Protein AF-0000000085764000 (afdb_homodimer)

Secondary structure (DSSP, 8-state):
-GGGT--B-HHHHHHHHHHHHHHHTPPP-SGGGS--HHHHHHHHHH-TTEEEEEEEEE-HHHHT--HHHHHHHHHHHHHHHHHTT-TT-GGGEEEEEEEEEESS----SEEEEETT--SPEEEE-SSSSS-EEEEEEEEETTSPBPPPEEEEESSPPSSS-TTTTPPTT-EEEEESSSS--HHHHHHHIIIIIHHHS-S-S-EEEEE---GGG--HHHHHHHHHTTEEEEEPPTT-HHHH-HIIIIIHHHHHHHHHHHHHHHHHH-TT----TTTHHHHHHHHHHHH--HHHHHHHHHHTTTTTT-GGGS-GGGGGGGGGEE--------------------------------HHHHHHTPPP-EE--S-----HHHHS-SBTTSHHHHHHHHHHHHHHHHHHHHHHHHHHHHHHHHHHS-----SSTT---B-TTT--B--TT----EEE-TTT--EEEGGGS-TTT--HHHHHSS----TTT-/-GGGT--B-HHHHHHHHHHHHHHHTPPP-SGGGS--HHHHHHHHHH-TTEEEEEEEEE-HHHHT--HHHHHHHHHHHHHHHHHTT-TT-GGGEEEEEEEEEESS----SEEEEETT--SPEEEE-SSSSS-EEEEEEEEETTSPBPPPEEEEESSPPSSS-TTTTPPTT-EEEEESSSS--HHHHHHHIIIIIHHHS-S-S-EEEEE---GGG--HHHHHHHHHTTEEEEEPPTT-HHHH-HIIIIIHHHHHHHHHHHHHHHHHH-TT----TTTHHHHHHHHHHHH--HHHHHHHHHHTTTTTT-GGGS-GGGGGGGGGEE--------------------------------HHHHHHTPPP-EE--S-----HHHHS-SBTTSHHHHHHHHHHHHHHHHHHHHHHHHHHHHHHHHHHS-----S-TTS--B-TTT--B--TT----EEE-TTT--EEEGGGS-TTT--HHHHHSS----TTT-

Sequence (972 aa):
MGNRGFPVTPKQLKDTVQDMISKDGRKTPFRNGRPSNGWYTGFLKRNPEIKLKPTKLLNKARAKVTKEAVDDWFRNFDCFISDLNLSDKPHQIYNFDETGFGMCGKAPRYALGSQHTKGALPQMTSSEGRKQVTVGVCANADGKLLPPYFLFKGPKPSSWDPLAGAPLKSAAFFTESGWMTQAAFQYWFQHHFLPNIGNERPVVLLIDSHEGHIAYDLFQQAEQSNIHLYRFLPNATHILQPLDVGVFGHMKRSYWEYLRKWVAHNPGDTITQRNVSRIIGNIWEDVERPCLIRKSFASSGIFPVNRAAITDDKTMPSLTFSEEKSDTTSTAHDGSSTPRAHTPVTPEAQSSVSVHLKRATALPSVRVEKKARRRLCNELPYCCTSPSAINTIKDSLLSKCRSKARKELLAKKRYLQRKGTECPLPKNESQECRCPICGKKYEDSVKVGWVGCDSCNQWYHISCMPADIVTAKMLRKKEWFCSSCKMGNRGFPVTPKQLKDTVQDMISKDGRKTPFRNGRPSNGWYTGFLKRNPEIKLKPTKLLNKARAKVTKEAVDDWFRNFDCFISDLNLSDKPHQIYNFDETGFGMCGKAPRYALGSQHTKGALPQMTSSEGRKQVTVGVCANADGKLLPPYFLFKGPKPSSWDPLAGAPLKSAAFFTESGWMTQAAFQYWFQHHFLPNIGNERPVVLLIDSHEGHIAYDLFQQAEQSNIHLYRFLPNATHILQPLDVGVFGHMKRSYWEYLRKWVAHNPGDTITQRNVSRIIGNIWEDVERPCLIRKSFASSGIFPVNRAAITDDKTMPSLTFSEEKSDTTSTAHDGSSTPRAHTPVTPEAQSSVSVHLKRATALPSVRVEKKARRRLCNELPYCCTSPSAINTIKDSLLSKCRSKARKELLAKKRYLQRKGTECPLPKNESQECRCPICGKKYEDSVKVGWVGCDSCNQWYHISCMPADIVTAKMLRKKEWFCSSCK

pLDDT: mean 79.07, std 19.41, range [25.39, 98.44]

Organism: Holothuria leucospilota (NCBI:txid206669)

InterPro domains:
  IPR001965 Zinc finger, PHD-type [SM00249] (434-486)
  IPR004875 DDE superfamily endonuclease domain [PF03184] (131-266)
  IPR006600 HTH CenpB-type DNA-binding domain [PF03221] (3-53)
  IPR006600 HTH CenpB-type DNA-binding domain [PS51253] (1-53)
  IPR011011 Zinc finger, FYVE/PHD-type [SSF57903] (422-486)
  IPR013083 Zinc finger, RING/FYVE/PHD-type [G3DSA:3.30.40.10] (425-486)
  IPR019787 Zinc finger, PHD-finger [PF00628] (435-485)
  IPR019787 Zinc finger, PHD-finger [PS50016] (432-486)
  IPR036397 Ribonuclease H superfamily [G3DSA:3.30.420.10] (47-300)
  IPR050863 Centromere and Transposable Element-Derived Protein [PTHR19303] (4-329)

Radius of gyration: 35.68 Å; Cα contacts (8 Å, |Δi|>4): 1482; chains: 2; bounding box: 111×80×112 Å

Nearest PDB structures (foldseek):
  4u7b-assembly2_G-2  TM=5.225E-01  e=2.478E-08  Drosophila mauritiana
  5hoo-assembly1_B  TM=5.379E-01  e=6.617E-08  Drosophila mauritiana
  3hos-assembly1_B  TM=5.531E-01  e=2.805E-07  Drosophila mauritiana
  4r79-assembly1_B  TM=4.709E-01  e=1.654E-08  Drosophila mauritiana
  3hot-assembly1_B  TM=4.950E-01  e=1.000E-06  Drosophila mauritiana

Foldseek 3Di:
DVLLQDDADLVNVQVLQLVLCVVVVPDAPDDVSTDDVVNSVVVCVVPVVDDDDDDDDADPVLLQDAPVNLVVQLVVLVVVCVVFVCLPPQLQEKEKDKDKDWQFFDDDPDDDDDPPDPDDDDQGTQAPDGDIKMKMWMDTLQQATFFIETQAEDDDDDPADLQVQADPLYYYDYDNVNDAALVSLLCCVPRGVVVRGDLDDDHEYEYELDPRPDDLVSLVVCVVSNYWYFYDDHSNCCQQPLCNVFQVVQLRVLLNVLRSVVCVVVVPHHDDSRCVSNSSRVSCVVRSDSVRSNVSCVLSCNHSNDSVSGDNSSNSNSQQADEPPPPPVPPPVPPDPPPPDPPPPDPPPPVPCDPSNCVSPDDHHDHDDPPDDDDLSVVAHRTCNDPVNSVSVVVVVVVVVVVVVVVVVVVVVCVVVVVVVPPPPPVPPPDFLAAPQVRHGPDPVDPFDWDAAPPPRRIHRPVRDPPVPPPPVVVVDPHHHDPVRD/DVLQQDDADLVNVQVLQLVLCVVVVHDAPDDVSTDDVVNSVVVCVVPVVDDDDDDDDADPVLLQDAPVNLVVQLVVLVVVCVVFVCLPPQLQEKEKDKDKDWFFFDDDPDDDDDPPDPDDDDQGTQAPDGDIKMKMWMDTLQQATFFIETQAEDDDDDPADLQVQADPLYYYDYDNVNDAALVSLLCCVPRRVVVRGDLDDDHEYEYELDPRPDDLVSLVVCVVSNYWYFYDDHSNCCQQPLCNVFQVVQLNVLLNVLRSVVCVVVVPHHDDSRCVSNSSRVSCVVRSDSVRSNVSCVLSCNHSNDSVSGDNSSNSNSQQADEPPPPPVPPPVPPDPPPPDPPPPDPPPPVPCDPSNCVSPDDHHDHDDPDDDDDLSVVAHRTCNDPVNSVSVVVVVVVVVVVVVVVVVVVVVCVVVVVVVPPPPPVPPPDFQAAPQVGHGPDPPDPFDWDAAQPPRRIHRPVRDPPVPPPPVVVVDPHHHDPVRD

Solvent-accessible surface area (backbone atoms only — not comparable to full-atom values): 54106 Å² total; per-residue (Å²): 93,21,59,46,24,49,50,44,32,72,65,52,52,33,50,51,52,23,49,40,37,63,72,68,66,49,86,64,94,35,74,93,47,36,63,49,71,65,52,52,54,50,51,42,68,77,37,71,54,48,37,83,29,43,42,36,72,30,48,59,72,42,32,55,40,39,61,64,58,51,52,50,50,45,53,52,47,49,49,50,36,53,73,68,68,43,76,84,40,40,76,38,35,33,41,46,51,71,48,73,46,63,42,26,60,64,54,53,70,51,22,47,31,54,66,82,55,80,72,59,33,36,24,56,33,28,23,84,65,91,49,63,42,28,35,37,43,38,34,26,42,63,19,52,63,54,53,52,33,39,30,37,55,45,74,80,67,86,88,58,57,58,63,49,62,34,52,78,84,46,46,76,44,67,30,84,81,19,58,87,35,47,68,55,48,44,48,41,46,65,72,45,46,58,75,73,46,79,87,72,71,66,27,39,39,33,34,67,58,48,68,47,69,66,43,69,71,50,31,51,52,29,43,76,66,42,31,41,40,32,41,48,66,74,62,36,48,78,59,50,32,29,56,61,61,40,46,48,60,53,48,50,52,50,45,35,54,48,45,56,53,46,32,52,75,34,71,77,55,65,52,43,75,65,48,44,30,30,55,50,28,60,42,46,66,72,60,67,37,38,66,59,40,29,47,15,19,34,54,29,14,63,41,66,75,29,72,78,50,56,60,67,66,79,26,36,25,14,66,29,51,41,69,75,70,77,72,74,67,75,78,75,76,80,71,84,71,73,78,70,81,76,68,81,69,72,79,61,84,68,73,75,68,50,70,55,54,54,59,70,64,54,72,55,70,29,77,56,78,88,76,68,83,88,47,72,65,74,69,42,56,49,45,43,42,36,69,67,27,48,51,50,48,50,48,49,52,49,47,50,52,46,47,49,50,46,49,53,49,46,50,49,46,49,50,46,42,58,61,60,54,57,68,75,64,67,82,68,84,73,78,71,58,36,17,84,76,76,57,49,56,74,48,93,84,60,89,63,58,68,47,58,18,71,73,78,67,51,50,32,41,52,85,66,46,67,74,83,67,71,39,79,64,50,79,70,43,91,74,45,61,44,88,85,63,98,92,20,60,45,25,48,51,43,33,73,66,53,51,36,50,51,50,24,50,42,39,64,72,67,65,49,86,63,93,36,74,93,48,36,64,48,71,67,51,52,54,50,51,43,68,77,37,71,52,48,36,81,28,44,42,35,71,32,48,60,72,43,32,55,40,39,62,63,58,51,51,50,52,46,52,53,48,49,51,50,36,52,73,67,69,42,75,85,41,41,76,38,34,33,40,45,52,73,49,74,46,62,41,27,59,66,54,55,69,51,21,48,32,55,66,84,56,79,73,57,34,35,24,56,34,26,24,83,63,93,49,62,42,28,35,37,42,36,34,25,42,61,19,52,66,54,54,52,32,39,28,35,55,48,72,81,66,85,86,57,60,57,61,46,61,34,53,79,84,45,48,76,46,66,30,85,82,21,58,83,34,46,67,55,48,44,48,41,46,65,74,45,47,58,74,73,47,78,86,72,70,67,29,40,39,33,32,67,58,50,68,45,70,65,43,68,69,48,31,51,53,30,44,75,68,42,31,41,39,33,40,48,65,74,60,36,49,78,61,51,32,28,54,61,61,39,46,47,59,54,48,50,51,49,45,35,53,48,46,56,53,47,32,53,76,34,70,78,55,65,53,42,76,66,50,44,29,30,55,51,26,60,42,48,65,72,60,65,37,39,66,58,41,29,46,15,20,34,54,28,15,63,41,63,75,30,73,78,49,54,60,68,66,78,28,35,25,13,66,29,50,41,66,76,72,75,72,75,66,74,76,75,76,79,71,85,71,72,78,70,77,76,68,80,67,72,78,62,83,70,71,72,68,49,69,54,54,54,60,71,64,53,74,56,72,31,77,56,78,85,80,68,83,88,46,71,66,75,70,44,55,49,44,41,42,35,68,68,28,49,49,49,48,50,48,50,51,48,47,50,51,46,47,49,49,46,50,52,48,46,51,48,44,48,51,47,40,59,62,58,54,60,70,74,64,69,82,68,85,74,76,72,58,36,16,84,77,76,57,49,55,74,46,92,83,60,89,63,59,67,48,58,17,70,74,78,67,51,50,33,43,54,84,67,47,65,75,83,67,69,40,79,65,50,78,71,43,92,74,46,62,43,89,84,62,98

Structure (mmCIF, N/CA/C/O backbone):
data_AF-0000000085764000-model_v1
#
loop_
_entity.id
_entity.type
_entity.pdbx_description
1 polymer 'Jerky protein-like-like'
#
loop_
_atom_site.group_PDB
_atom_site.id
_atom_site.type_symbol
_atom_site.label_atom_id
_atom_site.label_alt_id
_atom_site.label_comp_id
_atom_site.label_asym_id
_atom_site.label_entity_id
_atom_site.label_seq_id
_atom_site.pdbx_PDB_ins_code
_atom_site.Cartn_x
_atom_site.Cartn_y
_atom_site.Cartn_z
_atom_site.occupancy
_atom_site.B_iso_or_equiv
_atom_site.auth_seq_id
_atom_site.auth_comp_id
_atom_site.auth_asym_id
_atom_site.auth_atom_id
_atom_site.pdbx_PDB_model_num
ATOM 1 N N . MET A 1 1 ? -25.484 8.82 -3.275 1 86 1 MET A N 1
ATOM 2 C CA . MET A 1 1 ? -24.766 7.641 -2.812 1 86 1 MET A CA 1
ATOM 3 C C . MET A 1 1 ? -23.25 7.891 -2.807 1 86 1 MET A C 1
ATOM 5 O O . MET A 1 1 ? -22.578 7.625 -1.81 1 86 1 MET A O 1
ATOM 9 N N . GLY A 1 2 ? -22.719 8.43 -3.848 1 86.5 2 GLY A N 1
ATOM 10 C CA . GLY A 1 2 ? -21.281 8.688 -3.955 1 86.5 2 GLY A CA 1
ATOM 11 C C . GLY A 1 2 ? -20.766 9.609 -2.873 1 86.5 2 GLY A C 1
ATOM 12 O O . GLY A 1 2 ? -19.719 9.344 -2.271 1 86.5 2 GLY A O 1
ATOM 13 N N . ASN A 1 3 ? -21.531 10.586 -2.539 1 87.12 3 ASN A N 1
ATOM 14 C CA . ASN A 1 3 ? -21.109 11.562 -1.539 1 87.12 3 ASN A CA 1
ATOM 15 C C . ASN A 1 3 ? -21.172 10.992 -0.128 1 87.12 3 ASN A C 1
ATOM 17 O O . ASN A 1 3 ? -20.531 11.508 0.791 1 87.12 3 ASN A O 1
ATOM 21 N N . ARG A 1 4 ? -21.953 9.938 0.023 1 88.81 4 ARG A N 1
ATOM 22 C CA . ARG A 1 4 ? -22.125 9.352 1.349 1 88.81 4 ARG A CA 1
ATOM 23 C C . ARG A 1 4 ? -21.141 8.203 1.565 1 88.81 4 ARG A C 1
ATOM 25 O O . ARG A 1 4 ? -21.234 7.488 2.568 1 88.81 4 ARG A O 1
ATOM 32 N N . GLY A 1 5 ? -20.312 7.996 0.625 1 88.31 5 GLY A N 1
ATOM 33 C CA . GLY A 1 5 ? -19.266 7.008 0.823 1 88.31 5 GLY A CA 1
ATOM 34 C C . GLY A 1 5 ? -19.5 5.723 0.055 1 88.31 5 GLY A C 1
ATOM 35 O O . GLY A 1 5 ? -18.797 4.73 0.264 1 88.31 5 GLY A O 1
ATOM 36 N N . PHE A 1 6 ? -20.484 5.719 -0.809 1 90.81 6 PHE A N 1
ATOM 37 C CA . PHE A 1 6 ? -20.812 4.527 -1.583 1 90.81 6 PHE A CA 1
ATOM 38 C C . PHE A 1 6 ? -20.906 4.852 -3.068 1 90.81 6 PHE A C 1
ATOM 40 O O . PHE A 1 6 ? -21.984 4.734 -3.67 1 90.81 6 PHE A O 1
ATOM 47 N N . PRO A 1 7 ? -19.766 5.102 -3.627 1 91.25 7 PRO A N 1
ATOM 48 C CA . PRO A 1 7 ? -19.781 5.441 -5.051 1 91.25 7 PRO A CA 1
ATOM 49 C C . PRO A 1 7 ? -20.219 4.27 -5.93 1 91.25 7 PRO A C 1
ATOM 51 O O . PRO A 1 7 ? -19.938 3.113 -5.605 1 91.25 7 PRO A O 1
ATOM 54 N N . VAL A 1 8 ? -20.891 4.605 -7.012 1 91.31 8 VAL A N 1
ATOM 55 C CA . VAL A 1 8 ? -21.422 3.598 -7.926 1 91.31 8 VAL A CA 1
ATOM 56 C C . VAL A 1 8 ? -20.609 3.59 -9.219 1 91.31 8 VAL A C 1
ATOM 58 O O . VAL A 1 8 ? -20.484 4.617 -9.891 1 91.31 8 VAL A O 1
ATOM 61 N N . THR A 1 9 ? -20.078 2.441 -9.477 1 91.69 9 THR A N 1
ATOM 62 C CA . THR A 1 9 ? -19.328 2.305 -10.711 1 91.69 9 THR A CA 1
ATOM 63 C C . THR A 1 9 ? -20.25 2.098 -11.898 1 91.69 9 THR A C 1
ATOM 65 O O . THR A 1 9 ? -21.422 1.744 -11.727 1 91.69 9 THR A O 1
ATOM 68 N N . PRO A 1 10 ? -19.75 2.398 -13.133 1 91.81 10 PRO A N 1
ATOM 69 C CA . PRO A 1 10 ? -20.562 2.123 -14.32 1 91.81 10 PRO A CA 1
ATOM 70 C C . PRO A 1 10 ? -21.031 0.674 -14.383 1 91.81 10 PRO A C 1
ATOM 72 O O . PRO A 1 10 ? -22.188 0.414 -14.75 1 91.81 10 PRO A O 1
ATOM 75 N N . LYS A 1 11 ? -20.188 -0.19 -14.016 1 89.56 11 LYS A N 1
ATOM 76 C CA . LYS A 1 11 ? -20.578 -1.601 -14.008 1 89.56 11 LYS A CA 1
ATOM 77 C C . LYS A 1 11 ? -21.719 -1.854 -13.023 1 89.56 11 LYS A C 1
ATOM 79 O O . LYS A 1 11 ? -22.672 -2.557 -13.344 1 89.56 11 LYS A O 1
ATOM 84 N N . GLN A 1 12 ? -21.609 -1.28 -11.875 1 88.31 12 GLN A N 1
ATOM 85 C CA . GLN A 1 12 ? -22.641 -1.454 -10.852 1 88.31 12 GLN A CA 1
ATOM 86 C C . GLN A 1 12 ? -23.969 -0.863 -11.312 1 88.31 12 GLN A C 1
ATOM 88 O O . GLN A 1 12 ? -25.031 -1.391 -10.977 1 88.31 12 GLN A O 1
ATOM 93 N N . LEU A 1 13 ? -23.906 0.267 -11.922 1 90.31 13 LEU A N 1
ATOM 94 C CA . LEU A 1 13 ? -25.125 0.868 -12.461 1 90.31 13 LEU A CA 1
ATOM 95 C C . LEU A 1 13 ? -25.828 -0.089 -13.422 1 90.31 13 LEU A C 1
ATOM 97 O O . LEU A 1 13 ? -27.047 -0.299 -13.32 1 90.31 13 LEU A O 1
ATOM 101 N N . LYS A 1 14 ? -25.031 -0.685 -14.359 1 90.88 14 LYS A N 1
ATOM 102 C CA . LYS A 1 14 ? -25.594 -1.634 -15.312 1 90.88 14 LYS A CA 1
ATOM 103 C C . LYS A 1 14 ? -26.172 -2.855 -14.602 1 90.88 14 LYS A C 1
ATOM 105 O O . LYS A 1 14 ? -27.25 -3.334 -14.961 1 90.88 14 LYS A O 1
ATOM 110 N N . ASP A 1 15 ? -25.438 -3.314 -13.609 1 87.19 15 ASP A N 1
ATOM 111 C CA . ASP A 1 15 ? -25.891 -4.473 -12.844 1 87.19 15 ASP A CA 1
ATOM 112 C C . ASP A 1 15 ? -27.203 -4.172 -12.133 1 87.19 15 ASP A C 1
ATOM 114 O O . ASP A 1 15 ? -28.094 -5.02 -12.086 1 87.19 15 ASP A O 1
ATOM 118 N N . THR A 1 16 ? -27.281 -3.008 -11.516 1 86.38 16 THR A N 1
ATOM 119 C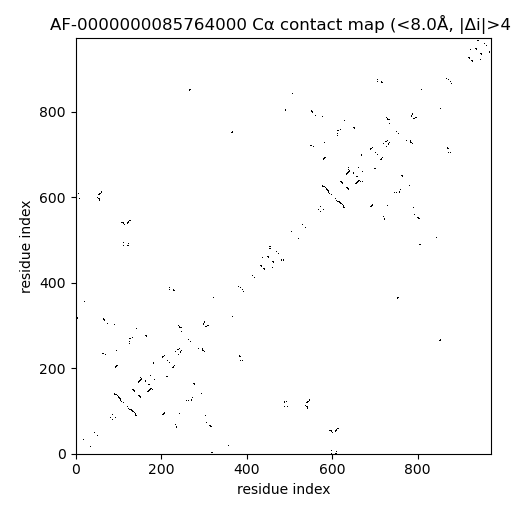 CA . THR A 1 16 ? -28.484 -2.611 -10.781 1 86.38 16 THR A CA 1
ATOM 120 C C . THR A 1 16 ? -29.672 -2.496 -11.719 1 86.38 16 THR A C 1
ATOM 122 O O . THR A 1 16 ? -30.781 -2.91 -11.367 1 86.38 16 THR A O 1
ATOM 125 N N . VAL A 1 17 ? -29.469 -1.933 -12.883 1 87.69 17 VAL A N 1
ATOM 126 C CA . VAL A 1 17 ? -30.531 -1.79 -13.859 1 87.69 17 VAL A CA 1
ATOM 127 C C . VAL A 1 17 ? -31 -3.168 -14.32 1 87.69 17 VAL A C 1
ATOM 129 O O . VAL A 1 17 ? -32.219 -3.414 -14.453 1 87.69 17 VAL A O 1
ATOM 132 N N . GLN A 1 18 ? -29.984 -3.994 -14.562 1 88.25 18 GLN A N 1
ATOM 133 C CA . GLN A 1 18 ? -30.312 -5.359 -14.945 1 88.25 18 GLN A CA 1
ATOM 134 C C . GLN A 1 18 ? -31.172 -6.039 -13.875 1 88.25 18 GLN A C 1
ATOM 136 O O . GLN A 1 18 ? -32.156 -6.695 -14.188 1 88.25 18 GLN A O 1
ATOM 141 N N . ASP A 1 19 ? -30.797 -5.926 -12.719 1 84.88 19 ASP A N 1
ATOM 142 C CA . ASP A 1 19 ? -31.5 -6.531 -11.594 1 84.88 19 ASP A CA 1
ATOM 143 C C . ASP A 1 19 ? -32.906 -5.965 -11.469 1 84.88 19 ASP A C 1
ATOM 145 O O . ASP A 1 19 ? -33.875 -6.699 -11.188 1 84.88 19 ASP A O 1
ATOM 149 N N . MET A 1 20 ? -33.031 -4.711 -11.602 1 83.94 20 MET A N 1
ATOM 150 C CA . MET A 1 20 ? -34.344 -4.047 -11.5 1 83.94 20 MET A CA 1
ATOM 151 C C . MET A 1 20 ? -35.281 -4.543 -12.578 1 83.94 20 MET A C 1
ATOM 153 O O . MET A 1 20 ? -36.469 -4.801 -12.305 1 83.94 20 MET A O 1
ATOM 157 N N . ILE A 1 21 ? -34.719 -4.699 -13.75 1 83.5 21 ILE A N 1
ATOM 158 C CA . ILE A 1 21 ? -35.531 -5.145 -14.867 1 83.5 21 ILE A CA 1
ATOM 159 C C . ILE A 1 21 ? -36 -6.59 -14.641 1 83.5 21 ILE A C 1
ATOM 161 O O . ILE A 1 21 ? -37.156 -6.938 -14.883 1 83.5 21 ILE A O 1
ATOM 165 N N . SER A 1 22 ? -35.125 -7.371 -14.211 1 84.56 22 SER A N 1
ATOM 166 C CA . SER A 1 22 ? -35.438 -8.773 -13.961 1 84.56 22 SER A CA 1
ATOM 167 C C . SER A 1 22 ? -36.469 -8.922 -12.859 1 84.56 22 SER A C 1
ATOM 169 O O . SER A 1 22 ? -37.375 -9.734 -12.977 1 84.56 22 SER A O 1
ATOM 171 N N . LYS A 1 23 ? -36.344 -8.148 -11.859 1 83.44 23 LYS A N 1
ATOM 172 C CA . LYS A 1 23 ? -37.25 -8.242 -10.727 1 83.44 23 LYS A CA 1
ATOM 173 C C . LYS A 1 23 ? -38.625 -7.645 -11.062 1 83.44 23 LYS A C 1
ATOM 175 O O . LYS A 1 23 ? -39.656 -8.094 -10.547 1 83.44 23 LYS A O 1
ATOM 180 N N . ASP A 1 24 ? -38.656 -6.594 -11.828 1 80.94 24 ASP A N 1
ATOM 181 C CA . ASP A 1 24 ? -39.906 -5.941 -12.227 1 80.94 24 ASP A CA 1
ATOM 182 C C . ASP A 1 24 ? -40.625 -6.746 -13.305 1 80.94 24 ASP A C 1
ATOM 184 O O . ASP A 1 24 ? -41.812 -6.547 -13.531 1 80.94 24 ASP A O 1
ATOM 188 N N . GLY A 1 25 ? -40.031 -7.762 -13.828 1 76.19 25 GLY A N 1
ATOM 189 C CA . GLY A 1 25 ? -40.625 -8.57 -14.883 1 76.19 25 GLY A CA 1
ATOM 190 C C . GLY A 1 25 ? -40.906 -7.793 -16.156 1 76.19 25 GLY A C 1
ATOM 191 O O . GLY A 1 25 ? -41.844 -8.125 -16.891 1 76.19 25 GLY A O 1
ATOM 192 N N . ARG A 1 26 ? -40.25 -6.719 -16.219 1 75.25 26 ARG A N 1
ATOM 193 C CA . ARG A 1 26 ? -40.469 -5.902 -17.406 1 75.25 26 ARG A CA 1
ATOM 194 C C . ARG A 1 26 ? -39.812 -6.516 -18.641 1 75.25 26 ARG A C 1
ATOM 196 O O . ARG A 1 26 ? -38.812 -7.23 -18.516 1 75.25 26 ARG A O 1
ATOM 203 N N . LYS A 1 27 ? -40.469 -6.488 -19.641 1 75.94 27 LYS A N 1
ATOM 204 C CA . LYS A 1 27 ? -39.844 -6.895 -20.906 1 75.94 27 LYS A CA 1
ATOM 205 C C . LYS A 1 27 ? -38.594 -6.051 -21.188 1 75.94 27 LYS A C 1
ATOM 207 O O . LYS A 1 27 ? -38.625 -4.832 -21 1 75.94 27 LYS A O 1
ATOM 212 N N . THR A 1 28 ? -37.375 -6.719 -21.297 1 70.5 28 THR A N 1
ATOM 213 C CA . THR A 1 28 ? -36.125 -6.012 -21.359 1 70.5 28 THR A CA 1
ATOM 214 C C . THR A 1 28 ? -35.781 -5.637 -22.812 1 70.5 28 THR A C 1
ATOM 216 O O . THR A 1 28 ? -35.906 -6.453 -23.719 1 70.5 28 THR A O 1
ATOM 219 N N . PRO A 1 29 ? -35.562 -4.352 -23.094 1 73.38 29 PRO A N 1
ATOM 220 C CA . PRO A 1 29 ? -35.062 -3.953 -24.422 1 73.38 29 PRO A CA 1
ATOM 221 C C . PRO A 1 29 ? -33.625 -4.344 -24.641 1 73.38 29 PRO A C 1
ATOM 223 O O . PRO A 1 29 ? -33.094 -4.188 -25.75 1 73.38 29 PRO A O 1
ATOM 226 N N . PHE A 1 30 ? -33 -4.941 -23.562 1 82.06 30 PHE A N 1
ATOM 227 C CA . PHE A 1 30 ? -31.547 -5.16 -23.656 1 82.06 30 PHE A CA 1
ATOM 228 C C . PHE A 1 30 ? -31.25 -6.582 -24.109 1 82.06 30 PHE A C 1
ATOM 230 O O . PHE A 1 30 ? -32.031 -7.5 -23.859 1 82.06 30 PHE A O 1
ATOM 237 N N . ARG A 1 31 ? -30.141 -6.66 -24.797 1 77.31 31 ARG A N 1
ATOM 238 C CA . ARG A 1 31 ? -29.641 -7.988 -25.141 1 77.31 31 ARG A CA 1
ATOM 239 C C . ARG A 1 31 ? -29.156 -8.727 -23.891 1 77.31 31 ARG A C 1
ATOM 241 O O . ARG A 1 31 ? -28.344 -8.203 -23.125 1 77.31 31 ARG A O 1
ATOM 248 N N . ASN A 1 32 ? -29.719 -9.891 -23.453 1 77.88 32 ASN A N 1
ATOM 249 C CA . ASN A 1 32 ? -29.375 -10.719 -22.312 1 77.88 32 ASN A CA 1
ATOM 250 C C . ASN A 1 32 ? -29.75 -10.047 -21 1 77.88 32 ASN A C 1
ATOM 252 O O . ASN A 1 32 ? -29.094 -10.258 -19.969 1 77.88 32 ASN A O 1
ATOM 256 N N . GLY A 1 33 ? -30.578 -8.984 -21.156 1 80.75 33 GLY A N 1
ATOM 257 C CA . GLY A 1 33 ? -31.125 -8.328 -19.984 1 80.75 33 GLY A CA 1
ATOM 258 C C . GLY A 1 33 ? -30.188 -7.305 -19.375 1 80.75 33 GLY A C 1
ATOM 259 O O . GLY A 1 33 ? -30.469 -6.746 -18.312 1 80.75 33 GLY A O 1
ATOM 260 N N . ARG A 1 34 ? -29.016 -7.059 -19.953 1 87.94 34 ARG A N 1
ATOM 261 C CA . ARG A 1 34 ? -28.016 -6.137 -19.422 1 87.94 34 ARG A CA 1
ATOM 262 C C . ARG A 1 34 ? -27.844 -4.93 -20.344 1 87.94 34 ARG A C 1
ATOM 264 O O . ARG A 1 34 ? -27.719 -5.078 -21.562 1 87.94 34 ARG A O 1
ATOM 271 N N . PRO A 1 35 ? -27.938 -3.729 -19.719 1 89.69 35 PRO A N 1
ATOM 272 C CA . PRO A 1 35 ? -27.719 -2.537 -20.547 1 89.69 35 PRO A CA 1
ATOM 273 C C . PRO A 1 35 ? -26.375 -2.559 -21.266 1 89.69 35 PRO A C 1
ATOM 275 O O . PRO A 1 35 ? -25.375 -3 -20.703 1 89.69 35 PRO A O 1
ATOM 278 N N . SER A 1 36 ? -26.359 -2.199 -22.484 1 88.81 36 SER A N 1
ATOM 279 C CA . SER A 1 36 ? -25.156 -2.164 -23.297 1 88.81 36 SER A CA 1
ATOM 280 C C . SER A 1 36 ? -24.328 -0.907 -23.031 1 88.81 36 SER A C 1
ATOM 282 O O . SER A 1 36 ? -24.766 -0.037 -22.266 1 88.81 36 SER A O 1
ATOM 284 N N . ASN A 1 37 ? -23.172 -0.809 -23.594 1 89.81 37 ASN A N 1
ATOM 285 C CA . ASN A 1 37 ? -22.344 0.393 -23.516 1 89.81 37 ASN A CA 1
ATOM 286 C C . ASN A 1 37 ? -23.016 1.58 -24.203 1 89.81 37 ASN A C 1
ATOM 288 O O . ASN A 1 37 ? -22.844 2.725 -23.781 1 89.81 37 ASN A O 1
ATOM 292 N N . GLY A 1 38 ? -23.734 1.236 -25.234 1 89.94 38 GLY A N 1
ATOM 293 C CA . GLY A 1 38 ? -24.5 2.285 -25.891 1 89.94 38 GLY A CA 1
ATOM 294 C C . GLY A 1 38 ? -25.531 2.922 -24.984 1 89.94 38 GLY A C 1
ATOM 295 O O . GLY A 1 38 ? -25.688 4.145 -24.984 1 89.94 38 GLY A O 1
ATOM 296 N N . TRP A 1 39 ? -26.234 2.037 -24.234 1 91.06 39 TRP A N 1
ATOM 297 C CA . TRP A 1 39 ? -27.203 2.537 -23.281 1 91.06 39 TRP A CA 1
ATOM 298 C C . TRP A 1 39 ? -26.531 3.428 -22.234 1 91.06 39 TRP A C 1
ATOM 300 O O . TRP A 1 39 ? -27.047 4.492 -21.891 1 91.06 39 TRP A O 1
ATOM 310 N N . TYR A 1 40 ? -25.391 3.004 -21.734 1 92.44 40 TYR A N 1
ATOM 311 C CA . TYR A 1 40 ? -24.625 3.746 -20.734 1 92.44 40 TYR A CA 1
ATOM 312 C C . TYR A 1 40 ? -24.219 5.117 -21.266 1 92.44 40 TYR A C 1
ATOM 314 O O . TYR A 1 40 ? -24.391 6.125 -20.578 1 92.44 40 TYR A O 1
ATOM 322 N N . THR A 1 41 ? -23.719 5.156 -22.438 1 92.62 41 THR A N 1
ATOM 323 C CA . THR A 1 41 ? -23.344 6.418 -23.062 1 92.62 41 THR A CA 1
ATOM 324 C C . THR A 1 41 ? -24.547 7.336 -23.219 1 92.62 41 THR A C 1
ATOM 326 O O . THR A 1 41 ? -24.453 8.547 -23.016 1 92.62 41 THR A O 1
ATOM 329 N N . GLY A 1 42 ? -25.641 6.789 -23.656 1 92.69 42 GLY A N 1
ATOM 330 C CA . GLY A 1 42 ? -26.875 7.547 -23.75 1 92.69 42 GLY A CA 1
ATOM 331 C C . GLY A 1 42 ? -27.344 8.07 -22.406 1 92.69 42 GLY A C 1
ATOM 332 O O . GLY A 1 42 ? -27.797 9.211 -22.312 1 92.69 42 GLY A O 1
ATOM 333 N N . PHE A 1 43 ? -27.25 7.207 -21.422 1 93.25 43 PHE A N 1
ATOM 334 C CA . PHE A 1 43 ? -27.625 7.594 -20.062 1 93.25 43 PHE A CA 1
ATOM 335 C C . PHE A 1 43 ? -26.844 8.82 -19.625 1 93.25 43 PHE A C 1
ATOM 337 O O . PHE A 1 43 ? -27.406 9.75 -19.047 1 93.25 43 PHE A O 1
ATOM 344 N N . LEU A 1 44 ? -25.547 8.859 -19.812 1 93.38 44 LEU A N 1
ATOM 345 C CA . LEU A 1 44 ? -24.688 9.977 -19.422 1 93.38 44 LEU A CA 1
ATOM 346 C C . LEU A 1 44 ? -25.047 11.234 -20.203 1 93.38 44 LEU A C 1
ATOM 348 O O . LEU A 1 44 ? -25 12.344 -19.672 1 93.38 44 LEU A O 1
ATOM 352 N N . LYS A 1 45 ? -25.375 11.078 -21.453 1 93.44 45 LYS A N 1
ATOM 353 C CA . LYS A 1 45 ? -25.781 12.211 -22.281 1 93.44 45 LYS A CA 1
ATOM 354 C C . LYS A 1 45 ? -27.078 12.828 -21.781 1 93.44 45 LYS A C 1
ATOM 356 O O . LYS A 1 45 ? -27.25 14.047 -21.828 1 93.44 45 LYS A O 1
ATOM 361 N N . ARG A 1 46 ? -28.016 12.023 -21.359 1 93.88 46 ARG A N 1
ATOM 362 C CA . ARG A 1 46 ? -29.312 12.492 -20.875 1 93.88 46 ARG A CA 1
ATOM 363 C C . ARG A 1 46 ? -29.156 13.133 -19.5 1 93.88 46 ARG A C 1
ATOM 365 O O . ARG A 1 46 ? -30 13.938 -19.094 1 93.88 46 ARG A O 1
ATOM 372 N N . ASN A 1 47 ? -28.125 12.727 -18.734 1 93.88 47 ASN A N 1
ATOM 373 C CA . ASN A 1 47 ? -27.859 13.242 -17.406 1 93.88 47 ASN A CA 1
ATOM 374 C C . ASN A 1 47 ? -26.484 13.906 -17.312 1 93.88 47 ASN A C 1
ATOM 376 O O . ASN A 1 47 ? -25.594 13.398 -16.641 1 93.88 47 ASN A O 1
ATOM 380 N N . PRO A 1 48 ? -26.359 15.078 -17.797 1 91.38 48 PRO A N 1
ATOM 381 C CA . PRO A 1 48 ? -25.062 15.758 -17.859 1 91.38 48 PRO A CA 1
ATOM 382 C C . PRO A 1 48 ? -24.5 16.109 -16.484 1 91.38 48 PRO A C 1
ATOM 384 O O . PRO A 1 48 ? -23.312 16.406 -16.344 1 91.38 48 PRO A O 1
ATOM 387 N N . GLU A 1 49 ? -25.297 16.078 -15.516 1 91.88 49 GLU A N 1
ATOM 388 C CA . GLU A 1 49 ? -24.859 16.406 -14.156 1 91.88 49 GLU A CA 1
ATOM 389 C C . GLU A 1 49 ? -24.016 15.273 -13.562 1 91.88 49 GLU A C 1
ATOM 391 O O . GLU A 1 49 ? -23.328 15.469 -12.562 1 91.88 49 GLU A O 1
ATOM 396 N N . ILE A 1 50 ? -24.141 14.148 -14.195 1 92.69 50 ILE A N 1
ATOM 397 C CA . ILE A 1 50 ? -23.406 12.984 -13.727 1 92.69 50 ILE A CA 1
ATOM 398 C C . ILE A 1 50 ? -22.109 12.836 -14.516 1 92.69 50 ILE A C 1
ATOM 400 O O . ILE A 1 50 ? -22.125 12.836 -15.75 1 92.69 50 ILE A O 1
ATOM 404 N N . LYS A 1 51 ? -21.016 12.852 -13.852 1 92.06 51 LYS A N 1
ATOM 405 C CA . LYS A 1 51 ? -19.703 12.688 -14.477 1 92.06 51 LYS A CA 1
ATOM 406 C C . LYS A 1 51 ? -18.906 11.602 -13.773 1 92.06 51 LYS A C 1
ATOM 408 O O . LYS A 1 51 ? -19.234 11.195 -12.656 1 92.06 51 LYS A O 1
ATOM 413 N N . LEU A 1 52 ? -17.953 11.062 -14.5 1 91.38 52 LEU A N 1
ATOM 414 C CA . LEU A 1 52 ? -17 10.125 -13.906 1 91.38 52 LEU A CA 1
ATOM 415 C C . LEU A 1 52 ? -15.984 10.859 -13.039 1 91.38 52 LEU A C 1
ATOM 417 O O . LEU A 1 52 ? -15.328 11.797 -13.5 1 91.38 52 LEU A O 1
ATOM 421 N N . LYS A 1 53 ? -15.938 10.484 -11.805 1 92.31 53 LYS A N 1
ATOM 422 C CA . LYS A 1 53 ? -15.031 11.117 -10.852 1 92.31 53 LYS A CA 1
ATOM 423 C C . LYS A 1 53 ? -14.094 10.086 -10.227 1 92.31 53 LYS A C 1
ATOM 425 O O . LYS A 1 53 ? -14.445 8.914 -10.094 1 92.31 53 LYS A O 1
ATOM 430 N N . PRO A 1 54 ? -12.906 10.5 -9.93 1 90.5 54 PRO A N 1
ATOM 431 C CA . PRO A 1 54 ? -12.031 9.594 -9.188 1 90.5 54 PRO A CA 1
ATOM 432 C C . PRO A 1 54 ? -12.547 9.297 -7.777 1 90.5 54 PRO A C 1
ATOM 434 O O . PRO A 1 54 ? -13.375 10.039 -7.25 1 90.5 54 PRO A O 1
ATOM 437 N N . THR A 1 55 ? -12.102 8.219 -7.258 1 92.25 55 THR A N 1
ATOM 438 C CA . THR A 1 55 ? -12.523 7.828 -5.918 1 92.25 55 THR A CA 1
ATOM 439 C C . THR A 1 55 ? -11.32 7.699 -4.988 1 92.25 55 THR A C 1
ATOM 441 O O . THR A 1 55 ? -10.188 7.566 -5.445 1 92.25 55 THR A O 1
ATOM 444 N N . LYS A 1 56 ? -11.57 7.836 -3.723 1 90.94 56 LYS A N 1
ATOM 445 C CA . LYS A 1 56 ? -10.555 7.672 -2.689 1 90.94 56 LYS A CA 1
ATOM 446 C C . LYS A 1 56 ? -11.117 6.941 -1.473 1 90.94 56 LYS A C 1
ATOM 448 O O . LYS A 1 56 ? -12.273 7.164 -1.087 1 90.94 56 LYS A O 1
ATOM 453 N N . LEU A 1 57 ? -10.297 6.207 -0.906 1 90.75 57 LEU A N 1
ATOM 454 C CA . LEU A 1 57 ? -10.727 5.457 0.271 1 90.75 57 LEU A CA 1
ATOM 455 C C . LEU A 1 57 ? -10.93 6.387 1.463 1 90.75 57 LEU A C 1
ATOM 457 O O . LEU A 1 57 ? -10.164 7.34 1.647 1 90.75 57 LEU A O 1
ATOM 461 N N . LEU A 1 58 ? -11.938 6.09 2.209 1 91.31 58 LEU A N 1
ATOM 462 C CA . LEU A 1 58 ? -12.234 6.832 3.43 1 91.31 58 LEU A CA 1
ATOM 463 C C . LEU A 1 58 ? -12.5 5.883 4.594 1 91.31 58 LEU A C 1
ATOM 465 O O . LEU A 1 58 ? -13.43 5.074 4.543 1 91.31 58 LEU A O 1
ATOM 469 N N . ASN A 1 59 ? -11.703 6.043 5.582 1 89.12 59 ASN A N 1
ATOM 470 C CA . ASN A 1 59 ? -11.875 5.219 6.773 1 89.12 59 ASN A CA 1
ATOM 471 C C . ASN A 1 59 ? -13.188 5.523 7.488 1 89.12 59 ASN A C 1
ATOM 473 O O . ASN A 1 59 ? -13.672 6.652 7.438 1 89.12 59 ASN A O 1
ATOM 477 N N . LYS A 1 60 ? -13.695 4.602 8.242 1 86.88 60 LYS A N 1
ATOM 478 C CA . LYS A 1 60 ? -14.984 4.73 8.914 1 86.88 60 LYS A CA 1
ATOM 479 C C . LYS A 1 60 ? -14.938 5.809 9.992 1 86.88 60 LYS A C 1
ATOM 481 O O . LYS A 1 60 ? -15.898 6.555 10.172 1 86.88 60 LYS A O 1
ATOM 486 N N . ALA A 1 61 ? -13.789 5.816 10.672 1 86.19 61 ALA A N 1
ATOM 487 C CA . ALA A 1 61 ? -13.648 6.828 11.711 1 86.19 61 ALA A CA 1
ATOM 488 C C . ALA A 1 61 ? -13.742 8.234 11.133 1 86.19 61 ALA A C 1
ATOM 490 O O . ALA A 1 61 ? -14.336 9.125 11.75 1 86.19 61 ALA A O 1
ATOM 491 N N . ARG A 1 62 ? -13.195 8.383 10.016 1 88.88 62 ARG A N 1
ATOM 492 C CA . ARG A 1 62 ? -13.227 9.68 9.344 1 88.88 62 ARG A CA 1
ATOM 493 C C . ARG A 1 62 ? -14.609 9.969 8.766 1 88.88 62 ARG A C 1
ATOM 495 O O . ARG A 1 62 ? -15.023 11.125 8.695 1 88.88 62 ARG A O 1
ATOM 502 N N . ALA A 1 63 ? -15.258 8.938 8.398 1 89.62 63 ALA A N 1
ATOM 503 C CA . ALA A 1 63 ? -16.594 9.086 7.816 1 89.62 63 ALA A CA 1
ATOM 504 C C . ALA A 1 63 ? -17.609 9.531 8.867 1 89.62 63 ALA A C 1
ATOM 506 O O . ALA A 1 63 ? -18.656 10.094 8.531 1 89.62 63 ALA A O 1
ATOM 507 N N . LYS A 1 64 ? -17.312 9.383 10.062 1 89.19 64 LYS A N 1
ATOM 508 C CA . LYS A 1 64 ? -18.25 9.664 11.148 1 89.19 64 LYS A CA 1
ATOM 509 C C . LYS A 1 64 ? -18.188 11.133 11.555 1 89.19 64 LYS A C 1
ATOM 511 O O . LYS A 1 64 ? -19 11.586 12.367 1 89.19 64 LYS A O 1
ATOM 516 N N . VAL A 1 65 ? -17.266 11.859 11.062 1 91.69 65 VAL A N 1
ATOM 517 C CA . VAL A 1 65 ? -17.156 13.273 11.398 1 91.69 65 VAL A CA 1
ATOM 518 C C . VAL A 1 65 ? -18.391 14.023 10.906 1 91.69 65 VAL A C 1
ATOM 520 O O . VAL A 1 65 ? -18.656 14.07 9.703 1 91.69 65 VAL A O 1
ATOM 523 N N . THR A 1 66 ? -19.109 14.672 11.797 1 92.31 66 THR A N 1
ATOM 524 C CA . THR A 1 66 ? -20.359 15.328 11.461 1 92.31 66 THR A CA 1
ATOM 525 C C . THR A 1 66 ? -20.141 16.812 11.188 1 92.31 66 THR A C 1
ATOM 527 O O . THR A 1 66 ? -19.109 17.375 11.562 1 92.31 66 THR A O 1
ATOM 530 N N . LYS A 1 67 ? -21.141 17.359 10.516 1 93.19 67 LYS A N 1
ATOM 531 C CA . LYS A 1 67 ? -21.125 18.797 10.258 1 93.19 67 LYS A CA 1
ATOM 532 C C . LYS A 1 67 ? -21.125 19.594 11.562 1 93.19 67 LYS A C 1
ATOM 534 O O . LYS A 1 67 ? -20.406 20.578 11.695 1 93.19 67 LYS A O 1
ATOM 539 N N . GLU A 1 68 ? -21.828 19.172 12.5 1 93 68 GLU A N 1
ATOM 540 C CA . GLU A 1 68 ? -21.938 19.844 13.789 1 93 68 GLU A CA 1
ATOM 541 C C . GLU A 1 68 ? -20.609 19.859 14.531 1 93 68 GLU A C 1
ATOM 543 O O . GLU A 1 68 ? -20.25 20.859 15.148 1 93 68 GLU A O 1
ATOM 548 N N . ALA A 1 69 ? -19.953 18.703 14.469 1 92.75 69 ALA A N 1
ATOM 549 C CA . ALA A 1 69 ? -18.656 18.625 15.133 1 92.75 69 ALA A CA 1
ATOM 550 C C . ALA A 1 69 ? -17.672 19.609 14.523 1 92.75 69 ALA A C 1
ATOM 552 O O . ALA A 1 69 ? -16.891 20.25 15.242 1 92.75 69 ALA A O 1
ATOM 553 N N . VAL A 1 70 ? -17.719 19.734 13.258 1 94.81 70 VAL A N 1
ATOM 554 C CA . VAL A 1 70 ? -16.844 20.656 12.555 1 94.81 70 VAL A CA 1
ATOM 555 C C . VAL A 1 70 ? -17.219 22.094 12.906 1 94.81 70 VAL A C 1
ATOM 557 O O . VAL A 1 70 ? -16.344 22.938 13.164 1 94.81 70 VAL A O 1
ATOM 560 N N . ASP A 1 71 ? -18.484 22.375 12.906 1 95.5 71 ASP A N 1
ATOM 561 C CA . ASP A 1 71 ? -18.969 23.703 13.273 1 95.5 71 ASP A CA 1
ATOM 562 C C . ASP A 1 71 ? -18.5 24.094 14.68 1 95.5 71 ASP A C 1
ATOM 564 O O . ASP A 1 71 ? -18.016 25.203 14.898 1 95.5 71 ASP A O 1
ATOM 568 N N . ASP A 1 72 ? -18.641 23.156 15.555 1 94.81 72 ASP A N 1
ATOM 569 C CA . ASP A 1 72 ? -18.25 23.406 16.938 1 94.81 72 ASP A CA 1
ATOM 570 C C . ASP A 1 72 ? -16.75 23.641 17.047 1 94.81 72 ASP A C 1
ATOM 572 O O . ASP A 1 72 ? -16.312 24.5 17.812 1 94.81 72 ASP A O 1
ATOM 576 N N . TRP A 1 73 ? -16.047 22.844 16.391 1 94.75 73 TRP A N 1
ATOM 577 C CA . TRP A 1 73 ? -14.594 23 16.422 1 94.75 73 TRP A CA 1
ATOM 578 C C . TRP A 1 73 ? -14.18 24.375 15.922 1 94.75 73 TRP A C 1
ATOM 580 O O . TRP A 1 73 ? -13.344 25.047 16.531 1 94.75 73 TRP A O 1
ATOM 590 N N . PHE A 1 74 ? -14.812 24.906 14.859 1 96.06 74 PHE A N 1
ATOM 591 C CA . PHE A 1 74 ? -14.484 26.203 14.281 1 96.06 74 PHE A CA 1
ATOM 592 C C . PHE A 1 74 ? -14.883 27.328 15.219 1 96.06 74 PHE A C 1
ATOM 594 O O . PHE A 1 74 ? -14.18 28.344 15.328 1 96.06 74 PHE A O 1
ATOM 601 N N . ARG A 1 75 ? -15.977 27.156 15.844 1 94.94 75 ARG A N 1
ATOM 602 C CA . ARG A 1 75 ? -16.406 28.156 16.812 1 94.94 75 ARG A CA 1
ATOM 603 C C . ARG A 1 75 ? -15.367 28.312 17.938 1 94.94 75 ARG A C 1
ATOM 605 O O . ARG A 1 75 ? -14.977 29.438 18.266 1 94.94 75 ARG A O 1
ATOM 612 N N . ASN A 1 76 ? -14.93 27.172 18.453 1 94.12 76 ASN A N 1
ATOM 613 C CA . ASN A 1 76 ? -13.93 27.188 19.516 1 94.12 76 ASN A CA 1
ATOM 614 C C . ASN A 1 76 ? -12.602 27.766 19.016 1 94.12 76 ASN A C 1
ATOM 616 O O . ASN A 1 76 ? -11.953 28.531 19.719 1 94.12 76 ASN A O 1
ATOM 620 N N . PHE A 1 77 ? -12.25 27.391 17.891 1 95.88 77 PHE A N 1
ATOM 621 C CA . PHE A 1 77 ? -10.992 27.844 17.312 1 95.88 77 PHE A CA 1
ATOM 622 C C . PHE A 1 77 ? -11.016 29.344 17.047 1 95.88 77 PHE A C 1
ATOM 624 O O . PHE A 1 77 ? -10.047 30.047 17.344 1 95.88 77 PHE A O 1
ATOM 631 N N . ASP A 1 78 ? -12.133 29.797 16.469 1 95.56 78 ASP A N 1
ATOM 632 C CA . ASP A 1 78 ? -12.297 31.234 16.188 1 95.56 78 ASP A CA 1
ATOM 633 C C . ASP A 1 78 ? -12.195 32.062 17.469 1 95.56 78 ASP A C 1
ATOM 635 O O . ASP A 1 78 ? -11.508 33.062 17.5 1 95.56 78 ASP A O 1
ATOM 639 N N . CYS A 1 79 ? -12.883 31.594 18.484 1 95.25 79 CYS A N 1
ATOM 640 C CA . CYS A 1 79 ? -12.812 32.25 19.781 1 95.25 79 CYS A CA 1
ATOM 641 C C . CYS A 1 79 ? -11.391 32.25 20.328 1 95.25 79 CYS A C 1
ATOM 643 O O . CYS A 1 79 ? -10.914 33.25 20.859 1 95.25 79 CYS A O 1
ATOM 645 N N . PHE A 1 80 ? -10.758 31.141 20.172 1 94.25 80 PHE A N 1
ATOM 646 C CA . PHE A 1 80 ? -9.398 30.969 20.672 1 94.25 80 PHE A CA 1
ATOM 647 C C . PHE A 1 80 ? -8.438 31.922 19.984 1 94.25 80 PHE A C 1
ATOM 649 O O . PHE A 1 80 ? -7.645 32.594 20.656 1 94.25 80 PHE A O 1
ATOM 656 N N . ILE A 1 81 ? -8.477 32.031 18.719 1 96.75 81 ILE A N 1
ATOM 657 C CA . ILE A 1 81 ? -7.602 32.875 17.938 1 96.75 81 ILE A CA 1
ATOM 658 C C . ILE A 1 81 ? -7.898 34.344 18.234 1 96.75 81 ILE A C 1
ATOM 660 O O . ILE A 1 81 ? -6.98 35.156 18.344 1 96.75 81 ILE A O 1
ATOM 664 N N . SER A 1 82 ? -9.148 34.656 18.344 1 95.12 82 SER A N 1
ATOM 665 C CA . SER A 1 82 ? -9.555 36 18.688 1 95.12 82 SER A CA 1
ATOM 666 C C . SER A 1 82 ? -9.062 36.406 20.078 1 95.12 82 SER A C 1
ATOM 668 O O . SER A 1 82 ? -8.586 37.531 20.266 1 95.12 82 SER A O 1
ATOM 670 N N . ASP A 1 83 ? -9.195 35.469 20.969 1 94.81 83 ASP A N 1
ATOM 671 C CA . ASP A 1 83 ? -8.766 35.719 22.344 1 94.81 83 ASP A CA 1
ATOM 672 C C . ASP A 1 83 ? -7.262 36 22.406 1 94.81 83 ASP A C 1
ATOM 674 O O . ASP A 1 83 ? -6.801 36.781 23.234 1 94.81 83 ASP A O 1
ATOM 678 N N . LEU A 1 84 ? -6.496 35.406 21.531 1 95.75 84 LEU A N 1
ATOM 679 C CA . LEU A 1 84 ? -5.047 35.562 21.5 1 95.75 84 LEU A CA 1
ATOM 680 C C . LEU A 1 84 ? -4.648 36.75 20.609 1 95.75 84 LEU A C 1
ATOM 682 O O . LEU A 1 84 ? -3.461 37.031 20.469 1 95.75 84 LEU A O 1
ATOM 686 N N . ASN A 1 85 ? -5.633 37.406 20 1 96.19 85 ASN A N 1
ATOM 687 C CA . ASN A 1 85 ? -5.406 38.531 19.094 1 96.19 85 ASN A CA 1
ATOM 688 C C . ASN A 1 85 ? -4.504 38.156 17.938 1 96.19 85 ASN A C 1
ATOM 690 O O . ASN A 1 85 ? -3.547 38.844 17.609 1 96.19 85 ASN A O 1
ATOM 694 N N . LEU A 1 86 ? -4.777 36.969 17.328 1 97 86 LEU A N 1
ATOM 695 C CA . LEU A 1 86 ? -3.957 36.469 16.234 1 97 86 LEU A CA 1
ATOM 696 C C . LEU A 1 86 ? -4.742 36.438 14.93 1 97 86 LEU A C 1
ATOM 698 O O . LEU A 1 86 ? -4.277 35.906 13.93 1 97 86 LEU A O 1
ATOM 702 N N . SER A 1 87 ? -5.895 37.094 14.836 1 95.81 87 SER A N 1
ATOM 703 C CA . SER A 1 87 ? -6.789 37.062 13.68 1 95.81 87 SER A CA 1
ATOM 704 C C . SER A 1 87 ? -6.141 37.688 12.453 1 95.81 87 SER A C 1
ATOM 706 O O . SER A 1 87 ? -6.5 37.375 11.32 1 95.81 87 SER A O 1
ATOM 708 N N . ASP A 1 88 ? -5.133 38.531 12.633 1 96.25 88 ASP A N 1
ATOM 709 C CA . ASP A 1 88 ? -4.488 39.188 11.508 1 96.25 88 ASP A CA 1
ATOM 710 C C . ASP A 1 88 ? -2.986 38.906 11.492 1 96.25 88 ASP A C 1
ATOM 712 O O . ASP A 1 88 ? -2.213 39.656 10.906 1 96.25 88 ASP A O 1
ATOM 716 N N . LYS A 1 89 ? -2.559 37.938 12.148 1 97.69 89 LYS A N 1
ATOM 717 C CA . LYS A 1 89 ? -1.138 37.625 12.242 1 97.69 89 LYS A CA 1
ATOM 718 C C . LYS A 1 89 ? -0.86 36.219 11.758 1 97.69 89 LYS A C 1
ATOM 720 O O . LYS A 1 89 ? -0.507 35.344 12.547 1 97.69 89 LYS A O 1
ATOM 725 N N . PRO A 1 90 ? -0.893 36 10.461 1 97.69 90 PRO A N 1
ATOM 726 C CA . PRO A 1 90 ? -0.735 34.656 9.898 1 97.69 90 PRO A CA 1
ATOM 727 C C . PRO A 1 90 ? 0.639 34.062 10.188 1 97.69 90 PRO A C 1
ATOM 729 O O . PRO A 1 90 ? 0.783 32.812 10.234 1 97.69 90 PRO A O 1
ATOM 732 N N . HIS A 1 91 ? 1.667 34.844 10.438 1 97.44 91 HIS A N 1
ATOM 733 C CA . HIS A 1 91 ? 3.027 34.375 10.633 1 97.44 91 HIS A CA 1
ATOM 734 C C . HIS A 1 91 ? 3.182 33.719 12 1 97.44 91 HIS A C 1
ATOM 736 O O . HIS A 1 91 ? 4.184 33.031 12.266 1 97.44 91 HIS A O 1
ATOM 742 N N . GLN A 1 92 ? 2.158 33.812 12.883 1 98.25 92 GLN A N 1
ATOM 743 C CA . GLN A 1 92 ? 2.232 33.219 14.219 1 98.25 92 GLN A CA 1
ATOM 744 C C . GLN A 1 92 ? 1.347 32 14.344 1 98.25 92 GLN A C 1
ATOM 746 O O . GLN A 1 92 ? 1.146 31.484 15.445 1 98.25 92 GLN A O 1
ATOM 751 N N . ILE A 1 93 ? 0.818 31.5 13.25 1 98.44 93 ILE A N 1
ATOM 752 C CA . ILE A 1 93 ? -0.01 30.297 13.219 1 98.44 93 ILE A CA 1
ATOM 753 C C . ILE A 1 93 ? 0.671 29.219 12.383 1 98.44 93 ILE A C 1
ATOM 755 O O . ILE A 1 93 ? 0.84 29.375 11.172 1 98.44 93 ILE A O 1
ATOM 759 N N . TYR A 1 94 ? 1.025 28.156 13.016 1 98.38 94 TYR A N 1
ATOM 760 C CA . TYR A 1 94 ? 1.789 27.078 12.367 1 98.38 94 TYR A CA 1
ATOM 761 C C . TYR A 1 94 ? 1.001 25.781 12.352 1 98.38 94 TYR A C 1
ATOM 763 O O . TYR A 1 94 ? 0.115 25.578 13.188 1 98.38 94 TYR A O 1
ATOM 771 N N . ASN A 1 95 ? 1.237 24.938 11.406 1 98.12 95 ASN A N 1
ATOM 772 C CA . ASN A 1 95 ? 0.734 23.578 11.32 1 98.12 95 ASN A CA 1
ATOM 773 C C . ASN A 1 95 ? 1.869 22.578 11.133 1 98.12 95 ASN A C 1
ATOM 775 O O . ASN A 1 95 ? 2.756 22.781 10.305 1 98.12 95 ASN A O 1
ATOM 779 N N . PHE A 1 96 ? 1.857 21.625 11.969 1 97.31 96 PHE A N 1
ATOM 780 C CA . PHE A 1 96 ? 2.824 20.531 11.859 1 97.31 96 PHE A CA 1
ATOM 781 C C . PHE A 1 96 ? 2.123 19.219 11.555 1 97.31 96 PHE A C 1
ATOM 783 O O . PHE A 1 96 ? 1.061 18.938 12.109 1 97.31 96 PHE A O 1
ATOM 790 N N . ASP A 1 97 ? 2.699 18.422 10.656 1 95.81 97 ASP A N 1
ATOM 791 C CA . ASP A 1 97 ? 2.23 17.078 10.352 1 95.81 97 ASP A CA 1
ATOM 792 C C . ASP A 1 97 ? 3.354 16.219 9.758 1 95.81 97 ASP A C 1
ATOM 794 O O . ASP A 1 97 ? 4.406 16.75 9.383 1 95.81 97 ASP A O 1
ATOM 798 N N . GLU A 1 98 ? 3.107 14.984 9.828 1 94.62 98 GLU A N 1
ATOM 799 C CA . GLU A 1 98 ? 4.086 14.055 9.273 1 94.62 98 GLU A CA 1
ATOM 800 C C . GLU A 1 98 ? 3.539 13.352 8.039 1 94.62 98 GLU A C 1
ATOM 802 O O . GLU A 1 98 ? 2.33 13.141 7.918 1 94.62 98 GLU A O 1
ATOM 807 N N . THR A 1 99 ? 4.367 13.023 7.129 1 94.94 99 THR A N 1
ATOM 808 C CA . THR A 1 99 ? 3.998 12.273 5.93 1 94.94 99 THR A CA 1
ATOM 809 C C . THR A 1 99 ? 5.094 11.281 5.559 1 94.94 99 THR A C 1
ATOM 811 O O . THR A 1 99 ? 6.27 11.508 5.852 1 94.94 99 THR A O 1
ATOM 814 N N . GLY A 1 100 ? 4.711 10.203 5.051 1 93.62 100 GLY A N 1
ATOM 815 C CA . GLY A 1 100 ? 5.648 9.188 4.598 1 93.62 100 GLY A CA 1
ATOM 816 C C . GLY A 1 100 ? 5.953 9.273 3.115 1 93.62 100 GLY A C 1
ATOM 817 O O . GLY A 1 100 ? 5.059 9.539 2.309 1 93.62 100 GLY A O 1
ATOM 818 N N . PHE A 1 101 ? 7.211 9.078 2.795 1 93.62 101 PHE A N 1
ATOM 819 C CA . PHE A 1 101 ? 7.656 9.008 1.407 1 93.62 101 PHE A CA 1
ATOM 820 C C . PHE A 1 101 ? 8.195 7.617 1.083 1 93.62 101 PHE A C 1
ATOM 822 O O . PHE A 1 101 ? 9.227 7.207 1.62 1 93.62 101 PHE A O 1
ATOM 829 N N . GLY A 1 102 ? 7.477 7.004 0.197 1 91.94 102 GLY A N 1
ATOM 830 C CA . GLY A 1 102 ? 7.922 5.684 -0.222 1 91.94 102 GLY A CA 1
ATOM 831 C C . GLY A 1 102 ? 9.125 5.727 -1.149 1 91.94 102 GLY A C 1
ATOM 832 O O . GLY A 1 102 ? 9.172 6.543 -2.072 1 91.94 102 GLY A O 1
ATOM 833 N N . MET A 1 103 ? 10 4.82 -0.982 1 91.31 103 MET A N 1
ATOM 834 C CA . MET A 1 103 ? 11.242 4.848 -1.754 1 91.31 103 MET A CA 1
ATOM 835 C C . MET A 1 103 ? 11.086 4.066 -3.057 1 91.31 103 MET A C 1
ATOM 837 O O . MET A 1 103 ? 11.906 4.207 -3.969 1 91.31 103 MET A O 1
ATOM 841 N N . CYS A 1 104 ? 10.078 3.209 -3.176 1 88.31 104 CYS A N 1
ATOM 842 C CA . CYS A 1 104 ? 9.891 2.365 -4.352 1 88.31 104 CYS A CA 1
ATOM 843 C C . CYS A 1 104 ? 9.289 3.164 -5.504 1 88.31 104 CYS A C 1
ATOM 845 O O . CYS A 1 104 ? 9.336 2.727 -6.652 1 88.31 104 CYS A O 1
ATOM 847 N N . GLY A 1 105 ? 8.789 4.234 -5.305 1 84.69 105 GLY A N 1
ATOM 848 C CA . GLY A 1 105 ? 8.156 5.031 -6.344 1 84.69 105 GLY A CA 1
ATOM 849 C C . GLY A 1 105 ? 6.719 4.617 -6.621 1 84.69 105 GLY A C 1
ATOM 850 O O . GLY A 1 105 ? 6.199 3.697 -5.984 1 84.69 105 GLY A O 1
ATOM 851 N N . LYS A 1 106 ? 6.109 5.367 -7.473 1 88.06 106 LYS A N 1
ATOM 852 C CA . LYS A 1 106 ? 4.742 5.105 -7.914 1 88.06 106 LYS A CA 1
ATOM 853 C C . LYS A 1 106 ? 4.637 5.156 -9.438 1 88.06 106 LYS A C 1
ATOM 855 O O . LYS A 1 106 ? 5.238 6.02 -10.07 1 88.06 106 LYS A O 1
ATOM 860 N N . ALA A 1 107 ? 3.967 4.152 -9.906 1 89.81 107 ALA A N 1
ATOM 861 C CA . ALA A 1 107 ? 3.756 4.145 -11.352 1 89.81 107 ALA A CA 1
ATOM 862 C C . ALA A 1 107 ? 2.68 5.145 -11.75 1 89.81 107 ALA A C 1
ATOM 864 O O . ALA A 1 107 ? 1.694 5.332 -11.031 1 89.81 107 ALA A O 1
ATOM 865 N N . PRO A 1 108 ? 2.957 5.793 -12.875 1 89.25 108 PRO A N 1
ATOM 866 C CA . PRO A 1 108 ? 1.861 6.621 -13.383 1 89.25 108 PRO A CA 1
ATOM 867 C C . PRO A 1 108 ? 0.643 5.801 -13.797 1 89.25 108 PRO A C 1
ATOM 869 O O . PRO A 1 108 ? 0.776 4.621 -14.141 1 89.25 108 PRO A O 1
ATOM 872 N N . ARG A 1 109 ? -0.456 6.383 -13.758 1 85.44 109 ARG A N 1
ATOM 873 C CA . ARG A 1 109 ? -1.677 5.668 -14.109 1 85.44 109 ARG A CA 1
ATOM 874 C C . ARG A 1 109 ? -1.654 5.238 -15.57 1 85.44 109 ARG A C 1
ATOM 876 O O . ARG A 1 109 ? -2.055 4.121 -15.906 1 85.44 109 ARG A O 1
ATOM 883 N N . TYR A 1 110 ? -1.232 6.191 -16.406 1 90.56 110 TYR A N 1
ATOM 884 C CA . TYR A 1 110 ? -1.159 5.902 -17.828 1 90.56 110 TYR A CA 1
ATOM 885 C C . TYR A 1 110 ? 0.123 6.461 -18.438 1 90.56 110 TYR A C 1
ATOM 887 O O . TYR A 1 110 ? 0.667 7.453 -17.938 1 90.56 110 TYR A O 1
ATOM 895 N N . ALA A 1 111 ? 0.605 5.816 -19.375 1 93.75 111 ALA A N 1
ATOM 896 C CA . ALA A 1 111 ? 1.77 6.246 -20.141 1 93.75 111 ALA A CA 1
ATOM 897 C C . ALA A 1 111 ? 1.62 5.875 -21.625 1 93.75 111 ALA A C 1
ATOM 899 O O . ALA A 1 111 ? 0.725 5.113 -21.984 1 93.75 111 ALA A O 1
ATOM 900 N N . LEU A 1 112 ? 2.465 6.469 -22.406 1 93.31 112 LEU A N 1
ATOM 901 C CA . LEU A 1 112 ? 2.416 6.227 -23.844 1 93.31 112 LEU A CA 1
ATOM 902 C C . LEU A 1 112 ? 3.143 4.938 -24.203 1 93.31 112 LEU A C 1
ATOM 904 O O . LEU A 1 112 ? 4.281 4.723 -23.781 1 93.31 112 LEU A O 1
ATOM 908 N N . GLY A 1 113 ? 2.436 4.059 -24.828 1 90.25 113 GLY A N 1
ATOM 909 C CA . GLY A 1 113 ? 3.016 2.799 -25.281 1 90.25 113 GLY A CA 1
ATOM 910 C C . GLY A 1 113 ? 2.516 2.355 -26.641 1 90.25 113 GLY A C 1
ATOM 911 O O . GLY A 1 113 ? 1.568 2.934 -27.172 1 90.25 113 GLY A O 1
ATOM 912 N N . SER A 1 114 ? 3.193 1.354 -27.141 1 89 114 SER A N 1
ATOM 913 C CA . SER A 1 114 ? 2.811 0.797 -28.438 1 89 114 SER A CA 1
ATOM 914 C C . SER A 1 114 ? 1.479 0.057 -28.344 1 89 114 SER A C 1
ATOM 916 O O . SER A 1 114 ? 1.194 -0.599 -27.344 1 89 114 SER A O 1
ATOM 918 N N . GLN A 1 115 ? 0.703 0.199 -29.391 1 86 115 GLN A N 1
ATOM 919 C CA . GLN A 1 115 ? -0.569 -0.511 -29.469 1 86 115 GLN A CA 1
ATOM 920 C C . GLN A 1 115 ? -0.358 -2.023 -29.453 1 86 115 GLN A C 1
ATOM 922 O O . GLN A 1 115 ? -1.247 -2.773 -29.047 1 86 115 GLN A O 1
ATOM 927 N N . HIS A 1 116 ? 0.818 -2.418 -29.781 1 82.94 116 HIS A N 1
ATOM 928 C CA . HIS A 1 116 ? 1.099 -3.842 -29.922 1 82.94 116 HIS A CA 1
ATOM 929 C C . HIS A 1 116 ? 1.524 -4.453 -28.594 1 82.94 116 HIS A C 1
ATOM 931 O O . HIS A 1 116 ? 1.581 -5.676 -28.453 1 82.94 116 HIS A O 1
ATOM 937 N N . THR A 1 117 ? 1.852 -3.547 -27.688 1 82.88 117 THR A N 1
ATOM 938 C CA . THR A 1 117 ? 2.234 -4.047 -26.375 1 82.88 117 THR A CA 1
ATOM 939 C C . THR A 1 117 ? 1.012 -4.539 -25.609 1 82.88 117 THR A C 1
ATOM 941 O O . THR A 1 117 ? 0.039 -3.803 -25.438 1 82.88 117 THR A O 1
ATOM 944 N N . LYS A 1 118 ? 1.108 -5.82 -25.266 1 78.5 118 LYS A N 1
ATOM 945 C CA . LYS A 1 118 ? -0.001 -6.406 -24.516 1 78.5 118 LYS A CA 1
ATOM 946 C C . LYS A 1 118 ? 0.161 -6.168 -23.016 1 78.5 118 LYS A C 1
ATOM 948 O O . LYS A 1 118 ? 1.242 -6.375 -22.453 1 78.5 118 LYS A O 1
ATOM 953 N N . GLY A 1 119 ? -0.863 -5.562 -22.453 1 80.75 119 GLY A N 1
ATOM 954 C CA . GLY A 1 119 ? -0.864 -5.406 -21 1 80.75 119 GLY A CA 1
ATOM 955 C C . GLY A 1 119 ? -0.335 -4.059 -20.547 1 80.75 119 GLY A C 1
ATOM 956 O O . GLY A 1 119 ? -0.263 -3.113 -21.344 1 80.75 119 GLY A O 1
ATOM 957 N N . ALA A 1 120 ? 0.005 -3.963 -19.281 1 88.81 120 ALA A N 1
ATOM 958 C CA . ALA A 1 120 ? 0.484 -2.725 -18.672 1 88.81 120 ALA A CA 1
ATOM 959 C C . ALA A 1 120 ? 1.975 -2.525 -18.938 1 88.81 120 ALA A C 1
ATOM 961 O O . ALA A 1 120 ? 2.721 -3.496 -19.094 1 88.81 120 ALA A O 1
ATOM 962 N N . LEU A 1 121 ? 2.389 -1.31 -19.047 1 92.19 121 LEU A N 1
ATOM 963 C CA . LEU A 1 121 ? 3.799 -0.973 -19.203 1 92.19 121 LEU A CA 1
ATOM 964 C C . LEU A 1 121 ? 4.531 -1.044 -17.875 1 92.19 121 LEU A C 1
ATOM 966 O O . LEU A 1 121 ? 4.004 -0.613 -16.844 1 92.19 121 LEU A O 1
ATOM 970 N N . PRO A 1 122 ? 5.695 -1.61 -17.922 1 91.75 122 PRO A N 1
ATOM 971 C CA . PRO A 1 122 ? 6.449 -1.7 -16.656 1 91.75 122 PRO A CA 1
ATOM 972 C C . PRO A 1 122 ? 7.121 -0.382 -16.281 1 91.75 122 PRO A C 1
ATOM 974 O O . PRO A 1 122 ? 7.66 0.312 -17.141 1 91.75 122 PRO A O 1
ATOM 977 N N . GLN A 1 123 ? 7.004 -0.006 -15.078 1 91.75 123 GLN A N 1
ATOM 978 C CA . GLN A 1 123 ? 7.758 1.088 -14.477 1 91.75 123 GLN A CA 1
ATOM 979 C C . GLN A 1 123 ? 8.758 0.565 -13.453 1 91.75 123 GLN A C 1
ATOM 981 O O . GLN A 1 123 ? 8.367 0.016 -12.422 1 91.75 123 GLN A O 1
ATOM 986 N N . MET A 1 124 ? 9.961 0.777 -13.727 1 91.06 124 MET A N 1
ATOM 987 C CA . MET A 1 124 ? 11 0.289 -12.836 1 91.06 124 MET A CA 1
ATOM 988 C C . MET A 1 124 ? 10.961 1.017 -11.5 1 91.06 124 MET A C 1
ATOM 990 O O . MET A 1 124 ? 10.773 2.234 -11.453 1 91.06 124 MET A O 1
ATOM 994 N N . THR A 1 125 ? 11.117 0.198 -10.469 1 88.56 125 THR A N 1
ATOM 995 C CA . THR A 1 125 ? 11.094 0.79 -9.133 1 88.56 125 THR A CA 1
ATOM 996 C C . THR A 1 125 ? 12.461 1.363 -8.773 1 88.56 125 THR A C 1
ATOM 998 O O . THR A 1 125 ? 13.477 0.954 -9.336 1 88.56 125 THR A O 1
ATOM 1001 N N . SER A 1 126 ? 12.461 2.23 -7.875 1 81.88 126 SER A N 1
ATOM 1002 C CA . SER A 1 126 ? 13.688 2.887 -7.426 1 81.88 126 SER A CA 1
ATOM 1003 C C . SER A 1 126 ? 14.305 2.15 -6.242 1 81.88 126 SER A C 1
ATOM 1005 O O . SER A 1 126 ? 15.461 2.387 -5.898 1 81.88 126 SER A O 1
ATOM 1007 N N . SER A 1 127 ? 13.562 1.403 -5.605 1 77.44 127 SER A N 1
ATOM 1008 C CA . SER A 1 127 ? 14.047 0.658 -4.449 1 77.44 127 SER A CA 1
ATOM 1009 C C . SER A 1 127 ? 13.367 -0.699 -4.336 1 77.44 127 SER A C 1
ATOM 1011 O O . SER A 1 127 ? 12.43 -0.993 -5.086 1 77.44 127 SER A O 1
ATOM 1013 N N . GLU A 1 128 ? 14.094 -1.463 -3.479 1 74.56 128 GLU A N 1
ATOM 1014 C CA . GLU A 1 128 ? 13.484 -2.764 -3.215 1 74.56 128 GLU A CA 1
ATOM 1015 C C . GLU A 1 128 ? 12.633 -2.729 -1.949 1 74.56 128 GLU A C 1
ATOM 1017 O O . GLU A 1 128 ? 13 -2.08 -0.966 1 74.56 128 GLU A O 1
ATOM 1022 N N . GLY A 1 129 ? 11.516 -3.145 -2.078 1 69.62 129 GLY A N 1
ATOM 1023 C CA . GLY A 1 129 ? 10.703 -3.326 -0.887 1 69.62 129 GLY A CA 1
ATOM 1024 C C . GLY A 1 129 ? 9.789 -2.152 -0.609 1 69.62 129 GLY A C 1
ATOM 1025 O O . GLY A 1 129 ? 9.648 -1.255 -1.442 1 69.62 129 GLY A O 1
ATOM 1026 N N . ARG A 1 130 ? 9.102 -2.191 0.475 1 74.75 130 ARG A N 1
ATOM 1027 C CA . ARG A 1 130 ? 8.109 -1.198 0.879 1 74.75 130 ARG A CA 1
ATOM 1028 C C . ARG A 1 130 ? 8.656 -0.293 1.977 1 74.75 130 ARG A C 1
ATOM 1030 O O . ARG A 1 130 ? 7.945 0.048 2.922 1 74.75 130 ARG A O 1
ATOM 1037 N N . LYS A 1 131 ? 9.914 0.227 1.744 1 84.69 131 LYS A N 1
ATOM 1038 C CA . LYS A 1 131 ? 10.508 1.104 2.752 1 84.69 131 LYS A CA 1
ATOM 1039 C C . LYS A 1 131 ? 10.086 2.555 2.533 1 84.69 131 LYS A C 1
ATOM 1041 O O . LYS A 1 131 ? 9.883 2.982 1.396 1 84.69 131 LYS A O 1
ATOM 1046 N N . GLN A 1 132 ? 9.844 3.229 3.646 1 91.12 132 GLN A N 1
ATOM 1047 C CA . GLN A 1 132 ? 9.469 4.637 3.562 1 91.12 132 GLN A CA 1
ATOM 1048 C C . GLN A 1 132 ? 10.203 5.465 4.613 1 91.12 132 GLN A C 1
ATOM 1050 O O . GLN A 1 132 ? 10.656 4.93 5.625 1 91.12 132 GLN A O 1
ATOM 1055 N N . VAL A 1 133 ? 10.391 6.66 4.324 1 93.19 133 VAL A N 1
ATOM 1056 C CA . VAL A 1 133 ? 10.938 7.617 5.285 1 93.19 133 VAL A CA 1
ATOM 1057 C C . VAL A 1 133 ? 9.844 8.602 5.707 1 93.19 133 VAL A C 1
ATOM 1059 O O . VAL A 1 133 ? 9.031 9.031 4.883 1 93.19 133 VAL A O 1
ATOM 1062 N N . THR A 1 134 ? 9.742 8.805 7.012 1 96.12 134 THR A N 1
ATOM 1063 C CA . THR A 1 134 ? 8.789 9.773 7.539 1 96.12 134 THR A CA 1
ATOM 1064 C C . THR A 1 134 ? 9.422 11.156 7.641 1 96.12 134 THR A C 1
ATOM 1066 O O . THR A 1 134 ? 10.562 11.289 8.102 1 96.12 134 THR A O 1
ATOM 1069 N N . VAL A 1 135 ? 8.742 12.133 7.156 1 96.75 135 VAL A N 1
ATOM 1070 C CA . VAL A 1 135 ? 9.242 13.5 7.207 1 96.75 135 VAL A CA 1
ATOM 1071 C C . VAL A 1 135 ? 8.242 14.391 7.941 1 96.75 135 VAL A C 1
ATOM 1073 O O . VAL A 1 135 ? 7.047 14.375 7.637 1 96.75 135 VAL A O 1
ATOM 1076 N N . GLY A 1 136 ? 8.727 15.094 8.938 1 96.69 136 GLY A N 1
ATOM 1077 C CA . GLY A 1 136 ? 7.945 16.141 9.578 1 96.69 136 GLY A CA 1
ATOM 1078 C C . GLY A 1 136 ? 7.973 17.453 8.82 1 96.69 136 GLY A C 1
ATOM 1079 O O . GLY A 1 136 ? 9.039 17.938 8.453 1 96.69 136 GLY A O 1
ATOM 1080 N N . VAL A 1 137 ? 6.766 17.969 8.586 1 97.06 137 VAL A N 1
ATOM 1081 C CA . VAL A 1 137 ? 6.621 19.203 7.836 1 97.06 137 VAL A CA 1
ATOM 1082 C C . VAL A 1 137 ? 5.871 20.234 8.68 1 97.06 137 VAL A C 1
ATOM 1084 O O . VAL A 1 137 ? 4.91 19.906 9.375 1 97.06 137 VAL A O 1
ATOM 1087 N N . CYS A 1 138 ? 6.375 21.406 8.688 1 98.12 138 CYS A N 1
ATOM 1088 C CA . CYS A 1 138 ? 5.75 22.5 9.414 1 98.12 138 CYS A CA 1
ATOM 1089 C C . CYS A 1 138 ? 5.719 23.766 8.578 1 98.12 138 CYS A C 1
ATOM 1091 O O . CYS A 1 138 ? 6.711 24.125 7.938 1 98.12 138 CYS A O 1
ATOM 1093 N N . ALA A 1 139 ? 4.609 24.391 8.492 1 97.69 139 ALA A N 1
ATOM 1094 C CA . ALA A 1 139 ? 4.426 25.641 7.754 1 97.69 139 ALA A CA 1
ATOM 1095 C C . ALA A 1 139 ? 3.531 26.594 8.523 1 97.69 139 ALA A C 1
ATOM 1097 O O . ALA A 1 139 ? 2.797 26.188 9.43 1 97.69 139 ALA A O 1
ATOM 1098 N N . ASN A 1 140 ? 3.641 27.859 8.266 1 98.12 140 ASN A N 1
ATOM 1099 C CA . ASN A 1 140 ? 2.75 28.812 8.906 1 98.12 140 ASN A CA 1
ATOM 1100 C C . ASN A 1 140 ? 1.779 29.438 7.902 1 98.12 140 ASN A C 1
ATOM 1102 O O . ASN A 1 140 ? 1.896 29.203 6.699 1 98.12 140 ASN A O 1
ATOM 1106 N N . ALA A 1 141 ? 0.827 30.141 8.359 1 98.25 141 ALA A N 1
ATOM 1107 C CA . ALA A 1 141 ? -0.267 30.656 7.547 1 98.25 141 ALA A CA 1
ATOM 1108 C C . ALA A 1 141 ? 0.217 31.781 6.641 1 98.25 141 ALA A C 1
ATOM 1110 O O . ALA A 1 141 ? -0.49 32.188 5.715 1 98.25 141 ALA A O 1
ATOM 1111 N N . ASP A 1 142 ? 1.408 32.312 6.871 1 97.56 142 ASP A N 1
ATOM 1112 C CA . ASP A 1 142 ? 1.974 33.375 6.039 1 97.56 142 ASP A CA 1
ATOM 1113 C C . ASP A 1 142 ? 2.688 32.781 4.82 1 97.56 142 ASP A C 1
ATOM 1115 O O . ASP A 1 142 ? 3.074 33.531 3.908 1 97.56 142 ASP A O 1
ATOM 1119 N N . GLY A 1 143 ? 2.914 31.484 4.836 1 96.56 143 GLY A N 1
ATOM 1120 C CA . GLY A 1 143 ? 3.494 30.844 3.666 1 96.56 143 GLY A CA 1
ATOM 1121 C C . GLY A 1 143 ? 4.918 30.359 3.889 1 96.56 143 GLY A C 1
ATOM 1122 O O . GLY A 1 143 ? 5.574 29.906 2.955 1 96.56 143 GLY A O 1
ATOM 1123 N N . LYS A 1 144 ? 5.387 30.469 5.07 1 95.88 144 LYS A N 1
ATOM 1124 C CA . LYS A 1 144 ? 6.738 30.016 5.383 1 95.88 144 LYS A CA 1
ATOM 1125 C C . LYS A 1 144 ? 6.766 28.5 5.637 1 95.88 144 LYS A C 1
ATOM 1127 O O . LYS A 1 144 ? 5.961 27.984 6.418 1 95.88 144 LYS A O 1
ATOM 1132 N N . LEU A 1 145 ? 7.598 27.859 4.926 1 96.44 145 LEU A N 1
ATOM 1133 C CA . LEU A 1 145 ? 7.824 26.422 5.117 1 96.44 145 LEU A CA 1
ATOM 1134 C C . LEU A 1 145 ? 9.125 26.172 5.871 1 96.44 145 LEU A C 1
ATOM 1136 O O . LEU A 1 145 ? 10.188 26.641 5.457 1 96.44 145 LEU A O 1
ATOM 1140 N N . LEU A 1 146 ? 9.07 25.531 6.996 1 97.25 146 LEU A N 1
ATOM 1141 C CA . LEU A 1 146 ? 10.266 25.219 7.77 1 97.25 146 LEU A CA 1
ATOM 1142 C C . LEU A 1 146 ? 11.055 24.078 7.125 1 97.25 146 LEU A C 1
ATOM 1144 O O . LEU A 1 146 ? 10.508 23.328 6.324 1 97.25 146 LEU A O 1
ATOM 1148 N N . PRO A 1 147 ? 12.328 23.969 7.414 1 96.69 147 PRO A N 1
ATOM 1149 C CA . PRO A 1 147 ? 13.109 22.844 6.887 1 96.69 147 PRO A CA 1
ATOM 1150 C C . PRO A 1 147 ? 12.555 21.5 7.312 1 96.69 147 PRO A C 1
ATOM 1152 O O . PRO A 1 147 ? 11.867 21.391 8.336 1 96.69 147 PRO A O 1
ATOM 1155 N N . PRO A 1 148 ? 12.859 20.531 6.52 1 96.94 148 PRO A N 1
ATOM 1156 C CA . PRO A 1 148 ? 12.297 19.203 6.809 1 96.94 148 PRO A CA 1
ATOM 1157 C C . PRO A 1 148 ? 12.914 18.562 8.047 1 96.94 148 PRO A C 1
ATOM 1159 O O . PRO A 1 148 ? 14.07 18.828 8.375 1 96.94 148 PRO A O 1
ATOM 1162 N N . TYR A 1 149 ? 12.102 17.828 8.75 1 97.5 149 TYR A N 1
ATOM 1163 C CA . TYR A 1 149 ? 12.492 17 9.891 1 97.5 149 TYR A CA 1
ATOM 1164 C C . TYR A 1 149 ? 12.398 15.523 9.547 1 97.5 149 TYR A C 1
ATOM 1166 O O . TYR A 1 149 ? 11.297 14.977 9.438 1 97.5 149 TYR A O 1
ATOM 1174 N N . PHE A 1 150 ? 13.531 14.836 9.445 1 96.88 150 PHE A N 1
ATOM 1175 C CA . PHE A 1 150 ? 13.562 13.453 8.969 1 96.88 150 PHE A CA 1
ATOM 1176 C C . PHE A 1 150 ? 13.484 12.484 10.141 1 96.88 150 PHE A C 1
ATOM 1178 O O . PHE A 1 150 ? 14.172 12.664 11.148 1 96.88 150 PHE A O 1
ATOM 1185 N N . LEU A 1 151 ? 12.609 11.523 10.008 1 95.94 151 LEU A N 1
ATOM 1186 C CA . LEU A 1 151 ? 12.539 10.398 10.93 1 95.94 151 LEU A CA 1
ATOM 1187 C C . LEU A 1 151 ? 13 9.109 10.258 1 95.94 151 LEU A C 1
ATOM 1189 O O . LEU A 1 151 ? 12.32 8.586 9.375 1 95.94 151 LEU A O 1
ATOM 1193 N N . PHE A 1 152 ? 14.117 8.586 10.727 1 94.12 152 PHE A N 1
ATOM 1194 C CA . PHE A 1 152 ? 14.703 7.387 10.148 1 94.12 152 PHE A CA 1
ATOM 1195 C C . PHE A 1 152 ? 14.547 6.199 11.086 1 94.12 152 PHE A C 1
ATOM 1197 O O . PHE A 1 152 ? 14.422 6.375 12.305 1 94.12 152 PHE A O 1
ATOM 1204 N N . LYS A 1 153 ? 14.5 5.07 10.422 1 90.94 153 LYS A N 1
ATOM 1205 C CA . LYS A 1 153 ? 14.578 3.854 11.219 1 90.94 153 LYS A CA 1
ATOM 1206 C C . LYS A 1 153 ? 16 3.615 11.711 1 90.94 153 LYS A C 1
ATOM 1208 O O . LYS A 1 153 ? 16.953 3.684 10.93 1 90.94 153 LYS A O 1
ATOM 1213 N N . GLY A 1 154 ? 16.125 3.43 13.016 1 86.5 154 GLY A N 1
ATOM 1214 C CA . GLY A 1 154 ? 17.438 3.23 13.625 1 86.5 154 GLY A CA 1
ATOM 1215 C C . GLY A 1 154 ? 18.062 1.896 13.266 1 86.5 154 GLY A C 1
ATOM 1216 O O . GLY A 1 154 ? 17.406 1.047 12.648 1 86.5 154 GLY A O 1
ATOM 1217 N N . PRO A 1 155 ? 19.281 1.801 13.555 1 84.88 155 PRO A N 1
ATOM 1218 C CA . PRO A 1 155 ? 20.141 2.707 14.328 1 84.88 155 PRO A CA 1
ATOM 1219 C C . PRO A 1 155 ? 20.766 3.797 13.469 1 84.88 155 PRO A C 1
ATOM 1221 O O . PRO A 1 155 ? 20.797 3.686 12.242 1 84.88 155 PRO A O 1
ATOM 1224 N N . LYS A 1 156 ? 21.219 4.793 14.164 1 86.19 156 LYS A N 1
ATOM 1225 C CA . LYS A 1 156 ? 21.922 5.867 13.477 1 86.19 156 LYS A CA 1
ATOM 1226 C C . LYS A 1 156 ? 23.188 5.348 12.797 1 86.19 156 LYS A C 1
ATOM 1228 O O . LYS A 1 156 ? 23.984 4.66 13.422 1 86.19 156 LYS A O 1
ATOM 1233 N N . PRO A 1 157 ? 23.266 5.711 11.594 1 85.5 157 PRO A N 1
ATOM 1234 C CA . PRO A 1 157 ? 24.438 5.223 10.875 1 85.5 157 PRO A CA 1
ATOM 1235 C C . PRO A 1 157 ? 25.719 5.945 11.289 1 85.5 157 PRO A C 1
ATOM 1237 O O . PRO A 1 157 ? 25.688 7.141 11.594 1 85.5 157 PRO A O 1
ATOM 1240 N N . SER A 1 158 ? 26.812 5.277 11.258 1 82.5 158 SER A N 1
ATOM 1241 C CA . SER A 1 158 ? 28.109 5.848 11.602 1 82.5 158 SER A CA 1
ATOM 1242 C C . SER A 1 158 ? 28.922 6.195 10.352 1 82.5 158 SER A C 1
ATOM 1244 O O . SER A 1 158 ? 29.766 7.086 10.383 1 82.5 158 SER A O 1
ATOM 1246 N N . SER A 1 159 ? 28.594 5.617 9.219 1 85.31 159 SER A N 1
ATOM 1247 C CA . SER A 1 159 ? 29.453 5.688 8.039 1 85.31 159 SER A CA 1
ATOM 1248 C C . SER A 1 159 ? 28.969 6.758 7.066 1 85.31 159 SER A C 1
ATOM 1250 O O . SER A 1 159 ? 29.703 7.145 6.152 1 85.31 159 SER A O 1
ATOM 1252 N N . TRP A 1 160 ? 27.812 7.172 7.254 1 84.81 160 TRP A N 1
ATOM 1253 C CA . TRP A 1 160 ? 27.312 8.172 6.316 1 84.81 160 TRP A CA 1
ATOM 1254 C C . TRP A 1 160 ? 26.391 9.164 7.02 1 84.81 160 TRP A C 1
ATOM 1256 O O . TRP A 1 160 ? 25.891 8.891 8.117 1 84.81 160 TRP A O 1
ATOM 1266 N N . ASP A 1 161 ? 26.266 10.305 6.402 1 89.81 161 ASP A N 1
ATOM 1267 C CA . ASP A 1 161 ? 25.422 11.375 6.922 1 89.81 161 ASP A CA 1
ATOM 1268 C C . ASP A 1 161 ? 24.016 11.281 6.344 1 89.81 161 ASP A C 1
ATOM 1270 O O . ASP A 1 161 ? 23.812 11.492 5.148 1 89.81 161 ASP A O 1
ATOM 1274 N N . PRO A 1 162 ? 23.062 11.031 7.195 1 91 162 PRO A N 1
ATOM 1275 C CA . PRO A 1 162 ? 21.688 10.906 6.719 1 91 162 PRO A CA 1
ATOM 1276 C C . PRO A 1 162 ? 21.141 12.219 6.168 1 91 162 PRO A C 1
ATOM 1278 O O . PRO A 1 162 ? 20.141 12.211 5.438 1 91 162 PRO A O 1
ATOM 1281 N N . LEU A 1 163 ? 21.75 13.328 6.484 1 93.5 163 LEU A N 1
ATOM 1282 C CA . LEU A 1 163 ? 21.234 14.625 6.062 1 93.5 163 LEU A CA 1
ATOM 1283 C C . LEU A 1 163 ? 22.031 15.172 4.887 1 93.5 163 LEU A C 1
ATOM 1285 O O . LEU A 1 163 ? 21.875 16.344 4.516 1 93.5 163 LEU A O 1
ATOM 1289 N N . ALA A 1 164 ? 22.828 14.312 4.281 1 92 164 ALA A N 1
ATOM 1290 C CA . ALA A 1 164 ? 23.594 14.766 3.123 1 92 164 ALA A CA 1
ATOM 1291 C C . ALA A 1 164 ? 22.672 15.164 1.975 1 92 164 ALA A C 1
ATOM 1293 O O . ALA A 1 164 ? 21.844 14.359 1.518 1 92 164 ALA A O 1
ATOM 1294 N N . GLY A 1 165 ? 22.719 16.391 1.51 1 90.56 165 GLY A N 1
ATOM 1295 C CA . GLY A 1 165 ? 21.906 16.875 0.394 1 90.56 165 GLY A CA 1
ATOM 1296 C C . GLY A 1 165 ? 20.562 17.422 0.822 1 90.56 165 GLY A C 1
ATOM 1297 O O . GLY A 1 165 ? 19.797 17.906 -0.012 1 90.56 165 GLY A O 1
ATOM 1298 N N . ALA A 1 166 ? 20.25 17.344 2.127 1 94.12 166 ALA A N 1
ATOM 1299 C CA . ALA A 1 166 ? 19.016 17.906 2.646 1 94.12 166 ALA A CA 1
ATOM 1300 C C . ALA A 1 166 ? 19.094 19.438 2.707 1 94.12 166 ALA A C 1
ATOM 1302 O O . ALA A 1 166 ? 20.188 20 2.676 1 94.12 166 ALA A O 1
ATOM 1303 N N . PRO A 1 167 ? 17.969 20.047 2.693 1 92.75 167 PRO A N 1
ATOM 1304 C CA . PRO A 1 167 ? 17.984 21.516 2.85 1 92.75 167 PRO A CA 1
ATOM 1305 C C . PRO A 1 167 ? 18.719 21.953 4.117 1 92.75 167 PRO A C 1
ATOM 1307 O O . PRO A 1 167 ? 18.812 21.188 5.078 1 92.75 167 PRO A O 1
ATOM 1310 N N . LEU A 1 168 ? 19.078 23.172 4.094 1 91.75 168 LEU A N 1
ATOM 1311 C CA . LEU A 1 168 ? 19.766 23.75 5.246 1 91.75 168 LEU A CA 1
ATOM 1312 C C . LEU A 1 168 ? 18.875 23.75 6.477 1 91.75 168 LEU A C 1
ATOM 1314 O O . LEU A 1 168 ? 17.672 24.016 6.371 1 91.75 168 LEU A O 1
ATOM 1318 N N . LYS A 1 169 ? 19.438 23.422 7.648 1 94.06 169 LYS A N 1
ATOM 1319 C CA . LYS A 1 169 ? 18.781 23.469 8.953 1 94.06 169 LYS A CA 1
ATOM 1320 C C . LYS A 1 169 ? 17.844 22.281 9.133 1 94.06 169 LYS A C 1
ATOM 1322 O O . LYS A 1 169 ? 16.969 22.312 10 1 94.06 169 LYS A O 1
ATOM 1327 N N . SER A 1 170 ? 17.969 21.328 8.219 1 96 170 SER A N 1
ATOM 1328 C CA . SER A 1 170 ? 17.219 20.094 8.398 1 96 170 SER A CA 1
ATOM 1329 C C . SER A 1 170 ? 17.672 19.344 9.648 1 96 170 SER A C 1
ATOM 1331 O O . SER A 1 170 ? 18.797 19.531 10.109 1 96 170 SER A O 1
ATOM 1333 N N . ALA A 1 171 ? 16.797 18.609 10.195 1 96.31 171 ALA A N 1
ATOM 1334 C CA . ALA A 1 171 ? 17.125 17.797 11.359 1 96.31 171 ALA A CA 1
ATOM 1335 C C . ALA A 1 171 ? 16.672 16.344 11.156 1 96.31 171 ALA A C 1
ATOM 1337 O O . ALA A 1 171 ? 15.805 16.078 10.32 1 96.31 171 ALA A O 1
ATOM 1338 N N . ALA A 1 172 ? 17.375 15.461 11.852 1 95.12 172 ALA A N 1
ATOM 1339 C CA . ALA A 1 172 ? 17.047 14.039 11.75 1 95.12 172 ALA A CA 1
ATOM 1340 C C . ALA A 1 172 ? 16.938 13.406 13.133 1 95.12 172 ALA A C 1
ATOM 1342 O O . ALA A 1 172 ? 17.609 13.836 14.078 1 95.12 172 ALA A O 1
ATOM 1343 N N . PHE A 1 173 ? 16.031 12.555 13.281 1 95.56 173 PHE A N 1
ATOM 1344 C CA . PHE A 1 173 ? 15.867 11.742 14.477 1 95.56 173 PHE A CA 1
ATOM 1345 C C . PHE A 1 173 ? 15.695 10.273 14.117 1 95.56 173 PHE A C 1
ATOM 1347 O O . PHE A 1 173 ? 15.195 9.945 13.031 1 95.56 173 PHE A O 1
ATOM 1354 N N . PHE A 1 174 ? 16.203 9.367 14.961 1 94.38 174 PHE A N 1
ATOM 1355 C CA . PHE A 1 174 ? 16.156 7.938 14.695 1 94.38 174 PHE A CA 1
ATOM 1356 C C . PHE A 1 174 ? 15.281 7.227 15.727 1 94.38 174 PHE A C 1
ATOM 1358 O O . PHE A 1 174 ? 15.469 7.391 16.938 1 94.38 174 PHE A O 1
ATOM 1365 N N . THR A 1 175 ? 14.242 6.633 15.227 1 92.5 175 THR A N 1
ATOM 1366 C CA . THR A 1 175 ? 13.375 5.816 16.062 1 92.5 175 THR A CA 1
ATOM 1367 C C . THR A 1 175 ? 13.469 4.344 15.672 1 92.5 175 THR A C 1
ATOM 1369 O O . THR A 1 175 ? 13.984 4.016 14.602 1 92.5 175 THR A O 1
ATOM 1372 N N . GLU A 1 176 ? 12.938 3.436 16.422 1 89.69 176 GLU A N 1
ATOM 1373 C CA . GLU A 1 176 ? 12.969 2.004 16.125 1 89.69 176 GLU A CA 1
ATOM 1374 C C . GLU A 1 176 ? 12.062 1.661 14.953 1 89.69 176 GLU A C 1
ATOM 1376 O O . GLU A 1 176 ? 12.406 0.821 14.117 1 89.69 176 GLU A O 1
ATOM 1381 N N . SER A 1 177 ? 10.984 2.287 14.852 1 86.62 177 SER A N 1
ATOM 1382 C CA . SER A 1 177 ? 9.984 1.954 13.852 1 86.62 177 SER A CA 1
ATOM 1383 C C . SER A 1 177 ? 10.102 2.859 12.625 1 86.62 177 SER A C 1
ATOM 1385 O O . SER A 1 177 ? 9.562 2.553 11.562 1 86.62 177 SER A O 1
ATOM 1387 N N . GLY A 1 178 ? 10.773 4.031 12.828 1 89.62 178 GLY A N 1
ATOM 1388 C CA . GLY A 1 178 ? 10.797 5.02 11.758 1 89.62 178 GLY A CA 1
ATOM 1389 C C . GLY A 1 178 ? 9.586 5.938 11.766 1 89.62 178 GLY A C 1
ATOM 1390 O O . GLY A 1 178 ? 9.422 6.762 10.859 1 89.62 178 GLY A O 1
ATOM 1391 N N . TRP A 1 179 ? 8.719 5.719 12.773 1 87.94 179 TRP A N 1
ATOM 1392 C CA . TRP A 1 179 ? 7.516 6.539 12.922 1 87.94 179 TRP A CA 1
ATOM 1393 C C . TRP A 1 179 ? 7.684 7.555 14.047 1 87.94 179 TRP A C 1
ATOM 1395 O O . TRP A 1 179 ? 8.594 7.438 14.867 1 87.94 179 TRP A O 1
ATOM 1405 N N . MET A 1 180 ? 6.793 8.453 14.117 1 90.94 180 MET A N 1
ATOM 1406 C CA . MET A 1 180 ? 6.848 9.516 15.117 1 90.94 180 MET A CA 1
ATOM 1407 C C . MET A 1 180 ? 6.551 8.969 16.516 1 90.94 180 MET A C 1
ATOM 1409 O O . MET A 1 180 ? 5.633 8.164 16.688 1 90.94 180 MET A O 1
ATOM 1413 N N . THR A 1 181 ? 7.375 9.336 17.406 1 89.75 181 THR A N 1
ATOM 1414 C CA . THR A 1 181 ? 7.195 9.031 18.828 1 89.75 181 THR A CA 1
ATOM 1415 C C . THR A 1 181 ? 7.129 10.305 19.656 1 89.75 181 THR A C 1
ATOM 1417 O O . THR A 1 181 ? 7.379 11.398 19.141 1 89.75 181 THR A O 1
ATOM 1420 N N . GLN A 1 182 ? 6.742 10.133 20.875 1 88.31 182 GLN A N 1
ATOM 1421 C CA . GLN A 1 182 ? 6.691 11.289 21.766 1 88.31 182 GLN A CA 1
ATOM 1422 C C . GLN A 1 182 ? 8.062 11.945 21.891 1 88.31 182 GLN A C 1
ATOM 1424 O O . GLN A 1 182 ? 8.172 13.172 21.859 1 88.31 182 GLN A O 1
ATOM 1429 N N . ALA A 1 183 ? 9.055 11.07 22.016 1 89.75 183 ALA A N 1
ATOM 1430 C CA . ALA A 1 183 ? 10.414 11.578 22.141 1 89.75 183 ALA A CA 1
ATOM 1431 C C . ALA A 1 183 ? 10.852 12.328 20.891 1 89.75 183 ALA A C 1
ATOM 1433 O O . ALA A 1 183 ? 11.5 13.367 20.969 1 89.75 183 ALA A O 1
ATOM 1434 N N . ALA A 1 184 ? 10.523 11.758 19.766 1 93.69 184 ALA A N 1
ATOM 1435 C CA . ALA A 1 184 ? 10.883 12.391 18.5 1 93.69 184 ALA A CA 1
ATOM 1436 C C . ALA A 1 184 ? 10.188 13.734 18.344 1 93.69 184 ALA A C 1
ATOM 1438 O O . ALA A 1 184 ? 10.789 14.695 17.844 1 93.69 184 ALA A O 1
ATOM 1439 N N . PHE A 1 185 ? 8.945 13.805 18.734 1 94.25 185 PHE A N 1
ATOM 1440 C CA . PHE A 1 185 ? 8.188 15.047 18.625 1 94.25 185 PHE A CA 1
ATOM 1441 C C . PHE A 1 185 ? 8.734 16.109 19.562 1 94.25 185 PHE A C 1
ATOM 1443 O O . PHE A 1 185 ? 8.812 17.281 19.219 1 94.25 185 PHE A O 1
ATOM 1450 N N . GLN A 1 186 ? 9.07 15.727 20.75 1 92.31 186 GLN A N 1
ATOM 1451 C CA . GLN A 1 186 ? 9.672 16.641 21.719 1 92.31 186 GLN A CA 1
ATOM 1452 C C . GLN A 1 186 ? 10.992 17.203 21.188 1 92.31 186 GLN A C 1
ATOM 1454 O O . GLN A 1 186 ? 11.273 18.391 21.344 1 92.31 186 GLN A O 1
ATOM 1459 N N . TYR A 1 187 ? 11.75 16.281 20.641 1 94.38 187 TYR A N 1
ATOM 1460 C CA . TYR A 1 187 ? 13.016 16.719 20.062 1 94.38 187 TYR A CA 1
ATOM 1461 C C . TYR A 1 187 ? 12.781 17.734 18.953 1 94.38 187 TYR A C 1
ATOM 1463 O O . TYR A 1 187 ? 13.484 18.734 18.875 1 94.38 187 TYR A O 1
ATOM 1471 N N . TRP A 1 188 ? 11.883 17.438 18.078 1 96.5 188 TRP A N 1
ATOM 1472 C CA . TRP A 1 188 ? 11.547 18.344 17 1 96.5 188 TRP A CA 1
ATOM 1473 C C . TRP A 1 188 ? 11.156 19.719 17.531 1 96.5 188 TRP A C 1
ATOM 1475 O O . TRP A 1 188 ? 11.625 20.75 17.031 1 96.5 188 TRP A O 1
ATOM 1485 N N . PHE A 1 189 ? 10.289 19.75 18.562 1 95.88 189 PHE A N 1
ATOM 1486 C CA . PHE A 1 189 ? 9.789 20.984 19.125 1 95.88 189 PHE A CA 1
ATOM 1487 C C . PHE A 1 189 ? 10.93 21.828 19.672 1 95.88 189 PHE A C 1
ATOM 1489 O O . PHE A 1 189 ? 11.055 23.016 19.344 1 95.88 189 PHE A O 1
ATOM 1496 N N . GLN A 1 190 ? 11.836 21.219 20.406 1 94 190 GLN A N 1
ATOM 1497 C CA . GLN A 1 190 ? 12.867 21.922 21.156 1 94 190 GLN A CA 1
ATOM 1498 C C . GLN A 1 190 ? 14.031 22.312 20.25 1 94 190 GLN A C 1
ATOM 1500 O O . GLN A 1 190 ? 14.57 23.422 20.359 1 94 190 GLN A O 1
ATOM 1505 N N . HIS A 1 191 ? 14.352 21.438 19.312 1 95.38 191 HIS A N 1
ATOM 1506 C CA . HIS A 1 191 ? 15.625 21.625 18.625 1 95.38 191 HIS A CA 1
ATOM 1507 C C . HIS A 1 191 ? 15.398 21.984 17.156 1 95.38 191 HIS A C 1
ATOM 1509 O O . HIS A 1 191 ? 16.344 22.297 16.438 1 95.38 191 HIS A O 1
ATOM 1515 N N . HIS A 1 192 ? 14.25 22 16.75 1 97.12 192 HIS A N 1
ATOM 1516 C CA . HIS A 1 192 ? 13.984 22.297 15.344 1 97.12 192 HIS A CA 1
ATOM 1517 C C . HIS A 1 192 ? 12.945 23.406 15.203 1 97.12 192 HIS A C 1
ATOM 1519 O O . HIS A 1 192 ? 13.211 24.422 14.555 1 97.12 192 HIS A O 1
ATOM 1525 N N . PHE A 1 193 ? 11.844 23.266 15.852 1 97.56 193 PHE A N 1
ATOM 1526 C CA . PHE A 1 193 ? 10.758 24.234 15.719 1 97.56 193 PHE A CA 1
ATOM 1527 C C . PHE A 1 193 ? 11.141 25.562 16.344 1 97.56 193 PHE A C 1
ATOM 1529 O O . PHE A 1 193 ? 11.133 26.594 15.672 1 97.56 193 PHE A O 1
ATOM 1536 N N . LEU A 1 194 ? 11.5 25.578 17.641 1 96.19 194 LEU A N 1
ATOM 1537 C CA . LEU A 1 194 ? 11.773 26.812 18.391 1 96.19 194 LEU A CA 1
ATOM 1538 C C . LEU A 1 194 ? 12.883 27.609 17.719 1 96.19 194 LEU A C 1
ATOM 1540 O O . LEU A 1 194 ? 12.75 28.828 17.531 1 96.19 194 LEU A O 1
ATOM 1544 N N . PRO A 1 195 ? 13.938 26.906 17.234 1 95.81 195 PRO A N 1
ATOM 1545 C CA . PRO A 1 195 ? 15.016 27.672 16.625 1 95.81 195 PRO A CA 1
ATOM 1546 C C . PRO A 1 195 ? 14.641 28.25 15.258 1 95.81 195 PRO A C 1
ATOM 1548 O O . PRO A 1 195 ? 15.266 29.203 14.789 1 95.81 195 PRO A O 1
ATOM 1551 N N . ASN A 1 196 ? 13.641 27.703 14.602 1 96.25 196 ASN A N 1
ATOM 1552 C CA . ASN A 1 196 ? 13.367 28.094 13.227 1 96.25 196 ASN A CA 1
ATOM 1553 C C . ASN A 1 196 ? 12.188 29.047 13.133 1 96.25 196 ASN A C 1
ATOM 1555 O O . ASN A 1 196 ? 11.805 29.469 12.039 1 96.25 196 ASN A O 1
ATOM 1559 N N . ILE A 1 197 ? 11.625 29.344 14.281 1 95.62 197 ILE A N 1
ATOM 1560 C CA . ILE A 1 197 ? 10.508 30.281 14.242 1 95.62 197 ILE A CA 1
ATOM 1561 C C . ILE A 1 197 ? 10.93 31.625 14.836 1 95.62 197 ILE A C 1
ATOM 1563 O O . ILE A 1 197 ? 11.938 31.703 15.539 1 95.62 197 ILE A O 1
ATOM 1567 N N . GLY A 1 198 ? 10.289 32.719 14.578 1 89.88 198 GLY A N 1
ATOM 1568 C CA . GLY A 1 198 ? 10.602 34.031 15.094 1 89.88 198 GLY A CA 1
ATOM 1569 C C . GLY A 1 198 ? 10.391 34.156 16.594 1 89.88 198 GLY A C 1
ATOM 1570 O O . GLY A 1 198 ? 9.961 33.219 17.234 1 89.88 198 GLY A O 1
ATOM 1571 N N . ASN A 1 199 ? 10.641 35.312 17.141 1 92.25 199 ASN A N 1
ATOM 1572 C CA . ASN A 1 199 ? 10.578 35.562 18.578 1 92.25 199 ASN A CA 1
ATOM 1573 C C . ASN A 1 199 ? 9.227 36.125 18.984 1 92.25 199 ASN A C 1
ATOM 1575 O O . ASN A 1 199 ? 8.914 36.188 20.172 1 92.25 199 ASN A O 1
ATOM 1579 N N . GLU A 1 200 ? 8.438 36.375 18.031 1 95.69 200 GLU A N 1
ATOM 1580 C CA . GLU A 1 200 ? 7.125 36.906 18.359 1 95.69 200 GLU A CA 1
ATOM 1581 C C . GLU A 1 200 ? 6.234 35.875 19.016 1 95.69 200 GLU A C 1
ATOM 1583 O O . GLU A 1 200 ? 6.195 34.719 18.578 1 95.69 200 GLU A O 1
ATOM 1588 N N . ARG A 1 201 ? 5.59 36.25 20.047 1 96.38 201 ARG A N 1
ATOM 1589 C CA . ARG A 1 201 ? 4.695 35.406 20.828 1 96.38 201 ARG A CA 1
ATOM 1590 C C . ARG A 1 201 ? 3.365 36.094 21.094 1 96.38 201 ARG A C 1
ATOM 1592 O O . ARG A 1 201 ? 3.297 37.344 21.094 1 96.38 201 ARG A O 1
ATOM 1599 N N . PRO A 1 202 ? 2.246 35.438 21.25 1 96.88 202 PRO A N 1
ATOM 1600 C CA . PRO A 1 202 ? 2.117 34 21.297 1 96.88 202 PRO A CA 1
ATOM 1601 C C . PRO A 1 202 ? 2.111 33.344 19.906 1 96.88 202 PRO A C 1
ATOM 1603 O O . PRO A 1 202 ? 1.886 34.031 18.906 1 96.88 202 PRO A O 1
ATOM 1606 N N . VAL A 1 203 ? 2.469 32.094 19.828 1 97.75 203 VAL A N 1
ATOM 1607 C CA . VAL A 1 203 ? 2.412 31.281 18.609 1 97.75 203 VAL A CA 1
ATOM 1608 C C . VAL A 1 203 ? 1.443 30.109 18.812 1 97.75 203 VAL A C 1
ATOM 1610 O O . VAL A 1 203 ? 1.367 29.547 19.906 1 97.75 203 VAL A O 1
ATOM 1613 N N . VAL A 1 204 ? 0.687 29.875 17.797 1 97.69 204 VAL A N 1
ATOM 1614 C CA . VAL A 1 204 ? -0.216 28.719 17.828 1 97.69 204 VAL A CA 1
ATOM 1615 C C . VAL A 1 204 ? 0.301 27.625 16.906 1 97.69 204 VAL A C 1
ATOM 1617 O O . VAL A 1 204 ? 0.605 27.891 15.734 1 97.69 204 VAL A O 1
ATOM 1620 N N . LEU A 1 205 ? 0.493 26.484 17.406 1 97.12 205 LEU A N 1
ATOM 1621 C CA . LEU A 1 205 ? 0.902 25.312 16.641 1 97.12 205 LEU A CA 1
ATOM 1622 C C . LEU A 1 205 ? -0.224 24.297 16.578 1 97.12 205 LEU A C 1
ATOM 1624 O O . LEU A 1 205 ? -0.599 23.703 17.594 1 97.12 205 LEU A O 1
ATOM 1628 N N . LEU A 1 206 ? -0.712 24.141 15.398 1 96.81 206 LEU A N 1
ATOM 1629 C CA . LEU A 1 206 ? -1.771 23.172 15.18 1 96.81 206 LEU A CA 1
ATOM 1630 C C . LEU A 1 206 ? -1.188 21.781 14.914 1 96.81 206 LEU A C 1
ATOM 1632 O O . LEU A 1 206 ? -0.299 21.625 14.07 1 96.81 206 LEU A O 1
ATOM 1636 N N . ILE A 1 207 ? -1.7 20.797 15.594 1 93.56 207 ILE A N 1
ATOM 1637 C CA . ILE A 1 207 ? -1.209 19.422 15.461 1 93.56 207 ILE A CA 1
ATOM 1638 C C . ILE A 1 207 ? -2.387 18.453 15.438 1 93.56 207 ILE A C 1
ATOM 1640 O O . ILE A 1 207 ? -3.498 18.797 15.844 1 93.56 207 ILE A O 1
ATOM 1644 N N . ASP A 1 208 ? -2.125 17.281 14.875 1 88.12 208 ASP A N 1
ATOM 1645 C CA . ASP A 1 208 ? -3.184 16.281 14.859 1 88.12 208 ASP A CA 1
ATOM 1646 C C . ASP A 1 208 ? -3.42 15.695 16.25 1 88.12 208 ASP A C 1
ATOM 1648 O O . ASP A 1 208 ? -2.598 15.875 17.156 1 88.12 208 ASP A O 1
ATOM 1652 N N . SER A 1 209 ? -4.508 15.039 16.516 1 77.12 209 SER A N 1
ATOM 1653 C CA . SER A 1 209 ? -4.922 14.531 17.828 1 77.12 209 SER A CA 1
ATOM 1654 C C . SER A 1 209 ? -4.391 13.125 18.062 1 77.12 209 SER A C 1
ATOM 1656 O O . SER A 1 209 ? -5 12.344 18.797 1 77.12 209 SER A O 1
ATOM 1658 N N . HIS A 1 210 ? -3.293 12.852 17.5 1 75.69 210 HIS A N 1
ATOM 1659 C CA . HIS A 1 210 ? -2.693 11.531 17.688 1 75.69 210 HIS A CA 1
ATOM 1660 C C . HIS A 1 210 ? -2.01 11.422 19.047 1 75.69 210 HIS A C 1
ATOM 1662 O O . HIS A 1 210 ? -1.422 12.391 19.531 1 75.69 210 HIS A O 1
ATOM 1668 N N . GLU A 1 211 ? -2.023 10.328 19.578 1 69.25 211 GLU A N 1
ATOM 1669 C CA . GLU A 1 211 ? -1.47 10.047 20.906 1 69.25 211 GLU A CA 1
ATOM 1670 C C . GLU A 1 211 ? 0.032 10.32 20.938 1 69.25 211 GLU A C 1
ATOM 1672 O O . GLU A 1 211 ? 0.573 10.711 21.969 1 69.25 211 GLU A O 1
ATOM 1677 N N . GLY A 1 212 ? 0.639 10.195 19.828 1 70 212 GLY A N 1
ATOM 1678 C CA . GLY A 1 212 ? 2.074 10.414 19.75 1 70 212 GLY A CA 1
ATOM 1679 C C . GLY A 1 212 ? 2.477 11.852 20 1 70 212 GLY A C 1
ATOM 1680 O O . GLY A 1 212 ? 3.645 12.133 20.281 1 70 212 GLY A O 1
ATOM 1681 N N . HIS A 1 213 ? 1.521 12.719 20.094 1 74.12 213 HIS A N 1
ATOM 1682 C CA . HIS A 1 213 ? 1.82 14.133 20.281 1 74.12 213 HIS A CA 1
ATOM 1683 C C . HIS A 1 213 ? 1.51 14.586 21.703 1 74.12 213 HIS A C 1
ATOM 1685 O O . HIS A 1 213 ? 1.759 15.734 22.062 1 74.12 213 HIS A O 1
ATOM 1691 N N . ILE A 1 214 ? 1.028 13.703 22.406 1 70.75 214 ILE A N 1
ATOM 1692 C CA . ILE A 1 214 ? 0.584 14.07 23.75 1 70.75 214 ILE A CA 1
ATOM 1693 C C . ILE A 1 214 ? 1.67 13.727 24.766 1 70.75 214 ILE A C 1
ATOM 1695 O O . ILE A 1 214 ? 1.907 12.547 25.062 1 70.75 214 ILE A O 1
ATOM 1699 N N . ALA A 1 215 ? 2.332 14.695 25.141 1 76.81 215 ALA A N 1
ATOM 1700 C CA . ALA A 1 215 ? 3.373 14.523 26.156 1 76.81 215 ALA A CA 1
ATOM 1701 C C . ALA A 1 215 ? 3.365 15.672 27.156 1 76.81 215 ALA A C 1
ATOM 1703 O O . ALA A 1 215 ? 3.305 16.844 26.766 1 76.81 215 ALA A O 1
ATOM 1704 N N . TYR A 1 216 ? 3.371 15.281 28.391 1 77.75 216 TYR A N 1
ATOM 1705 C CA . TYR A 1 216 ? 3.312 16.266 29.469 1 77.75 216 TYR A CA 1
ATOM 1706 C C . TYR A 1 216 ? 4.461 17.266 29.359 1 77.75 216 TYR A C 1
ATOM 1708 O O . TYR A 1 216 ? 4.246 18.469 29.406 1 77.75 216 TYR A O 1
ATOM 1716 N N . ASP A 1 217 ? 5.648 16.703 29.25 1 80.69 217 ASP A N 1
ATOM 1717 C CA . ASP A 1 217 ? 6.836 17.547 29.203 1 80.69 217 ASP A CA 1
ATOM 1718 C C . ASP A 1 217 ? 6.77 18.531 28.031 1 80.69 217 ASP A C 1
ATOM 1720 O O . ASP A 1 217 ? 7.207 19.672 28.156 1 80.69 217 ASP A O 1
ATOM 1724 N N . LEU A 1 218 ? 6.234 18.109 27 1 86.38 218 LEU A N 1
ATOM 1725 C CA . LEU A 1 218 ? 6.094 18.969 25.828 1 86.38 218 LEU A CA 1
ATOM 1726 C C . LEU A 1 218 ? 5.117 20.109 26.094 1 86.38 218 LEU A C 1
ATOM 1728 O O . LEU A 1 218 ? 5.379 21.25 25.719 1 86.38 218 LEU A O 1
ATOM 1732 N N . PHE A 1 219 ? 4.051 19.781 26.734 1 85.88 219 PHE A N 1
ATOM 1733 C CA . PHE A 1 219 ? 3.035 20.797 27.016 1 85.88 219 PHE A CA 1
ATOM 1734 C C . PHE A 1 219 ? 3.584 21.875 27.938 1 85.88 219 PHE A C 1
ATOM 1736 O O . PHE A 1 219 ? 3.324 23.062 27.734 1 85.88 219 PHE A O 1
ATOM 1743 N N . GLN A 1 220 ? 4.301 21.422 28.875 1 85.25 220 GLN A N 1
ATOM 1744 C CA . GLN A 1 220 ? 4.895 22.359 29.812 1 85.25 220 GLN A CA 1
ATOM 1745 C C . GLN A 1 220 ? 5.898 23.281 29.109 1 85.25 220 GLN A C 1
ATOM 1747 O O . GLN A 1 220 ? 5.895 24.484 29.328 1 85.25 220 GLN A O 1
ATOM 1752 N N . GLN A 1 221 ? 6.684 22.672 28.391 1 89.06 221 GLN A N 1
ATOM 1753 C CA . GLN A 1 221 ? 7.684 23.453 27.656 1 89.06 221 GLN A CA 1
ATOM 1754 C C . GLN A 1 221 ? 7.023 24.438 26.719 1 89.06 221 GLN A C 1
ATOM 1756 O O . GLN A 1 221 ? 7.496 25.578 26.562 1 89.06 221 GLN A O 1
ATOM 1761 N N . ALA A 1 222 ? 6.039 24.016 26.031 1 92.62 222 ALA A N 1
ATOM 1762 C CA . ALA A 1 222 ? 5.309 24.875 25.125 1 92.62 222 ALA A CA 1
ATOM 1763 C C . ALA A 1 222 ? 4.676 26.047 25.859 1 92.62 222 ALA A C 1
ATOM 1765 O O . ALA A 1 222 ? 4.711 27.188 25.391 1 92.62 222 ALA A O 1
ATOM 1766 N N . GLU A 1 223 ? 4.098 25.75 26.984 1 90 223 GLU A N 1
ATOM 1767 C CA . GLU A 1 223 ? 3.492 26.812 27.797 1 90 223 GLU A CA 1
ATOM 1768 C C . GLU A 1 223 ? 4.531 27.828 28.25 1 90 223 GLU A C 1
ATOM 1770 O O . GLU A 1 223 ? 4.281 29.031 28.188 1 90 223 GLU A O 1
ATOM 1775 N N . GLN A 1 224 ? 5.656 27.344 28.641 1 90.69 224 GLN A N 1
ATOM 1776 C CA . GLN A 1 224 ? 6.73 28.219 29.094 1 90.69 224 GLN A CA 1
ATOM 1777 C C . GLN A 1 224 ? 7.234 29.109 27.953 1 90.69 224 GLN A C 1
ATOM 1779 O O . GLN A 1 224 ? 7.66 30.234 28.188 1 90.69 224 GLN A O 1
ATOM 1784 N N . SER A 1 225 ? 7.172 28.625 26.781 1 93.31 225 SER A N 1
ATOM 1785 C CA . SER A 1 225 ? 7.629 29.375 25.609 1 93.31 225 SER A CA 1
ATOM 1786 C C . SER A 1 225 ? 6.496 30.188 24.984 1 93.31 225 SER A C 1
ATOM 1788 O O . SER A 1 225 ? 6.656 30.766 23.906 1 93.31 225 SER A O 1
ATOM 1790 N N . ASN A 1 226 ? 5.34 30.203 25.562 1 95.75 226 ASN A N 1
ATOM 1791 C CA . ASN A 1 226 ? 4.137 30.875 25.109 1 95.75 226 ASN A CA 1
ATOM 1792 C C . ASN A 1 226 ? 3.709 30.391 23.719 1 95.75 226 ASN A C 1
ATOM 1794 O O . ASN A 1 226 ? 3.436 31.203 22.844 1 95.75 226 ASN A O 1
ATOM 1798 N N . ILE A 1 227 ? 3.869 29.172 23.547 1 95.56 227 ILE A N 1
ATOM 1799 C CA . ILE A 1 227 ? 3.379 28.469 22.359 1 95.56 227 ILE A CA 1
ATOM 1800 C C . ILE A 1 227 ? 2.148 27.641 22.719 1 95.56 227 ILE A C 1
ATOM 1802 O O . ILE A 1 227 ? 2.191 26.828 23.656 1 95.56 227 ILE A O 1
ATOM 1806 N N . HIS A 1 228 ? 1.104 27.875 22.047 1 94.81 228 HIS A N 1
ATOM 1807 C CA . HIS A 1 228 ? -0.141 27.156 22.281 1 94.81 228 HIS A CA 1
ATOM 1808 C C . HIS A 1 228 ? -0.315 26 21.312 1 94.81 228 HIS A C 1
ATOM 1810 O O . HIS A 1 228 ? -0.437 26.219 20.094 1 94.81 228 HIS A O 1
ATOM 1816 N N . LEU A 1 229 ? -0.298 24.812 21.812 1 93.62 229 LEU A N 1
ATOM 1817 C CA . LEU A 1 229 ? -0.586 23.625 21.016 1 93.62 229 LEU A CA 1
ATOM 1818 C C . LEU A 1 229 ? -2.09 23.406 20.875 1 93.62 229 LEU A C 1
ATOM 1820 O O . LEU A 1 229 ? -2.787 23.25 21.891 1 93.62 229 LEU A O 1
ATOM 1824 N N . TYR A 1 230 ? -2.549 23.469 19.703 1 93.81 230 TYR A N 1
ATOM 1825 C CA . TYR A 1 230 ? -3.979 23.328 19.469 1 93.81 230 TYR A CA 1
ATOM 1826 C C . TYR A 1 230 ? -4.266 22.125 18.578 1 93.81 230 TYR A C 1
ATOM 1828 O O . TYR A 1 230 ? -3.719 22.016 17.469 1 93.81 230 TYR A O 1
ATOM 1836 N N . ARG A 1 231 ? -5.109 21.25 18.969 1 92.38 231 ARG A N 1
ATOM 1837 C CA . ARG A 1 231 ? -5.363 20 18.266 1 92.38 231 ARG A CA 1
ATOM 1838 C C . ARG A 1 231 ? -6.547 20.141 17.312 1 92.38 231 ARG A C 1
ATOM 1840 O O . ARG A 1 231 ? -7.516 20.844 17.609 1 92.38 231 ARG A O 1
ATOM 1847 N N . PHE A 1 232 ? -6.426 19.453 16.234 1 93.69 232 PHE A N 1
ATOM 1848 C CA . PHE A 1 232 ? -7.559 19.375 15.312 1 93.69 232 PHE A CA 1
ATOM 1849 C C . PHE A 1 232 ? -8.633 18.438 15.859 1 93.69 232 PHE A C 1
ATOM 1851 O O . PHE A 1 232 ? -8.367 17.641 16.766 1 93.69 232 PHE A O 1
ATOM 1858 N N . LEU A 1 233 ? -9.82 18.625 15.266 1 91.25 233 LEU A N 1
ATOM 1859 C CA . LEU A 1 233 ? -10.883 17.656 15.5 1 91.25 233 LEU A CA 1
ATOM 1860 C C . LEU A 1 233 ? -10.414 16.234 15.148 1 91.25 233 LEU A C 1
ATOM 1862 O O . LEU A 1 233 ? -9.82 16.016 14.094 1 91.25 233 LEU A O 1
ATOM 1866 N N . PRO A 1 234 ? -10.57 15.289 16.109 1 88.44 234 PRO A N 1
ATOM 1867 C CA . PRO A 1 234 ? -10.125 13.922 15.828 1 88.44 234 PRO A CA 1
ATOM 1868 C C . PRO A 1 234 ? -10.711 13.359 14.531 1 88.44 234 PRO A C 1
ATOM 1870 O O . PRO A 1 234 ? -11.898 13.562 14.25 1 88.44 234 PRO A O 1
ATOM 1873 N N . ASN A 1 235 ? -9.922 12.742 13.75 1 88.81 235 ASN A N 1
ATOM 1874 C CA . ASN A 1 235 ? -10.305 12.039 12.523 1 88.81 235 ASN A CA 1
ATOM 1875 C C . ASN A 1 235 ? -10.758 13.016 11.445 1 88.81 235 ASN A C 1
ATOM 1877 O O . ASN A 1 235 ? -11.484 12.633 10.523 1 88.81 235 ASN A O 1
ATOM 1881 N N . ALA A 1 236 ? -10.406 14.289 11.586 1 92.69 236 ALA A N 1
ATOM 1882 C CA . ALA A 1 236 ? -10.867 15.281 10.609 1 92.69 236 ALA A CA 1
ATOM 1883 C C . ALA A 1 236 ? -9.688 15.969 9.93 1 92.69 236 ALA A C 1
ATOM 1885 O O . ALA A 1 236 ? -9.812 17.094 9.438 1 92.69 236 ALA A O 1
ATOM 1886 N N . THR A 1 237 ? -8.555 15.32 9.961 1 91.5 237 THR A N 1
ATOM 1887 C CA . THR A 1 237 ? -7.363 15.961 9.422 1 91.5 237 THR A CA 1
ATOM 1888 C C . THR A 1 237 ? -7.461 16.094 7.906 1 91.5 237 THR A C 1
ATOM 1890 O O . THR A 1 237 ? -6.895 17.016 7.324 1 91.5 237 THR A O 1
ATOM 1893 N N . HIS A 1 238 ? -8.18 15.25 7.27 1 90 238 HIS A N 1
ATOM 1894 C CA . HIS A 1 238 ? -8.312 15.297 5.82 1 90 238 HIS A CA 1
ATOM 1895 C C . HIS A 1 238 ? -9.172 16.484 5.379 1 90 238 HIS A C 1
ATOM 1897 O O . HIS A 1 238 ? -9.156 16.859 4.207 1 90 238 HIS A O 1
ATOM 1903 N N . ILE A 1 239 ? -9.781 17.109 6.371 1 92.44 239 ILE A N 1
ATOM 1904 C CA . ILE A 1 239 ? -10.648 18.25 6.074 1 92.44 239 ILE A CA 1
ATOM 1905 C C . ILE A 1 239 ? -10.023 19.531 6.605 1 92.44 239 ILE A C 1
ATOM 1907 O O . ILE A 1 239 ? -9.984 20.547 5.906 1 92.44 239 ILE A O 1
ATOM 1911 N N . LEU A 1 240 ? -9.469 19.438 7.801 1 95 240 LEU A N 1
ATOM 1912 C CA . LEU A 1 240 ? -9.164 20.656 8.539 1 95 240 LEU A CA 1
ATOM 1913 C C . LEU A 1 240 ? -7.668 20.969 8.477 1 95 240 LEU A C 1
ATOM 1915 O O . LEU A 1 240 ? -7.254 22.094 8.75 1 95 240 LEU A O 1
ATOM 1919 N N . GLN A 1 241 ? -6.836 20.047 8.148 1 95.94 241 GLN A N 1
ATOM 1920 C CA . GLN A 1 241 ? -5.395 20.234 8.258 1 95.94 241 GLN A CA 1
ATOM 1921 C C . GLN A 1 241 ? -4.812 20.781 6.957 1 95.94 241 GLN A C 1
ATOM 1923 O O . GLN A 1 241 ? -4.844 20.125 5.922 1 95.94 241 GLN A O 1
ATOM 1928 N N . PRO A 1 242 ? -4.281 21.953 7.031 1 96.81 242 PRO A N 1
ATOM 1929 C CA . PRO A 1 242 ? -3.77 22.625 5.836 1 96.81 242 PRO A CA 1
ATOM 1930 C C . PRO A 1 242 ? -2.748 21.781 5.078 1 96.81 242 PRO A C 1
ATOM 1932 O O . PRO A 1 242 ? -2.822 21.672 3.85 1 96.81 242 PRO A O 1
ATOM 1935 N N . LEU A 1 243 ? -1.8 21.141 5.762 1 96.75 243 LEU A N 1
ATOM 1936 C CA . LEU A 1 243 ? -0.753 20.359 5.102 1 96.75 243 LEU A CA 1
ATOM 1937 C C . LEU A 1 243 ? -1.347 19.172 4.348 1 96.75 243 LEU A C 1
ATOM 1939 O O . LEU A 1 243 ? -0.871 18.812 3.27 1 96.75 243 LEU A O 1
ATOM 1943 N N . ASP A 1 244 ? -2.391 18.562 4.844 1 93.56 244 ASP A N 1
ATOM 1944 C CA . ASP A 1 244 ? -3.043 17.422 4.203 1 93.56 244 ASP A CA 1
ATOM 1945 C C . ASP A 1 244 ? -3.902 17.875 3.023 1 93.56 244 ASP A C 1
ATOM 1947 O O . ASP A 1 244 ? -3.994 17.188 2.01 1 93.56 244 ASP A O 1
ATOM 1951 N N . VAL A 1 245 ? -4.523 19 3.15 1 90.88 245 VAL A N 1
ATOM 1952 C CA . VAL A 1 245 ? -5.488 19.469 2.164 1 90.88 245 VAL A CA 1
ATOM 1953 C C . VAL A 1 245 ? -4.758 19.953 0.916 1 90.88 245 VAL A C 1
ATOM 1955 O O . VAL A 1 245 ? -5.23 19.75 -0.206 1 90.88 245 VAL A O 1
ATOM 1958 N N . GLY A 1 246 ? -3.555 20.484 1.089 1 89.56 246 GLY A N 1
ATOM 1959 C CA . GLY A 1 246 ? -3.016 21.094 -0.119 1 89.56 246 GLY A CA 1
ATOM 1960 C C . GLY A 1 246 ? -1.521 20.891 -0.274 1 89.56 246 GLY A C 1
ATOM 1961 O O . GLY A 1 246 ? -1.003 20.875 -1.394 1 89.56 246 GLY A O 1
ATOM 1962 N N . VAL A 1 247 ? -0.763 20.719 0.665 1 93.12 247 VAL A N 1
ATOM 1963 C CA . VAL A 1 247 ? 0.693 20.734 0.568 1 93.12 247 VAL A CA 1
ATOM 1964 C C . VAL A 1 247 ? 1.207 19.328 0.298 1 93.12 247 VAL A C 1
ATOM 1966 O O . VAL A 1 247 ? 1.997 19.109 -0.625 1 93.12 247 VAL A O 1
ATOM 1969 N N . PHE A 1 248 ? 0.725 18.375 1.023 1 94.81 248 PHE A N 1
ATOM 1970 C CA . PHE A 1 248 ? 1.227 17.016 0.914 1 94.81 248 PHE A CA 1
ATOM 1971 C C . PHE A 1 248 ? 0.949 16.438 -0.472 1 94.81 248 PHE A C 1
ATOM 1973 O O . PHE A 1 248 ? 1.783 15.734 -1.036 1 94.81 248 PHE A O 1
ATOM 1980 N N . GLY A 1 249 ? -0.218 16.719 -1.016 1 91.5 249 GLY A N 1
ATOM 1981 C CA . GLY A 1 249 ? -0.516 16.25 -2.357 1 91.5 249 GLY A CA 1
ATOM 1982 C C . GLY A 1 249 ? 0.489 16.719 -3.393 1 91.5 249 GLY A C 1
ATOM 1983 O O . GLY A 1 249 ? 0.957 15.93 -4.215 1 91.5 249 GLY A O 1
ATOM 1984 N N . HIS A 1 250 ? 0.788 17.953 -3.277 1 92 250 HIS A N 1
ATOM 1985 C CA . HIS A 1 250 ? 1.754 18.547 -4.203 1 92 250 HIS A CA 1
ATOM 1986 C C . HIS A 1 250 ? 3.15 17.984 -3.969 1 92 250 HIS A C 1
ATOM 1988 O O . HIS A 1 250 ? 3.875 17.688 -4.926 1 92 250 HIS A O 1
ATOM 1994 N N . MET A 1 251 ? 3.512 17.844 -2.734 1 93.31 251 MET A N 1
ATOM 1995 C CA . MET A 1 251 ? 4.82 17.312 -2.367 1 93.31 251 MET A CA 1
ATOM 1996 C C . MET A 1 251 ? 5 15.891 -2.895 1 93.31 251 MET A C 1
ATOM 1998 O O . MET A 1 251 ? 6.039 15.562 -3.471 1 93.31 251 MET A O 1
ATOM 2002 N N . LYS A 1 252 ? 4.004 15.078 -2.713 1 92.88 252 LYS A N 1
ATOM 2003 C CA . LYS A 1 252 ? 4.09 13.68 -3.131 1 92.88 252 LYS A CA 1
ATOM 2004 C C . LYS A 1 252 ? 4.129 13.562 -4.652 1 92.88 252 LYS A C 1
ATOM 2006 O O . LYS A 1 252 ? 4.855 12.734 -5.199 1 92.88 252 LYS A O 1
ATOM 2011 N N . ARG A 1 253 ? 3.352 14.328 -5.32 1 90.12 253 ARG A N 1
ATOM 2012 C CA . ARG A 1 253 ? 3.373 14.32 -6.777 1 90.12 253 ARG A CA 1
ATOM 2013 C C . ARG A 1 253 ? 4.754 14.688 -7.309 1 90.12 253 ARG A C 1
ATOM 2015 O O . ARG A 1 253 ? 5.277 14.023 -8.211 1 90.12 253 ARG A O 1
ATOM 2022 N N . SER A 1 254 ? 5.254 15.75 -6.777 1 91.56 254 SER A N 1
ATOM 2023 C CA . SER A 1 254 ? 6.59 16.172 -7.176 1 91.56 254 SER A CA 1
ATOM 2024 C C . SER A 1 254 ? 7.629 15.102 -6.859 1 91.56 254 SER A C 1
ATOM 2026 O O . SER A 1 254 ? 8.523 14.844 -7.664 1 91.56 254 SER A O 1
ATOM 2028 N N . TYR A 1 255 ? 7.484 14.516 -5.75 1 93.75 255 TYR A N 1
ATOM 2029 C CA . TYR A 1 255 ? 8.391 13.461 -5.305 1 93.75 255 TYR A CA 1
ATOM 2030 C C . TYR A 1 255 ? 8.367 12.281 -6.27 1 93.75 255 TYR A C 1
ATOM 2032 O O . TYR A 1 255 ? 9.422 11.812 -6.715 1 93.75 255 TYR A O 1
ATOM 2040 N N . TRP A 1 256 ? 7.234 11.828 -6.66 1 91.69 256 TRP A N 1
ATOM 2041 C CA . TRP A 1 256 ? 7.086 10.68 -7.543 1 91.69 256 TRP A CA 1
ATOM 2042 C C . TRP A 1 256 ? 7.613 10.992 -8.938 1 91.69 256 TRP A C 1
ATOM 2044 O O . TRP A 1 256 ? 8.219 10.141 -9.594 1 91.69 256 TRP A O 1
ATOM 2054 N N . GLU A 1 257 ? 7.363 12.141 -9.367 1 89.31 257 GLU A N 1
ATOM 2055 C CA . GLU A 1 257 ? 7.883 12.547 -10.672 1 89.31 257 GLU A CA 1
ATOM 2056 C C . GLU A 1 257 ? 9.406 12.578 -10.664 1 89.31 257 GLU A C 1
ATOM 2058 O O . GLU A 1 257 ? 10.047 12.148 -11.633 1 89.31 257 GLU A O 1
ATOM 2063 N N . TYR A 1 258 ? 9.891 13.125 -9.602 1 90.44 258 TYR A N 1
ATOM 2064 C CA . TYR A 1 258 ? 11.344 13.156 -9.484 1 90.44 258 TYR A CA 1
ATOM 2065 C C . TYR A 1 258 ? 11.922 11.75 -9.469 1 90.44 258 TYR A C 1
ATOM 2067 O O . TYR A 1 258 ? 12.953 11.484 -10.094 1 90.44 258 TYR A O 1
ATOM 2075 N N . LEU A 1 259 ? 11.336 10.867 -8.75 1 90.81 259 LEU A N 1
ATOM 2076 C CA . LEU A 1 259 ? 11.828 9.492 -8.648 1 90.81 259 LEU A CA 1
ATOM 2077 C C . LEU A 1 259 ? 11.836 8.812 -10.016 1 90.81 259 LEU A C 1
ATOM 2079 O O . LEU A 1 259 ? 12.781 8.102 -10.352 1 90.81 259 LEU A O 1
ATOM 2083 N N . ARG A 1 260 ? 10.812 8.977 -10.727 1 87.94 260 ARG A N 1
ATOM 2084 C CA . ARG A 1 260 ? 10.734 8.375 -12.055 1 87.94 260 ARG A CA 1
ATOM 2085 C C . ARG A 1 260 ? 11.867 8.859 -12.945 1 87.94 260 ARG A C 1
ATOM 2087 O O . ARG A 1 260 ? 12.492 8.062 -13.648 1 87.94 260 ARG A O 1
ATOM 2094 N N . LYS A 1 261 ? 12.125 10.141 -12.891 1 86.19 261 LYS A N 1
ATOM 2095 C CA . LYS A 1 261 ? 13.227 10.695 -13.672 1 86.19 261 LYS A CA 1
ATOM 2096 C C . LYS A 1 261 ? 14.57 10.172 -13.18 1 86.19 261 LYS A C 1
ATOM 2098 O O . LYS A 1 261 ? 15.453 9.852 -13.977 1 86.19 261 LYS A O 1
ATOM 2103 N N . TRP A 1 262 ? 14.648 10.125 -11.898 1 88.69 262 TRP A N 1
ATOM 2104 C CA . TRP A 1 262 ? 15.891 9.672 -11.289 1 88.69 262 TRP A CA 1
ATOM 2105 C C . TRP A 1 262 ? 16.203 8.234 -11.695 1 88.69 262 TRP A C 1
ATOM 2107 O O . TRP A 1 262 ? 17.359 7.914 -12.016 1 88.69 262 TRP A O 1
ATOM 2117 N N . VAL A 1 263 ? 15.297 7.375 -11.68 1 87.31 263 VAL A N 1
ATOM 2118 C CA . VAL A 1 263 ? 15.492 5.969 -12.016 1 87.31 263 VAL A CA 1
ATOM 2119 C C . VAL A 1 263 ? 15.898 5.832 -13.477 1 87.31 263 VAL A C 1
ATOM 2121 O O . VAL A 1 263 ? 16.703 4.973 -13.828 1 87.31 263 VAL A O 1
ATOM 2124 N N . ALA A 1 264 ? 15.312 6.609 -14.297 1 85.81 264 ALA A N 1
ATOM 2125 C CA . ALA A 1 264 ? 15.641 6.578 -15.719 1 85.81 264 ALA A CA 1
ATOM 2126 C C . ALA A 1 264 ? 17.094 6.992 -15.953 1 85.81 264 ALA A C 1
ATOM 2128 O O . ALA A 1 264 ? 17.766 6.457 -16.844 1 85.81 264 ALA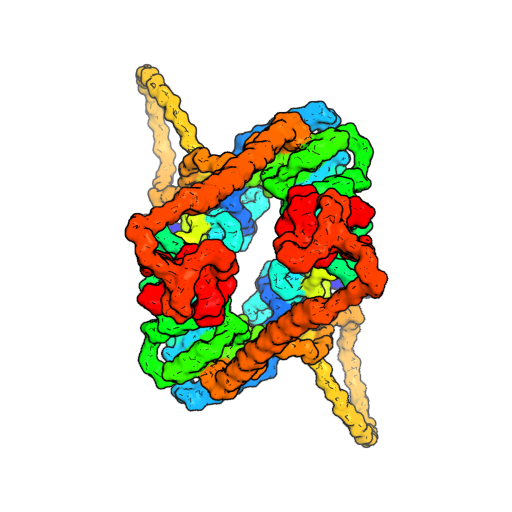 A O 1
ATOM 2129 N N . HIS A 1 265 ? 17.531 7.891 -15.156 1 86.62 265 HIS A N 1
ATOM 2130 C CA . HIS A 1 265 ? 18.891 8.398 -15.32 1 86.62 265 HIS A CA 1
ATOM 2131 C C . HIS A 1 265 ? 19.891 7.531 -14.578 1 86.62 265 HIS A C 1
ATOM 2133 O O . HIS A 1 265 ? 21.078 7.539 -14.898 1 86.62 265 HIS A O 1
ATOM 2139 N N . ASN A 1 266 ? 19.359 6.844 -13.523 1 87.06 266 ASN A N 1
ATOM 2140 C CA . ASN A 1 266 ? 20.219 5.988 -12.703 1 87.06 266 ASN A CA 1
ATOM 2141 C C . ASN A 1 266 ? 19.609 4.598 -12.531 1 87.06 266 ASN A C 1
ATOM 2143 O O . ASN A 1 266 ? 19.359 4.16 -11.406 1 87.06 266 ASN A O 1
ATOM 2147 N N . PRO A 1 267 ? 19.516 3.883 -13.586 1 83.75 267 PRO A N 1
ATOM 2148 C CA . PRO A 1 267 ? 18.812 2.598 -13.523 1 83.75 267 PRO A CA 1
ATOM 2149 C C . PRO A 1 267 ? 19.516 1.591 -12.609 1 83.75 267 PRO A C 1
ATOM 2151 O O . PRO A 1 267 ? 18.859 0.683 -12.078 1 83.75 267 PRO A O 1
ATOM 2154 N N . GLY A 1 268 ? 20.75 1.72 -12.344 1 82.5 268 GLY A N 1
ATOM 2155 C CA . GLY A 1 268 ? 21.484 0.776 -11.523 1 82.5 268 GLY A CA 1
ATOM 2156 C C . GLY A 1 268 ? 21.469 1.137 -10.047 1 82.5 268 GLY A C 1
ATOM 2157 O O . GLY A 1 268 ? 21.828 0.315 -9.195 1 82.5 268 GLY A O 1
ATOM 2158 N N . ASP A 1 269 ? 21.016 2.316 -9.734 1 85.88 269 ASP A N 1
ATOM 2159 C CA . ASP A 1 269 ? 21.062 2.795 -8.352 1 85.88 269 ASP A CA 1
ATOM 2160 C C . ASP A 1 269 ? 19.719 2.578 -7.656 1 85.88 269 ASP A C 1
ATOM 2162 O O . ASP A 1 269 ? 18.703 2.373 -8.312 1 85.88 269 ASP A O 1
ATOM 2166 N N . THR A 1 270 ? 19.859 2.455 -6.352 1 88.38 270 THR A N 1
ATOM 2167 C CA . THR A 1 270 ? 18.656 2.289 -5.535 1 88.38 270 THR A CA 1
ATOM 2168 C C . THR A 1 270 ? 18.547 3.404 -4.5 1 88.38 270 THR A C 1
ATOM 2170 O O . THR A 1 270 ? 19.562 3.9 -4.004 1 88.38 270 THR A O 1
ATOM 2173 N N . ILE A 1 271 ? 17.422 3.791 -4.266 1 90.38 271 ILE A N 1
ATOM 2174 C CA . ILE A 1 271 ? 17.172 4.797 -3.238 1 90.38 271 ILE A CA 1
ATOM 2175 C C . ILE A 1 271 ? 17.094 4.129 -1.868 1 90.38 271 ILE A C 1
ATOM 2177 O O . ILE A 1 271 ? 16.375 3.145 -1.691 1 90.38 271 ILE A O 1
ATOM 2181 N N . THR A 1 272 ? 17.891 4.598 -1.031 1 89.25 272 THR A N 1
ATOM 2182 C CA . THR A 1 272 ? 17.938 4.121 0.345 1 89.25 272 THR A CA 1
ATOM 2183 C C . THR A 1 272 ? 17.906 5.289 1.326 1 89.25 272 THR A C 1
ATOM 2185 O O . THR A 1 272 ? 17.734 6.441 0.923 1 89.25 272 THR A O 1
ATOM 2188 N N . GLN A 1 273 ? 18.016 4.961 2.584 1 89.44 273 GLN A N 1
ATOM 2189 C CA . GLN A 1 273 ? 18.062 6.004 3.602 1 89.44 273 GLN A CA 1
ATOM 2190 C C . GLN A 1 273 ? 19.281 6.902 3.41 1 89.44 273 GLN A C 1
ATOM 2192 O O . GLN A 1 273 ? 19.297 8.047 3.863 1 89.44 273 GLN A O 1
ATOM 2197 N N . ARG A 1 274 ? 20.219 6.441 2.607 1 87.25 274 ARG A N 1
ATOM 2198 C CA . ARG A 1 274 ? 21.484 7.164 2.418 1 87.25 274 ARG A CA 1
ATOM 2199 C C . ARG A 1 274 ? 21.297 8.344 1.469 1 87.25 274 ARG A C 1
ATOM 2201 O O . ARG A 1 274 ? 21.969 9.367 1.599 1 87.25 274 ARG A O 1
ATOM 2208 N N . ASN A 1 275 ? 20.406 8.211 0.547 1 90 275 ASN A N 1
ATOM 2209 C CA . ASN A 1 275 ? 20.344 9.25 -0.476 1 90 275 ASN A CA 1
ATOM 2210 C C . ASN A 1 275 ? 18.938 9.867 -0.549 1 90 275 ASN A C 1
ATOM 2212 O O . ASN A 1 275 ? 18.703 10.789 -1.332 1 90 275 ASN A O 1
ATOM 2216 N N . VAL A 1 276 ? 18.031 9.422 0.256 1 92.38 276 VAL A N 1
ATOM 2217 C CA . VAL A 1 276 ? 16.656 9.875 0.18 1 92.38 276 VAL A CA 1
ATOM 2218 C C . VAL A 1 276 ? 16.578 11.352 0.559 1 92.38 276 VAL A C 1
ATOM 2220 O O . VAL A 1 276 ? 15.742 12.094 0.02 1 92.38 276 VAL A O 1
ATOM 2223 N N . SER A 1 277 ? 17.422 11.82 1.484 1 93.69 277 SER A N 1
ATOM 2224 C CA . SER A 1 277 ? 17.391 13.211 1.931 1 93.69 277 SER A CA 1
ATOM 2225 C C . SER A 1 277 ? 17.734 14.164 0.79 1 93.69 277 SER A C 1
ATOM 2227 O O . SER A 1 277 ? 17.203 15.273 0.724 1 93.69 277 SER A O 1
ATOM 2229 N N . ARG A 1 278 ? 18.578 13.703 -0.102 1 91.62 278 ARG A N 1
ATOM 2230 C CA . ARG A 1 278 ? 18.938 14.508 -1.265 1 91.62 278 ARG A CA 1
ATOM 2231 C C . ARG A 1 278 ? 17.734 14.672 -2.205 1 91.62 278 ARG A C 1
ATOM 2233 O O . ARG A 1 278 ? 17.516 15.75 -2.756 1 91.62 278 ARG A O 1
ATOM 2240 N N . ILE A 1 279 ? 17.062 13.656 -2.357 1 91.56 279 ILE A N 1
ATOM 2241 C CA . ILE A 1 279 ? 15.898 13.68 -3.232 1 91.56 279 ILE A CA 1
ATOM 2242 C C . ILE A 1 279 ? 14.844 14.617 -2.654 1 91.56 279 ILE A C 1
ATOM 2244 O O . ILE A 1 279 ? 14.289 15.453 -3.369 1 91.56 279 ILE A O 1
ATOM 2248 N N . ILE A 1 280 ? 14.617 14.492 -1.374 1 94.19 280 ILE A N 1
ATOM 2249 C CA . ILE A 1 280 ? 13.625 15.328 -0.708 1 94.19 280 ILE A CA 1
ATOM 2250 C C . ILE A 1 280 ? 14.078 16.781 -0.735 1 94.19 280 ILE A C 1
ATOM 2252 O O . ILE A 1 280 ? 13.258 17.688 -0.875 1 94.19 280 ILE A O 1
ATOM 2256 N N . GLY A 1 281 ? 15.367 16.969 -0.66 1 93.44 281 GLY A N 1
ATOM 2257 C CA . GLY A 1 281 ? 15.898 18.312 -0.77 1 93.44 281 GLY A CA 1
ATOM 2258 C C . GLY A 1 281 ? 15.555 18.984 -2.086 1 93.44 281 GLY A C 1
ATOM 2259 O O . GLY A 1 281 ? 15.211 20.172 -2.113 1 93.44 281 GLY A O 1
ATOM 2260 N N . ASN A 1 282 ? 15.57 18.234 -3.107 1 89.81 282 ASN A N 1
ATOM 2261 C CA . ASN A 1 282 ? 15.266 18.766 -4.43 1 89.81 282 ASN A CA 1
ATOM 2262 C C . ASN A 1 282 ? 13.789 19.125 -4.559 1 89.81 282 ASN A C 1
ATOM 2264 O O . ASN A 1 282 ? 13.438 20.094 -5.238 1 89.81 282 ASN A O 1
ATOM 2268 N N . ILE A 1 283 ? 12.992 18.406 -3.914 1 91 283 ILE A N 1
ATOM 2269 C CA . ILE A 1 283 ? 11.555 18.641 -4.008 1 91 283 ILE A CA 1
ATOM 2270 C C . ILE A 1 283 ? 11.164 19.797 -3.09 1 91 283 ILE A C 1
ATOM 2272 O O . ILE A 1 283 ? 10.172 20.484 -3.338 1 91 283 ILE A O 1
ATOM 2276 N N . TRP A 1 284 ? 11.922 20.016 -2.023 1 91.81 284 TRP A N 1
ATOM 2277 C CA . TRP A 1 284 ? 11.594 21.047 -1.042 1 91.81 284 TRP A CA 1
ATOM 2278 C C . TRP A 1 284 ? 11.602 22.438 -1.679 1 91.81 284 TRP A C 1
ATOM 2280 O O . TRP A 1 284 ? 10.734 23.266 -1.393 1 91.81 284 TRP A O 1
ATOM 2290 N N . GLU A 1 285 ? 12.461 22.547 -2.605 1 82.62 285 GLU A N 1
ATOM 2291 C CA . GLU A 1 285 ? 12.578 23.812 -3.324 1 82.62 285 GLU A CA 1
ATOM 2292 C C . GLU A 1 285 ? 11.359 24.062 -4.207 1 82.62 285 GLU A C 1
ATOM 2294 O O . GLU A 1 285 ? 10.914 25.203 -4.352 1 82.62 285 GLU A O 1
ATOM 2299 N N . ASP A 1 286 ? 10.789 22.953 -4.68 1 82.81 286 ASP A N 1
ATOM 2300 C CA . ASP A 1 286 ? 9.633 23.047 -5.566 1 82.81 286 ASP A CA 1
ATOM 2301 C C . ASP A 1 286 ? 8.375 23.391 -4.789 1 82.81 286 ASP A C 1
ATOM 2303 O O . ASP A 1 286 ? 7.449 24.016 -5.332 1 82.81 286 ASP A O 1
ATOM 2307 N N . VAL A 1 287 ? 8.344 23.016 -3.574 1 86.12 287 VAL A N 1
ATOM 2308 C CA . VAL A 1 287 ? 7.105 23.125 -2.811 1 86.12 287 VAL A CA 1
ATOM 2309 C C . VAL A 1 287 ? 7.152 24.359 -1.928 1 86.12 287 VAL A C 1
ATOM 2311 O O . VAL A 1 287 ? 6.117 24.859 -1.478 1 86.12 287 VAL A O 1
ATOM 2314 N N . GLU A 1 288 ? 8.375 24.844 -1.743 1 89.06 288 GLU A N 1
ATOM 2315 C CA . GLU A 1 288 ? 8.5 26.062 -0.937 1 89.06 288 GLU A CA 1
ATOM 2316 C C . GLU A 1 288 ? 7.977 27.281 -1.689 1 89.06 288 GLU A C 1
ATOM 2318 O O . GLU A 1 288 ? 8.75 28.172 -2.061 1 89.06 288 GLU A O 1
ATOM 2323 N N . ARG A 1 289 ? 6.664 27.297 -1.887 1 91.5 289 ARG A N 1
ATOM 2324 C CA . ARG A 1 289 ? 5.934 28.391 -2.529 1 91.5 289 ARG A CA 1
ATOM 2325 C C . ARG A 1 289 ? 4.898 28.984 -1.581 1 91.5 289 ARG A C 1
ATOM 2327 O O . ARG A 1 289 ? 3.887 28.344 -1.277 1 91.5 289 ARG A O 1
ATOM 2334 N N . PRO A 1 290 ? 5.094 30.188 -1.187 1 94.44 290 PRO A N 1
ATOM 2335 C CA . PRO A 1 290 ? 4.188 30.812 -0.217 1 94.44 290 PRO A CA 1
ATOM 2336 C C . PRO A 1 290 ? 2.73 30.797 -0.682 1 94.44 290 PRO A C 1
ATOM 2338 O O . PRO A 1 290 ? 1.82 30.625 0.132 1 94.44 290 PRO A O 1
ATOM 2341 N N . CYS A 1 291 ? 2.561 30.922 -1.938 1 94.5 291 CYS A N 1
ATOM 2342 C CA . CYS A 1 291 ? 1.201 30.969 -2.463 1 94.5 291 CYS A CA 1
ATOM 2343 C C . CYS A 1 291 ? 0.482 29.641 -2.244 1 94.5 291 CYS A C 1
ATOM 2345 O O . CYS A 1 291 ? -0.702 29.625 -1.903 1 94.5 291 CYS A O 1
ATOM 2347 N N . LEU A 1 292 ? 1.177 28.562 -2.414 1 93.94 292 LEU A N 1
ATOM 2348 C CA . LEU A 1 292 ? 0.611 27.234 -2.213 1 93.94 292 LEU A CA 1
ATOM 2349 C C . LEU A 1 292 ? 0.225 27.016 -0.752 1 93.94 292 LEU A C 1
ATOM 2351 O O . LEU A 1 292 ? -0.856 26.5 -0.46 1 93.94 292 LEU A O 1
ATOM 2355 N N . ILE A 1 293 ? 1.059 27.453 0.117 1 96.19 293 ILE A N 1
ATOM 2356 C CA . ILE A 1 293 ? 0.849 27.266 1.548 1 96.19 293 ILE A CA 1
ATOM 2357 C C . ILE A 1 293 ? -0.311 28.125 2.021 1 96.19 293 ILE A C 1
ATOM 2359 O O . ILE A 1 293 ? -1.204 27.656 2.727 1 96.19 293 ILE A O 1
ATOM 2363 N N . ARG A 1 294 ? -0.329 29.391 1.613 1 97.5 294 ARG A N 1
ATOM 2364 C CA . ARG A 1 294 ? -1.402 30.297 1.992 1 97.5 294 ARG A CA 1
ATOM 2365 C C . ARG A 1 294 ? -2.754 29.781 1.505 1 97.5 294 ARG A C 1
ATOM 2367 O O . ARG A 1 294 ? -3.748 29.859 2.229 1 97.5 294 ARG A O 1
ATOM 2374 N N . LYS A 1 295 ? -2.703 29.297 0.331 1 96.25 295 LYS A N 1
ATOM 2375 C CA . LYS A 1 295 ? -3.938 28.75 -0.231 1 96.25 295 LYS A CA 1
ATOM 2376 C C . LYS A 1 295 ? -4.418 27.531 0.561 1 96.25 295 LYS A C 1
ATOM 2378 O O . LYS A 1 295 ? -5.621 27.344 0.744 1 96.25 295 LYS A O 1
ATOM 2383 N N . SER A 1 296 ? -3.496 26.719 0.989 1 96.12 296 SER A N 1
ATOM 2384 C CA . SER A 1 296 ? -3.844 25.531 1.762 1 96.12 296 SER A CA 1
ATOM 2385 C C . SER A 1 296 ? -4.461 25.906 3.105 1 96.12 296 SER A C 1
ATOM 2387 O O . SER A 1 296 ? -5.422 25.281 3.551 1 96.12 296 SER A O 1
ATOM 2389 N N . PHE A 1 297 ? -3.928 26.969 3.76 1 98 297 PHE A N 1
ATOM 2390 C CA . PHE A 1 297 ? -4.484 27.453 5.02 1 98 297 PHE A CA 1
ATOM 2391 C C . PHE A 1 297 ? -5.867 28.062 4.809 1 98 297 PHE A C 1
ATOM 2393 O O . PHE A 1 297 ? -6.766 27.875 5.629 1 98 297 PHE A O 1
ATOM 2400 N N . ALA A 1 298 ? -6.016 28.688 3.713 1 97.44 298 ALA A N 1
ATOM 2401 C CA . ALA A 1 298 ? -7.297 29.312 3.4 1 97.44 298 ALA A CA 1
ATOM 2402 C C . ALA A 1 298 ? -8.352 28.266 3.049 1 97.44 298 ALA A C 1
ATOM 2404 O O . ALA A 1 298 ? -9.5 28.359 3.494 1 97.44 298 ALA A O 1
ATOM 2405 N N . SER A 1 299 ? -7.938 27.25 2.271 1 94.69 299 SER A N 1
ATOM 2406 C CA . SER A 1 299 ? -8.867 26.234 1.813 1 94.69 299 SER A CA 1
ATOM 2407 C C . SER A 1 299 ? -9.344 25.359 2.971 1 94.69 299 SER A C 1
ATOM 2409 O O . SER A 1 299 ? -10.438 24.797 2.924 1 94.69 299 SER A O 1
ATOM 2411 N N . SER A 1 300 ? -8.531 25.234 4.004 1 96.06 300 SER A N 1
ATOM 2412 C CA . SER A 1 300 ? -8.914 24.453 5.18 1 96.06 300 SER A CA 1
ATOM 2413 C C . SER A 1 300 ? -9.688 25.312 6.18 1 96.06 300 SER A C 1
ATOM 2415 O O . SER A 1 300 ? -10.164 24.812 7.199 1 96.06 300 SER A O 1
ATOM 2417 N N . GLY A 1 301 ? -9.766 26.547 5.934 1 96.75 301 GLY A N 1
ATOM 2418 C CA . GLY A 1 301 ? -10.516 27.453 6.785 1 96.75 301 GLY A CA 1
ATOM 2419 C C . GLY A 1 301 ? -9.742 27.891 8.016 1 96.75 301 GLY A C 1
ATOM 2420 O O . GLY A 1 301 ? -10.297 28.516 8.914 1 96.75 301 GLY A O 1
ATOM 2421 N N . ILE A 1 302 ? -8.492 27.594 8.07 1 97.44 302 ILE A N 1
ATOM 2422 C CA . ILE A 1 302 ? -7.707 27.859 9.266 1 97.44 302 ILE A CA 1
ATOM 2423 C C . ILE A 1 302 ? -7.309 29.344 9.305 1 97.44 302 ILE A C 1
ATOM 2425 O O . ILE A 1 302 ? -7.367 29.984 10.352 1 97.44 302 ILE A O 1
ATOM 2429 N N . PHE A 1 303 ? -6.891 29.859 8.148 1 97.62 303 PHE A N 1
ATOM 2430 C CA . PHE A 1 303 ? -6.539 31.281 8.125 1 97.62 303 PHE A CA 1
ATOM 2431 C C . PHE A 1 303 ? -6.828 31.875 6.754 1 97.62 303 PHE A C 1
ATOM 2433 O O . PHE A 1 303 ? -6.246 31.469 5.75 1 97.62 303 PHE A O 1
ATOM 2440 N N . PRO A 1 304 ? -7.598 33.062 6.625 1 96.56 304 PRO A N 1
ATOM 2441 C CA . PRO A 1 304 ? -8.422 33.562 7.723 1 96.56 304 PRO A CA 1
ATOM 2442 C C . PRO A 1 304 ? -9.438 32.531 8.219 1 96.56 304 PRO A C 1
ATOM 2444 O O . PRO A 1 304 ? -9.836 31.641 7.465 1 96.56 304 PRO A O 1
ATOM 2447 N N . VAL A 1 305 ? -9.688 32.594 9.5 1 97.12 305 VAL A N 1
ATOM 2448 C CA . VAL A 1 305 ? -10.641 31.656 10.062 1 97.12 305 VAL A CA 1
ATOM 2449 C C . VAL A 1 305 ? -11.984 31.781 9.344 1 97.12 305 VAL A C 1
ATOM 2451 O O . VAL A 1 305 ? -12.609 32.844 9.375 1 97.12 305 VAL A O 1
ATOM 2454 N N . ASN A 1 306 ? -12.281 30.719 8.617 1 96 306 ASN A N 1
ATOM 2455 C CA . ASN A 1 306 ? -13.492 30.719 7.797 1 96 306 ASN A CA 1
ATOM 2456 C C . ASN A 1 306 ? -14.125 29.344 7.723 1 96 306 ASN A C 1
ATOM 2458 O O . ASN A 1 306 ? -13.734 28.516 6.902 1 96 306 ASN A O 1
ATOM 2462 N N . ARG A 1 307 ? -15.164 29.172 8.461 1 94.5 307 ARG A N 1
ATOM 2463 C CA . ARG A 1 307 ? -15.875 27.891 8.469 1 94.5 307 ARG A CA 1
ATOM 2464 C C . ARG A 1 307 ? -16.453 27.578 7.094 1 94.5 307 ARG A C 1
ATOM 2466 O O . ARG A 1 307 ? -16.531 26.406 6.699 1 94.5 307 ARG A O 1
ATOM 2473 N N . ALA A 1 308 ? -16.797 28.516 6.352 1 92.94 308 ALA A N 1
ATOM 2474 C CA . ALA A 1 308 ? -17.484 28.375 5.07 1 92.94 308 ALA A CA 1
ATOM 2475 C C . ALA A 1 308 ? -16.547 27.812 4.004 1 92.94 308 ALA A C 1
ATOM 2477 O O . ALA A 1 308 ? -17 27.375 2.945 1 92.94 308 ALA A O 1
ATOM 2478 N N . ALA A 1 309 ? -15.273 27.828 4.27 1 92.44 309 ALA A N 1
ATOM 2479 C CA . ALA A 1 309 ? -14.312 27.266 3.32 1 92.44 309 ALA A CA 1
ATOM 2480 C C . ALA A 1 309 ? -14.5 25.766 3.164 1 92.44 309 ALA A C 1
ATOM 2482 O O . ALA A 1 309 ? -14.125 25.188 2.139 1 92.44 309 ALA A O 1
ATOM 2483 N N . ILE A 1 310 ? -15.086 25.109 4.16 1 91.25 310 ILE A N 1
ATOM 2484 C CA . ILE A 1 310 ? -15.328 23.672 4.129 1 91.25 310 ILE A CA 1
ATOM 2485 C C . ILE A 1 310 ? -16.75 23.406 3.646 1 91.25 310 ILE A C 1
ATOM 2487 O O . ILE A 1 310 ? -17.719 23.766 4.312 1 91.25 310 ILE A O 1
ATOM 2491 N N . THR A 1 311 ? -16.781 22.75 2.553 1 87.31 311 THR A N 1
ATOM 2492 C CA . THR A 1 311 ? -18.094 22.438 1.982 1 87.31 311 THR A CA 1
ATOM 2493 C C . THR A 1 311 ? -18.75 21.281 2.746 1 87.31 311 THR A C 1
ATOM 2495 O O . THR A 1 311 ? -18.062 20.438 3.307 1 87.31 311 THR A O 1
ATOM 2498 N N . ASP A 1 312 ? -20.016 21.219 2.68 1 86.5 312 ASP A N 1
ATOM 2499 C CA . ASP A 1 312 ? -20.781 20.234 3.422 1 86.5 312 ASP A CA 1
ATOM 2500 C C . ASP A 1 312 ? -20.641 18.844 2.799 1 86.5 312 ASP A C 1
ATOM 2502 O O . ASP A 1 312 ? -20.938 17.844 3.439 1 86.5 312 ASP A O 1
ATOM 2506 N N . ASP A 1 313 ? -20.219 18.781 1.622 1 86.44 313 ASP A N 1
ATOM 2507 C CA . ASP A 1 313 ? -20.047 17.5 0.945 1 86.44 313 ASP A CA 1
ATOM 2508 C C . ASP A 1 313 ? -19.016 16.625 1.66 1 86.44 313 ASP A C 1
ATOM 2510 O O . ASP A 1 313 ? -19.078 15.398 1.61 1 86.44 313 ASP A O 1
ATOM 2514 N N . LYS A 1 314 ? -18.109 17.281 2.354 1 88.12 314 LYS A N 1
ATOM 2515 C CA . LYS A 1 314 ? -17.016 16.562 3.01 1 88.12 314 LYS A CA 1
ATOM 2516 C C . LYS A 1 314 ? -17.516 15.828 4.254 1 88.12 314 LYS A C 1
ATOM 2518 O O . LYS A 1 314 ? -16.875 14.891 4.73 1 88.12 314 LYS A O 1
ATOM 2523 N N . THR A 1 315 ? -18.688 16.203 4.82 1 90.56 315 THR A N 1
ATOM 2524 C CA . THR A 1 315 ? -19.219 15.578 6.031 1 90.56 315 THR A CA 1
ATOM 2525 C C . THR A 1 315 ? -20.438 14.719 5.719 1 90.56 315 THR A C 1
ATOM 2527 O O . THR A 1 315 ? -21.062 14.172 6.625 1 90.56 315 THR A O 1
ATOM 2530 N N . MET A 1 316 ? -20.734 14.547 4.484 1 89 316 MET A N 1
ATOM 2531 C CA . MET A 1 316 ? -21.938 13.82 4.074 1 89 316 MET A CA 1
ATOM 2532 C C . MET A 1 316 ? -21.828 12.344 4.43 1 89 316 MET A C 1
ATOM 2534 O O . MET A 1 316 ? -22.828 11.68 4.68 1 89 316 MET A O 1
ATOM 2538 N N . PRO A 1 317 ? -20.688 11.797 4.438 1 89.25 317 PRO A N 1
ATOM 2539 C CA . PRO A 1 317 ? -20.578 10.391 4.828 1 89.25 317 PRO A CA 1
ATOM 2540 C C . PRO A 1 317 ? -21.125 10.133 6.234 1 89.25 317 PRO A C 1
ATOM 2542 O O . PRO A 1 317 ? -21.547 9.016 6.531 1 89.25 317 PRO A O 1
ATOM 2545 N N . SER A 1 318 ? -21.109 11.117 7.07 1 90.38 318 SER A N 1
ATOM 2546 C CA . SER A 1 318 ? -21.562 10.953 8.445 1 90.38 318 SER A CA 1
ATOM 2547 C C . SER A 1 318 ? -23.062 10.672 8.5 1 90.38 318 SER A C 1
ATOM 2549 O O . SER A 1 318 ? -23.578 10.172 9.508 1 90.38 318 SER A O 1
ATOM 2551 N N . LEU A 1 319 ? -23.766 10.977 7.469 1 88.31 319 LEU A N 1
ATOM 2552 C CA . LEU A 1 319 ? -25.203 10.781 7.422 1 88.31 319 LEU A CA 1
ATOM 2553 C C . LEU A 1 319 ? -25.547 9.297 7.441 1 88.31 319 LEU A C 1
ATOM 2555 O O . LEU A 1 319 ? -26.688 8.922 7.754 1 88.31 319 LEU A O 1
ATOM 2559 N N . THR A 1 320 ? -24.578 8.562 7.043 1 87.62 320 THR A N 1
ATOM 2560 C CA . THR A 1 320 ? -24.781 7.117 7.094 1 87.62 320 THR A CA 1
ATOM 2561 C C . THR A 1 320 ? -24.828 6.629 8.539 1 87.62 320 THR A C 1
ATOM 2563 O O . THR A 1 320 ? -25.453 5.602 8.836 1 87.62 320 THR A O 1
ATOM 2566 N N . PHE A 1 321 ? -24.219 7.398 9.461 1 84.19 321 PHE A N 1
ATOM 2567 C CA . PHE A 1 321 ? -24.109 6.977 10.852 1 84.19 321 PHE A CA 1
ATOM 2568 C C . PHE A 1 321 ? -25.031 7.809 11.742 1 84.19 321 PHE A C 1
ATOM 2570 O O . PHE A 1 321 ? -24.844 9.016 11.875 1 84.19 321 PHE A O 1
ATOM 2577 N N . SER A 1 322 ? -26.422 7.645 11.773 1 72.19 322 SER A N 1
ATOM 2578 C CA . SER A 1 322 ? -27.375 8.469 12.508 1 72.19 322 SER A CA 1
ATOM 2579 C C . SER A 1 322 ? -27.484 8.023 13.961 1 72.19 322 SER A C 1
ATOM 2581 O O . SER A 1 322 ? -27.359 6.836 14.258 1 72.19 322 SER A O 1
ATOM 2583 N N . GLU A 1 323 ? -27.172 8.992 14.922 1 58.69 323 GLU A N 1
ATOM 2584 C CA . GLU A 1 323 ? -27.391 8.75 16.344 1 58.69 323 GLU A CA 1
ATOM 2585 C C . GLU A 1 323 ? -28.875 8.625 16.656 1 58.69 323 GLU A C 1
ATOM 2587 O O . GLU A 1 323 ? -29.719 9.242 16 1 58.69 323 GLU A O 1
ATOM 2592 N N . GLU A 1 324 ? -29.297 7.594 17.328 1 49.06 324 GLU A N 1
ATOM 2593 C CA . GLU A 1 324 ? -30.656 7.551 17.875 1 49.06 324 GLU A CA 1
ATOM 2594 C C . GLU A 1 324 ? -30.953 8.812 18.688 1 49.06 324 GLU A C 1
ATOM 2596 O O . GLU A 1 324 ? -30.328 9.062 19.719 1 49.06 324 GLU A O 1
ATOM 2601 N N . LYS A 1 325 ? -31.219 9.984 18.266 1 42.22 325 LYS A N 1
ATOM 2602 C CA . LYS A 1 325 ? -31.859 10.836 19.25 1 42.22 325 LYS A CA 1
ATOM 2603 C C . LYS A 1 325 ? -33.062 10.141 19.859 1 42.22 325 LYS A C 1
ATOM 2605 O O . LYS A 1 325 ? -33.875 9.531 19.141 1 42.22 325 LYS A O 1
ATOM 2610 N N . SER A 1 326 ? -32.938 9.664 21.062 1 35.72 326 SER A N 1
ATOM 2611 C CA . SER A 1 326 ? -34.125 9.359 21.828 1 35.72 326 SER A CA 1
ATOM 2612 C C . SER A 1 326 ? -35.219 10.398 21.578 1 35.72 326 SER A C 1
ATOM 2614 O O . SER A 1 326 ? -35.062 11.562 21.953 1 35.72 326 SER A O 1
ATOM 2616 N N . ASP A 1 327 ? -35.719 10.594 20.562 1 34.78 327 ASP A N 1
ATOM 2617 C CA . ASP A 1 327 ? -36.969 11.352 20.547 1 34.78 327 ASP A CA 1
ATOM 2618 C C . ASP A 1 327 ? -37.906 10.898 21.656 1 34.78 327 ASP A C 1
ATOM 2620 O O . ASP A 1 327 ? -38.5 9.82 21.578 1 34.78 327 ASP A O 1
ATOM 2624 N N . THR A 1 328 ? -37.5 11.18 22.969 1 33.12 328 THR A N 1
ATOM 2625 C CA . THR A 1 328 ? -38.625 11.281 23.906 1 33.12 328 THR A CA 1
ATOM 2626 C C . THR A 1 328 ? -39.656 12.289 23.391 1 33.12 328 THR A C 1
ATOM 2628 O O . THR A 1 328 ? -39.5 13.492 23.625 1 33.12 328 THR A O 1
ATOM 2631 N N . THR A 1 329 ? -39.906 12.422 22.219 1 31.06 329 THR A N 1
ATOM 2632 C CA . THR A 1 329 ? -41.156 13.148 21.938 1 31.06 329 THR A CA 1
ATOM 2633 C C . THR A 1 329 ? -42.281 12.68 22.844 1 31.06 329 THR A C 1
ATOM 2635 O O . THR A 1 329 ? -42.625 11.5 22.828 1 31.06 329 THR A O 1
ATOM 2638 N N . SER A 1 330 ? -42.438 13.383 24.031 1 29.75 330 SER A N 1
ATOM 2639 C CA . SER A 1 330 ? -43.719 13.438 24.719 1 29.75 330 SER A CA 1
ATOM 2640 C C . SER A 1 330 ? -44.844 13.648 23.734 1 29.75 330 SER A C 1
ATOM 2642 O O . SER A 1 330 ? -44.812 14.586 22.922 1 29.75 330 SER A O 1
ATOM 2644 N N . THR A 1 331 ? -45.469 12.648 23.312 1 31.27 331 THR A N 1
ATOM 2645 C CA . THR A 1 331 ? -46.781 12.602 22.656 1 31.27 331 THR A CA 1
ATOM 2646 C C . THR A 1 331 ? -47.75 13.57 23.312 1 31.27 331 THR A C 1
ATOM 2648 O O . THR A 1 331 ? -48.344 13.258 24.344 1 31.27 331 THR A O 1
ATOM 2651 N N . ALA A 1 332 ? -47.406 14.922 23.516 1 27.97 332 ALA A N 1
ATOM 2652 C CA . ALA A 1 332 ? -48.594 15.727 23.828 1 27.97 332 ALA A CA 1
ATOM 2653 C C . ALA A 1 332 ? -49.656 15.578 22.734 1 27.97 332 ALA A C 1
ATOM 2655 O O . ALA A 1 332 ? -49.344 15.727 21.547 1 27.97 332 ALA A O 1
ATOM 2656 N N . HIS A 1 333 ? -50.656 14.719 22.906 1 28.7 333 HIS A N 1
ATOM 2657 C CA . HIS A 1 333 ? -51.938 14.43 22.266 1 28.7 333 HIS A CA 1
ATOM 2658 C C . HIS A 1 333 ? -52.719 15.711 21.969 1 28.7 333 HIS A C 1
ATOM 2660 O O . HIS A 1 333 ? -53.656 16.062 22.703 1 28.7 333 HIS A O 1
ATOM 2666 N N . ASP A 1 334 ? -52.125 16.844 21.609 1 26.89 334 ASP A N 1
ATOM 2667 C CA . ASP A 1 334 ? -53.156 17.844 21.391 1 26.89 334 ASP A CA 1
ATOM 2668 C C . ASP A 1 334 ? -54.125 17.406 20.297 1 26.89 334 ASP A C 1
ATOM 2670 O O . ASP A 1 334 ? -53.719 16.797 19.312 1 26.89 334 ASP A O 1
ATOM 2674 N N . GLY A 1 335 ? -55.469 17.266 20.594 1 25.39 335 GLY A N 1
ATOM 2675 C CA . GLY A 1 335 ? -56.75 16.844 20.047 1 25.39 335 GLY A CA 1
ATOM 2676 C C . GLY A 1 335 ? -57.062 17.469 18.703 1 25.39 335 GLY A C 1
ATOM 2677 O O . GLY A 1 335 ? -57.906 16.969 17.953 1 25.39 335 GLY A O 1
ATOM 2678 N N . SER A 1 336 ? -56.938 18.797 18.594 1 27.64 336 SER A N 1
ATOM 2679 C CA . SER A 1 336 ? -57.969 19.391 17.75 1 27.64 336 SER A CA 1
ATOM 2680 C C . SER A 1 336 ? -57.656 19.172 16.281 1 27.64 336 SER A C 1
ATOM 2682 O O . SER A 1 336 ? -56.656 19.688 15.758 1 27.64 336 SER A O 1
ATOM 2684 N N . SER A 1 337 ? -57.781 17.969 15.766 1 27.45 337 SER A N 1
ATOM 2685 C CA . SER A 1 337 ? -57.562 17.547 14.383 1 27.45 337 SER A CA 1
ATOM 2686 C C . SER A 1 337 ? -58.531 18.25 13.438 1 27.45 337 SER A C 1
ATOM 2688 O O . SER A 1 337 ? -59.688 17.859 13.32 1 27.45 337 SER A O 1
ATOM 2690 N N . THR A 1 338 ? -58.625 19.641 13.5 1 29.09 338 THR A N 1
ATOM 2691 C CA . THR A 1 338 ? -59.594 20.125 12.531 1 29.09 338 THR A CA 1
ATOM 2692 C C . THR A 1 338 ? -59.25 19.625 11.125 1 29.09 338 THR A C 1
ATOM 2694 O O . THR A 1 338 ? -58.094 19.656 10.719 1 29.09 338 THR A O 1
ATOM 2697 N N . PRO A 1 339 ? -60.25 18.906 10.531 1 28.64 339 PRO A N 1
ATOM 2698 C CA . PRO A 1 339 ? -60.188 18.25 9.227 1 28.64 339 PRO A CA 1
ATOM 2699 C C . PRO A 1 339 ? -59.875 19.234 8.086 1 28.64 339 PRO A C 1
ATOM 2701 O O . PRO A 1 339 ? -60.656 20.156 7.844 1 28.64 339 PRO A O 1
ATOM 2704 N N . ARG A 1 340 ? -58.75 19.891 8.07 1 28.16 340 ARG A N 1
ATOM 2705 C CA . ARG A 1 340 ? -58.656 20.797 6.934 1 28.16 340 ARG A CA 1
ATOM 2706 C C . ARG A 1 340 ? -59 20.078 5.629 1 28.16 340 ARG A C 1
ATOM 2708 O O . ARG A 1 340 ? -58.75 18.875 5.488 1 28.16 340 ARG A O 1
ATOM 2715 N N . ALA A 1 341 ? -59.875 20.641 4.879 1 29.66 341 ALA A N 1
ATOM 2716 C CA . ALA A 1 341 ? -60.469 20.266 3.596 1 29.66 341 ALA A CA 1
ATOM 2717 C C . ALA A 1 341 ? -59.406 19.844 2.592 1 29.66 341 ALA A C 1
ATOM 2719 O O . ALA A 1 341 ? -58.375 20.531 2.438 1 29.66 341 ALA A O 1
ATOM 2720 N N . HIS A 1 342 ? -59.156 18.531 2.43 1 27.84 342 HIS A N 1
ATOM 2721 C CA . HIS A 1 342 ? -58.25 17.875 1.521 1 27.84 342 HIS A CA 1
ATOM 2722 C C . HIS A 1 342 ? -58.469 18.328 0.083 1 27.84 342 HIS A C 1
ATOM 2724 O O . HIS A 1 342 ? -59.531 18.156 -0.474 1 27.84 342 HIS A O 1
ATOM 2730 N N . THR A 1 343 ? -58.156 19.625 -0.217 1 32.38 343 THR A N 1
ATOM 2731 C CA . THR A 1 343 ? -58.281 19.906 -1.642 1 32.38 343 THR A CA 1
ATOM 2732 C C . THR A 1 343 ? -57.656 18.781 -2.473 1 32.38 343 THR A C 1
ATOM 2734 O O . THR A 1 343 ? -56.594 18.266 -2.133 1 32.38 343 THR A O 1
ATOM 2737 N N . PRO A 1 344 ? -58.5 18.156 -3.365 1 31.86 344 PRO A N 1
ATOM 2738 C CA . PRO A 1 344 ? -58.094 17.031 -4.211 1 31.86 344 PRO A CA 1
ATOM 2739 C C . PRO A 1 344 ? -56.812 17.328 -4.988 1 31.86 344 PRO A C 1
ATOM 2741 O O . PRO A 1 344 ? -56.75 18.312 -5.727 1 31.86 344 PRO A O 1
ATOM 2744 N N . VAL A 1 345 ? -55.656 17.406 -4.359 1 30.97 345 VAL A N 1
ATOM 2745 C CA . VAL A 1 345 ? -54.438 17.562 -5.145 1 30.97 345 VAL A CA 1
ATOM 2746 C C . VAL A 1 345 ? -54.438 16.578 -6.312 1 30.97 345 VAL A C 1
ATOM 2748 O O . VAL A 1 345 ? -54.844 15.422 -6.156 1 30.97 345 VAL A O 1
ATOM 2751 N N . THR A 1 346 ? -54.719 17.047 -7.512 1 34.12 346 THR A N 1
ATOM 2752 C CA . THR A 1 346 ? -54.625 16.281 -8.75 1 34.12 346 THR A CA 1
ATOM 2753 C C . THR A 1 346 ? -53.469 15.289 -8.664 1 34.12 346 THR A C 1
ATOM 2755 O O . THR A 1 346 ? -52.406 15.617 -8.148 1 34.12 346 THR A O 1
ATOM 2758 N N . PRO A 1 347 ? -53.844 13.977 -8.734 1 32.41 347 PRO A N 1
ATOM 2759 C CA . PRO A 1 347 ? -52.812 12.945 -8.578 1 32.41 347 PRO A CA 1
ATOM 2760 C C . PRO A 1 347 ? -51.562 13.227 -9.422 1 32.41 347 PRO A C 1
ATOM 2762 O O . PRO A 1 347 ? -51.656 13.336 -10.648 1 32.41 347 PRO A O 1
ATOM 2765 N N . GLU A 1 348 ? -50.844 14.273 -9.211 1 32.91 348 GLU A N 1
ATOM 2766 C CA . GLU A 1 348 ? -49.594 14.297 -9.945 1 32.91 348 GLU A CA 1
ATOM 2767 C C . GLU A 1 348 ? -49.094 12.875 -10.219 1 32.91 348 GLU A C 1
ATOM 2769 O O . GLU A 1 348 ? -49.281 11.977 -9.398 1 32.91 348 GLU A O 1
ATOM 2774 N N . ALA A 1 349 ? -49 12.484 -11.555 1 32.19 349 ALA A N 1
ATOM 2775 C CA . ALA A 1 349 ? -48.5 11.203 -12.023 1 32.19 349 ALA A CA 1
ATOM 2776 C C . ALA A 1 349 ? -47.438 10.648 -11.07 1 32.19 349 ALA A C 1
ATOM 2778 O O . ALA A 1 349 ? -46.312 11.195 -10.977 1 32.19 349 ALA A O 1
ATOM 2779 N N . GLN A 1 350 ? -47.688 10.352 -9.859 1 37.56 350 GLN A N 1
ATOM 2780 C CA . GLN A 1 350 ? -46.812 9.625 -8.945 1 37.56 350 GLN A CA 1
ATOM 2781 C C . GLN A 1 350 ? -46.062 8.508 -9.664 1 37.56 350 GLN A C 1
ATOM 2783 O O . GLN A 1 350 ? -46.688 7.516 -10.078 1 37.56 350 GLN A O 1
ATOM 2788 N N . SER A 1 351 ? -45.406 8.781 -10.82 1 42.59 351 SER A N 1
ATOM 2789 C CA . SER A 1 351 ? -44.594 7.754 -11.445 1 42.59 351 SER A CA 1
ATOM 2790 C C . SER A 1 351 ? -44.156 6.695 -10.43 1 42.59 351 SER A C 1
ATOM 2792 O O . SER A 1 351 ? -43.688 7.027 -9.344 1 42.59 351 SER A O 1
ATOM 2794 N N . SER A 1 352 ? -44.875 5.695 -10.242 1 48.47 352 SER A N 1
ATOM 2795 C CA . SER A 1 352 ? -44.688 4.48 -9.453 1 48.47 352 SER A CA 1
ATOM 2796 C C . SER A 1 352 ? -43.219 4.039 -9.438 1 48.47 352 SER A C 1
ATOM 2798 O O . SER A 1 352 ? -42.719 3.514 -10.43 1 48.47 352 SER A O 1
ATOM 2800 N N . VAL A 1 353 ? -42.438 4.859 -8.977 1 59.69 353 VAL A N 1
ATOM 2801 C CA . VAL A 1 353 ? -41.094 4.383 -8.734 1 59.69 353 VAL A CA 1
ATOM 2802 C C . VAL A 1 353 ? -41.125 2.949 -8.211 1 59.69 353 VAL A C 1
ATOM 2804 O O . VAL A 1 353 ? -41.812 2.666 -7.211 1 59.69 353 VAL A O 1
ATOM 2807 N N . SER A 1 354 ? -40.906 1.991 -9.164 1 67.69 354 SER A N 1
ATOM 2808 C CA . SER A 1 354 ? -40.875 0.571 -8.828 1 67.69 354 SER A CA 1
ATOM 2809 C C . SER A 1 354 ? -40.219 0.349 -7.469 1 67.69 354 SER A C 1
ATOM 2811 O O . SER A 1 354 ? -39.375 1.146 -7.035 1 67.69 354 SER A O 1
ATOM 2813 N N . VAL A 1 355 ? -40.906 -0.285 -6.57 1 74.31 355 VAL A N 1
ATOM 2814 C CA . VAL A 1 355 ? -40.375 -0.722 -5.277 1 74.31 355 VAL A CA 1
ATOM 2815 C C . VAL A 1 355 ? -38.938 -1.143 -5.414 1 74.31 355 VAL A C 1
ATOM 2817 O O . VAL A 1 355 ? -38.094 -0.876 -4.527 1 74.31 355 VAL A O 1
ATOM 2820 N N . HIS A 1 356 ? -38.625 -1.566 -6.594 1 73.5 356 HIS A N 1
ATOM 2821 C CA . HIS A 1 356 ? -37.25 -2.051 -6.816 1 73.5 356 HIS A CA 1
ATOM 2822 C C . HIS A 1 356 ? -36.281 -0.894 -6.996 1 73.5 356 HIS A C 1
ATOM 2824 O O . HIS A 1 356 ? -35.125 -0.991 -6.598 1 73.5 356 HIS A O 1
ATOM 2830 N N . LEU A 1 357 ? -36.781 0.134 -7.539 1 75.75 357 LEU A N 1
ATOM 2831 C CA . LEU A 1 357 ? -35.938 1.319 -7.668 1 75.75 357 LEU A CA 1
ATOM 2832 C C . LEU A 1 357 ? -35.656 1.933 -6.301 1 75.75 357 LEU A C 1
ATOM 2834 O O . LEU A 1 357 ? -34.531 2.363 -6.031 1 75.75 357 LEU A O 1
ATOM 2838 N N . LYS A 1 358 ? -36.656 1.946 -5.473 1 75.06 358 LYS A N 1
ATOM 2839 C CA . LYS A 1 358 ? -36.5 2.494 -4.129 1 75.06 358 LYS A CA 1
ATOM 2840 C C . LYS A 1 358 ? -35.5 1.672 -3.322 1 75.06 358 LYS A C 1
ATOM 2842 O O . LYS A 1 358 ? -34.656 2.229 -2.592 1 75.06 358 LYS A O 1
ATOM 2847 N N . ARG A 1 359 ? -35.594 0.463 -3.516 1 74.88 359 ARG A N 1
ATOM 2848 C CA . ARG A 1 359 ? -34.688 -0.423 -2.801 1 74.88 359 ARG A CA 1
ATOM 2849 C C . ARG A 1 359 ? -33.25 -0.264 -3.312 1 74.88 359 ARG A C 1
ATOM 2851 O O . ARG A 1 359 ? -32.312 -0.289 -2.529 1 74.88 359 ARG A O 1
ATOM 2858 N N . ALA A 1 360 ? -33.188 -0.054 -4.562 1 73.69 360 ALA A N 1
ATOM 2859 C CA . ALA A 1 360 ? -31.875 0.055 -5.184 1 73.69 360 ALA A CA 1
ATOM 2860 C C . ALA A 1 360 ? -31.188 1.371 -4.809 1 73.69 360 ALA A C 1
ATOM 2862 O O . ALA A 1 360 ? -29.969 1.459 -4.781 1 73.69 360 ALA A O 1
ATOM 2863 N N . THR A 1 361 ? -32.031 2.324 -4.461 1 75.44 361 THR A N 1
ATOM 2864 C CA . THR A 1 361 ? -31.469 3.645 -4.184 1 75.44 361 THR A CA 1
ATOM 2865 C C . THR A 1 361 ? -31.438 3.912 -2.682 1 75.44 361 THR A C 1
ATOM 2867 O O . THR A 1 361 ? -31.172 5.035 -2.25 1 75.44 361 THR A O 1
ATOM 2870 N N . ALA A 1 362 ? -31.781 2.82 -1.973 1 78.5 362 ALA A N 1
ATOM 2871 C CA . ALA A 1 362 ? -31.781 2.99 -0.522 1 78.5 362 ALA A CA 1
ATOM 2872 C C . ALA A 1 362 ? -30.375 3.277 -0.001 1 78.5 362 ALA A C 1
ATOM 2874 O O . ALA A 1 362 ? -29.422 2.623 -0.404 1 78.5 362 ALA A O 1
ATOM 2875 N N . LEU A 1 363 ? -30.297 4.332 0.727 1 79.56 363 LEU A N 1
ATOM 2876 C CA . LEU A 1 363 ? -29.016 4.723 1.289 1 79.56 363 LEU A CA 1
ATOM 2877 C C . LEU A 1 363 ? -28.672 3.889 2.521 1 79.56 363 LEU A C 1
ATOM 2879 O O . LEU A 1 363 ? -29.547 3.645 3.361 1 79.56 363 LEU A O 1
ATOM 2883 N N . PRO A 1 364 ? -27.516 3.408 2.547 1 79.06 364 PRO A N 1
ATOM 2884 C CA . PRO A 1 364 ? -27.109 2.654 3.734 1 79.06 364 PRO A CA 1
ATOM 2885 C C . PRO A 1 364 ? -27.172 3.49 5.012 1 79.06 364 PRO A C 1
ATOM 2887 O O . PRO A 1 364 ? -26.859 4.688 4.984 1 79.06 364 PRO A O 1
ATOM 2890 N N . SER A 1 365 ? -27.672 2.967 6.105 1 79.62 365 SER A N 1
ATOM 2891 C CA . SER A 1 365 ? -27.75 3.648 7.395 1 79.62 365 SER A CA 1
ATOM 2892 C C . SER A 1 365 ? -27.469 2.689 8.547 1 79.62 365 SER A C 1
ATOM 2894 O O . SER A 1 365 ? -27.75 1.496 8.453 1 79.62 365 SER A O 1
ATOM 2896 N N . VAL A 1 366 ? -26.656 3.154 9.445 1 81.56 366 VAL A N 1
ATOM 2897 C CA . VAL A 1 366 ? -26.359 2.332 10.609 1 81.56 366 VAL A CA 1
ATOM 2898 C C . VAL A 1 366 ? -26.594 3.133 11.891 1 81.56 366 VAL A C 1
ATOM 2900 O O . VAL A 1 366 ? -26.266 4.32 11.961 1 81.56 366 VAL A O 1
ATOM 2903 N N . ARG A 1 367 ? -27.219 2.461 12.82 1 70.06 367 ARG A N 1
ATOM 2904 C CA . ARG A 1 367 ? -27.406 3.066 14.141 1 70.06 367 ARG A CA 1
ATOM 2905 C C . ARG A 1 367 ? -26.203 2.834 15.023 1 70.06 367 ARG A C 1
ATOM 2907 O O . ARG A 1 367 ? -25.734 1.698 15.18 1 70.06 367 ARG A O 1
ATOM 2914 N N . VAL A 1 368 ? -25.5 3.924 15.281 1 66.31 368 VAL A N 1
ATOM 2915 C CA . VAL A 1 368 ? -24.266 3.799 16.047 1 66.31 368 VAL A CA 1
ATOM 2916 C C . VAL A 1 368 ? -24.562 3.838 17.547 1 66.31 368 VAL A C 1
ATOM 2918 O O . VAL A 1 368 ? -25.312 4.703 18 1 66.31 368 VAL A O 1
ATOM 2921 N N . GLU A 1 369 ? -24.328 2.736 18.266 1 60.47 369 GLU A N 1
ATOM 2922 C CA . GLU A 1 369 ? -24.422 2.793 19.719 1 60.47 369 GLU A CA 1
ATOM 2923 C C . GLU A 1 369 ? -23.234 3.52 20.328 1 60.47 369 GLU A C 1
ATOM 2925 O O . GLU A 1 369 ? -22.109 3.42 19.828 1 60.47 369 GLU A O 1
ATOM 2930 N N . LYS A 1 370 ? -23.344 4.551 21.188 1 55.25 370 LYS A N 1
ATOM 2931 C CA . LYS A 1 370 ? -22.484 5.527 21.844 1 55.25 370 LYS A CA 1
ATOM 2932 C C . LYS A 1 370 ? -21.375 4.84 22.625 1 55.25 370 LYS A C 1
ATOM 2934 O O . LYS A 1 370 ? -20.719 5.461 23.469 1 55.25 370 LYS A O 1
ATOM 2939 N N . LYS A 1 371 ? -20.953 3.557 22.531 1 51.94 371 LYS A N 1
ATOM 2940 C CA . LYS A 1 371 ? -20.047 3.109 23.578 1 51.94 371 LYS A CA 1
ATOM 2941 C C . LYS A 1 371 ? -18.594 3.328 23.172 1 51.94 371 LYS A C 1
ATOM 2943 O O . LYS A 1 371 ? -17.969 2.449 22.578 1 51.94 371 LYS A O 1
ATOM 2948 N N . ALA A 1 372 ? -18.172 4.41 22.797 1 53.31 372 ALA A N 1
ATOM 2949 C CA . ALA A 1 372 ? -16.781 4.465 22.344 1 53.31 372 ALA A CA 1
ATOM 2950 C C . ALA A 1 372 ? -15.812 4.41 23.531 1 53.31 372 ALA A C 1
ATOM 2952 O O . ALA A 1 372 ? -16.125 4.887 24.609 1 53.31 372 ALA A O 1
ATOM 2953 N N . ARG A 1 373 ? -14.734 3.688 23.547 1 52.94 373 ARG A N 1
ATOM 2954 C CA . ARG A 1 373 ? -13.664 3.648 24.547 1 52.94 373 ARG A CA 1
ATOM 2955 C C . ARG A 1 373 ? -13.086 5.039 24.781 1 52.94 373 ARG A C 1
ATOM 2957 O O . ARG A 1 373 ? -12.812 5.77 23.828 1 52.94 373 ARG A O 1
ATOM 2964 N N . ARG A 1 374 ? -13.148 5.453 26 1 57.97 374 ARG A N 1
ATOM 2965 C CA . ARG A 1 374 ? -12.633 6.742 26.438 1 57.97 374 ARG A CA 1
ATOM 2966 C C . ARG A 1 374 ? -11.117 6.797 26.312 1 57.97 374 ARG A C 1
ATOM 2968 O O . ARG A 1 374 ? -10.406 6.105 27.047 1 57.97 374 ARG A O 1
ATOM 2975 N N . ARG A 1 375 ? -10.508 7.336 25.172 1 64.62 375 ARG A N 1
ATOM 2976 C CA . ARG A 1 375 ? -9.078 7.586 25.062 1 64.62 375 ARG A CA 1
ATOM 2977 C C . ARG A 1 375 ? -8.719 8.969 25.594 1 64.62 375 ARG A C 1
ATOM 2979 O O . ARG A 1 375 ? -9.531 9.891 25.547 1 64.62 375 ARG A O 1
ATOM 2986 N N . LEU A 1 376 ? -7.559 8.945 26.25 1 66.81 376 LEU A N 1
ATOM 2987 C CA . LEU A 1 376 ? -7.07 10.188 26.828 1 66.81 376 LEU A CA 1
ATOM 2988 C C . LEU A 1 376 ? -7.145 11.328 25.812 1 66.81 376 LEU A C 1
ATOM 2990 O O . LEU A 1 376 ? -7.527 12.445 26.156 1 66.81 376 LEU A O 1
ATOM 2994 N N . CYS A 1 377 ? -6.883 11.062 24.594 1 66.88 377 CYS A N 1
ATOM 2995 C CA . CYS A 1 377 ? -6.832 12.109 23.578 1 66.88 377 CYS A CA 1
ATOM 2996 C C . CYS A 1 377 ? -8.219 12.695 23.328 1 66.88 377 CYS A C 1
ATOM 2998 O O . CYS A 1 377 ? -8.336 13.867 22.969 1 66.88 377 CYS A O 1
ATOM 3000 N N . ASN A 1 378 ? -9.141 11.922 23.594 1 68.19 378 ASN A N 1
ATOM 3001 C CA . ASN A 1 378 ? -10.508 12.391 23.375 1 68.19 378 ASN A CA 1
ATOM 3002 C C . ASN A 1 378 ? -11.008 13.234 24.531 1 68.19 378 ASN A C 1
ATOM 3004 O O . ASN A 1 378 ? -11.977 13.992 24.391 1 68.19 378 ASN A O 1
ATOM 3008 N N . GLU A 1 379 ? -10.297 13.125 25.609 1 71.44 379 GLU A N 1
ATOM 3009 C CA . GLU A 1 379 ? -10.727 13.82 26.812 1 71.44 379 GLU A CA 1
ATOM 3010 C C . GLU A 1 379 ? -10.023 15.172 26.953 1 71.44 379 GLU A C 1
ATOM 3012 O O . GLU A 1 379 ? -10.461 16.031 27.719 1 71.44 379 GLU A O 1
ATOM 3017 N N . LEU A 1 380 ? -9.055 15.344 26.203 1 75.56 380 LEU A N 1
ATOM 3018 C CA . LEU A 1 380 ? -8.273 16.578 26.297 1 75.56 380 LEU A CA 1
ATOM 3019 C C . LEU A 1 380 ? -8.945 17.703 25.516 1 75.56 380 LEU A C 1
ATOM 3021 O O . LEU A 1 380 ? -9.539 17.469 24.469 1 75.56 380 LEU A O 1
ATOM 3025 N N . PRO A 1 381 ? -8.836 18.875 26.125 1 76.88 381 PRO A N 1
ATOM 3026 C CA . PRO A 1 381 ? -9.281 20.031 25.344 1 76.88 381 PRO A CA 1
ATOM 3027 C C . PRO A 1 381 ? -8.453 20.234 24.078 1 76.88 381 PRO A C 1
ATOM 3029 O O . PRO A 1 381 ? -7.414 19.594 23.906 1 76.88 381 PRO A O 1
ATOM 3032 N N . TYR A 1 382 ? -8.953 21.078 23.25 1 82.94 382 TYR A N 1
ATOM 3033 C CA . TYR A 1 382 ? -8.273 21.312 21.984 1 82.94 382 TYR A CA 1
ATOM 3034 C C . TYR A 1 382 ? -6.945 22.031 22.219 1 82.94 382 TYR A C 1
ATOM 3036 O O . TYR A 1 382 ? -5.965 21.766 21.516 1 82.94 382 TYR A O 1
ATOM 3044 N N . CYS A 1 383 ? -6.977 22.891 23.156 1 82.25 383 CYS A N 1
ATOM 3045 C CA . CYS A 1 383 ? -5.715 23.531 23.5 1 82.25 383 CYS A CA 1
ATOM 3046 C C . CYS A 1 383 ? -4.941 22.703 24.531 1 82.25 383 CYS A C 1
ATOM 3048 O O . CYS A 1 383 ? -5.277 22.703 25.719 1 82.25 383 CYS A O 1
ATOM 3050 N N . CYS A 1 384 ? -3.895 22.141 24.172 1 79.81 384 CYS A N 1
ATOM 3051 C CA . CYS A 1 384 ? -3.166 21.188 24.984 1 79.81 384 CYS A CA 1
ATOM 3052 C C . CYS A 1 384 ? -2.324 21.891 26.047 1 79.81 384 CYS A C 1
ATOM 3054 O O . CYS A 1 384 ? -1.88 21.266 27.016 1 79.81 384 CYS A O 1
ATOM 3056 N N . THR A 1 385 ? -2.129 23.109 25.875 1 80.62 385 THR A N 1
ATOM 3057 C CA . THR A 1 385 ? -1.298 23.844 26.828 1 80.62 385 THR A CA 1
ATOM 3058 C C . THR A 1 385 ? -2.164 24.578 27.844 1 80.62 385 THR A C 1
ATOM 3060 O O . THR A 1 385 ? -1.651 25.344 28.672 1 80.62 385 THR A O 1
ATOM 3063 N N . SER A 1 386 ? -3.418 24.391 27.766 1 83.5 386 SER A N 1
ATOM 3064 C CA . SER A 1 386 ? -4.293 24.953 28.781 1 83.5 386 SER A CA 1
ATOM 3065 C C . SER A 1 386 ? -4.062 24.297 30.141 1 83.5 386 SER A C 1
ATOM 3067 O O . SER A 1 386 ? -3.617 23.141 30.219 1 83.5 386 SER A O 1
ATOM 3069 N N . PRO A 1 387 ? -4.262 25.078 31.125 1 81.88 387 PRO A N 1
ATOM 3070 C CA . PRO A 1 387 ? -4.086 24.484 32.438 1 81.88 387 PRO A CA 1
ATOM 3071 C C . PRO A 1 387 ? -4.93 23.234 32.656 1 81.88 387 PRO A C 1
ATOM 3073 O O . PRO A 1 387 ? -4.469 22.266 33.281 1 81.88 387 PRO A O 1
ATOM 3076 N N . SER A 1 388 ? -6.051 23.266 32.156 1 80.12 388 SER A N 1
ATOM 3077 C CA . SER A 1 388 ? -6.922 22.109 32.281 1 80.12 388 SER A CA 1
ATOM 3078 C C . SER A 1 388 ? -6.324 20.891 31.578 1 80.12 388 SER A C 1
ATOM 3080 O O . SER A 1 388 ? -6.391 19.766 32.094 1 80.12 388 SER A O 1
ATOM 3082 N N . ALA A 1 389 ? -5.812 21.094 30.438 1 80.38 389 ALA A N 1
ATOM 3083 C CA . ALA A 1 389 ? -5.211 20 29.672 1 80.38 389 ALA A CA 1
ATOM 3084 C C . ALA A 1 389 ? -3.979 19.453 30.391 1 80.38 389 ALA A C 1
ATOM 3086 O O . ALA A 1 389 ? -3.807 18.234 30.5 1 80.38 389 ALA A O 1
ATOM 3087 N N . ILE A 1 390 ? -3.139 20.281 30.906 1 80.94 390 ILE A N 1
ATOM 3088 C CA . ILE A 1 390 ? -1.907 19.906 31.594 1 80.94 390 ILE A CA 1
ATOM 3089 C C . ILE A 1 390 ? -2.24 19.125 32.875 1 80.94 390 ILE A C 1
ATOM 3091 O O . ILE A 1 390 ? -1.608 18.109 33.156 1 80.94 390 ILE A O 1
ATOM 3095 N N . ASN A 1 391 ? -3.277 19.609 33.5 1 77.94 391 ASN A N 1
ATOM 3096 C CA . ASN A 1 391 ? -3.697 18.922 34.688 1 77.94 391 ASN A CA 1
ATOM 3097 C C . ASN A 1 391 ? -4.258 17.531 34.406 1 77.94 391 ASN A C 1
ATOM 3099 O O . ASN A 1 391 ? -4.008 16.578 35.156 1 77.94 391 ASN A O 1
ATOM 3103 N N . THR A 1 392 ? -4.965 17.469 33.406 1 77.81 392 THR A N 1
ATOM 3104 C CA . THR A 1 392 ? -5.555 16.203 33 1 77.81 392 THR A CA 1
ATOM 3105 C C . THR A 1 392 ? -4.469 15.172 32.688 1 77.81 392 THR A C 1
ATOM 3107 O O . THR A 1 392 ? -4.562 14.016 33.062 1 77.81 392 THR A O 1
ATOM 3110 N N . ILE A 1 393 ? -3.549 15.555 31.969 1 76.81 393 ILE A N 1
ATOM 3111 C CA . ILE A 1 393 ? -2.479 14.641 31.578 1 76.81 393 ILE A CA 1
ATOM 3112 C C . ILE A 1 393 ? -1.665 14.25 32.812 1 76.81 393 ILE A C 1
ATOM 3114 O O . ILE A 1 393 ? -1.254 13.094 32.938 1 76.81 393 ILE A O 1
ATOM 3118 N N . LYS A 1 394 ? -1.436 15.203 33.594 1 73.44 394 LYS A N 1
ATOM 3119 C CA . LYS A 1 394 ? -0.717 14.945 34.844 1 73.44 394 LYS A CA 1
ATOM 3120 C C . LYS A 1 394 ? -1.438 13.891 35.688 1 73.44 394 LYS A C 1
ATOM 3122 O O . LYS A 1 394 ? -0.809 12.969 36.219 1 73.44 394 LYS A O 1
ATOM 3127 N N . ASP A 1 395 ? -2.713 14.055 35.719 1 73.62 395 ASP A N 1
ATOM 3128 C CA . ASP A 1 395 ? -3.521 13.117 36.469 1 73.62 395 ASP A CA 1
ATOM 3129 C C . ASP A 1 395 ? -3.48 11.719 35.844 1 73.62 395 ASP A C 1
ATOM 3131 O O . ASP A 1 395 ? -3.438 10.719 36.562 1 73.62 395 ASP A O 1
ATOM 3135 N N . SER A 1 396 ? -3.578 11.734 34.594 1 75.69 396 SER A N 1
ATOM 3136 C CA . SER A 1 396 ? -3.535 10.453 33.906 1 75.69 396 SER A CA 1
ATOM 3137 C C . SER A 1 396 ? -2.199 9.75 34.125 1 75.69 396 SER A C 1
ATOM 3139 O O . SER A 1 396 ? -2.156 8.531 34.312 1 75.69 396 SER A O 1
ATOM 3141 N N . LEU A 1 397 ? -1.157 10.516 34.031 1 70.12 397 LEU A N 1
ATOM 3142 C CA . LEU A 1 397 ? 0.172 9.961 34.281 1 70.12 397 LEU A CA 1
ATOM 3143 C C . LEU A 1 397 ? 0.3 9.43 35.688 1 70.12 397 LEU A C 1
ATOM 3145 O O . LEU A 1 397 ? 0.873 8.359 35.906 1 70.12 397 LEU A O 1
ATOM 3149 N N . LEU A 1 398 ? -0.247 10.227 36.531 1 65.94 398 LEU A N 1
ATOM 3150 C CA . LEU A 1 398 ? -0.21 9.82 37.938 1 65.94 398 LEU A CA 1
ATOM 3151 C C . LEU A 1 398 ? -1.015 8.539 38.156 1 65.94 398 LEU A C 1
ATOM 3153 O O . LEU A 1 398 ? -0.594 7.66 38.906 1 65.94 398 LEU A O 1
ATOM 3157 N N . SER A 1 399 ? -2.08 8.445 37.5 1 69.25 399 SER A N 1
ATOM 3158 C CA . SER A 1 399 ? -2.926 7.262 37.625 1 69.25 399 SER A CA 1
ATOM 3159 C C . SER A 1 399 ? -2.23 6.027 37.062 1 69.25 399 SER A C 1
ATOM 3161 O O . SER A 1 399 ? -2.324 4.938 37.625 1 69.25 399 SER A O 1
ATOM 3163 N N . LYS A 1 400 ? -1.674 6.234 35.938 1 68.69 400 LYS A N 1
ATOM 3164 C CA . LYS A 1 400 ? -0.945 5.129 35.312 1 68.69 400 LYS A CA 1
ATOM 3165 C C . LYS A 1 400 ? 0.205 4.668 36.219 1 68.69 400 LYS A C 1
ATOM 3167 O O . LYS A 1 400 ? 0.452 3.467 36.344 1 68.69 400 LYS A O 1
ATOM 3172 N N . CYS A 1 401 ? 0.923 5.668 36.781 1 60.41 401 CYS A N 1
ATOM 3173 C CA . CYS A 1 401 ? 2.008 5.352 37.688 1 60.41 401 CYS A CA 1
ATOM 3174 C C . CYS A 1 401 ? 1.484 4.605 38.906 1 60.41 401 CYS A C 1
ATOM 3176 O O . CYS A 1 401 ? 2.096 3.633 39.375 1 60.41 401 CYS A O 1
ATOM 3178 N N . ARG A 1 402 ? 0.336 5.062 39.281 1 58.16 402 ARG A N 1
ATOM 3179 C CA . ARG A 1 402 ? -0.283 4.406 40.438 1 58.16 402 ARG A CA 1
ATOM 3180 C C . ARG A 1 402 ? -0.727 2.992 40.062 1 58.16 402 ARG A C 1
ATOM 3182 O O . ARG A 1 402 ? -0.543 2.064 40.875 1 58.16 402 ARG A O 1
ATOM 3189 N N . SER A 1 403 ? -1.312 2.906 38.969 1 66.75 403 SER A N 1
ATOM 3190 C CA . SER A 1 403 ? -1.771 1.593 38.531 1 66.75 403 SER A CA 1
ATOM 3191 C C . SER A 1 403 ? -0.602 0.631 38.344 1 66.75 403 SER A C 1
ATOM 3193 O O . SER A 1 403 ? -0.682 -0.534 38.75 1 66.75 403 SER A O 1
ATOM 3195 N N . LYS A 1 404 ? 0.375 1.113 37.719 1 65.12 404 LYS A N 1
ATOM 3196 C CA . LYS A 1 404 ? 1.576 0.298 37.562 1 65.12 404 LYS A CA 1
ATOM 3197 C C . LYS A 1 404 ? 2.158 -0.091 38.938 1 65.12 404 LYS A C 1
ATOM 3199 O O . LYS A 1 404 ? 2.564 -1.236 39.125 1 65.12 404 LYS A O 1
ATOM 3204 N N . ALA A 1 405 ? 2.191 0.91 39.781 1 59.16 405 ALA A N 1
ATOM 3205 C CA . ALA A 1 405 ? 2.682 0.663 41.125 1 59.16 405 ALA A CA 1
ATOM 3206 C C . ALA A 1 405 ? 1.819 -0.375 41.844 1 59.16 405 ALA A C 1
ATOM 3208 O O . ALA A 1 405 ? 2.34 -1.263 42.531 1 59.16 405 ALA A O 1
ATOM 3209 N N . ARG A 1 406 ? 0.582 -0.239 41.594 1 61.97 406 ARG A N 1
ATOM 3210 C CA . ARG A 1 406 ? -0.344 -1.198 42.188 1 61.97 406 ARG A CA 1
ATOM 3211 C C . ARG A 1 406 ? -0.148 -2.59 41.594 1 61.97 406 ARG A C 1
ATOM 3213 O O . ARG A 1 406 ? -0.145 -3.584 42.312 1 61.97 406 ARG A O 1
ATOM 3220 N N . LYS A 1 407 ? -0.071 -2.619 40.344 1 64.56 407 LYS A N 1
ATOM 3221 C CA . LYS A 1 407 ? 0.133 -3.904 39.688 1 64.56 407 LYS A CA 1
ATOM 3222 C C . LYS A 1 407 ? 1.448 -4.543 40.125 1 64.56 407 LYS A C 1
ATOM 3224 O O . LYS A 1 407 ? 1.516 -5.758 40.344 1 64.56 407 LYS A O 1
ATOM 3229 N N . GLU A 1 408 ? 2.457 -3.709 40.188 1 61.53 408 GLU A N 1
ATOM 3230 C CA . GLU A 1 408 ? 3.75 -4.184 40.688 1 61.53 408 GLU A CA 1
ATOM 3231 C C . GLU A 1 408 ? 3.654 -4.676 42.125 1 61.53 408 GLU A C 1
ATOM 3233 O O . GLU A 1 408 ? 4.25 -5.695 42.469 1 61.53 408 GLU A O 1
ATOM 3238 N N . LEU A 1 409 ? 2.887 -3.994 42.875 1 61.06 409 LEU A N 1
ATOM 3239 C CA . LEU A 1 409 ? 2.658 -4.395 44.25 1 61.06 409 LEU A CA 1
ATOM 3240 C C . LEU A 1 409 ? 1.88 -5.707 44.312 1 61.06 409 LEU A C 1
ATOM 3242 O O . LEU A 1 409 ? 2.199 -6.586 45.125 1 61.06 409 LEU A O 1
ATOM 3246 N N . LEU A 1 410 ? 0.943 -5.727 43.469 1 63.5 410 LEU A N 1
ATOM 3247 C CA . LEU A 1 410 ? 0.146 -6.945 43.406 1 63.5 410 LEU A CA 1
ATOM 3248 C C . LEU A 1 410 ? 0.982 -8.125 42.938 1 63.5 410 LEU A C 1
ATOM 3250 O O . LEU A 1 410 ? 0.859 -9.234 43.438 1 63.5 410 LEU A O 1
ATOM 3254 N N . ALA A 1 411 ? 1.648 -7.895 41.969 1 63.88 411 ALA A N 1
ATOM 3255 C CA . ALA A 1 411 ? 2.553 -8.93 41.469 1 63.88 411 ALA A CA 1
ATOM 3256 C C . ALA A 1 411 ? 3.529 -9.367 42.562 1 63.88 411 ALA A C 1
ATOM 3258 O O . ALA A 1 411 ? 3.799 -10.562 42.719 1 63.88 411 ALA A O 1
ATOM 3259 N N . LYS A 1 412 ? 4.059 -8.5 43.25 1 58.53 412 LYS A N 1
ATOM 3260 C CA . LYS A 1 412 ? 4.934 -8.781 44.406 1 58.53 412 LYS A CA 1
ATOM 3261 C C . LYS A 1 412 ? 4.195 -9.562 45.469 1 58.53 412 LYS A C 1
ATOM 3263 O O . LYS A 1 412 ? 4.738 -10.508 46.062 1 58.53 412 LYS A O 1
ATOM 3268 N N . LYS A 1 413 ? 3.02 -9.156 45.688 1 58.69 413 LYS A N 1
ATOM 3269 C CA . LYS A 1 413 ? 2.205 -9.859 46.688 1 58.69 413 LYS A CA 1
ATOM 3270 C C . LYS A 1 413 ? 1.9 -11.281 46.219 1 58.69 413 LYS A C 1
ATOM 3272 O O . LYS A 1 413 ? 1.964 -12.227 47.031 1 58.69 413 LYS A O 1
ATOM 3277 N N . ARG A 1 414 ? 1.521 -11.344 45.062 1 60.62 414 ARG A N 1
ATOM 3278 C CA . ARG A 1 414 ? 1.26 -12.672 44.5 1 60.62 414 ARG A CA 1
ATOM 3279 C C . ARG A 1 414 ? 2.508 -13.539 44.562 1 60.62 414 ARG A C 1
ATOM 3281 O O . ARG A 1 414 ? 2.426 -14.734 44.875 1 60.62 414 ARG A O 1
ATOM 3288 N N . TYR A 1 415 ? 3.543 -12.922 44.25 1 55.59 415 TYR A N 1
ATOM 3289 C CA . TYR A 1 415 ? 4.824 -13.617 44.344 1 55.59 415 TYR A CA 1
ATOM 3290 C C . TYR A 1 415 ? 5.102 -14.039 45.781 1 55.59 415 TYR A C 1
ATOM 3292 O O . TYR A 1 415 ? 5.504 -15.18 46.031 1 55.59 415 TYR A O 1
ATOM 3300 N N . LEU A 1 416 ? 4.855 -13.164 46.656 1 54.66 416 LEU A N 1
ATOM 3301 C CA . LEU A 1 416 ? 5.055 -13.438 48.062 1 54.66 416 LEU A CA 1
ATOM 3302 C C . LEU A 1 416 ? 4.039 -14.461 48.562 1 54.66 416 LEU A C 1
ATOM 3304 O O . LEU A 1 416 ? 4.371 -15.32 49.375 1 54.66 416 LEU A O 1
ATOM 3308 N N . GLN A 1 417 ? 2.867 -14.273 48.188 1 53.09 417 GLN A N 1
ATOM 3309 C CA . GLN A 1 417 ? 1.834 -15.227 48.562 1 53.09 417 GLN A CA 1
ATOM 3310 C C . GLN A 1 417 ? 2.125 -16.609 47.969 1 53.09 417 GLN A C 1
ATOM 3312 O O . GLN A 1 417 ? 1.916 -17.625 48.656 1 53.09 417 GLN A O 1
ATOM 3317 N N . ARG A 1 418 ? 2.355 -16.547 46.719 1 48.94 418 ARG A N 1
ATOM 3318 C CA . ARG A 1 418 ? 2.764 -17.812 46.125 1 48.94 418 ARG A CA 1
ATOM 3319 C C . ARG A 1 418 ? 3.973 -18.406 46.844 1 48.94 418 ARG A C 1
ATOM 3321 O O . ARG A 1 418 ? 4.07 -19.625 47 1 48.94 418 ARG A O 1
ATOM 3328 N N . LYS A 1 419 ? 4.816 -17.531 47.125 1 46.59 419 LYS A N 1
ATOM 3329 C CA . LYS A 1 419 ? 5.93 -17.969 47.969 1 46.59 419 LYS A CA 1
ATOM 3330 C C . LYS A 1 419 ? 5.457 -18.344 49.375 1 46.59 419 LYS A C 1
ATOM 3332 O O . LYS A 1 419 ? 6.023 -19.234 50 1 46.59 419 LYS A O 1
ATOM 3337 N N . GLY A 1 420 ? 4.602 -17.531 49.938 1 39.53 420 GLY A N 1
ATOM 3338 C CA . GLY A 1 420 ? 4.047 -17.859 51.25 1 39.53 420 GLY A CA 1
ATOM 3339 C C . GLY A 1 420 ? 3.086 -19.031 51.188 1 39.53 420 GLY A C 1
ATOM 3340 O O . GLY A 1 420 ? 2.592 -19.469 52.25 1 39.53 420 GLY A O 1
ATOM 3341 N N . THR A 1 421 ? 2.193 -19.078 50.188 1 36.19 421 THR A N 1
ATOM 3342 C CA . THR A 1 421 ? 1.463 -20.344 50.156 1 36.19 421 THR A CA 1
ATOM 3343 C C . THR A 1 421 ? 2.426 -21.531 50.094 1 36.19 421 THR A C 1
ATOM 3345 O O . THR A 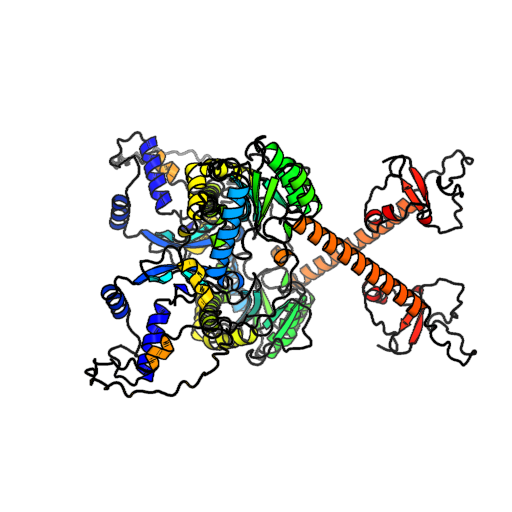1 421 ? 3.08 -21.766 49.094 1 36.19 421 THR A O 1
ATOM 3348 N N . GLU A 1 422 ? 3.012 -21.75 51.156 1 34.22 422 GLU A N 1
ATOM 3349 C CA . GLU A 1 422 ? 3.744 -22.922 51.625 1 34.22 422 GLU A CA 1
ATOM 3350 C C . GLU A 1 422 ? 3.119 -24.203 51.062 1 34.22 422 GLU A C 1
ATOM 3352 O O . GLU A 1 422 ? 1.907 -24.406 51.156 1 34.22 422 GLU A O 1
ATOM 3357 N N . CYS A 1 423 ? 3.518 -24.672 49.906 1 31.88 423 CYS A N 1
ATOM 3358 C CA . CYS A 1 423 ? 3.141 -26.047 49.594 1 31.88 423 CYS A CA 1
ATOM 3359 C C . CYS A 1 423 ? 2.912 -26.859 50.875 1 31.88 423 CYS A C 1
ATOM 3361 O O . CYS A 1 423 ? 3.74 -26.828 51.781 1 31.88 423 CYS A O 1
ATOM 3363 N N . PRO A 1 424 ? 1.661 -27.047 51.219 1 33.16 424 PRO A N 1
ATOM 3364 C CA . PRO A 1 424 ? 1.592 -27.938 52.406 1 33.16 424 PRO A CA 1
ATOM 3365 C C . PRO A 1 424 ? 2.676 -29.016 52.375 1 33.16 424 PRO A C 1
ATOM 3367 O O . PRO A 1 424 ? 2.955 -29.594 51.312 1 33.16 424 PRO A O 1
ATOM 3370 N N . LEU A 1 425 ? 3.703 -28.906 53.062 1 32.06 425 LEU A N 1
ATOM 3371 C CA . LEU A 1 425 ? 4.547 -30.078 53.281 1 32.06 425 LEU A CA 1
ATOM 3372 C C . LEU A 1 425 ? 3.705 -31.344 53.375 1 32.06 425 LEU A C 1
ATOM 3374 O O . LEU A 1 425 ? 2.588 -31.312 53.906 1 32.06 425 LEU A O 1
ATOM 3378 N N . PRO A 1 426 ? 3.791 -32.312 52.344 1 32.25 426 PRO A N 1
ATOM 3379 C CA . PRO A 1 426 ? 3.029 -33.5 52.719 1 32.25 426 PRO A CA 1
ATOM 3380 C C . PRO A 1 426 ? 3.004 -33.719 54.219 1 32.25 426 PRO A C 1
ATOM 3382 O O . PRO A 1 426 ? 3.963 -33.375 54.938 1 32.25 426 PRO A O 1
ATOM 3385 N N . LYS A 1 427 ? 1.942 -33.562 54.938 1 33.41 427 LYS A N 1
ATOM 3386 C CA . LYS A 1 427 ? 1.845 -33.875 56.344 1 33.41 427 LYS A CA 1
ATOM 3387 C C . LYS A 1 427 ? 2.717 -35.094 56.688 1 33.41 427 LYS A C 1
ATOM 3389 O O . LYS A 1 427 ? 2.912 -35.406 57.844 1 33.41 427 LYS A O 1
ATOM 3394 N N . ASN A 1 428 ? 2.625 -36.156 55.625 1 32.47 428 ASN A N 1
ATOM 3395 C CA . ASN A 1 428 ? 3.467 -37.219 56.156 1 32.47 428 ASN A CA 1
ATOM 3396 C C . ASN A 1 428 ? 4.949 -36.875 56.062 1 32.47 428 ASN A C 1
ATOM 3398 O O . ASN A 1 428 ? 5.422 -36.469 55 1 32.47 428 ASN A O 1
ATOM 3402 N N . GLU A 1 429 ? 5.645 -36.25 57 1 36 429 GLU A N 1
ATOM 3403 C CA . GLU A 1 429 ? 7.027 -35.969 57.375 1 36 429 GLU A CA 1
ATOM 3404 C C . GLU A 1 429 ? 8.008 -36.812 56.594 1 36 429 GLU A C 1
ATOM 3406 O O . GLU A 1 429 ? 9.172 -36.438 56.406 1 36 429 GLU A O 1
ATOM 3411 N N . SER A 1 430 ? 7.617 -38.094 56.219 1 36.91 430 SER A N 1
ATOM 3412 C CA . SER A 1 430 ? 8.633 -39.125 55.969 1 36.91 430 SER A CA 1
ATOM 3413 C C . SER A 1 430 ? 9.125 -39.094 54.531 1 36.91 430 SER A C 1
ATOM 3415 O O . SER A 1 430 ? 10.18 -39.688 54.219 1 36.91 430 SER A O 1
ATOM 3417 N N . GLN A 1 431 ? 8.219 -38.812 53.469 1 41.06 431 GLN A N 1
ATOM 3418 C CA . GLN A 1 431 ? 8.781 -39.281 52.188 1 41.06 431 GLN A CA 1
ATOM 3419 C C . GLN A 1 431 ? 9.727 -38.219 51.625 1 41.06 431 GLN A C 1
ATOM 3421 O O . GLN A 1 431 ? 9.336 -37.062 51.438 1 41.06 431 GLN A O 1
ATOM 3426 N N . GLU A 1 432 ? 11.07 -38.25 51.719 1 48.91 432 GLU A N 1
ATOM 3427 C CA . GLU A 1 432 ? 12.266 -37.562 51.25 1 48.91 432 GLU A CA 1
ATOM 3428 C C . GLU A 1 432 ? 12.141 -37.188 49.75 1 48.91 432 GLU A C 1
ATOM 3430 O O . GLU A 1 432 ? 11.836 -38.031 48.938 1 48.91 432 GLU A O 1
ATOM 3435 N N . CYS A 1 433 ? 11.672 -36 49.406 1 55.78 433 CYS A N 1
ATOM 3436 C CA . CYS A 1 433 ? 11.664 -35.562 48 1 55.78 433 CYS A CA 1
ATOM 3437 C C . CYS A 1 433 ? 13.031 -35.75 47.375 1 55.78 433 CYS A C 1
ATOM 3439 O O . CYS A 1 433 ? 14.016 -35.156 47.812 1 55.78 433 CYS A O 1
ATOM 3441 N N . ARG A 1 434 ? 13.281 -36.906 46.594 1 66 434 ARG A N 1
ATOM 3442 C CA . ARG A 1 434 ? 14.516 -37.25 45.875 1 66 434 ARG A CA 1
ATOM 3443 C C . ARG A 1 434 ? 14.359 -37.031 44.375 1 66 434 ARG A C 1
ATOM 3445 O O . ARG A 1 434 ? 13.273 -37.219 43.812 1 66 434 ARG A O 1
ATOM 3452 N N . CYS A 1 435 ? 15.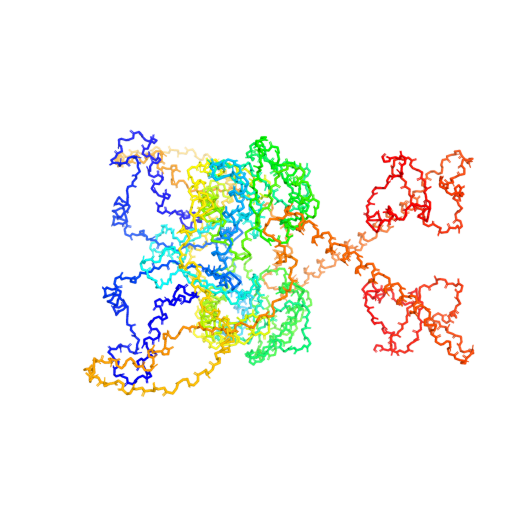32 -36.406 43.719 1 67 435 CYS A N 1
ATOM 3453 C CA . CYS A 1 435 ? 15.367 -36.406 42.25 1 67 435 CYS A CA 1
ATOM 3454 C C . CYS A 1 435 ? 15.297 -37.844 41.719 1 67 435 CYS A C 1
ATOM 3456 O O . CYS A 1 435 ? 16.141 -38.656 42.031 1 67 435 CYS A O 1
ATOM 3458 N N . PRO A 1 436 ? 14.141 -38.125 41.031 1 71.81 436 PRO A N 1
ATOM 3459 C CA . PRO A 1 436 ? 14.016 -39.5 40.562 1 71.81 436 PRO A CA 1
ATOM 3460 C C . PRO A 1 436 ? 15.203 -39.938 39.688 1 71.81 436 PRO A C 1
ATOM 3462 O O . PRO A 1 436 ? 15.414 -41.125 39.5 1 71.81 436 PRO A O 1
ATOM 3465 N N . ILE A 1 437 ? 15.984 -38.906 39.219 1 72.06 437 ILE A N 1
ATOM 3466 C CA . ILE A 1 437 ? 17.109 -39.25 38.375 1 72.06 437 ILE A CA 1
ATOM 3467 C C . ILE A 1 437 ? 18.359 -39.5 39.219 1 72.06 437 ILE A C 1
ATOM 3469 O O . ILE A 1 437 ? 18.984 -40.562 39.125 1 72.06 437 ILE A O 1
ATOM 3473 N N . CYS A 1 438 ? 18.75 -38.531 40.062 1 68.69 438 CYS A N 1
ATOM 3474 C CA . CYS A 1 438 ? 19.984 -38.719 40.812 1 68.69 438 CYS A CA 1
ATOM 3475 C C . CYS A 1 438 ? 19.703 -39.219 42.219 1 68.69 438 CYS A C 1
ATOM 3477 O O . CYS A 1 438 ? 20.609 -39.625 42.938 1 68.69 438 CYS A O 1
ATOM 3479 N N . GLY A 1 439 ? 18.375 -39.344 42.656 1 72.31 439 GLY A N 1
ATOM 3480 C CA . GLY A 1 439 ?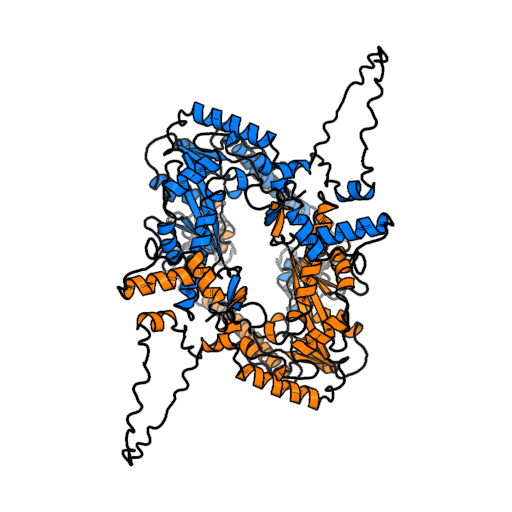 17.938 -39.875 43.938 1 72.31 439 GLY A CA 1
ATOM 3481 C C . GLY A 1 439 ? 18.234 -38.969 45.094 1 72.31 439 GLY A C 1
ATOM 3482 O O . GLY A 1 439 ? 18.016 -39.312 46.25 1 72.31 439 GLY A O 1
ATOM 3483 N N . LYS A 1 440 ? 18.922 -37.844 44.781 1 70.19 440 LYS A N 1
ATOM 3484 C CA . LYS A 1 440 ? 19.328 -36.969 45.875 1 70.19 440 LYS A CA 1
ATOM 3485 C C . LYS A 1 440 ? 18.109 -36.25 46.438 1 70.19 440 LYS A C 1
ATOM 3487 O O . LYS A 1 440 ? 17.203 -35.875 45.719 1 70.19 440 LYS A O 1
ATOM 3492 N N . LYS A 1 441 ? 18.031 -36.156 47.719 1 68.31 441 LYS A N 1
ATOM 3493 C CA . LYS A 1 441 ? 16.953 -35.531 48.5 1 68.31 441 LYS A CA 1
ATOM 3494 C C . LYS A 1 441 ? 17 -34 48.375 1 68.31 441 LYS A C 1
ATOM 3496 O O . LYS A 1 441 ? 18.078 -33.438 48.25 1 68.31 441 LYS A O 1
ATOM 3501 N N . TYR A 1 442 ? 15.727 -33.562 48.188 1 62.59 442 TYR A N 1
ATOM 3502 C CA . TYR A 1 442 ? 15.68 -32.125 48.25 1 62.59 442 TYR A CA 1
ATOM 3503 C C . TYR A 1 442 ? 16.266 -31.609 49.562 1 62.59 442 TYR A C 1
ATOM 3505 O O . TYR A 1 442 ? 15.82 -32 50.625 1 62.59 442 TYR A O 1
ATOM 3513 N N . GLU A 1 443 ? 17.422 -31.094 49.625 1 58.19 443 GLU A N 1
ATOM 3514 C CA . GLU A 1 443 ? 17.953 -30.391 50.781 1 58.19 443 GLU A CA 1
ATOM 3515 C C . GLU A 1 443 ? 17.875 -28.891 50.594 1 58.19 443 GLU A C 1
ATOM 3517 O O . GLU A 1 443 ? 18.25 -28.359 49.562 1 58.19 443 GLU A O 1
ATOM 3522 N N . ASP A 1 444 ? 17.031 -28.234 51.375 1 50.5 444 ASP A N 1
ATOM 3523 C CA . ASP A 1 444 ? 16.844 -26.781 51.344 1 50.5 444 ASP A CA 1
ATOM 3524 C C . ASP A 1 444 ? 18.172 -26.047 51.188 1 50.5 444 ASP A C 1
ATOM 3526 O O . ASP A 1 444 ? 18.203 -24.906 50.719 1 50.5 444 ASP A O 1
ATOM 3530 N N . SER A 1 445 ? 19.25 -26.625 51.562 1 47.62 445 SER A N 1
ATOM 3531 C CA . SER A 1 445 ? 20.547 -25.938 51.625 1 47.62 445 SER A CA 1
ATOM 3532 C C . SER A 1 445 ? 21.188 -25.875 50.25 1 47.62 445 SER A C 1
ATOM 3534 O O . SER A 1 445 ? 22.109 -25.078 50.031 1 47.62 445 SER A O 1
ATOM 3536 N N . VAL A 1 446 ? 20.891 -26.781 49.312 1 46.81 446 VAL A N 1
ATOM 3537 C CA . VAL A 1 446 ? 21.641 -26.828 48.062 1 46.81 446 VAL A CA 1
ATOM 3538 C C . VAL A 1 446 ? 20.797 -26.234 46.938 1 46.81 446 VAL A C 1
ATOM 3540 O O . VAL A 1 446 ? 19.703 -26.719 46.625 1 46.81 446 VAL A O 1
ATOM 3543 N N . LYS A 1 447 ? 21.047 -24.922 46.594 1 47.19 447 LYS A N 1
ATOM 3544 C CA . LYS A 1 447 ? 20.453 -24.109 45.531 1 47.19 447 LYS A CA 1
ATOM 3545 C C . LYS A 1 447 ? 20.594 -24.797 44.188 1 47.19 447 LYS A C 1
ATOM 3547 O O . LYS A 1 447 ? 21.406 -24.359 43.344 1 47.19 447 LYS A O 1
ATOM 3552 N N . VAL A 1 448 ? 20.406 -26.078 44.031 1 52.56 448 VAL A N 1
ATOM 3553 C CA . VAL A 1 448 ? 20.359 -26.688 42.719 1 52.56 448 VAL A CA 1
ATOM 3554 C C . VAL A 1 448 ? 19 -26.438 42.062 1 52.56 448 VAL A C 1
ATOM 3556 O O . VAL A 1 448 ? 17.984 -26.375 42.781 1 52.56 448 VAL A O 1
ATOM 3559 N N . GLY A 1 449 ? 18.953 -25.734 40.844 1 59.81 449 GLY A N 1
ATOM 3560 C CA . GLY A 1 449 ? 17.734 -25.484 40.125 1 59.81 449 GLY A CA 1
ATOM 3561 C C . GLY A 1 449 ? 16.859 -26.719 39.938 1 59.81 449 GLY A C 1
ATOM 3562 O O . GLY A 1 449 ? 17.359 -27.781 39.562 1 59.81 449 GLY A O 1
ATOM 3563 N N . TRP A 1 450 ? 15.695 -26.703 40.688 1 64.62 450 TRP A N 1
ATOM 3564 C CA . TRP A 1 450 ? 14.703 -27.766 40.531 1 64.62 450 TRP A CA 1
ATOM 3565 C C . TRP A 1 450 ? 13.57 -27.312 39.594 1 64.62 450 TRP A C 1
ATOM 3567 O O . TRP A 1 450 ? 13.25 -26.125 39.531 1 64.62 450 TRP A O 1
ATOM 3577 N N . VAL A 1 451 ? 13.18 -28.203 38.75 1 68.62 451 VAL A N 1
ATOM 3578 C CA . VAL A 1 451 ? 11.984 -28.016 37.938 1 68.62 451 VAL A CA 1
ATOM 3579 C C . VAL A 1 451 ? 10.961 -29.109 38.25 1 68.62 451 VAL A C 1
ATOM 3581 O O . VAL A 1 451 ? 11.32 -30.281 38.406 1 68.62 451 VAL A O 1
ATOM 3584 N N . GLY A 1 452 ? 9.695 -28.703 38.531 1 67.38 452 GLY A N 1
ATOM 3585 C CA . GLY A 1 452 ? 8.609 -29.609 38.844 1 67.38 452 GLY A CA 1
ATOM 3586 C C . GLY A 1 452 ? 7.727 -29.938 37.656 1 67.38 452 GLY A C 1
ATOM 3587 O O . GLY A 1 452 ? 7.418 -29.062 36.844 1 67.38 452 GLY A O 1
ATOM 3588 N N . CYS A 1 453 ? 7.375 -31.234 37.469 1 64.62 453 CYS A N 1
ATOM 3589 C CA . CYS A 1 453 ? 6.387 -31.672 36.5 1 64.62 453 CYS A CA 1
ATOM 3590 C C . CYS A 1 453 ? 4.988 -31.203 36.875 1 64.62 453 CYS A C 1
ATOM 3592 O O . CYS A 1 453 ? 4.555 -31.406 38.031 1 64.62 453 CYS A O 1
ATOM 3594 N N . ASP A 1 454 ? 4.258 -30.609 36 1 65.19 454 ASP A N 1
ATOM 3595 C CA . ASP A 1 454 ? 2.932 -30.062 36.281 1 65.19 454 ASP A CA 1
ATOM 3596 C C . ASP A 1 454 ? 1.875 -31.156 36.312 1 65.19 454 ASP A C 1
ATOM 3598 O O . ASP A 1 454 ? 0.733 -30.906 36.719 1 65.19 454 ASP A O 1
ATOM 3602 N N . SER A 1 455 ? 2.189 -32.406 35.969 1 67.5 455 SER A N 1
ATOM 3603 C CA . SER A 1 455 ? 1.257 -33.531 36.031 1 67.5 455 SER A CA 1
ATOM 3604 C C . SER A 1 455 ? 1.498 -34.375 37.281 1 67.5 455 SER A C 1
ATOM 3606 O O . SER A 1 455 ? 0.615 -34.5 38.156 1 67.5 455 SER A O 1
ATOM 3608 N N . CYS A 1 456 ? 2.686 -34.938 37.531 1 65.44 456 CYS A N 1
ATOM 3609 C CA . CYS A 1 456 ? 2.906 -35.906 38.625 1 65.44 456 CYS A CA 1
ATOM 3610 C C . CYS A 1 456 ? 3.486 -35.219 39.844 1 65.44 456 CYS A C 1
ATOM 3612 O O . CYS A 1 456 ? 3.68 -35.844 40.875 1 65.44 456 CYS A O 1
ATOM 3614 N N . ASN A 1 457 ? 3.75 -33.906 39.812 1 67.19 457 ASN A N 1
ATOM 3615 C CA . ASN A 1 457 ? 4.242 -33.062 40.875 1 67.19 457 ASN A CA 1
ATOM 3616 C C . ASN A 1 457 ? 5.586 -33.531 41.406 1 67.19 457 ASN A C 1
ATOM 3618 O O . ASN A 1 457 ? 5.969 -33.219 42.531 1 67.19 457 ASN A O 1
ATOM 3622 N N . GLN A 1 458 ? 6.328 -34.406 40.594 1 68.62 458 GLN A N 1
ATOM 3623 C CA . GLN A 1 458 ? 7.676 -34.812 40.969 1 68.62 458 GLN A CA 1
ATOM 3624 C C . GLN A 1 458 ? 8.703 -33.719 40.594 1 68.62 458 GLN A C 1
ATOM 3626 O O . GLN A 1 458 ? 8.594 -33.125 39.531 1 68.62 458 GLN A O 1
ATOM 3631 N N . TRP A 1 459 ? 9.695 -33.469 41.438 1 69 459 TRP A N 1
ATOM 3632 C CA . TRP A 1 459 ? 10.688 -32.406 41.219 1 69 459 TRP A CA 1
ATOM 3633 C C . TRP A 1 459 ? 12.031 -33 40.812 1 69 459 TRP A C 1
ATOM 3635 O O . TRP A 1 459 ? 12.445 -34.031 41.344 1 69 459 TRP A O 1
ATOM 3645 N N . TYR A 1 460 ? 12.609 -32.469 39.719 1 69.94 460 TYR A N 1
ATOM 3646 C CA . TYR A 1 460 ? 13.867 -32.906 39.125 1 69.94 460 TYR A CA 1
ATOM 3647 C C . TYR A 1 460 ? 14.953 -31.859 39.281 1 69.94 460 TYR A C 1
ATOM 3649 O O . TYR A 1 460 ? 14.656 -30.656 39.281 1 69.94 460 TYR A O 1
ATOM 3657 N N . HIS A 1 461 ? 16.172 -32.25 39.469 1 68.62 461 HIS A N 1
ATOM 3658 C CA . HIS A 1 461 ? 17.297 -31.328 39.281 1 68.62 461 HIS A CA 1
ATOM 3659 C C . HIS A 1 461 ? 17.391 -30.875 37.844 1 68.62 461 HIS A C 1
ATOM 3661 O O . HIS A 1 461 ? 17.328 -31.688 36.938 1 68.62 461 HIS A O 1
ATOM 3667 N N . ILE A 1 462 ? 17.406 -29.594 37.719 1 69.12 462 ILE A N 1
ATOM 3668 C CA . ILE A 1 462 ? 17.609 -29.062 36.375 1 69.12 462 ILE A CA 1
ATOM 3669 C C . ILE A 1 462 ? 18.875 -29.672 35.781 1 69.12 462 ILE A C 1
ATOM 3671 O O . ILE A 1 462 ? 18.906 -30.031 34.594 1 69.12 462 ILE A O 1
ATOM 3675 N N . SER A 1 463 ? 19.859 -29.922 36.5 1 66.56 463 SER A N 1
ATOM 3676 C CA . SER A 1 463 ? 21.125 -30.5 36.062 1 66.56 463 SER A CA 1
ATOM 3677 C C . SER A 1 463 ? 20.969 -31.984 35.719 1 66.56 463 SER A C 1
ATOM 3679 O O . SER A 1 463 ? 21.781 -32.531 34.969 1 66.56 463 SER A O 1
ATOM 3681 N N . CYS A 1 464 ? 20 -32.719 36.25 1 65.31 464 CYS A N 1
ATOM 3682 C CA . CYS A 1 464 ? 19.828 -34.156 36.031 1 65.31 464 CYS A CA 1
ATOM 3683 C C . CYS A 1 464 ? 18.938 -34.406 34.812 1 65.31 464 CYS A C 1
ATOM 3685 O O . CYS A 1 464 ? 18.812 -35.531 34.344 1 65.31 464 CYS A O 1
ATOM 3687 N N . MET A 1 465 ? 18.25 -33.406 34.344 1 62.47 465 MET A N 1
ATOM 3688 C CA . MET A 1 465 ? 17.391 -33.562 33.188 1 62.47 465 MET A CA 1
ATOM 3689 C C . MET A 1 465 ? 18.219 -33.594 31.891 1 62.47 465 MET A C 1
ATOM 3691 O O . MET A 1 465 ? 19.281 -32.969 31.828 1 62.47 465 MET A O 1
ATOM 3695 N N . PRO A 1 466 ? 17.906 -34.531 30.891 1 56.16 466 PRO A N 1
ATOM 3696 C CA . PRO A 1 466 ? 18.672 -34.5 29.641 1 56.16 466 PRO A CA 1
ATOM 3697 C C . PRO A 1 466 ? 18.734 -33.125 29 1 56.16 466 PRO A C 1
ATOM 3699 O O . PRO A 1 466 ? 17.781 -32.375 29.094 1 56.16 466 PRO A O 1
ATOM 3702 N N . ALA A 1 467 ? 19.891 -32.625 28.672 1 48.88 467 ALA A N 1
ATOM 3703 C CA . ALA A 1 467 ? 20.281 -31.328 28.141 1 48.88 467 ALA A CA 1
ATOM 3704 C C . ALA A 1 467 ? 19.297 -30.859 27.078 1 48.88 467 ALA A C 1
ATOM 3706 O O . ALA A 1 467 ? 19.062 -29.656 26.922 1 48.88 467 ALA A O 1
ATOM 3707 N N . ASP A 1 468 ? 18.688 -31.75 26.266 1 46.78 468 ASP A N 1
ATOM 3708 C CA . ASP A 1 468 ? 17.859 -31.359 25.141 1 46.78 468 ASP A CA 1
ATOM 3709 C C . ASP A 1 468 ? 16.547 -30.719 25.625 1 46.78 468 ASP A C 1
ATOM 3711 O O . ASP A 1 468 ? 15.914 -29.969 24.891 1 46.78 468 ASP A O 1
ATOM 3715 N N . ILE A 1 469 ? 16.016 -31.062 26.766 1 46.97 469 ILE A N 1
ATOM 3716 C CA . ILE A 1 469 ? 14.688 -30.656 27.203 1 46.97 469 ILE A CA 1
ATOM 3717 C C . ILE A 1 469 ? 14.773 -29.281 27.891 1 46.97 469 ILE A C 1
ATOM 3719 O O . ILE A 1 469 ? 13.812 -28.516 27.859 1 46.97 469 ILE A O 1
ATOM 3723 N N . VAL A 1 470 ? 15.82 -29 28.562 1 43.25 470 VAL A N 1
ATOM 3724 C CA . VAL A 1 470 ? 15.891 -27.781 29.375 1 43.25 470 VAL A CA 1
ATOM 3725 C C . VAL A 1 470 ? 16.141 -26.578 28.469 1 43.25 470 VAL A C 1
ATOM 3727 O O . VAL A 1 470 ? 17.297 -26.234 28.203 1 43.25 470 VAL A O 1
ATOM 3730 N N . THR A 1 471 ? 15.695 -26.562 27.219 1 39.78 471 THR A N 1
ATOM 3731 C CA . THR A 1 471 ? 15.938 -25.344 26.453 1 39.78 471 THR A CA 1
ATOM 3732 C C . THR A 1 471 ? 15.281 -24.156 27.125 1 39.78 471 THR A C 1
ATOM 3734 O O . THR A 1 471 ? 14.344 -24.312 27.922 1 39.78 471 THR A O 1
ATOM 3737 N N . ALA A 1 472 ? 15.891 -22.891 26.969 1 39.53 472 ALA A N 1
ATOM 3738 C CA . ALA A 1 472 ? 15.391 -21.594 27.406 1 39.53 472 ALA A CA 1
ATOM 3739 C C . ALA A 1 472 ? 13.883 -21.484 27.172 1 39.53 472 ALA A C 1
ATOM 3741 O O . ALA A 1 472 ? 13.203 -20.703 27.844 1 39.53 472 ALA A O 1
ATOM 3742 N N . LYS A 1 473 ? 13.266 -22.188 26.25 1 42.38 473 LYS A N 1
ATOM 3743 C CA . LYS A 1 473 ? 11.836 -22.156 25.984 1 42.38 473 LYS A CA 1
ATOM 3744 C C . LYS A 1 473 ? 11.039 -22.75 27.141 1 42.38 473 LYS A C 1
ATOM 3746 O O . LYS A 1 473 ? 9.922 -22.312 27.422 1 42.38 473 LYS A O 1
ATOM 3751 N N . MET A 1 474 ? 11.523 -23.672 27.859 1 41.88 474 MET A N 1
ATOM 3752 C CA . MET A 1 474 ? 10.836 -24.297 29 1 41.88 474 MET A CA 1
ATOM 3753 C C . MET A 1 474 ? 10.664 -23.297 30.141 1 41.88 474 MET A C 1
ATOM 3755 O O . MET A 1 474 ? 9.633 -23.297 30.812 1 41.88 474 MET A O 1
ATOM 3759 N N . LEU A 1 475 ? 11.727 -22.562 30.312 1 42.75 475 LEU A N 1
ATOM 3760 C CA . LEU A 1 475 ? 11.633 -21.641 31.438 1 42.75 475 LEU A CA 1
ATOM 3761 C C . LEU A 1 475 ? 10.57 -20.594 31.188 1 42.75 475 LEU A C 1
ATOM 3763 O O . LEU A 1 475 ? 10.078 -19.969 32.125 1 42.75 475 LEU A O 1
ATOM 3767 N N . ARG A 1 476 ? 10.289 -20.375 29.969 1 42.12 476 ARG A N 1
ATOM 3768 C CA . ARG A 1 476 ? 9.234 -19.438 29.625 1 42.12 476 ARG A CA 1
ATOM 3769 C C . ARG A 1 476 ? 7.879 -20.125 29.547 1 42.12 476 ARG A C 1
ATOM 3771 O O . ARG A 1 476 ? 6.84 -19.453 29.453 1 42.12 476 ARG A O 1
ATOM 3778 N N . LYS A 1 477 ? 7.844 -21.5 29.328 1 45.91 477 LYS A N 1
ATOM 3779 C CA . LYS A 1 477 ? 6.547 -22.172 29.281 1 45.91 477 LYS A CA 1
ATOM 3780 C C . LYS A 1 477 ? 5.996 -22.375 30.688 1 45.91 477 LYS A C 1
ATOM 3782 O O . LYS A 1 477 ? 6.738 -22.734 31.609 1 45.91 477 LYS A O 1
ATOM 3787 N N . LYS A 1 478 ? 4.777 -22.031 30.984 1 52.75 478 LYS A N 1
ATOM 3788 C CA . LYS A 1 478 ? 4.023 -22.094 32.219 1 52.75 478 LYS A CA 1
ATOM 3789 C C . LYS A 1 478 ? 3.877 -23.531 32.719 1 52.75 478 LYS A C 1
ATOM 3791 O O . LYS A 1 478 ? 3.836 -23.766 33.938 1 52.75 478 LYS A O 1
ATOM 3796 N N . GLU A 1 479 ? 3.729 -24.531 31.844 1 57.56 479 GLU A N 1
ATOM 3797 C CA . GLU A 1 479 ? 3.541 -25.891 32.344 1 57.56 479 GLU A CA 1
ATOM 3798 C C . GLU A 1 479 ? 4.617 -26.828 31.797 1 57.56 479 GLU A C 1
ATOM 3800 O O . GLU A 1 479 ? 5.004 -26.719 30.625 1 57.56 479 GLU A O 1
ATOM 3805 N N . TRP A 1 480 ? 5.457 -27.516 32.594 1 64.19 480 TRP A N 1
ATOM 3806 C CA . TRP A 1 480 ? 6.438 -28.547 32.25 1 64.19 480 TRP A CA 1
ATOM 3807 C C . TRP A 1 480 ? 6.02 -29.906 32.812 1 64.19 480 TRP A C 1
ATOM 3809 O O . TRP A 1 480 ? 5.523 -30 33.938 1 64.19 480 TRP A O 1
ATOM 3819 N N . PHE A 1 481 ? 6.078 -31.078 31.875 1 69 481 PHE A N 1
ATOM 3820 C CA . PHE A 1 481 ? 5.734 -32.438 32.25 1 69 481 PHE A CA 1
ATOM 3821 C C . PHE A 1 481 ? 6.957 -33.375 32.156 1 69 481 PHE A C 1
ATOM 3823 O O . PHE A 1 481 ? 7.738 -33.25 31.203 1 69 481 PHE A O 1
ATOM 3830 N N . CYS A 1 482 ? 7.367 -34.125 33.094 1 63.66 482 CYS A N 1
ATOM 3831 C CA . CYS A 1 482 ? 8.5 -35.031 33.156 1 63.66 482 CYS A CA 1
ATOM 3832 C C . CYS A 1 482 ? 8.336 -36.188 32.156 1 63.66 482 CYS A C 1
ATOM 3834 O O . CYS A 1 482 ? 7.254 -36.375 31.594 1 63.66 482 CYS A O 1
ATOM 3836 N N . SER A 1 483 ? 9.391 -36.938 31.812 1 66.38 483 SER A N 1
ATOM 3837 C CA . SER A 1 483 ? 9.445 -38 30.828 1 66.38 483 SER A CA 1
ATOM 3838 C C . SER A 1 483 ? 8.344 -39.031 31.078 1 66.38 483 SER A C 1
ATOM 3840 O O . SER A 1 483 ? 7.852 -39.656 30.141 1 66.38 483 SER A O 1
ATOM 3842 N N . SER A 1 484 ? 7.871 -39.156 32.375 1 63 484 SER A N 1
ATOM 3843 C CA . SER A 1 484 ? 6.867 -40.156 32.688 1 63 484 SER A CA 1
ATOM 3844 C C . SER A 1 484 ? 5.457 -39.625 32.5 1 63 484 SER A C 1
ATOM 3846 O O . SER A 1 484 ? 4.496 -40.375 32.375 1 63 484 SER A O 1
ATOM 3848 N N . CYS A 1 485 ? 5.348 -38.25 32.625 1 61.12 485 CYS A N 1
ATOM 3849 C CA . CYS A 1 485 ? 4.023 -37.656 32.5 1 61.12 485 CYS A CA 1
ATOM 3850 C C . CYS A 1 485 ? 3.797 -37.125 31.078 1 61.12 485 CYS A C 1
ATOM 3852 O O . CYS A 1 485 ? 2.693 -36.719 30.75 1 61.12 485 CYS A O 1
ATOM 3854 N N . LYS A 1 486 ? 4.734 -37.125 30.219 1 57.03 486 LYS A N 1
ATOM 3855 C CA . LYS A 1 486 ? 4.508 -36.781 28.828 1 57.03 486 LYS A CA 1
ATOM 3856 C C . LYS A 1 486 ? 3.684 -37.875 28.125 1 57.03 486 LYS A C 1
ATOM 3858 O O . LYS A 1 486 ? 3.889 -39.062 28.375 1 57.03 486 LYS A O 1
ATOM 3863 N N . MET B 1 1 ? 11.031 2.791 -24.984 1 86 1 MET B N 1
ATOM 3864 C CA . MET B 1 1 ? 11.281 3.207 -23.594 1 86 1 MET B CA 1
ATOM 3865 C C . MET B 1 1 ? 10.273 2.562 -22.656 1 86 1 MET B C 1
ATOM 3867 O O . MET B 1 1 ? 10.656 1.985 -21.625 1 86 1 MET B O 1
ATOM 3871 N N . GLY B 1 2 ? 9.023 2.58 -22.984 1 86.62 2 GLY B N 1
ATOM 3872 C CA . GLY B 1 2 ? 7.984 2.016 -22.141 1 86.62 2 GLY B CA 1
ATOM 3873 C C . GLY B 1 2 ? 8.164 0.53 -21.891 1 86.62 2 GLY B C 1
ATOM 3874 O O . GLY B 1 2 ? 8.031 0.069 -20.75 1 86.62 2 GLY B O 1
ATOM 3875 N N . ASN B 1 3 ? 8.578 -0.166 -22.875 1 87.38 3 ASN B N 1
ATOM 3876 C CA . ASN B 1 3 ? 8.742 -1.611 -22.75 1 87.38 3 ASN B CA 1
ATOM 3877 C C . ASN B 1 3 ? 9.984 -1.969 -21.938 1 87.38 3 ASN B C 1
ATOM 3879 O O . ASN B 1 3 ? 10.102 -3.086 -21.438 1 87.38 3 ASN B O 1
ATOM 3883 N N . ARG B 1 4 ? 10.898 -1.025 -21.828 1 88.88 4 ARG B N 1
ATOM 3884 C CA . ARG B 1 4 ? 12.141 -1.296 -21.109 1 88.88 4 ARG B CA 1
ATOM 3885 C C . ARG B 1 4 ? 12.047 -0.84 -19.672 1 88.88 4 ARG B C 1
ATOM 3887 O O . ARG B 1 4 ? 13.039 -0.857 -18.938 1 88.88 4 ARG B O 1
ATOM 3894 N N . GLY B 1 5 ? 10.914 -0.392 -19.297 1 88.5 5 GLY B N 1
ATOM 3895 C CA . GLY B 1 5 ? 10.711 -0.076 -17.891 1 88.5 5 GLY B CA 1
ATOM 3896 C C . GLY B 1 5 ? 10.695 1.415 -17.609 1 88.5 5 GLY B C 1
ATOM 3897 O O . GLY B 1 5 ? 10.719 1.835 -16.453 1 88.5 5 GLY B O 1
ATOM 3898 N N . PHE B 1 6 ? 10.68 2.213 -18.656 1 90.75 6 PHE B N 1
ATOM 3899 C CA . PHE B 1 6 ? 10.688 3.664 -18.5 1 90.75 6 PHE B CA 1
ATOM 3900 C C . PHE B 1 6 ? 9.57 4.301 -19.312 1 90.75 6 PHE B C 1
ATOM 3902 O O . PHE B 1 6 ? 9.836 5.066 -20.25 1 90.75 6 PHE B O 1
ATOM 3909 N N . PRO B 1 7 ? 8.375 4.086 -18.828 1 91.5 7 PRO B N 1
ATOM 3910 C CA . PRO B 1 7 ? 7.254 4.66 -19.594 1 91.5 7 PRO B CA 1
ATOM 3911 C C . PRO B 1 7 ? 7.246 6.188 -19.562 1 91.5 7 PRO B C 1
ATOM 3913 O O . PRO B 1 7 ? 7.66 6.793 -18.578 1 91.5 7 PRO B O 1
ATOM 3916 N N . VAL B 1 8 ? 6.777 6.762 -20.656 1 91.44 8 VAL B N 1
ATOM 3917 C CA . VAL B 1 8 ? 6.75 8.211 -20.797 1 91.44 8 VAL B CA 1
ATOM 3918 C C . VAL B 1 8 ? 5.312 8.719 -20.688 1 91.44 8 VAL B C 1
ATOM 3920 O O . VAL B 1 8 ? 4.438 8.297 -21.453 1 91.44 8 VAL B O 1
ATOM 3923 N N . THR B 1 9 ? 5.145 9.578 -19.75 1 91.75 9 THR B N 1
ATOM 3924 C CA . THR B 1 9 ? 3.82 10.164 -19.578 1 91.75 9 THR B CA 1
ATOM 3925 C C . THR B 1 9 ? 3.602 11.297 -20.578 1 91.75 9 THR B C 1
ATOM 3927 O O . THR B 1 9 ? 4.559 11.812 -21.156 1 91.75 9 THR B O 1
ATOM 3930 N N . PRO B 1 10 ? 2.307 11.625 -20.844 1 91.94 10 PRO B N 1
ATOM 3931 C CA . PRO B 1 10 ? 2.035 12.766 -21.719 1 91.94 10 PRO B CA 1
ATOM 3932 C C . PRO B 1 10 ? 2.729 14.047 -21.25 1 91.94 10 PRO B C 1
ATOM 3934 O O . PRO B 1 10 ? 3.25 14.805 -22.078 1 91.94 10 PRO B O 1
ATOM 3937 N N . LYS B 1 11 ? 2.732 14.234 -20 1 89.75 11 LYS B N 1
ATOM 3938 C CA . LYS B 1 11 ? 3.408 15.414 -19.453 1 89.75 11 LYS B CA 1
ATOM 3939 C C . LYS B 1 11 ? 4.902 15.383 -19.766 1 89.75 11 LYS B C 1
ATOM 3941 O O . LYS B 1 11 ? 5.477 16.391 -20.172 1 89.75 11 LYS B O 1
ATOM 3946 N N . GLN B 1 12 ? 5.488 14.258 -19.594 1 88.56 12 GLN B N 1
ATOM 3947 C CA . GLN B 1 12 ? 6.914 14.109 -19.859 1 88.56 12 GLN B CA 1
ATOM 3948 C C . GLN B 1 12 ? 7.23 14.328 -21.344 1 88.56 12 GLN B C 1
ATOM 3950 O O . GLN B 1 12 ? 8.289 14.859 -21.672 1 88.56 12 GLN B O 1
ATOM 3955 N N . LEU B 1 13 ? 6.406 13.812 -22.172 1 90.5 13 LEU B N 1
ATOM 3956 C CA . LEU B 1 13 ? 6.586 14.039 -23.609 1 90.5 13 LEU B CA 1
ATOM 3957 C C . LEU B 1 13 ? 6.613 15.523 -23.922 1 90.5 13 LEU B C 1
ATOM 3959 O O . LEU B 1 13 ? 7.5 15.992 -24.641 1 90.5 13 LEU B O 1
ATOM 3963 N N . LYS B 1 14 ? 5.633 16.281 -23.359 1 91 14 LYS B N 1
ATOM 3964 C CA . LYS B 1 14 ? 5.578 17.719 -23.578 1 91 14 LYS B CA 1
ATOM 3965 C C . LYS B 1 14 ? 6.82 18.406 -23.031 1 91 14 LYS B C 1
ATOM 3967 O O . LYS B 1 14 ? 7.379 19.297 -23.672 1 91 14 LYS B O 1
ATOM 3972 N N . ASP B 1 15 ? 7.223 17.969 -21.844 1 87.5 15 ASP B N 1
ATOM 3973 C CA . ASP B 1 15 ? 8.414 18.531 -21.219 1 87.5 15 ASP B CA 1
ATOM 3974 C C . ASP B 1 15 ? 9.648 18.297 -22.078 1 87.5 15 ASP B C 1
ATOM 3976 O O . ASP B 1 15 ? 10.5 19.172 -22.219 1 87.5 15 ASP B O 1
ATOM 3980 N N . THR B 1 16 ? 9.781 17.078 -22.578 1 86.69 16 THR B N 1
ATOM 3981 C CA . THR B 1 16 ? 10.93 16.719 -23.406 1 86.69 16 THR B CA 1
ATOM 3982 C C . THR B 1 16 ? 10.961 17.531 -24.688 1 86.69 16 THR B C 1
ATOM 3984 O O . THR B 1 16 ? 12.023 17.984 -25.125 1 86.69 16 THR B O 1
ATOM 3987 N N . VAL B 1 17 ? 9.82 17.719 -25.297 1 87.88 17 VAL B N 1
ATOM 3988 C CA . VAL B 1 17 ? 9.727 18.5 -26.531 1 87.88 17 VAL B CA 1
ATOM 3989 C C . VAL B 1 17 ? 10.102 19.953 -26.25 1 87.88 17 VAL B C 1
ATOM 3991 O O . VAL B 1 17 ? 10.82 20.578 -27.031 1 87.88 17 VAL B O 1
ATOM 3994 N N . GLN B 1 18 ? 9.547 20.406 -25.109 1 88.44 18 GLN B N 1
ATOM 3995 C CA . GLN B 1 18 ? 9.898 21.766 -24.719 1 88.44 18 GLN B CA 1
ATOM 3996 C C . GLN B 1 18 ? 11.406 21.922 -24.547 1 88.44 18 GLN B C 1
ATOM 3998 O O . GLN B 1 18 ? 11.992 22.906 -25 1 88.44 18 GLN B O 1
ATOM 4003 N N . ASP B 1 19 ? 11.969 21.047 -23.891 1 85.12 19 ASP B N 1
ATOM 4004 C CA . ASP B 1 19 ? 13.406 21.062 -23.641 1 85.12 19 ASP B CA 1
ATOM 4005 C C . ASP B 1 19 ? 14.195 21 -24.938 1 85.12 19 ASP B C 1
ATOM 4007 O O . ASP B 1 19 ? 15.211 21.672 -25.094 1 85.12 19 ASP B O 1
ATOM 4011 N N . MET B 1 20 ? 13.805 20.172 -25.797 1 84.12 20 MET B N 1
ATOM 4012 C CA . MET B 1 20 ? 14.477 20 -27.094 1 84.12 20 MET B CA 1
ATOM 4013 C C . MET B 1 20 ? 14.438 21.297 -27.906 1 84.12 20 MET B C 1
ATOM 4015 O O . MET B 1 20 ? 15.445 21.688 -28.5 1 84.12 20 MET B O 1
ATOM 4019 N N . ILE B 1 21 ? 13.289 21.906 -27.859 1 83.69 21 ILE B N 1
ATOM 4020 C CA . ILE B 1 21 ? 13.125 23.141 -28.609 1 83.69 21 ILE B CA 1
ATOM 4021 C C . ILE B 1 21 ? 14 24.25 -28.016 1 83.69 21 ILE B C 1
ATOM 4023 O O . ILE B 1 21 ? 14.641 25 -28.75 1 83.69 21 ILE B O 1
ATOM 4027 N N . SER B 1 22 ? 14.008 24.328 -26.766 1 84.81 22 SER B N 1
ATOM 4028 C CA . SER B 1 22 ? 14.805 25.344 -26.094 1 84.81 22 SER B CA 1
ATOM 4029 C C . SER B 1 22 ? 16.297 25.141 -26.344 1 84.81 22 SER B C 1
ATOM 4031 O O . SER B 1 22 ? 17.031 26.094 -26.578 1 84.81 22 SER B O 1
ATOM 4033 N N . LYS B 1 23 ? 16.719 23.938 -26.328 1 83.56 23 LYS B N 1
ATOM 4034 C CA . LYS B 1 23 ? 18.125 23.625 -26.5 1 83.56 23 LYS B CA 1
ATOM 4035 C C . LYS B 1 23 ? 18.547 23.781 -27.969 1 83.56 23 LYS B C 1
ATOM 4037 O O . LYS B 1 23 ? 19.688 24.141 -28.25 1 83.56 23 LYS B O 1
ATOM 4042 N N . ASP B 1 24 ? 17.688 23.438 -28.875 1 81.56 24 ASP B N 1
ATOM 4043 C CA . ASP B 1 24 ? 17.984 23.547 -30.297 1 81.56 24 ASP B CA 1
ATOM 4044 C C . ASP B 1 24 ? 17.891 25 -30.766 1 81.56 24 ASP B C 1
ATOM 4046 O O . ASP B 1 24 ? 18.406 25.359 -31.828 1 81.56 24 ASP B O 1
ATOM 4050 N N . GLY B 1 25 ? 17.438 25.891 -29.953 1 76.69 25 GLY B N 1
ATOM 4051 C CA . GLY B 1 25 ? 17.297 27.297 -30.312 1 76.69 25 GLY B CA 1
ATOM 4052 C C . GLY B 1 25 ? 16.312 27.516 -31.453 1 76.69 25 GLY B C 1
ATOM 4053 O O . GLY B 1 25 ? 16.438 28.484 -32.188 1 76.69 25 GLY B O 1
ATOM 4054 N N . ARG B 1 26 ? 15.523 26.547 -31.609 1 75.75 26 ARG B N 1
ATOM 4055 C CA . ARG B 1 26 ? 14.555 26.688 -32.688 1 75.75 26 ARG B CA 1
ATOM 4056 C C . ARG B 1 26 ? 13.445 27.656 -32.312 1 75.75 26 ARG B C 1
ATOM 4058 O O . ARG B 1 26 ? 13.141 27.844 -31.141 1 75.75 26 ARG B O 1
ATOM 4065 N N . LYS B 1 27 ? 13.086 28.422 -33.219 1 76.81 27 LYS B N 1
ATOM 4066 C CA . LYS B 1 27 ? 11.914 29.25 -32.969 1 76.81 27 LYS B CA 1
ATOM 4067 C C . LYS B 1 27 ? 10.695 28.406 -32.625 1 76.81 27 LYS B C 1
ATOM 4069 O O . LYS B 1 27 ? 10.445 27.391 -33.281 1 76.81 27 LYS B O 1
ATOM 4074 N N . THR B 1 28 ? 10.086 28.641 -31.422 1 71.12 28 THR B N 1
ATOM 4075 C CA . THR B 1 28 ? 9.039 27.766 -30.891 1 71.12 28 THR B CA 1
ATOM 4076 C C . THR B 1 28 ? 7.672 28.188 -31.438 1 71.12 28 THR B C 1
ATOM 4078 O O . THR B 1 28 ? 7.344 29.375 -31.453 1 71.12 28 THR B O 1
ATOM 4081 N N . PRO B 1 29 ? 6.957 27.297 -32.125 1 74.06 29 PRO B N 1
ATOM 4082 C CA . PRO B 1 29 ? 5.578 27.594 -32.531 1 74.06 29 PRO B CA 1
ATOM 4083 C C . PRO B 1 29 ? 4.613 27.594 -31.344 1 74.06 29 PRO B C 1
ATOM 4085 O O . PRO B 1 29 ? 3.441 27.953 -31.5 1 74.06 29 PRO B O 1
ATOM 4088 N N . PHE B 1 30 ? 5.176 27.25 -30.125 1 82.12 30 PHE B N 1
ATOM 4089 C CA . PHE B 1 30 ? 4.273 27.047 -29 1 82.12 30 PHE B CA 1
ATOM 4090 C C . PHE B 1 30 ? 4.191 28.297 -28.125 1 82.12 30 PHE B C 1
ATOM 4092 O O . PHE B 1 30 ? 5.137 29.094 -28.078 1 82.12 30 PHE B O 1
ATOM 4099 N N . ARG B 1 31 ? 3.037 28.422 -27.516 1 77.62 31 ARG B N 1
ATOM 4100 C CA . ARG B 1 31 ? 2.887 29.469 -26.516 1 77.62 31 ARG B CA 1
ATOM 4101 C C . ARG B 1 31 ? 3.717 29.156 -25.281 1 77.62 31 ARG B C 1
ATOM 4103 O O . ARG B 1 31 ? 3.604 28.078 -24.703 1 77.62 31 ARG B O 1
ATOM 4110 N N . ASN B 1 32 ? 4.73 29.953 -24.875 1 78.06 32 ASN B N 1
ATOM 4111 C CA . ASN B 1 32 ? 5.602 29.828 -23.703 1 78.06 32 ASN B CA 1
ATOM 4112 C C . ASN B 1 32 ? 6.582 28.672 -23.875 1 78.06 32 ASN B C 1
ATOM 4114 O O . ASN B 1 32 ? 6.988 28.047 -22.891 1 78.06 32 ASN B O 1
ATOM 4118 N N . GLY B 1 33 ? 6.656 28.203 -25.141 1 80.81 33 GLY B N 1
ATOM 4119 C CA . GLY B 1 33 ? 7.652 27.188 -25.469 1 80.81 33 GLY B CA 1
ATOM 4120 C C . GLY B 1 33 ? 7.199 25.781 -25.156 1 80.81 33 GLY B C 1
ATOM 4121 O O . GLY B 1 33 ? 7.973 24.828 -25.281 1 80.81 33 GLY B O 1
ATOM 4122 N N . ARG B 1 34 ? 5.977 25.562 -24.672 1 88 34 ARG B N 1
ATOM 4123 C CA . ARG B 1 34 ? 5.461 24.25 -24.281 1 88 34 ARG B CA 1
ATOM 4124 C C . ARG B 1 34 ? 4.324 23.812 -25.203 1 88 34 ARG B C 1
ATOM 4126 O O . ARG B 1 34 ? 3.412 24.594 -25.484 1 88 34 ARG 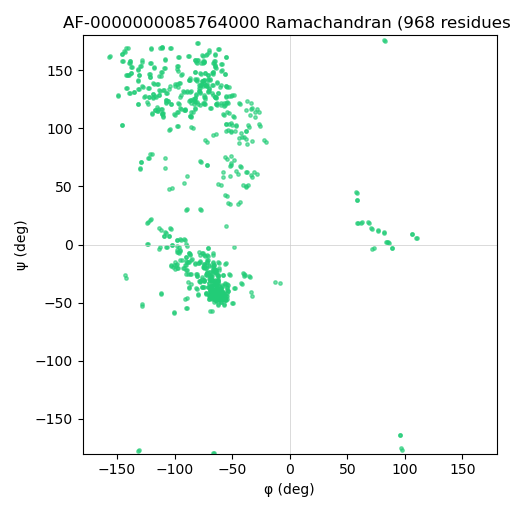B O 1
ATOM 4133 N N . PRO B 1 35 ? 4.465 22.578 -25.719 1 89.75 35 PRO B N 1
ATOM 4134 C CA . PRO B 1 35 ? 3.369 22.078 -26.562 1 89.75 35 PRO B CA 1
ATOM 4135 C C . PRO B 1 35 ? 2.02 22.109 -25.844 1 89.75 35 PRO B C 1
ATOM 4137 O O . PRO B 1 35 ? 1.946 21.812 -24.656 1 89.75 35 PRO B O 1
ATOM 4140 N N . SER B 1 36 ? 1.021 22.531 -26.5 1 88.94 36 SER B N 1
ATOM 4141 C CA . SER B 1 36 ? -0.332 22.609 -25.953 1 88.94 36 SER B CA 1
ATOM 4142 C C . SER B 1 36 ? -1.021 21.25 -25.984 1 88.94 36 SER B C 1
ATOM 4144 O O . SER B 1 36 ? -0.471 20.281 -26.516 1 88.94 36 SER B O 1
ATOM 4146 N N . ASN B 1 37 ? -2.176 21.141 -25.406 1 89.81 37 ASN B N 1
ATOM 4147 C CA . ASN B 1 37 ? -2.99 19.938 -25.469 1 89.81 37 ASN B CA 1
ATOM 4148 C C . ASN B 1 37 ? -3.439 19.641 -26.906 1 89.81 37 ASN B C 1
ATOM 4150 O O . ASN B 1 37 ? -3.588 18.484 -27.281 1 89.81 37 ASN B O 1
ATOM 4154 N N . GLY B 1 38 ? -3.637 20.719 -27.609 1 90.06 38 GLY B N 1
ATOM 4155 C CA . GLY B 1 38 ? -3.959 20.531 -29.016 1 90.06 38 GLY B CA 1
ATOM 4156 C C . GLY B 1 38 ? -2.857 19.844 -29.797 1 90.06 38 GLY B C 1
ATOM 4157 O O . GLY B 1 38 ? -3.129 18.969 -30.625 1 90.06 38 GLY B O 1
ATOM 4158 N N . TRP B 1 39 ? -1.618 20.312 -29.516 1 91.25 39 TRP B N 1
ATOM 4159 C CA . TRP B 1 39 ? -0.47 19.656 -30.141 1 91.25 39 TRP B CA 1
ATOM 4160 C C . TRP B 1 39 ? -0.407 18.188 -29.781 1 91.25 39 TRP B C 1
ATOM 4162 O O . TRP B 1 39 ? -0.157 17.344 -30.641 1 91.25 39 TRP B O 1
ATOM 4172 N N . TYR B 1 40 ? -0.619 17.859 -28.531 1 92.5 40 TYR B N 1
ATOM 4173 C CA . TYR B 1 40 ? -0.586 16.5 -28.031 1 92.5 40 TYR B CA 1
ATOM 4174 C C . TYR B 1 40 ? -1.635 15.633 -28.734 1 92.5 40 TYR B C 1
ATOM 4176 O O . TYR B 1 40 ? -1.341 14.523 -29.172 1 92.5 40 TYR B O 1
ATOM 4184 N N . THR B 1 41 ? -2.811 16.141 -28.828 1 92.69 41 THR B N 1
ATOM 4185 C CA . THR B 1 41 ? -3.879 15.422 -29.531 1 92.69 41 THR B CA 1
ATOM 4186 C C . THR B 1 41 ? -3.516 15.188 -30.984 1 92.69 41 THR B C 1
ATOM 4188 O O . THR B 1 41 ? -3.801 14.117 -31.531 1 92.69 41 THR B O 1
ATOM 4191 N N . GLY B 1 42 ? -3.006 16.188 -31.625 1 92.81 42 GLY B N 1
ATOM 4192 C CA . GLY B 1 42 ? -2.533 16.047 -33 1 92.81 42 GLY B CA 1
ATOM 4193 C C . GLY B 1 42 ? -1.432 15.008 -33.125 1 92.81 42 GLY B C 1
ATOM 4194 O O . GLY B 1 42 ? -1.423 14.234 -34.094 1 92.81 42 GLY B O 1
ATOM 4195 N N . PHE B 1 43 ? -0.505 15.07 -32.188 1 93.38 43 PHE B N 1
ATOM 4196 C CA . PHE B 1 43 ? 0.586 14.109 -32.188 1 93.38 43 PHE B CA 1
ATOM 4197 C C . PHE B 1 43 ? 0.045 12.68 -32.156 1 93.38 43 PHE B C 1
ATOM 4199 O O . PHE B 1 43 ? 0.523 11.812 -32.875 1 93.38 43 PHE B O 1
ATOM 4206 N N . LEU B 1 44 ? -0.912 12.367 -31.312 1 93.38 44 LEU B N 1
ATOM 4207 C CA . LEU B 1 44 ? -1.5 11.031 -31.188 1 93.38 44 LEU B CA 1
ATOM 4208 C C . LEU B 1 44 ? -2.23 10.641 -32.469 1 93.38 44 LEU B C 1
ATOM 4210 O O . LEU B 1 44 ? -2.221 9.477 -32.875 1 93.38 44 LEU B O 1
ATOM 4214 N N . LYS B 1 45 ? -2.889 11.594 -33.094 1 93.56 45 LYS B N 1
ATOM 4215 C CA . LYS B 1 45 ? -3.59 11.344 -34.344 1 93.56 45 LYS B CA 1
ATOM 4216 C C . LYS B 1 45 ? -2.609 10.977 -35.438 1 93.56 45 LYS B C 1
ATOM 4218 O O . LYS B 1 45 ? -2.908 10.133 -36.281 1 93.56 45 LYS B O 1
ATOM 4223 N N . ARG B 1 46 ? -1.479 11.625 -35.5 1 93.94 46 ARG B N 1
ATOM 4224 C CA . ARG B 1 46 ? -0.464 11.383 -36.531 1 93.94 46 ARG B CA 1
ATOM 4225 C C . ARG B 1 46 ? 0.247 10.055 -36.281 1 93.94 46 ARG B C 1
ATOM 4227 O O . ARG B 1 46 ? 0.815 9.469 -37.219 1 93.94 46 ARG B O 1
ATOM 4234 N N . ASN B 1 47 ? 0.276 9.602 -35 1 93.94 47 ASN B N 1
ATOM 4235 C CA . ASN B 1 47 ? 0.924 8.352 -34.625 1 93.94 47 ASN B CA 1
ATOM 4236 C C . ASN B 1 47 ? -0.064 7.387 -33.969 1 93.94 47 ASN B C 1
ATOM 4238 O O . ASN B 1 47 ? 0.028 7.109 -32.781 1 93.94 47 ASN B O 1
ATOM 4242 N N . PRO B 1 48 ? -0.865 6.742 -34.719 1 91.5 48 PRO B N 1
ATOM 4243 C CA . PRO B 1 48 ? -1.922 5.875 -34.188 1 91.5 48 PRO B CA 1
ATOM 4244 C C . PRO B 1 48 ? -1.372 4.641 -33.469 1 91.5 48 PRO B C 1
ATOM 4246 O O . PRO B 1 48 ? -2.098 3.98 -32.719 1 91.5 48 PRO B O 1
ATOM 4249 N N . GLU B 1 49 ? -0.167 4.352 -33.656 1 91.94 49 GLU B N 1
ATOM 4250 C CA . GLU B 1 49 ? 0.448 3.188 -33.031 1 91.94 49 GLU B CA 1
ATOM 4251 C C . GLU B 1 49 ? 0.705 3.439 -31.547 1 91.94 49 GLU B C 1
ATOM 4253 O O . GLU B 1 49 ? 0.938 2.502 -30.797 1 91.94 49 GLU B O 1
ATOM 4258 N N . ILE B 1 50 ? 0.658 4.684 -31.219 1 92.75 50 ILE B N 1
ATOM 4259 C CA . ILE B 1 50 ? 0.9 5.066 -29.844 1 92.75 50 ILE B CA 1
ATOM 4260 C C . ILE B 1 50 ? -0.431 5.242 -29.109 1 92.75 50 ILE B C 1
ATOM 4262 O O . ILE B 1 50 ? -1.315 5.957 -29.578 1 92.75 50 ILE B O 1
ATOM 4266 N N . LYS B 1 51 ? -0.624 4.516 -28.078 1 92.19 51 LYS B N 1
ATOM 4267 C CA . LYS B 1 51 ? -1.834 4.609 -27.266 1 92.19 51 LYS B CA 1
ATOM 4268 C C . LYS B 1 51 ? -1.494 4.777 -25.797 1 92.19 51 LYS B C 1
ATOM 4270 O O . LYS B 1 51 ? -0.355 4.543 -25.375 1 92.19 51 LYS B O 1
ATOM 4275 N N . LEU B 1 52 ? -2.443 5.301 -25.062 1 91.38 52 LEU B N 1
ATOM 4276 C CA . LEU B 1 52 ? -2.309 5.379 -23.609 1 91.38 52 LEU B CA 1
ATOM 4277 C C . LEU B 1 52 ? -2.535 4.016 -22.969 1 91.38 52 LEU B C 1
ATOM 4279 O O . LEU B 1 52 ? -3.562 3.375 -23.219 1 91.38 52 LEU B O 1
ATOM 4283 N N . LYS B 1 53 ? -1.557 3.572 -22.266 1 92.44 53 LYS B N 1
ATOM 4284 C CA . LYS B 1 53 ? -1.615 2.268 -21.609 1 92.44 53 LYS B CA 1
ATOM 4285 C C . LYS B 1 53 ? -1.429 2.398 -20.109 1 92.44 53 LYS B C 1
ATOM 4287 O O . LYS B 1 53 ? -0.757 3.318 -19.625 1 92.44 53 LYS B O 1
ATOM 4292 N N . PRO B 1 54 ? -2.072 1.55 -19.359 1 90.56 54 PRO B N 1
ATOM 4293 C CA . PRO B 1 54 ? -1.803 1.545 -17.922 1 90.56 54 PRO B CA 1
ATOM 4294 C C . PRO B 1 54 ? -0.376 1.11 -17.594 1 90.56 54 PRO B C 1
ATOM 4296 O O . PRO B 1 54 ? 0.296 0.498 -18.438 1 90.56 54 PRO B O 1
ATOM 4299 N N . THR B 1 55 ? 0.053 1.488 -16.453 1 92.25 55 THR B N 1
ATOM 4300 C CA . THR B 1 55 ? 1.404 1.142 -16.031 1 92.25 55 THR B CA 1
ATOM 4301 C C . THR B 1 55 ? 1.374 0.337 -14.734 1 92.25 55 THR B C 1
ATOM 4303 O O . THR B 1 55 ? 0.378 0.358 -14.008 1 92.25 55 THR B O 1
ATOM 4306 N N . LYS B 1 56 ? 2.404 -0.421 -14.523 1 90.94 56 LYS B N 1
ATOM 4307 C CA . LYS B 1 56 ? 2.574 -1.203 -13.305 1 90.94 56 LYS B CA 1
ATOM 4308 C C . LYS B 1 56 ? 4.023 -1.179 -12.828 1 90.94 56 LYS B C 1
ATOM 4310 O O . LYS B 1 56 ? 4.949 -1.218 -13.648 1 90.94 56 LYS B O 1
ATOM 4315 N N . LEU B 1 57 ? 4.148 -1.196 -11.594 1 90.81 57 LEU B N 1
ATOM 4316 C CA . LEU B 1 57 ? 5.492 -1.177 -11.031 1 90.81 57 LEU B CA 1
ATOM 4317 C C . LEU B 1 57 ? 6.195 -2.51 -11.266 1 90.81 57 LEU B C 1
ATOM 4319 O O . LEU B 1 57 ? 5.57 -3.568 -11.188 1 90.81 57 LEU B O 1
ATOM 4323 N N . LEU B 1 58 ? 7.453 -2.404 -11.539 1 91.38 58 LEU B N 1
ATOM 4324 C CA . LEU B 1 58 ? 8.297 -3.58 -11.727 1 91.38 58 LEU B CA 1
ATOM 4325 C C . LEU B 1 58 ? 9.586 -3.455 -10.93 1 91.38 58 LEU B C 1
ATOM 4327 O O . LEU B 1 58 ? 10.367 -2.527 -11.148 1 91.38 58 LEU B O 1
ATOM 4331 N N . ASN B 1 59 ? 9.773 -4.387 -10.078 1 89.31 59 ASN B N 1
ATOM 4332 C CA . ASN B 1 59 ? 10.984 -4.406 -9.273 1 89.31 59 ASN B CA 1
ATOM 4333 C C . ASN B 1 59 ? 12.227 -4.656 -10.133 1 89.31 59 ASN B C 1
ATOM 4335 O O . ASN B 1 59 ? 12.148 -5.336 -11.156 1 89.31 59 ASN B O 1
ATOM 4339 N N . LYS B 1 60 ? 13.367 -4.246 -9.68 1 86.88 60 LYS B N 1
ATOM 4340 C CA . LYS B 1 60 ? 14.609 -4.34 -10.438 1 86.88 60 LYS B CA 1
ATOM 4341 C C . LYS B 1 60 ? 15.031 -5.793 -10.617 1 86.88 60 LYS B C 1
ATOM 4343 O O . LYS B 1 60 ? 15.539 -6.168 -11.68 1 86.88 60 LYS B O 1
ATOM 4348 N N . ALA B 1 61 ? 14.812 -6.535 -9.539 1 86.25 61 ALA B N 1
ATOM 4349 C CA . ALA B 1 61 ? 15.172 -7.949 -9.625 1 86.25 61 ALA B CA 1
ATOM 4350 C C . ALA B 1 61 ? 14.383 -8.648 -10.727 1 86.25 61 ALA B C 1
ATOM 4352 O O . ALA B 1 61 ? 14.922 -9.5 -11.438 1 86.25 61 ALA B O 1
ATOM 4353 N N . ARG B 1 62 ? 13.188 -8.289 -10.844 1 88.81 62 ARG B N 1
ATOM 4354 C CA . ARG B 1 62 ? 12.328 -8.875 -11.859 1 88.81 62 ARG B CA 1
ATOM 4355 C C . ARG B 1 62 ? 12.672 -8.336 -13.25 1 88.81 62 ARG B C 1
ATOM 4357 O O . ARG B 1 62 ? 12.531 -9.047 -14.25 1 88.81 62 ARG B O 1
ATOM 4364 N N . ALA B 1 63 ? 13.125 -7.145 -13.258 1 89.69 63 ALA B N 1
ATOM 4365 C CA . ALA B 1 63 ? 13.484 -6.516 -14.523 1 89.69 63 ALA B CA 1
ATOM 4366 C C . ALA B 1 63 ? 14.734 -7.156 -15.117 1 89.69 63 ALA B C 1
ATOM 4368 O O . ALA B 1 63 ? 14.969 -7.07 -16.328 1 89.69 63 ALA B O 1
ATOM 4369 N N . LYS B 1 64 ? 15.477 -7.824 -14.375 1 89.19 64 LYS B N 1
ATOM 4370 C CA . LYS B 1 64 ? 16.75 -8.375 -14.812 1 89.19 64 LYS B CA 1
ATOM 4371 C C . LYS B 1 64 ? 16.562 -9.742 -15.461 1 89.19 64 LYS B C 1
ATOM 4373 O O . LYS B 1 64 ? 17.516 -10.312 -16 1 89.19 64 LYS B O 1
ATOM 4378 N N . VAL B 1 65 ? 15.414 -10.281 -15.398 1 91.75 65 VAL B N 1
ATOM 4379 C CA . VAL B 1 65 ? 15.156 -11.586 -16 1 91.75 65 VAL B CA 1
ATOM 4380 C C . VAL B 1 65 ? 15.328 -11.492 -17.516 1 91.75 65 VAL B C 1
ATOM 4382 O O . VAL B 1 65 ? 14.609 -10.758 -18.188 1 91.75 65 VAL B O 1
ATOM 4385 N N . THR B 1 66 ? 16.219 -12.273 -18.078 1 92.31 66 THR B N 1
ATOM 4386 C CA . THR B 1 66 ? 16.562 -12.195 -19.5 1 92.31 66 THR B CA 1
ATOM 4387 C C . THR B 1 66 ? 15.781 -13.234 -20.297 1 92.31 66 THR B C 1
ATOM 4389 O O . THR B 1 66 ? 15.242 -14.188 -19.734 1 92.31 66 THR B O 1
ATOM 4392 N N . LYS B 1 67 ? 15.742 -12.953 -21.578 1 93.25 67 LYS B N 1
ATOM 4393 C CA . LYS B 1 67 ? 15.117 -13.898 -22.5 1 93.25 67 LYS B CA 1
ATOM 4394 C C . LYS B 1 67 ? 15.82 -15.25 -22.469 1 93.25 67 LYS B C 1
ATOM 4396 O O . LYS B 1 67 ? 15.164 -16.297 -22.469 1 93.25 67 LYS B O 1
ATOM 4401 N N . GLU B 1 68 ? 17.062 -15.266 -22.375 1 93 68 GLU B N 1
ATOM 4402 C CA . GLU B 1 68 ? 17.859 -16.484 -22.359 1 93 68 GLU B CA 1
ATOM 4403 C C . GLU B 1 68 ? 17.562 -17.328 -21.125 1 93 68 GLU B C 1
ATOM 4405 O O . GLU B 1 68 ? 17.484 -18.547 -21.219 1 93 68 GLU B O 1
ATOM 4410 N N . ALA B 1 69 ? 17.469 -16.625 -20.031 1 92.81 69 ALA B N 1
ATOM 4411 C CA . ALA B 1 69 ? 17.172 -17.344 -18.797 1 92.81 69 ALA B CA 1
ATOM 4412 C C . ALA B 1 69 ? 15.812 -18.031 -18.875 1 92.81 69 ALA B C 1
ATOM 4414 O O . ALA B 1 69 ? 15.656 -19.172 -18.406 1 92.81 69 ALA B O 1
ATOM 4415 N N . VAL B 1 70 ? 14.898 -17.375 -19.469 1 94.81 70 VAL B N 1
ATOM 4416 C CA . VAL B 1 70 ? 13.562 -17.938 -19.625 1 94.81 70 VAL B CA 1
ATOM 4417 C C . VAL B 1 70 ? 13.609 -19.125 -20.594 1 94.81 70 VAL B C 1
ATOM 4419 O O . VAL B 1 70 ? 13.008 -20.156 -20.359 1 94.81 70 VAL B O 1
ATOM 4422 N N . ASP B 1 71 ? 14.32 -18.938 -21.688 1 95.5 71 ASP B N 1
ATOM 4423 C CA . ASP B 1 71 ? 14.484 -20.016 -22.656 1 95.5 71 ASP B CA 1
ATOM 4424 C C . ASP B 1 71 ? 15.086 -21.25 -22.016 1 95.5 71 ASP B C 1
ATOM 4426 O O . ASP B 1 71 ? 14.609 -22.375 -22.234 1 95.5 71 ASP B O 1
ATOM 4430 N N . ASP B 1 72 ? 16.078 -21.016 -21.25 1 94.81 72 ASP B N 1
ATOM 4431 C CA . ASP B 1 72 ? 16.766 -22.109 -20.578 1 94.81 72 ASP B CA 1
ATOM 4432 C C . ASP B 1 72 ? 15.844 -22.812 -19.578 1 94.81 72 ASP B C 1
ATOM 4434 O O . ASP B 1 72 ? 15.852 -24.047 -19.484 1 94.81 72 ASP B O 1
ATOM 4438 N N . TRP B 1 73 ? 15.164 -22.047 -18.859 1 94.75 73 TRP B N 1
ATOM 4439 C CA . TRP B 1 73 ? 14.242 -22.625 -17.891 1 94.75 73 TRP B CA 1
ATOM 4440 C C . TRP B 1 73 ? 13.211 -23.5 -18.578 1 94.75 73 TRP B C 1
ATOM 4442 O O . TRP B 1 73 ? 12.93 -24.625 -18.125 1 94.75 73 TRP B O 1
ATOM 4452 N N . PHE B 1 74 ? 12.672 -23.094 -19.75 1 96.06 74 PHE B N 1
ATOM 4453 C CA . PHE B 1 74 ? 11.656 -23.844 -20.484 1 96.06 74 PHE B CA 1
ATOM 4454 C C . PHE B 1 74 ? 12.242 -25.125 -21.062 1 96.06 74 PHE B C 1
ATOM 4456 O O . PHE B 1 74 ? 11.57 -26.156 -21.094 1 96.06 74 PHE B O 1
ATOM 4463 N N . ARG B 1 75 ? 13.422 -25.016 -21.516 1 94.88 75 ARG B N 1
ATOM 4464 C CA . ARG B 1 75 ? 14.086 -26.203 -22.031 1 94.88 75 ARG B CA 1
ATOM 4465 C C . ARG B 1 75 ? 14.203 -27.281 -20.953 1 94.88 75 ARG B C 1
ATOM 4467 O O . ARG B 1 75 ? 13.867 -28.453 -21.188 1 94.88 75 ARG B O 1
ATOM 4474 N N . ASN B 1 76 ? 14.648 -26.859 -19.781 1 94.12 76 ASN B N 1
ATOM 4475 C CA . ASN B 1 76 ? 14.789 -27.797 -18.672 1 94.12 76 ASN B CA 1
ATOM 4476 C C . ASN B 1 76 ? 13.43 -28.344 -18.234 1 94.12 76 ASN B C 1
ATOM 4478 O O . ASN B 1 76 ? 13.305 -29.531 -17.938 1 94.12 76 ASN B O 1
ATOM 4482 N N . PHE B 1 77 ? 12.516 -27.516 -18.188 1 95.88 77 PHE B N 1
ATOM 4483 C CA . PHE B 1 77 ? 11.172 -27.906 -17.75 1 95.88 77 PHE B CA 1
ATOM 4484 C C . PHE B 1 77 ? 10.547 -28.875 -18.734 1 95.88 77 PHE B C 1
ATOM 4486 O O . PHE B 1 77 ? 9.945 -29.875 -18.328 1 95.88 77 PHE B O 1
ATOM 4493 N N . ASP B 1 78 ? 10.68 -28.547 -20.031 1 95.56 78 ASP B N 1
ATOM 4494 C CA . ASP B 1 78 ? 10.148 -29.406 -21.078 1 95.56 78 ASP B CA 1
ATOM 4495 C C . ASP B 1 78 ? 10.766 -30.812 -21 1 95.56 78 ASP B C 1
ATOM 4497 O O . ASP B 1 78 ? 10.047 -31.812 -21.078 1 95.56 78 ASP B O 1
ATOM 4501 N N . CYS B 1 79 ? 12.07 -30.844 -20.844 1 95.25 79 CYS B N 1
ATOM 4502 C CA . CYS B 1 79 ? 12.758 -32.125 -20.703 1 95.25 79 CYS B CA 1
ATOM 4503 C C . CYS B 1 79 ? 12.281 -32.875 -19.453 1 95.25 79 CYS B C 1
ATOM 4505 O O . CYS B 1 79 ? 12.055 -34.062 -19.5 1 95.25 79 CYS B O 1
ATOM 4507 N N . PHE B 1 80 ? 12.094 -32.125 -18.422 1 94.25 80 PHE B N 1
ATOM 4508 C CA . PHE B 1 80 ? 11.68 -32.688 -17.141 1 94.25 80 PHE B CA 1
ATOM 4509 C C . PHE B 1 80 ? 10.289 -33.312 -17.266 1 94.25 80 PHE B C 1
ATOM 4511 O O . PHE B 1 80 ? 10.078 -34.469 -16.828 1 94.25 80 PHE B O 1
ATOM 4518 N N . ILE B 1 81 ? 9.375 -32.656 -17.828 1 96.75 81 ILE B N 1
ATOM 4519 C CA . ILE B 1 81 ? 8 -33.094 -17.984 1 96.75 81 ILE B CA 1
ATOM 4520 C C . ILE B 1 81 ? 7.961 -34.312 -18.938 1 96.75 81 ILE B C 1
ATOM 4522 O O . ILE B 1 81 ? 7.23 -35.281 -18.688 1 96.75 81 ILE B O 1
ATOM 4526 N N . SER B 1 82 ? 8.719 -34.219 -19.984 1 95.12 82 SER B N 1
ATOM 4527 C CA . SER B 1 82 ? 8.797 -35.312 -20.938 1 95.12 82 SER B CA 1
ATOM 4528 C C . SER B 1 82 ? 9.375 -36.562 -20.297 1 95.12 82 SER B C 1
ATOM 4530 O O . SER B 1 82 ? 8.875 -37.688 -20.516 1 95.12 82 SER B O 1
ATOM 4532 N N . ASP B 1 83 ? 10.398 -36.344 -19.5 1 94.75 83 ASP B N 1
ATOM 4533 C CA . ASP B 1 83 ? 11.047 -37.469 -18.828 1 94.75 83 ASP B CA 1
ATOM 4534 C C . ASP B 1 83 ? 10.078 -38.156 -17.875 1 94.75 83 ASP B C 1
ATOM 4536 O O . ASP B 1 83 ? 10.156 -39.375 -17.688 1 94.75 83 ASP B O 1
ATOM 4540 N N . LEU B 1 84 ? 9.156 -37.438 -17.297 1 95.69 84 LEU B N 1
ATOM 4541 C CA . LEU B 1 84 ? 8.188 -38 -16.359 1 95.69 84 LEU B CA 1
ATOM 4542 C C . LEU B 1 84 ? 6.941 -38.469 -17.078 1 95.69 84 LEU B C 1
ATOM 4544 O O . LEU B 1 84 ? 6.012 -39 -16.453 1 95.69 84 LEU B O 1
ATOM 4548 N N . ASN B 1 85 ? 6.902 -38.312 -18.406 1 96.19 85 ASN B N 1
ATOM 4549 C CA . ASN B 1 85 ? 5.766 -38.719 -19.234 1 96.19 85 ASN B CA 1
ATOM 4550 C C . ASN B 1 85 ? 4.48 -38.031 -18.797 1 96.19 85 ASN B C 1
ATOM 4552 O O . ASN B 1 85 ? 3.445 -38.656 -18.641 1 96.19 85 ASN B O 1
ATOM 4556 N N . LEU B 1 86 ? 4.578 -36.719 -18.531 1 96.94 86 LEU B N 1
ATOM 4557 C CA . LEU B 1 86 ? 3.43 -35.938 -18.062 1 96.94 86 LEU B CA 1
ATOM 4558 C C . LEU B 1 86 ? 2.973 -34.938 -19.109 1 96.94 86 LEU B C 1
ATOM 4560 O O . LEU B 1 86 ? 2.121 -34.094 -18.844 1 96.94 86 LEU B O 1
ATOM 4564 N N . SER B 1 87 ? 3.414 -35 -20.359 1 95.69 87 SER B N 1
ATOM 4565 C CA . SER B 1 87 ? 3.145 -34.031 -21.406 1 95.69 87 SER B CA 1
ATOM 4566 C C . SER B 1 87 ? 1.662 -34 -21.766 1 95.69 87 SER B C 1
ATOM 4568 O O . SER B 1 87 ? 1.16 -33 -22.266 1 95.69 87 SER B O 1
ATOM 4570 N N . ASP B 1 88 ? 0.925 -35.062 -21.469 1 96.25 88 ASP B N 1
ATOM 4571 C CA . ASP B 1 88 ? -0.492 -35.094 -21.812 1 96.25 88 ASP B CA 1
ATOM 4572 C C . ASP B 1 88 ? -1.348 -35.344 -20.562 1 96.25 88 ASP B C 1
ATOM 4574 O O . ASP B 1 88 ? -2.48 -35.844 -20.672 1 96.25 88 ASP B O 1
ATOM 4578 N N . LYS B 1 89 ? -0.853 -35.125 -19.453 1 97.69 89 LYS B N 1
ATOM 4579 C CA . LYS B 1 89 ? -1.568 -35.375 -18.203 1 97.69 89 LYS B CA 1
ATOM 4580 C C . LYS B 1 89 ? -1.658 -34.094 -17.359 1 97.69 89 LYS B C 1
ATOM 4582 O O . LYS B 1 89 ? -1.034 -34 -16.312 1 97.69 89 LYS B O 1
ATOM 4587 N N . PRO B 1 90 ? -2.506 -33.188 -17.75 1 97.62 90 PRO B N 1
ATOM 4588 C CA . PRO B 1 90 ? -2.6 -31.891 -17.078 1 97.62 90 PRO B CA 1
ATOM 4589 C C . PRO B 1 90 ? -3.062 -32.031 -15.625 1 97.62 90 PRO B C 1
ATOM 4591 O O . PRO B 1 90 ? -2.744 -31.156 -14.797 1 97.62 90 PRO B O 1
ATOM 4594 N N . HIS B 1 91 ? -3.758 -33.094 -15.242 1 97.44 91 HIS B N 1
ATOM 4595 C CA . HIS B 1 91 ? -4.309 -33.25 -13.898 1 97.44 91 HIS B CA 1
ATOM 4596 C C . HIS B 1 91 ? -3.213 -33.562 -12.891 1 97.44 91 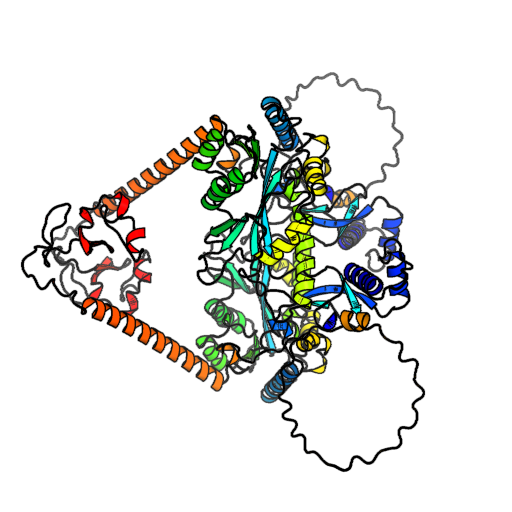HIS B C 1
ATOM 4598 O O . HIS B 1 91 ? -3.441 -33.531 -11.68 1 97.44 91 HIS B O 1
ATOM 4604 N N . GLN B 1 92 ? -1.977 -33.844 -13.359 1 98.25 92 GLN B N 1
ATOM 4605 C CA . GLN B 1 92 ? -0.877 -34.219 -12.477 1 98.25 92 GLN B CA 1
ATOM 4606 C C . GLN B 1 92 ? 0.137 -33.094 -12.352 1 98.25 92 GLN B C 1
ATOM 4608 O O . GLN B 1 92 ? 1.219 -33.281 -11.789 1 98.25 92 GLN B O 1
ATOM 4613 N N . ILE B 1 93 ? -0.187 -31.922 -12.859 1 98.44 93 ILE B N 1
ATOM 4614 C CA . ILE B 1 93 ? 0.671 -30.734 -12.773 1 98.44 93 ILE B CA 1
ATOM 4615 C C . ILE B 1 93 ? -0.029 -29.641 -11.977 1 98.44 93 ILE B C 1
ATOM 4617 O O . ILE B 1 93 ? -1.061 -29.125 -12.398 1 98.44 93 ILE B O 1
ATOM 4621 N N . TYR B 1 94 ? 0.543 -29.312 -10.859 1 98.38 94 TYR B N 1
ATOM 4622 C CA . TYR B 1 94 ? -0.071 -28.359 -9.93 1 98.38 94 TYR B CA 1
ATOM 4623 C C . TYR B 1 94 ? 0.803 -27.125 -9.758 1 98.38 94 TYR B C 1
ATOM 4625 O O . TYR B 1 94 ? 2.016 -27.188 -9.969 1 98.38 94 TYR B O 1
ATOM 4633 N N . ASN B 1 95 ? 0.224 -26.016 -9.445 1 98.12 95 ASN B N 1
ATOM 4634 C CA . ASN B 1 95 ? 0.885 -24.781 -9.055 1 98.12 95 ASN B CA 1
ATOM 4635 C C . ASN B 1 95 ? 0.355 -24.25 -7.723 1 98.12 95 ASN B C 1
ATOM 4637 O O . ASN B 1 95 ? -0.857 -24.203 -7.508 1 98.12 95 ASN B O 1
ATOM 4641 N N . PHE B 1 96 ? 1.255 -24.016 -6.871 1 97.25 96 PHE B N 1
ATOM 4642 C CA . PHE B 1 96 ? 0.909 -23.422 -5.586 1 97.25 96 PHE B CA 1
ATOM 4643 C C . PHE B 1 96 ? 1.524 -22.031 -5.445 1 97.25 96 PHE B C 1
ATOM 4645 O O . PHE B 1 96 ? 2.672 -21.812 -5.84 1 97.25 96 PHE B O 1
ATOM 4652 N N . ASP B 1 97 ? 0.761 -21.078 -4.91 1 95.88 97 ASP B N 1
ATOM 4653 C CA . ASP B 1 97 ? 1.238 -19.734 -4.59 1 95.88 97 ASP B CA 1
ATOM 4654 C C . ASP B 1 97 ? 0.374 -19.094 -3.51 1 95.88 97 ASP B C 1
ATOM 4656 O O . ASP B 1 97 ? -0.71 -19.594 -3.195 1 95.88 97 ASP B O 1
ATOM 4660 N N . GLU B 1 98 ? 0.959 -18.109 -2.953 1 94.75 98 GLU B N 1
ATOM 4661 C CA . GLU B 1 98 ? 0.239 -17.375 -1.913 1 94.75 98 GLU B CA 1
ATOM 4662 C C . GLU B 1 98 ? -0.121 -15.977 -2.377 1 94.75 98 GLU B C 1
ATOM 4664 O O . GLU B 1 98 ? 0.602 -15.375 -3.174 1 94.75 98 GLU B O 1
ATOM 4669 N N . THR B 1 99 ? -1.199 -15.469 -1.923 1 94.94 99 THR B N 1
ATOM 4670 C CA . THR B 1 99 ? -1.617 -14.102 -2.205 1 94.94 99 THR B CA 1
ATOM 4671 C C . THR B 1 99 ? -2.26 -13.469 -0.975 1 94.94 99 THR B C 1
ATOM 4673 O O . THR B 1 99 ? -2.836 -14.164 -0.139 1 94.94 99 THR B O 1
ATOM 4676 N N . GLY B 1 100 ? -2.057 -12.234 -0.824 1 93.56 100 GLY B N 1
ATOM 4677 C CA . GLY B 1 100 ? -2.652 -11.484 0.274 1 93.56 100 GLY B CA 1
ATOM 4678 C C . GLY B 1 100 ? -3.938 -10.781 -0.113 1 93.56 100 GLY B C 1
ATOM 4679 O O . GLY B 1 100 ? -4.051 -10.242 -1.218 1 93.56 100 GLY B O 1
ATOM 4680 N N . PHE B 1 101 ? -4.895 -10.836 0.795 1 93.62 101 PHE B N 1
ATOM 4681 C CA . PHE B 1 101 ? -6.148 -10.109 0.637 1 93.62 101 PHE B CA 1
ATOM 4682 C C . PHE B 1 101 ? -6.293 -9.031 1.707 1 93.62 101 PHE B C 1
ATOM 4684 O O . PHE B 1 101 ? -6.41 -9.344 2.895 1 93.62 101 PHE B O 1
ATOM 4691 N N . GLY B 1 102 ? -6.293 -7.836 1.203 1 91.81 102 GLY B N 1
ATOM 4692 C CA . GLY B 1 102 ? -6.473 -6.73 2.131 1 91.81 102 GLY B CA 1
ATOM 4693 C C . GLY B 1 102 ? -7.898 -6.59 2.627 1 91.81 102 GLY B C 1
ATOM 4694 O O . GLY B 1 102 ? -8.844 -6.699 1.846 1 91.81 102 GLY B O 1
ATOM 4695 N N . MET B 1 103 ? -8.047 -6.258 3.85 1 91.19 103 MET B N 1
ATOM 4696 C CA . MET B 1 103 ? -9.375 -6.211 4.441 1 91.19 103 MET B CA 1
ATOM 4697 C C . MET B 1 103 ? -9.992 -4.824 4.293 1 91.19 103 MET B C 1
ATOM 4699 O O . MET B 1 103 ? -11.195 -4.652 4.461 1 91.19 103 MET B O 1
ATOM 4703 N N . CYS B 1 104 ? -9.195 -3.799 4.016 1 88.25 104 CYS B N 1
ATOM 4704 C CA . CYS B 1 104 ? -9.672 -2.426 3.924 1 88.25 104 CYS B CA 1
ATOM 4705 C C . CYS B 1 104 ? -10.375 -2.182 2.594 1 88.25 104 CYS B C 1
ATOM 4707 O O . CYS B 1 104 ? -11.102 -1.196 2.439 1 88.25 104 CYS B O 1
ATOM 4709 N N . GLY B 1 105 ? -10.258 -2.963 1.693 1 84.56 105 GLY B N 1
ATOM 4710 C CA . GLY B 1 105 ? -10.859 -2.771 0.383 1 84.56 105 GLY B CA 1
ATOM 4711 C C . GLY B 1 105 ? -10.047 -1.861 -0.518 1 84.56 105 GLY B C 1
ATOM 4712 O O . GLY B 1 105 ? -8.984 -1.378 -0.125 1 84.56 105 GLY B O 1
ATOM 4713 N N . LYS B 1 106 ? -10.516 -1.746 -1.717 1 88.06 106 LYS B N 1
ATOM 4714 C CA . LYS B 1 106 ? -9.914 -0.874 -2.719 1 88.06 106 LYS B CA 1
ATOM 4715 C C . LYS B 1 106 ? -10.969 -0.004 -3.398 1 88.06 106 LYS B C 1
ATOM 4717 O O . LYS B 1 106 ? -12.062 -0.474 -3.703 1 88.06 106 LYS B O 1
ATOM 4722 N N . ALA B 1 107 ? -10.586 1.238 -3.479 1 89.81 107 ALA B N 1
ATOM 4723 C CA . ALA B 1 107 ? -11.5 2.141 -4.172 1 89.81 107 ALA B CA 1
ATOM 4724 C C . ALA B 1 107 ? -11.43 1.938 -5.684 1 89.81 107 ALA B C 1
ATOM 4726 O O . ALA B 1 107 ? -10.359 1.677 -6.23 1 89.81 107 ALA B O 1
ATOM 4727 N N . PRO B 1 108 ? -12.602 2.008 -6.281 1 89.19 108 PRO B N 1
ATOM 4728 C CA . PRO B 1 108 ? -12.539 2.002 -7.742 1 89.19 108 PRO B CA 1
ATOM 4729 C C . PRO B 1 108 ? -11.836 3.232 -8.312 1 89.19 108 PRO B C 1
ATOM 4731 O O . PRO B 1 108 ? -11.805 4.281 -7.66 1 89.19 108 PRO B O 1
ATOM 4734 N N . ARG B 1 109 ? -11.305 3.102 -9.422 1 85.31 109 ARG B N 1
ATOM 4735 C CA . ARG B 1 109 ? -10.586 4.219 -10.031 1 85.31 109 ARG B CA 1
ATOM 4736 C C . ARG B 1 109 ? -11.531 5.383 -10.32 1 85.31 109 ARG B C 1
ATOM 4738 O O . ARG B 1 109 ? -11.188 6.543 -10.086 1 85.31 109 ARG B O 1
ATOM 4745 N N . TYR B 1 110 ? -12.688 5.016 -10.867 1 90.56 110 TYR B N 1
ATOM 4746 C CA . TYR B 1 110 ? -13.672 6.039 -11.188 1 90.56 110 TYR B CA 1
ATOM 4747 C C . TYR B 1 110 ? -15.078 5.574 -10.812 1 90.56 110 TYR B C 1
ATOM 4749 O O . TYR B 1 110 ? -15.359 4.375 -10.812 1 90.56 110 TYR B O 1
ATOM 4757 N N . ALA B 1 111 ? -15.859 6.461 -10.453 1 93.75 111 ALA B N 1
ATOM 4758 C CA . ALA B 1 111 ? -17.266 6.227 -10.148 1 93.75 111 ALA B CA 1
ATOM 4759 C C . ALA B 1 111 ? -18.125 7.402 -10.594 1 93.75 111 ALA B C 1
ATOM 4761 O O . ALA B 1 111 ? -17.609 8.469 -10.938 1 93.75 111 ALA B O 1
ATOM 4762 N N . LEU B 1 112 ? -19.406 7.156 -10.617 1 93.31 112 LEU B N 1
ATOM 4763 C CA . LEU B 1 112 ? -20.344 8.18 -11.055 1 93.31 112 LEU B CA 1
ATOM 4764 C C . LEU B 1 112 ? -20.656 9.148 -9.914 1 93.31 112 LEU B C 1
ATOM 4766 O O . LEU B 1 112 ? -20.984 8.719 -8.805 1 93.31 112 LEU B O 1
ATOM 4770 N N . GLY B 1 113 ? -20.422 10.391 -10.164 1 90.31 113 GLY B N 1
ATOM 4771 C CA . GLY B 1 113 ? -20.719 11.422 -9.18 1 90.31 113 GLY B CA 1
ATOM 4772 C C . GLY B 1 113 ? -21.25 12.695 -9.797 1 90.31 113 GLY B C 1
ATOM 4773 O O . GLY B 1 113 ? -21.234 12.859 -11.023 1 90.31 113 GLY B O 1
ATOM 4774 N N . SER B 1 114 ? -21.734 13.539 -8.914 1 88.88 114 SER B N 1
ATOM 4775 C CA . SER B 1 114 ? -22.266 14.828 -9.352 1 88.88 114 SER B CA 1
ATOM 4776 C C . SER B 1 114 ? -21.156 15.742 -9.859 1 88.88 114 SER B C 1
ATOM 4778 O O . SER B 1 114 ? -20.062 15.75 -9.305 1 88.88 114 SER B O 1
ATOM 4780 N N . GLN B 1 115 ? -21.469 16.469 -10.891 1 85.88 115 GLN B N 1
ATOM 4781 C CA . GLN B 1 115 ? -20.531 17.438 -11.43 1 85.88 115 GLN B CA 1
ATOM 4782 C C . GLN B 1 115 ? -20.188 18.5 -10.398 1 85.88 115 GLN B C 1
ATOM 4784 O O . GLN B 1 115 ? -19.109 19.109 -10.461 1 85.88 115 GLN B O 1
ATOM 4789 N N . HIS B 1 116 ? -21.031 18.656 -9.445 1 82.94 116 HIS B N 1
ATOM 4790 C CA . HIS B 1 116 ? -20.875 19.734 -8.469 1 82.94 116 HIS B CA 1
ATOM 4791 C C . HIS B 1 116 ? -19.984 19.297 -7.309 1 82.94 116 HIS B C 1
ATOM 4793 O O . HIS B 1 116 ? -19.547 20.125 -6.512 1 82.94 116 HIS B O 1
ATOM 4799 N N . THR B 1 117 ? -19.812 17.984 -7.262 1 83.06 117 THR B N 1
ATOM 4800 C CA . THR B 1 117 ? -18.953 17.484 -6.199 1 83.06 117 THR B CA 1
ATOM 4801 C C . THR B 1 117 ? -17.484 17.781 -6.516 1 83.06 117 THR B C 1
ATOM 4803 O O . THR B 1 117 ? -16.984 17.422 -7.582 1 83.06 117 THR B O 1
ATOM 4806 N N . LYS B 1 118 ? -16.906 18.516 -5.582 1 78.44 118 LYS B N 1
ATOM 4807 C CA . LYS B 1 118 ? -15.492 18.859 -5.766 1 78.44 118 LYS B CA 1
ATOM 4808 C C . LYS B 1 118 ? -14.586 17.766 -5.219 1 78.44 118 LYS B C 1
ATOM 4810 O O . LYS B 1 118 ? -14.797 17.281 -4.105 1 78.44 118 LYS B O 1
ATOM 4815 N N . GLY B 1 119 ? -13.727 17.297 -6.094 1 80.75 119 GLY B N 1
ATOM 4816 C CA . GLY B 1 119 ? -12.727 16.344 -5.637 1 80.75 119 GLY B CA 1
ATOM 4817 C C . GLY B 1 119 ? -13.141 14.898 -5.863 1 80.75 119 GLY B C 1
ATOM 4818 O O . GLY B 1 119 ? -14.039 14.625 -6.66 1 80.75 119 GLY B O 1
ATOM 4819 N N . ALA B 1 120 ? -12.453 13.992 -5.191 1 88.81 120 ALA B N 1
ATOM 4820 C CA . ALA B 1 120 ? -12.695 12.562 -5.336 1 88.81 120 ALA B CA 1
ATOM 4821 C C . ALA B 1 120 ? -13.867 12.109 -4.473 1 88.81 120 ALA B C 1
ATOM 4823 O O . ALA B 1 120 ? -14.141 12.703 -3.428 1 88.81 120 ALA B O 1
ATOM 4824 N N . LEU B 1 121 ? -14.57 11.133 -4.918 1 92.19 121 LEU B N 1
ATOM 4825 C CA . LEU B 1 121 ? -15.664 10.539 -4.156 1 92.19 121 LEU B CA 1
ATOM 4826 C C . LEU B 1 121 ? -15.133 9.602 -3.08 1 92.19 121 LEU B C 1
ATOM 4828 O O . LEU B 1 121 ? -14.195 8.844 -3.324 1 92.19 121 LEU B O 1
ATOM 4832 N N . PRO B 1 122 ? -15.711 9.695 -1.931 1 91.75 122 PRO B N 1
ATOM 4833 C CA . PRO B 1 122 ? -15.242 8.812 -0.86 1 91.75 122 PRO B CA 1
ATOM 4834 C C . PRO B 1 122 ? -15.781 7.391 -0.993 1 91.75 122 PRO B C 1
ATOM 4836 O O . PRO B 1 122 ? -16.953 7.199 -1.329 1 91.75 122 PRO B O 1
ATOM 4839 N N . GLN B 1 123 ? -14.953 6.453 -0.837 1 91.88 123 GLN B N 1
ATOM 4840 C CA . GLN B 1 123 ? -15.32 5.047 -0.697 1 91.88 123 GLN B CA 1
ATOM 4841 C C . GLN B 1 123 ? -15.031 4.543 0.716 1 91.88 123 GLN B C 1
ATOM 4843 O O . GLN B 1 123 ? -13.875 4.484 1.14 1 91.88 123 GLN B O 1
ATOM 4848 N N . MET B 1 124 ? -16.047 4.18 1.359 1 91.06 124 MET B N 1
ATOM 4849 C CA . MET B 1 124 ? -15.898 3.715 2.736 1 91.06 124 MET B CA 1
ATOM 4850 C C . MET B 1 124 ? -15.117 2.406 2.787 1 91.06 124 MET B C 1
ATOM 4852 O O . MET B 1 124 ? -15.344 1.513 1.968 1 91.06 124 MET B O 1
ATOM 4856 N N . THR B 1 125 ? -14.219 2.383 3.762 1 88.69 125 THR B N 1
ATOM 4857 C CA . THR B 1 125 ? -13.414 1.172 3.906 1 88.69 125 THR B CA 1
ATOM 4858 C C . THR B 1 125 ? -14.18 0.113 4.699 1 88.69 125 THR B C 1
ATOM 4860 O O . THR B 1 125 ? -15.094 0.438 5.461 1 88.69 125 THR B O 1
ATOM 4863 N N . SER B 1 126 ? -13.789 -1.061 4.543 1 81.81 126 SER B N 1
ATOM 4864 C CA . SER B 1 126 ? -14.414 -2.189 5.223 1 81.81 126 SER B CA 1
ATOM 4865 C C . SER B 1 126 ? -13.719 -2.502 6.539 1 81.81 126 SER B C 1
ATOM 4867 O O . SER B 1 126 ? -14.258 -3.23 7.379 1 81.81 126 SER B O 1
ATOM 4869 N N . SER B 1 127 ? -12.562 -2.082 6.672 1 77.75 127 SER B N 1
ATOM 4870 C CA . SER B 1 127 ? -11.797 -2.336 7.891 1 77.75 127 SER B CA 1
ATOM 4871 C C . SER B 1 127 ? -10.883 -1.162 8.227 1 77.75 127 SER B C 1
ATOM 4873 O O . SER B 1 127 ? -10.758 -0.222 7.438 1 77.75 127 SER B O 1
ATOM 4875 N N . GLU B 1 128 ? -10.484 -1.306 9.523 1 74.44 128 GLU B N 1
ATOM 4876 C CA . GLU B 1 128 ? -9.523 -0.287 9.93 1 74.44 128 GLU B CA 1
ATOM 4877 C C . GLU B 1 128 ? -8.094 -0.787 9.781 1 74.44 128 GLU B C 1
ATOM 4879 O O . GLU B 1 128 ? -7.805 -1.955 10.055 1 74.44 128 GLU B O 1
ATOM 4884 N N . GLY B 1 129 ? -7.359 -0.072 9.141 1 69.38 129 GLY B N 1
ATOM 4885 C CA . GLY B 1 129 ? -5.938 -0.376 9.117 1 69.38 129 GLY B CA 1
ATOM 4886 C C . GLY B 1 129 ? -5.52 -1.153 7.879 1 69.38 129 GLY B C 1
ATOM 4887 O O . GLY B 1 129 ? -6.316 -1.342 6.961 1 69.38 129 GLY B O 1
ATOM 4888 N N . ARG B 1 130 ? -4.301 -1.514 7.793 1 74.5 130 ARG B N 1
ATOM 4889 C CA . ARG B 1 130 ? -3.693 -2.203 6.66 1 74.5 130 ARG B CA 1
ATOM 4890 C C . ARG B 1 130 ? -3.516 -3.688 6.953 1 74.5 130 ARG B C 1
ATOM 4892 O O . ARG B 1 130 ? -2.484 -4.273 6.613 1 74.5 130 ARG B O 1
ATOM 4899 N N . LYS B 1 131 ? -4.621 -4.34 7.465 1 84.44 131 LYS B N 1
ATOM 4900 C CA . LYS B 1 131 ? -4.527 -5.766 7.766 1 84.44 131 LYS B CA 1
ATOM 4901 C C . LYS B 1 131 ? -4.863 -6.609 6.539 1 84.44 131 LYS B C 1
ATOM 4903 O O . LYS B 1 131 ? -5.695 -6.219 5.719 1 84.44 131 LYS B O 1
ATOM 4908 N N . GLN B 1 132 ? -4.125 -7.691 6.402 1 91.12 132 GLN B N 1
ATOM 4909 C CA . GLN B 1 132 ? -4.379 -8.594 5.285 1 91.12 132 GLN B CA 1
ATOM 4910 C C . GLN B 1 132 ? -4.32 -10.055 5.734 1 91.12 132 GLN B C 1
ATOM 4912 O O . GLN B 1 132 ? -3.711 -10.367 6.754 1 91.12 132 GLN B O 1
ATOM 4917 N N . VAL B 1 133 ? -5.004 -10.852 5.07 1 93.12 133 VAL B N 1
ATOM 4918 C CA . VAL B 1 133 ? -4.938 -12.297 5.273 1 93.12 133 VAL B CA 1
ATOM 4919 C C . VAL B 1 133 ? -4.262 -12.953 4.074 1 93.12 133 VAL B C 1
ATOM 4921 O O . VAL B 1 133 ? -4.484 -12.555 2.928 1 93.12 133 VAL B O 1
ATOM 4924 N N . THR B 1 134 ? -3.312 -13.836 4.367 1 96.12 134 THR B N 1
ATOM 4925 C CA . THR B 1 134 ? -2.639 -14.586 3.314 1 96.12 134 THR B CA 1
ATOM 4926 C C . THR B 1 134 ? -3.383 -15.883 3.014 1 96.12 134 THR B C 1
ATOM 4928 O O . THR B 1 134 ? -3.797 -16.594 3.932 1 96.12 134 THR B O 1
ATOM 4931 N N . VAL B 1 135 ? -3.604 -16.125 1.777 1 96.69 135 VAL B N 1
ATOM 4932 C CA . VAL B 1 135 ? -4.297 -17.344 1.366 1 96.69 135 VAL B CA 1
ATOM 4933 C C . VAL B 1 135 ? -3.416 -18.141 0.402 1 96.69 135 VAL B C 1
ATOM 4935 O O . VAL B 1 135 ? -2.891 -17.578 -0.566 1 96.69 135 VAL B O 1
ATOM 4938 N N . GLY B 1 136 ? -3.211 -19.406 0.735 1 96.69 136 GLY B N 1
ATOM 4939 C CA . GLY B 1 136 ? -2.58 -20.328 -0.195 1 96.69 136 GLY B CA 1
ATOM 4940 C C . GLY B 1 136 ? -3.545 -20.891 -1.222 1 96.69 136 GLY B C 1
ATOM 4941 O O . GLY B 1 136 ? -4.625 -21.375 -0.87 1 96.69 136 GLY B O 1
ATOM 4942 N N . VAL B 1 137 ? -3.119 -20.781 -2.473 1 97.06 137 VAL B N 1
ATOM 4943 C CA . VAL B 1 137 ? -3.949 -21.25 -3.58 1 97.06 137 VAL B CA 1
ATOM 4944 C C . VAL B 1 137 ? -3.189 -22.281 -4.398 1 97.06 137 VAL B C 1
ATOM 4946 O O . VAL B 1 137 ? -1.989 -22.141 -4.637 1 97.06 137 VAL B O 1
ATOM 4949 N N . CYS B 1 138 ? -3.854 -23.328 -4.715 1 98.12 138 CYS B N 1
ATOM 4950 C CA . CYS B 1 138 ? -3.27 -24.375 -5.527 1 98.12 138 CYS B CA 1
ATOM 4951 C C . CYS B 1 138 ? -4.242 -24.844 -6.602 1 98.12 138 CYS B C 1
ATOM 4953 O O . CYS B 1 138 ? -5.43 -25.047 -6.328 1 98.12 138 CYS B O 1
ATOM 4955 N N . ALA B 1 139 ? -3.807 -24.922 -7.793 1 97.69 139 ALA B N 1
ATOM 4956 C CA . ALA B 1 139 ? -4.605 -25.391 -8.922 1 97.69 139 ALA B CA 1
ATOM 4957 C C . ALA B 1 139 ? -3.787 -26.281 -9.836 1 97.69 139 ALA B C 1
ATOM 4959 O O . ALA B 1 139 ? -2.555 -26.281 -9.797 1 97.69 139 ALA B O 1
ATOM 4960 N N . ASN B 1 140 ? -4.422 -27.125 -10.586 1 98.06 140 ASN B N 1
ATOM 4961 C CA . ASN B 1 140 ? -3.701 -27.953 -11.547 1 98.06 140 ASN B CA 1
ATOM 4962 C C . ASN B 1 140 ? -4.016 -27.547 -12.984 1 98.06 140 ASN B C 1
ATOM 4964 O O . ASN B 1 140 ? -4.883 -26.703 -13.219 1 98.06 140 ASN B O 1
ATOM 4968 N N . ALA B 1 141 ? -3.314 -28.047 -13.906 1 98.25 141 ALA B N 1
ATOM 4969 C CA . ALA B 1 141 ? -3.385 -27.656 -15.305 1 98.25 141 ALA B CA 1
ATOM 4970 C C . ALA B 1 141 ? -4.684 -28.125 -15.953 1 98.25 141 ALA B C 1
ATOM 4972 O O . ALA B 1 141 ? -5.043 -27.688 -17.047 1 98.25 141 ALA B O 1
ATOM 4973 N N . ASP B 1 142 ? -5.41 -29 -15.305 1 97.5 142 ASP B N 1
ATOM 4974 C CA . ASP B 1 142 ? -6.688 -29.5 -15.812 1 97.5 142 ASP B CA 1
ATOM 4975 C C . ASP B 1 142 ? -7.832 -28.562 -15.422 1 97.5 142 ASP B C 1
ATOM 4977 O O . ASP B 1 142 ? -8.953 -28.719 -15.898 1 97.5 142 ASP B O 1
ATOM 4981 N N . GLY B 1 143 ? -7.559 -27.656 -14.5 1 96.56 143 GLY B N 1
ATOM 4982 C CA . GLY B 1 143 ? -8.57 -26.672 -14.148 1 96.56 143 GLY B CA 1
ATOM 4983 C C . GLY B 1 143 ? -9.148 -26.875 -12.758 1 96.56 143 GLY B C 1
ATOM 4984 O O . GLY B 1 143 ? -10.094 -26.203 -12.367 1 96.56 143 GLY B O 1
ATOM 4985 N N . LYS B 1 144 ? -8.617 -27.781 -12.039 1 95.94 144 LYS B N 1
ATOM 4986 C CA . LYS B 1 144 ? -9.086 -28.016 -10.68 1 95.94 144 LYS B CA 1
ATOM 4987 C C . LYS B 1 144 ? -8.461 -27.047 -9.688 1 95.94 144 LYS B C 1
ATOM 4989 O O . LYS B 1 144 ? -7.242 -26.859 -9.672 1 95.94 144 LYS B O 1
ATOM 4994 N N . LEU B 1 145 ? -9.297 -26.406 -8.977 1 96.44 145 LEU B N 1
ATOM 4995 C CA . LEU B 1 145 ? -8.867 -25.5 -7.918 1 96.44 145 LEU B CA 1
ATOM 4996 C C . LEU B 1 145 ? -9.047 -26.141 -6.547 1 96.44 145 LEU B C 1
ATOM 4998 O O . LEU B 1 145 ? -10.148 -26.578 -6.203 1 96.44 145 LEU B O 1
ATOM 5002 N N . LEU B 1 146 ? -8 -26.281 -5.789 1 97.25 146 LEU B N 1
ATOM 5003 C CA . LEU B 1 146 ? -8.094 -26.859 -4.453 1 97.25 146 LEU B CA 1
ATOM 5004 C C . LEU B 1 146 ? -8.703 -25.875 -3.469 1 97.25 146 LEU B C 1
ATOM 5006 O O . LEU B 1 146 ? -8.711 -24.656 -3.725 1 97.25 146 LEU B O 1
ATOM 5010 N N . PRO B 1 147 ? -9.25 -26.328 -2.373 1 96.62 147 PRO B N 1
ATOM 5011 C CA . PRO B 1 147 ? -9.773 -25.406 -1.359 1 96.62 147 PRO B CA 1
ATOM 5012 C C . PRO B 1 147 ? -8.703 -24.469 -0.81 1 96.62 147 PRO B C 1
ATOM 5014 O O . PRO B 1 147 ? -7.512 -24.781 -0.869 1 96.62 147 PRO B O 1
ATOM 5017 N N . PRO B 1 148 ? -9.172 -23.375 -0.332 1 96.94 148 PRO B N 1
ATOM 5018 C CA . PRO B 1 148 ? -8.211 -22.375 0.131 1 96.94 148 PRO B CA 1
ATOM 5019 C C . PRO B 1 148 ? -7.496 -22.781 1.418 1 96.94 148 PRO B C 1
ATOM 5021 O O . PRO B 1 148 ? -8.055 -23.531 2.223 1 96.94 148 PRO B O 1
ATOM 5024 N N . TYR B 1 149 ? -6.266 -22.391 1.524 1 97.5 149 TYR B N 1
ATOM 5025 C CA . TYR B 1 149 ? -5.434 -22.547 2.713 1 97.5 149 TYR B CA 1
ATOM 5026 C C . TYR B 1 149 ? -5.168 -21.203 3.369 1 97.5 149 TYR B C 1
ATOM 5028 O O . TYR B 1 149 ? -4.402 -20.391 2.846 1 97.5 149 TYR B O 1
ATOM 5036 N N . PHE B 1 150 ? -5.746 -20.953 4.547 1 96.88 150 PHE B N 1
ATOM 5037 C CA . PHE B 1 150 ? -5.684 -19.656 5.188 1 96.88 150 PHE B CA 1
ATOM 5038 C C . PHE B 1 150 ? -4.492 -19.562 6.137 1 96.88 150 PHE B C 1
ATOM 5040 O O . PHE B 1 150 ? -4.242 -20.5 6.91 1 96.88 150 PHE B O 1
ATOM 5047 N N . LEU B 1 151 ? -3.756 -18.5 6.012 1 95.94 151 LEU B N 1
ATOM 5048 C CA . LEU B 1 151 ? -2.695 -18.172 6.957 1 95.94 151 LEU B CA 1
ATOM 5049 C C . LEU B 1 151 ? -3.076 -16.938 7.785 1 95.94 151 LEU B C 1
ATOM 5051 O O . LEU B 1 151 ? -3.141 -15.828 7.262 1 95.94 151 LEU B O 1
ATOM 5055 N N . PHE B 1 152 ? -3.273 -17.156 9.07 1 94 152 PHE B N 1
ATOM 5056 C CA . PHE B 1 152 ? -3.689 -16.078 9.969 1 94 152 PHE B CA 1
ATOM 5057 C C . PHE B 1 152 ? -2.551 -15.688 10.898 1 94 152 PHE B C 1
ATOM 5059 O O . PHE B 1 152 ? -1.647 -16.484 11.164 1 94 152 PHE B O 1
ATOM 5066 N N . LYS B 1 153 ? -2.658 -14.43 11.258 1 90.81 153 LYS B N 1
ATOM 5067 C CA . LYS B 1 153 ? -1.755 -14 12.328 1 90.81 153 LYS B CA 1
ATOM 5068 C C . LYS B 1 153 ? -2.209 -14.539 13.68 1 90.81 153 LYS B C 1
ATOM 5070 O O . LYS B 1 153 ? -3.385 -14.438 14.031 1 90.81 153 LYS B O 1
ATOM 5075 N N . GLY B 1 154 ? -1.28 -15.172 14.383 1 86.56 154 GLY B N 1
ATOM 5076 C CA . GLY B 1 154 ? -1.588 -15.766 15.672 1 86.56 154 GLY B CA 1
ATOM 5077 C C . GLY B 1 154 ? -1.849 -14.734 16.75 1 86.56 154 GLY B C 1
ATOM 5078 O O . GLY B 1 154 ? -1.654 -13.539 16.547 1 86.56 154 GLY B O 1
ATOM 5079 N N . PRO B 1 155 ? -2.381 -15.211 17.781 1 84.81 155 PRO B N 1
ATOM 5080 C CA . PRO B 1 155 ? -2.625 -16.594 18.172 1 84.81 155 PRO B CA 1
ATOM 5081 C C . PRO B 1 155 ? -3.973 -17.125 17.672 1 84.81 155 PRO B C 1
ATOM 5083 O O . PRO B 1 155 ? -4.844 -16.328 17.297 1 84.81 155 PRO B O 1
ATOM 5086 N N . LYS B 1 156 ? -4.043 -18.422 17.688 1 86.12 156 LYS B N 1
ATOM 5087 C CA . LYS B 1 156 ? -5.305 -19.047 17.312 1 86.12 156 LYS B CA 1
ATOM 5088 C C . LYS B 1 156 ? -6.422 -18.641 18.281 1 86.12 156 LYS B C 1
ATOM 5090 O O . LYS B 1 156 ? -6.258 -18.734 19.5 1 86.12 156 LYS B O 1
ATOM 5095 N N . PRO B 1 157 ? -7.453 -18.234 17.672 1 85.5 157 PRO B N 1
ATOM 5096 C CA . PRO B 1 157 ? -8.547 -17.812 18.531 1 85.5 157 PRO B CA 1
ATOM 5097 C C . PRO B 1 157 ? -9.266 -18.984 19.203 1 85.5 157 PRO B C 1
ATOM 5099 O O . PRO B 1 157 ? -9.398 -20.047 18.594 1 85.5 157 PRO B O 1
ATOM 5102 N N . SER B 1 158 ? -9.758 -18.797 20.375 1 82.19 158 SER B N 1
ATOM 5103 C CA . SER B 1 158 ? -10.484 -19.812 21.109 1 82.19 158 SER B CA 1
ATOM 5104 C C . SER B 1 158 ? -11.992 -19.594 21 1 82.19 158 SER B C 1
ATOM 5106 O O . SER B 1 158 ? -12.773 -20.547 21.125 1 82.19 158 SER B O 1
ATOM 5108 N N . SER B 1 159 ? -12.445 -18.406 20.688 1 85.06 159 SER B N 1
ATOM 5109 C CA . SER B 1 159 ? -13.844 -18.031 20.812 1 85.06 159 SER B CA 1
ATOM 5110 C C . SER B 1 159 ? -14.578 -18.141 19.484 1 85.06 159 SER B C 1
ATOM 5112 O O . SER B 1 159 ? -15.812 -18.125 19.438 1 85.06 159 SER B O 1
ATOM 5114 N N . TRP B 1 160 ? -13.844 -18.203 18.469 1 84.75 160 TRP B N 1
ATOM 5115 C CA . TRP B 1 160 ? -14.516 -18.281 17.188 1 84.75 160 TRP B CA 1
ATOM 5116 C C . TRP B 1 160 ? -13.734 -19.156 16.203 1 84.75 160 TRP B C 1
ATOM 5118 O O . TRP B 1 160 ? -12.555 -19.422 16.422 1 84.75 160 TRP B O 1
ATOM 5128 N N . ASP B 1 161 ? -14.461 -19.625 15.242 1 89.88 161 ASP B N 1
ATOM 5129 C CA . ASP B 1 161 ? -13.883 -20.484 14.203 1 89.88 161 ASP B CA 1
ATOM 5130 C C . ASP B 1 161 ? -13.398 -19.641 13.023 1 89.88 161 ASP B C 1
ATOM 5132 O O . ASP B 1 161 ? -14.195 -19.047 12.305 1 89.88 161 ASP B O 1
ATOM 5136 N N . PRO B 1 162 ? -12.125 -19.672 12.805 1 90.94 162 PRO B N 1
ATOM 5137 C CA . PRO B 1 162 ? -11.57 -18.891 11.695 1 90.94 162 PRO B CA 1
ATOM 5138 C C . PRO B 1 162 ? -12.023 -19.391 10.328 1 90.94 162 PRO B C 1
ATOM 5140 O O . PRO B 1 162 ? -11.93 -18.656 9.336 1 90.94 162 PRO B O 1
ATOM 5143 N N . LEU B 1 163 ? -12.523 -20.609 10.266 1 93.44 163 LEU B N 1
ATOM 5144 C CA . LEU B 1 163 ? -12.898 -21.188 8.977 1 93.44 163 LEU B CA 1
ATOM 5145 C C . LEU B 1 163 ? -14.414 -21.172 8.789 1 93.44 163 LEU B C 1
ATOM 5147 O O . LEU B 1 163 ? -14.938 -21.797 7.867 1 93.44 163 LEU B O 1
ATOM 5151 N N . ALA B 1 164 ? -15.07 -20.406 9.633 1 91.94 164 ALA B N 1
ATOM 5152 C CA . ALA B 1 164 ? -16.516 -20.297 9.484 1 91.94 164 ALA B CA 1
ATOM 5153 C C . ALA B 1 164 ? -16.906 -19.656 8.156 1 91.94 164 ALA B C 1
ATOM 5155 O O . ALA B 1 164 ? -16.484 -18.531 7.859 1 91.94 164 ALA B O 1
ATOM 5156 N N . GLY B 1 165 ? -17.641 -20.328 7.309 1 90.5 165 GLY B N 1
ATOM 5157 C CA . GLY B 1 165 ? -18.094 -19.812 6.031 1 90.5 165 GLY B CA 1
ATOM 5158 C C . GLY B 1 165 ? -17.125 -20.062 4.895 1 90.5 165 GLY B C 1
ATOM 5159 O O . GLY B 1 165 ? -17.391 -19.719 3.746 1 90.5 165 GLY B O 1
ATOM 5160 N N . ALA B 1 166 ? -15.961 -20.656 5.207 1 94.06 166 ALA B N 1
ATOM 5161 C CA . ALA B 1 166 ? -14.992 -21 4.172 1 94.06 166 ALA B CA 1
ATOM 5162 C C . ALA B 1 166 ? -15.453 -22.219 3.371 1 94.06 166 ALA B C 1
ATOM 5164 O O . ALA B 1 166 ? -16.328 -22.953 3.814 1 94.06 166 ALA B O 1
ATOM 5165 N N . PRO B 1 167 ? -14.961 -22.344 2.203 1 92.69 167 PRO B N 1
ATOM 5166 C CA . PRO B 1 167 ? -15.305 -23.547 1.433 1 92.69 167 PRO B CA 1
ATOM 5167 C C . PRO B 1 167 ? -14.969 -24.828 2.176 1 92.69 167 PRO B C 1
ATOM 5169 O O . PRO B 1 167 ? -14.102 -24.844 3.053 1 92.69 167 PRO B O 1
ATOM 5172 N N . LEU B 1 168 ? -15.586 -25.859 1.727 1 91.69 168 LEU B N 1
ATOM 5173 C CA . LEU B 1 168 ? -15.352 -27.172 2.328 1 91.69 168 LEU B CA 1
ATOM 5174 C C . LEU B 1 168 ? -13.906 -27.609 2.135 1 91.69 168 LEU B C 1
ATOM 5176 O O . LEU B 1 168 ? -13.328 -27.391 1.07 1 91.69 168 LEU B O 1
ATOM 5180 N N . LYS B 1 169 ? -13.312 -28.219 3.184 1 94.06 169 LYS B N 1
ATOM 5181 C CA . LYS B 1 169 ? -11.977 -28.812 3.166 1 94.06 169 LYS B CA 1
ATOM 5182 C C . LYS B 1 169 ? -10.898 -27.734 3.23 1 94.06 169 LYS B C 1
ATOM 5184 O O . LYS B 1 169 ? -9.742 -27.984 2.904 1 94.06 169 LYS B O 1
ATOM 5189 N N . SER B 1 170 ? -11.352 -26.516 3.545 1 95.94 170 SER B N 1
ATOM 5190 C CA . SER B 1 170 ? -10.375 -25.453 3.777 1 95.94 170 SER B CA 1
ATOM 5191 C C . SER B 1 170 ? -9.523 -25.75 5.008 1 95.94 170 SER B C 1
ATOM 5193 O O . SER B 1 170 ? -9.945 -26.5 5.898 1 95.94 170 SER B O 1
ATOM 5195 N N . ALA B 1 171 ? -8.367 -25.25 5.012 1 96.25 171 ALA B N 1
ATOM 5196 C CA . ALA B 1 171 ? -7.469 -25.406 6.156 1 96.25 171 ALA B CA 1
ATOM 5197 C C . ALA B 1 171 ? -6.91 -24.047 6.594 1 96.25 171 ALA B C 1
ATOM 5199 O O . ALA B 1 171 ? -6.891 -23.094 5.812 1 96.25 171 ALA B O 1
ATOM 5200 N N . ALA B 1 172 ? -6.562 -23.984 7.867 1 95.06 172 ALA B N 1
ATOM 5201 C CA . ALA B 1 172 ? -6.004 -22.766 8.422 1 95.06 172 ALA B CA 1
ATOM 5202 C C . ALA B 1 172 ? -4.742 -23.047 9.227 1 95.06 172 ALA B C 1
ATOM 5204 O O . ALA B 1 172 ? -4.605 -24.125 9.82 1 95.06 172 ALA B O 1
ATOM 5205 N N . PHE B 1 173 ? -3.814 -22.219 9.117 1 95.56 173 PHE B N 1
ATOM 5206 C CA . PHE B 1 173 ? -2.6 -22.25 9.922 1 95.56 173 PHE B CA 1
ATOM 5207 C C . PHE B 1 173 ? -2.309 -20.875 10.508 1 95.56 173 PHE B C 1
ATOM 5209 O O . PHE B 1 173 ? -2.68 -19.844 9.93 1 95.56 173 PHE B O 1
ATOM 5216 N N . PHE B 1 174 ? -1.741 -20.828 11.719 1 94.38 174 PHE B N 1
ATOM 5217 C CA . PHE B 1 174 ? -1.467 -19.578 12.414 1 94.38 174 PHE B CA 1
ATOM 5218 C C . PHE B 1 174 ? 0.034 -19.359 12.578 1 94.38 174 PHE B C 1
ATOM 5220 O O . PHE B 1 174 ? 0.739 -20.25 13.078 1 94.38 174 PHE B O 1
ATOM 5227 N N . THR B 1 175 ? 0.505 -18.328 11.969 1 92.5 175 THR B N 1
ATOM 5228 C CA . THR B 1 175 ? 1.899 -17.922 12.125 1 92.5 175 THR B CA 1
ATOM 5229 C C . THR B 1 175 ? 2.006 -16.609 12.898 1 92.5 175 THR B C 1
ATOM 5231 O O . THR B 1 175 ? 1.015 -15.898 13.07 1 92.5 175 THR B O 1
ATOM 5234 N N . GLU B 1 176 ? 3.156 -16.203 13.32 1 89.56 176 GLU B N 1
ATOM 5235 C CA . GLU B 1 176 ? 3.361 -14.961 14.062 1 89.56 176 GLU B CA 1
ATOM 5236 C C . GLU B 1 176 ? 3.18 -13.742 13.164 1 89.56 176 GLU B C 1
ATOM 5238 O O . GLU B 1 176 ? 2.619 -12.727 13.586 1 89.56 176 GLU B O 1
ATOM 5243 N N . SER B 1 177 ? 3.572 -13.82 11.984 1 86.5 177 SER B N 1
ATOM 5244 C CA . SER B 1 177 ? 3.564 -12.688 11.078 1 86.5 177 SER B CA 1
ATOM 5245 C C . SER B 1 177 ? 2.328 -12.703 10.18 1 86.5 177 SER B C 1
ATOM 5247 O O . SER B 1 177 ? 1.987 -11.688 9.57 1 86.5 177 SER B O 1
ATOM 5249 N N . GLY B 1 178 ? 1.711 -13.906 10.062 1 89.75 178 GLY B N 1
ATOM 5250 C CA . GLY B 1 178 ? 0.624 -14.039 9.109 1 89.75 178 GLY B CA 1
ATOM 5251 C C . GLY B 1 178 ? 1.103 -14.367 7.707 1 89.75 178 GLY B C 1
ATOM 5252 O O . GLY B 1 178 ? 0.303 -14.422 6.77 1 89.75 178 GLY B O 1
ATOM 5253 N N . TRP B 1 179 ? 2.441 -14.516 7.582 1 87.94 179 TRP B N 1
ATOM 5254 C CA . TRP B 1 179 ? 3.039 -14.859 6.293 1 87.94 179 TRP B CA 1
ATOM 5255 C C . TRP B 1 179 ? 3.434 -16.328 6.25 1 87.94 179 TRP B C 1
ATOM 5257 O O . TRP B 1 179 ? 3.496 -17 7.289 1 87.94 179 TRP B O 1
ATOM 5267 N N . MET B 1 180 ? 3.768 -16.797 5.113 1 91 180 MET B N 1
ATOM 5268 C CA . MET B 1 180 ? 4.129 -18.188 4.914 1 91 180 MET B CA 1
ATOM 5269 C C . MET B 1 180 ? 5.488 -18.5 5.539 1 91 180 MET B C 1
ATOM 5271 O O . MET B 1 180 ? 6.434 -17.719 5.387 1 91 180 MET B O 1
ATOM 5275 N N . THR B 1 181 ? 5.508 -19.531 6.266 1 89.88 181 THR B N 1
ATOM 5276 C CA . THR B 1 181 ? 6.738 -20.062 6.844 1 89.88 181 THR B CA 1
ATOM 5277 C C . THR B 1 181 ? 6.984 -21.5 6.367 1 89.88 181 THR B C 1
ATOM 5279 O O . THR B 1 181 ? 6.121 -22.109 5.73 1 89.88 181 THR B O 1
ATOM 5282 N N . GLN B 1 182 ? 8.164 -21.969 6.645 1 88.44 182 GLN B N 1
ATOM 5283 C CA . GLN B 1 182 ? 8.492 -23.344 6.277 1 88.44 182 GLN B CA 1
ATOM 5284 C C . GLN B 1 182 ? 7.543 -24.328 6.941 1 88.44 182 GLN B C 1
ATOM 5286 O O . GLN B 1 182 ? 7.07 -25.266 6.301 1 88.44 182 GLN B O 1
ATOM 5291 N N . ALA B 1 183 ? 7.27 -24.031 8.211 1 89.88 183 ALA B N 1
ATOM 5292 C CA . ALA B 1 183 ? 6.367 -24.906 8.953 1 89.88 183 ALA B CA 1
ATOM 5293 C C . ALA B 1 183 ? 4.961 -24.875 8.367 1 89.88 183 ALA B C 1
ATOM 5295 O O . ALA B 1 183 ? 4.301 -25.922 8.258 1 89.88 183 ALA B O 1
ATOM 5296 N N . ALA B 1 184 ? 4.527 -23.703 8.047 1 93.69 184 ALA B N 1
ATOM 5297 C CA . ALA B 1 184 ? 3.193 -23.547 7.465 1 93.69 184 ALA B CA 1
ATOM 5298 C C . ALA B 1 184 ? 3.096 -24.266 6.121 1 93.69 184 ALA B C 1
ATOM 5300 O O . ALA B 1 184 ? 2.08 -24.891 5.816 1 93.69 184 ALA B O 1
ATOM 5301 N N . PHE B 1 185 ? 4.125 -24.172 5.332 1 94.38 185 PHE B N 1
ATOM 5302 C CA . PHE B 1 185 ? 4.137 -24.812 4.023 1 94.38 185 PHE B CA 1
ATOM 5303 C C . PHE B 1 185 ? 4.16 -26.328 4.168 1 94.38 185 PHE B C 1
ATOM 5305 O O . PHE B 1 185 ? 3.494 -27.047 3.412 1 94.38 185 PHE B O 1
ATOM 5312 N N . GLN B 1 186 ? 4.93 -26.828 5.062 1 92.31 186 GLN B N 1
ATOM 5313 C CA . GLN B 1 186 ? 4.977 -28.266 5.332 1 92.31 186 GLN B CA 1
ATOM 5314 C C . GLN B 1 186 ? 3.609 -28.781 5.773 1 92.31 186 GLN B C 1
ATOM 5316 O O . GLN B 1 186 ? 3.178 -29.859 5.34 1 92.31 186 GLN B O 1
ATOM 5321 N N . TYR B 1 187 ? 3.025 -28 6.641 1 94.38 187 TYR B N 1
ATOM 5322 C CA . TYR B 1 187 ? 1.688 -28.375 7.09 1 94.38 187 TYR B CA 1
ATOM 5323 C C . TYR B 1 187 ? 0.713 -28.422 5.918 1 94.38 187 TYR B C 1
ATOM 5325 O O . TYR B 1 187 ? -0.083 -29.359 5.809 1 94.38 187 TYR B O 1
ATOM 5333 N N . TRP B 1 188 ? 0.74 -27.438 5.109 1 96.56 188 TRP B N 1
ATOM 5334 C CA . TRP B 1 188 ? -0.118 -27.391 3.928 1 96.56 188 TRP B CA 1
ATOM 5335 C C . TRP B 1 188 ? 0.092 -28.625 3.057 1 96.56 188 TRP B C 1
ATOM 5337 O O . TRP B 1 188 ? -0.874 -29.25 2.621 1 96.56 188 TRP B O 1
ATOM 5347 N N . PHE B 1 189 ? 1.371 -28.969 2.807 1 95.88 189 PHE B N 1
ATOM 5348 C CA . PHE B 1 189 ? 1.709 -30.094 1.933 1 95.88 189 PHE B CA 1
ATOM 5349 C C . PHE B 1 189 ? 1.142 -31.391 2.479 1 95.88 189 PHE B C 1
ATOM 5351 O O . PHE B 1 189 ? 0.458 -32.125 1.761 1 95.88 189 PHE B O 1
ATOM 5358 N N . GLN B 1 190 ? 1.304 -31.625 3.768 1 94 190 GLN B N 1
ATOM 5359 C CA . GLN B 1 190 ? 0.986 -32.906 4.391 1 94 190 GLN B CA 1
ATOM 5360 C C . GLN B 1 190 ? -0.51 -33.031 4.66 1 94 190 GLN B C 1
ATOM 5362 O O . GLN B 1 190 ? -1.1 -34.094 4.453 1 94 190 GLN B O 1
ATOM 5367 N N . HIS B 1 191 ? -1.119 -31.922 5.059 1 95.31 191 HIS B N 1
ATOM 5368 C CA . HIS B 1 191 ? -2.465 -32.062 5.605 1 95.31 191 HIS B CA 1
ATOM 5369 C C . HIS B 1 191 ? -3.496 -31.406 4.684 1 95.31 191 HIS B C 1
ATOM 5371 O O . HIS B 1 191 ? -4.699 -31.5 4.93 1 95.31 191 HIS B O 1
ATOM 5377 N N . HIS B 1 192 ? -3.09 -30.844 3.686 1 97.12 192 HIS B N 1
ATOM 5378 C CA . HIS B 1 192 ? -4.035 -30.172 2.793 1 97.12 192 HIS B CA 1
ATOM 5379 C C . HIS B 1 192 ? -3.834 -30.625 1.349 1 97.12 192 HIS B C 1
ATOM 5381 O O . HIS B 1 192 ? -4.77 -31.109 0.709 1 97.12 192 HIS B O 1
ATOM 5387 N N . PHE B 1 193 ? -2.635 -30.531 0.875 1 97.56 193 PHE B N 1
ATOM 5388 C CA . PHE B 1 193 ? -2.352 -30.859 -0.518 1 97.56 193 PHE B CA 1
ATOM 5389 C C . PHE B 1 193 ? -2.545 -32.344 -0.777 1 97.56 193 PHE B C 1
ATOM 5391 O O . PHE B 1 193 ? -3.34 -32.75 -1.636 1 97.56 193 PHE B O 1
ATOM 5398 N N . LEU B 1 194 ? -1.844 -33.219 -0.043 1 96.12 194 LEU B N 1
ATOM 5399 C CA . LEU B 1 194 ? -1.842 -34.656 -0.272 1 96.12 194 LEU B CA 1
ATOM 5400 C C . LEU B 1 194 ? -3.254 -35.219 -0.187 1 96.12 194 LEU B C 1
ATOM 5402 O O . LEU B 1 194 ? -3.678 -35.969 -1.063 1 96.12 194 LEU B O 1
ATOM 5406 N N . PRO B 1 195 ? -4.035 -34.719 0.801 1 95.81 195 PRO B N 1
ATOM 5407 C CA . PRO B 1 195 ? -5.383 -35.281 0.908 1 95.81 195 PRO B CA 1
ATOM 5408 C C . PRO B 1 195 ? -6.309 -34.812 -0.212 1 95.81 195 PRO B C 1
ATOM 5410 O O . PRO B 1 195 ? -7.328 -35.438 -0.488 1 95.81 195 PRO B O 1
ATOM 5413 N N . ASN B 1 196 ? -6 -33.719 -0.869 1 96.19 196 ASN B N 1
ATOM 5414 C CA . ASN B 1 196 ? -6.945 -33.125 -1.811 1 96.19 196 ASN B CA 1
ATOM 5415 C C . ASN B 1 196 ? -6.57 -33.438 -3.254 1 96.19 196 ASN B C 1
ATOM 5417 O O . ASN B 1 196 ? -7.258 -33.031 -4.188 1 96.19 196 ASN B O 1
ATOM 5421 N N . ILE B 1 197 ? -5.484 -34.156 -3.393 1 95.62 197 ILE B N 1
ATOM 5422 C CA . ILE B 1 197 ? -5.102 -34.5 -4.762 1 95.62 197 ILE B CA 1
ATOM 5423 C C . ILE B 1 197 ? -5.344 -36 -5.008 1 95.62 197 ILE B C 1
ATOM 5425 O O . ILE B 1 197 ? -5.484 -36.781 -4.062 1 95.62 197 ILE B O 1
ATOM 5429 N N . GLY B 1 198 ? -5.473 -36.469 -6.199 1 89.81 198 GLY B N 1
ATOM 5430 C CA . GLY B 1 198 ? -5.699 -37.875 -6.547 1 89.81 198 GLY B CA 1
ATOM 5431 C C . GLY B 1 198 ? -4.527 -38.781 -6.207 1 89.81 198 GLY B C 1
ATOM 5432 O O . GLY B 1 198 ? -3.502 -38.312 -5.711 1 89.81 198 GLY B O 1
ATOM 5433 N N . ASN B 1 199 ? -4.637 -40.031 -6.488 1 92.25 199 ASN B N 1
ATOM 5434 C CA . ASN B 1 199 ? -3.629 -41.031 -6.129 1 92.25 199 ASN B CA 1
ATOM 5435 C C . ASN B 1 199 ? -2.66 -41.281 -7.281 1 92.25 199 ASN B C 1
ATOM 5437 O O . ASN B 1 199 ? -1.632 -41.938 -7.098 1 92.25 199 ASN B O 1
ATOM 5441 N N . GLU B 1 200 ? -2.936 -40.688 -8.352 1 95.69 200 GLU B N 1
ATOM 5442 C CA . GLU B 1 200 ? -2.053 -40.875 -9.5 1 95.69 200 GLU B CA 1
ATOM 5443 C C . GLU B 1 200 ? -0.705 -40.188 -9.289 1 95.69 200 GLU B C 1
ATOM 5445 O O . GLU B 1 200 ? -0.646 -39.062 -8.812 1 95.69 200 GLU B O 1
ATOM 5450 N N . ARG B 1 201 ? 0.332 -40.906 -9.594 1 96.44 201 ARG B N 1
ATOM 5451 C CA . ARG B 1 201 ? 1.709 -40.438 -9.453 1 96.44 201 ARG B CA 1
ATOM 5452 C C . ARG B 1 201 ? 2.512 -40.719 -10.719 1 96.44 201 ARG B C 1
ATOM 5454 O O . ARG B 1 201 ? 2.191 -41.656 -11.469 1 96.44 201 ARG B O 1
ATOM 5461 N N . PRO B 1 202 ? 3.508 -39.969 -11.102 1 96.88 202 PRO B N 1
ATOM 5462 C CA . PRO B 1 202 ? 4.066 -38.844 -10.336 1 96.88 202 PRO B CA 1
ATOM 5463 C C . PRO B 1 202 ? 3.26 -37.562 -10.492 1 96.88 202 PRO B C 1
ATOM 5465 O O . PRO B 1 202 ? 2.471 -37.438 -11.438 1 96.88 202 PRO B O 1
ATOM 5468 N N . VAL B 1 203 ? 3.371 -36.656 -9.523 1 97.69 203 VAL B N 1
ATOM 5469 C CA . VAL B 1 203 ? 2.775 -35.344 -9.562 1 97.69 203 VAL B CA 1
ATOM 5470 C C . VAL B 1 203 ? 3.873 -34.281 -9.508 1 97.69 203 VAL B C 1
ATOM 5472 O O . VAL B 1 203 ? 4.883 -34.438 -8.82 1 97.69 203 VAL B O 1
ATOM 5475 N N . VAL B 1 204 ? 3.688 -33.281 -10.297 1 97.62 204 VAL B N 1
ATOM 5476 C CA . VAL B 1 204 ? 4.621 -32.156 -10.273 1 97.62 204 VAL B CA 1
ATOM 5477 C C . VAL B 1 204 ? 3.959 -30.938 -9.617 1 97.62 204 VAL B C 1
ATOM 5479 O O . VAL B 1 204 ? 2.848 -30.562 -9.992 1 97.62 204 VAL B O 1
ATOM 5482 N N . LEU B 1 205 ? 4.555 -30.438 -8.633 1 97.12 205 LEU B N 1
ATOM 5483 C CA . LEU B 1 205 ? 4.102 -29.234 -7.945 1 97.12 205 LEU B CA 1
ATOM 5484 C C . LEU B 1 205 ? 5.062 -28.062 -8.188 1 97.12 205 LEU B C 1
ATOM 5486 O O . LEU B 1 205 ? 6.211 -28.109 -7.738 1 97.12 205 LEU B O 1
ATOM 5490 N N . LEU B 1 206 ? 4.559 -27.125 -8.898 1 96.81 206 LEU B N 1
ATOM 5491 C CA . LEU B 1 206 ? 5.355 -25.938 -9.18 1 96.81 206 LEU B CA 1
ATOM 5492 C C . LEU B 1 206 ? 5.219 -24.922 -8.062 1 96.81 206 LEU B C 1
ATOM 5494 O O . LEU B 1 206 ? 4.105 -24.578 -7.645 1 96.81 206 LEU B O 1
ATOM 5498 N N . ILE B 1 207 ? 6.328 -24.406 -7.605 1 93.56 207 ILE B N 1
ATOM 5499 C CA . ILE B 1 207 ? 6.344 -23.438 -6.508 1 93.56 207 ILE B CA 1
ATOM 5500 C C . ILE B 1 207 ? 7.352 -22.344 -6.805 1 93.56 207 ILE B C 1
ATOM 5502 O O . ILE B 1 207 ? 8.227 -22.5 -7.66 1 93.56 207 ILE B O 1
ATOM 5506 N N . ASP B 1 208 ? 7.145 -21.203 -6.156 1 88.19 208 ASP B N 1
ATOM 5507 C CA . ASP B 1 208 ? 8.094 -20.109 -6.344 1 88.19 208 ASP B CA 1
ATOM 5508 C C . ASP B 1 208 ? 9.422 -20.406 -5.652 1 88.19 208 ASP B C 1
ATOM 5510 O O . ASP B 1 208 ? 9.508 -21.312 -4.824 1 88.19 208 ASP B O 1
ATOM 5514 N N . SER B 1 209 ? 10.492 -19.734 -5.941 1 77.19 209 SER B N 1
ATOM 5515 C CA . SER B 1 209 ? 11.844 -19.984 -5.449 1 77.19 209 SER B CA 1
ATOM 5516 C C . SER B 1 209 ? 12.109 -19.219 -4.156 1 77.19 209 SER B C 1
ATOM 5518 O O . SER B 1 209 ? 13.25 -18.859 -3.867 1 77.19 209 SER B O 1
ATOM 5520 N N . HIS B 1 210 ? 11.102 -19.016 -3.428 1 75.69 210 HIS B N 1
ATOM 5521 C CA . HIS B 1 210 ? 11.258 -18.312 -2.162 1 75.69 210 HIS B CA 1
ATOM 5522 C C . HIS B 1 210 ? 11.844 -19.219 -1.089 1 75.69 210 HIS B C 1
ATOM 5524 O O . HIS B 1 210 ? 11.531 -20.406 -1.042 1 75.69 210 HIS B O 1
ATOM 5530 N N . GLU B 1 211 ? 12.578 -18.703 -0.258 1 69.31 211 GLU B N 1
ATOM 5531 C CA . GLU B 1 211 ? 13.273 -19.438 0.802 1 69.31 211 GLU B CA 1
ATOM 5532 C C . GLU B 1 211 ? 12.281 -20.109 1.741 1 69.31 211 GLU B C 1
ATOM 5534 O O . GLU B 1 211 ? 12.57 -21.172 2.291 1 69.31 211 GLU B O 1
ATOM 5539 N N . GLY B 1 212 ? 11.141 -19.562 1.832 1 70.25 212 GLY B N 1
ATOM 5540 C CA . GLY B 1 212 ? 10.117 -20.109 2.705 1 70.25 212 GLY B CA 1
ATOM 5541 C C . GLY B 1 212 ? 9.625 -21.469 2.258 1 70.25 212 GLY B C 1
ATOM 5542 O O . GLY B 1 212 ? 9.008 -22.203 3.039 1 70.25 212 GLY B O 1
ATOM 5543 N N . HIS B 1 213 ? 10.023 -21.891 1.103 1 74.44 213 HIS B N 1
ATOM 5544 C CA . HIS B 1 213 ? 9.539 -23.156 0.564 1 74.44 213 HIS B CA 1
ATOM 5545 C C . HIS B 1 213 ? 10.625 -24.219 0.608 1 74.44 213 HIS B C 1
ATOM 5547 O O . HIS B 1 213 ? 10.383 -25.375 0.251 1 74.44 213 HIS B O 1
ATOM 5553 N N . ILE B 1 214 ? 11.711 -23.812 1.042 1 71.06 214 ILE B N 1
ATOM 5554 C CA . ILE B 1 214 ? 12.844 -24.734 1.009 1 71.06 214 ILE B CA 1
ATOM 5555 C C . ILE B 1 214 ? 13.016 -25.391 2.377 1 71.06 214 ILE B C 1
ATOM 5557 O O . ILE B 1 214 ? 13.445 -24.734 3.332 1 71.06 214 ILE B O 1
ATOM 5561 N N . ALA B 1 215 ? 12.586 -26.547 2.436 1 76.88 215 ALA B N 1
ATOM 5562 C CA . ALA B 1 215 ? 12.719 -27.312 3.67 1 76.88 215 ALA B CA 1
ATOM 5563 C C . ALA B 1 215 ? 13.102 -28.766 3.377 1 76.88 215 ALA B C 1
ATOM 5565 O O . ALA B 1 215 ? 12.508 -29.406 2.51 1 76.88 215 ALA B O 1
ATOM 5566 N N . TYR B 1 216 ? 14.109 -29.188 4.07 1 77.62 216 TYR B N 1
ATOM 5567 C CA . TYR B 1 216 ? 14.625 -30.531 3.867 1 77.62 216 TYR B CA 1
ATOM 5568 C C . TYR B 1 216 ? 13.531 -31.578 4.086 1 77.62 216 TYR B C 1
ATOM 5570 O O . TYR B 1 216 ? 13.328 -32.469 3.248 1 77.62 216 TYR B O 1
ATOM 5578 N N . ASP B 1 217 ? 12.891 -31.453 5.219 1 80.75 217 ASP B N 1
ATOM 5579 C CA . ASP B 1 217 ? 11.867 -32.438 5.578 1 80.75 217 ASP B CA 1
ATOM 5580 C C . ASP B 1 217 ? 10.766 -32.469 4.52 1 80.75 217 ASP B C 1
ATOM 5582 O O . ASP B 1 217 ? 10.234 -33.562 4.219 1 80.75 217 ASP B O 1
ATOM 5586 N N . LEU B 1 218 ? 10.477 -31.406 3.99 1 86.44 218 LEU B N 1
ATOM 5587 C CA . LEU B 1 218 ? 9.453 -31.328 2.953 1 86.44 218 LEU B CA 1
ATOM 5588 C C . LEU B 1 218 ? 9.906 -32.031 1.686 1 86.44 218 LEU B C 1
ATOM 5590 O O . LEU B 1 218 ? 9.125 -32.781 1.071 1 86.44 218 LEU B O 1
ATOM 5594 N N . PHE B 1 219 ? 11.117 -31.828 1.333 1 85.88 219 PHE B N 1
ATOM 5595 C CA . PHE B 1 219 ? 11.641 -32.438 0.122 1 85.88 219 PHE B CA 1
ATOM 5596 C C . PHE B 1 219 ? 11.648 -33.969 0.243 1 85.88 219 PHE B C 1
ATOM 5598 O O . PHE B 1 219 ? 11.297 -34.688 -0.708 1 85.88 219 PHE B O 1
ATOM 5605 N N . GLN B 1 220 ? 12.016 -34.375 1.368 1 85.31 220 GLN B N 1
ATOM 5606 C CA . GLN B 1 220 ? 12.039 -35.812 1.608 1 85.31 220 GLN B CA 1
ATOM 5607 C C . GLN B 1 220 ? 10.641 -36.406 1.538 1 85.31 220 GLN B C 1
ATOM 5609 O O . GLN B 1 220 ? 10.43 -37.469 0.917 1 85.31 220 GLN B O 1
ATOM 5614 N N . GLN B 1 221 ? 9.82 -35.781 2.191 1 89.06 221 GLN B N 1
ATOM 5615 C CA . GLN B 1 221 ? 8.438 -36.25 2.191 1 89.06 221 GLN B CA 1
ATOM 5616 C C . GLN B 1 221 ? 7.855 -36.25 0.78 1 89.06 221 GLN B C 1
ATOM 5618 O O . GLN B 1 221 ? 7.117 -37.188 0.41 1 89.06 221 GLN B O 1
ATOM 5623 N N . ALA B 1 222 ? 8.102 -35.25 0.072 1 92.69 222 ALA B N 1
ATOM 5624 C CA . ALA B 1 222 ? 7.629 -35.156 -1.306 1 92.69 222 ALA B CA 1
ATOM 5625 C C . ALA B 1 222 ? 8.203 -36.281 -2.166 1 92.69 222 ALA B C 1
ATOM 5627 O O . ALA B 1 222 ? 7.488 -36.875 -2.975 1 92.69 222 ALA B O 1
ATOM 5628 N N . GLU B 1 223 ? 9.469 -36.531 -1.989 1 90.12 223 GLU B N 1
ATOM 5629 C CA . GLU B 1 223 ? 10.117 -37.594 -2.729 1 90.12 223 GLU B CA 1
ATOM 5630 C C . GLU B 1 223 ? 9.477 -38.938 -2.404 1 90.12 223 GLU B C 1
ATOM 5632 O O . GLU B 1 223 ? 9.227 -39.75 -3.303 1 90.12 223 GLU B O 1
ATOM 5637 N N . GLN B 1 224 ? 9.211 -39.156 -1.158 1 90.75 224 GLN B N 1
ATOM 5638 C CA . GLN B 1 224 ? 8.609 -40.406 -0.717 1 90.75 224 GLN B CA 1
ATOM 5639 C C . GLN B 1 224 ? 7.203 -40.562 -1.292 1 90.75 224 GLN B C 1
ATOM 5641 O O . GLN B 1 224 ? 6.766 -41.688 -1.551 1 90.75 224 GLN B O 1
ATOM 5646 N N . SER B 1 225 ? 6.535 -39.5 -1.508 1 93.31 225 SER B N 1
ATOM 5647 C CA . SER B 1 225 ? 5.18 -39.531 -2.047 1 93.31 225 SER B CA 1
ATOM 5648 C C . SER B 1 225 ? 5.188 -39.438 -3.568 1 93.31 225 SER B C 1
ATOM 5650 O O . SER B 1 225 ? 4.133 -39.312 -4.191 1 93.31 225 SER B O 1
ATOM 5652 N N . ASN B 1 226 ? 6.316 -39.438 -4.195 1 95.69 226 ASN B N 1
ATOM 5653 C CA . ASN B 1 226 ? 6.523 -39.312 -5.637 1 95.69 226 ASN B CA 1
ATOM 5654 C C . ASN B 1 226 ? 5.938 -38.031 -6.184 1 95.69 226 ASN B C 1
ATOM 5656 O O . ASN B 1 226 ? 5.223 -38.031 -7.188 1 95.69 226 ASN B O 1
ATOM 5660 N N . ILE B 1 227 ? 6.078 -37.031 -5.422 1 95.62 227 ILE B N 1
ATOM 5661 C CA . ILE B 1 227 ? 5.734 -35.688 -5.82 1 95.62 227 ILE B CA 1
ATOM 5662 C C . ILE B 1 227 ? 7.008 -34.875 -6.094 1 95.62 227 ILE B C 1
ATOM 5664 O O . ILE B 1 227 ? 7.898 -34.812 -5.242 1 95.62 227 ILE B O 1
ATOM 5668 N N . HIS B 1 228 ? 7.094 -34.344 -7.254 1 94.81 228 HIS B N 1
ATOM 5669 C CA . HIS B 1 228 ? 8.266 -33.562 -7.645 1 94.81 228 HIS B CA 1
ATOM 5670 C C . HIS B 1 228 ? 8.016 -32.062 -7.473 1 94.81 228 HIS B C 1
ATOM 5672 O O . HIS B 1 228 ? 7.152 -31.5 -8.148 1 94.81 228 HIS B O 1
ATOM 5678 N N . LEU B 1 229 ? 8.734 -31.469 -6.574 1 93.62 229 LEU B N 1
ATOM 5679 C CA . LEU B 1 229 ? 8.688 -30.016 -6.402 1 93.62 229 LEU B CA 1
ATOM 5680 C C . LEU B 1 229 ? 9.594 -29.328 -7.414 1 93.62 229 LEU B C 1
ATOM 5682 O O . LEU B 1 229 ? 10.805 -29.578 -7.449 1 93.62 229 LEU B O 1
ATOM 5686 N N . TYR B 1 230 ? 9.016 -28.562 -8.227 1 93.75 230 TYR B N 1
ATOM 5687 C CA . TYR B 1 230 ? 9.766 -27.875 -9.273 1 93.75 230 TYR B CA 1
ATOM 5688 C C . TYR B 1 230 ? 9.664 -26.359 -9.125 1 93.75 230 TYR B C 1
ATOM 5690 O O . TYR B 1 230 ? 8.562 -25.812 -9.078 1 93.75 230 TYR B O 1
ATOM 5698 N N . ARG B 1 231 ? 10.734 -25.672 -9.07 1 92.38 231 ARG B N 1
ATOM 5699 C CA . ARG B 1 231 ? 10.758 -24.234 -8.797 1 92.38 231 ARG B CA 1
ATOM 5700 C C . ARG B 1 231 ? 10.766 -23.438 -10.086 1 92.38 231 ARG B C 1
ATOM 5702 O O . ARG B 1 231 ? 11.375 -23.844 -11.078 1 92.38 231 ARG B O 1
ATOM 5709 N N . PHE B 1 232 ? 10.125 -22.312 -10.008 1 93.75 232 PHE B N 1
ATOM 5710 C CA . PHE B 1 232 ? 10.188 -21.391 -11.125 1 93.75 232 PHE B CA 1
ATOM 5711 C C . PHE B 1 232 ? 11.531 -20.672 -11.156 1 93.75 232 PHE B C 1
ATOM 5713 O O . PHE B 1 232 ? 12.266 -20.656 -10.156 1 93.75 232 PHE B O 1
ATOM 5720 N N . LEU B 1 233 ? 11.781 -20.094 -12.344 1 91.31 233 LEU B N 1
ATOM 5721 C CA . LEU B 1 233 ? 12.906 -19.172 -12.461 1 91.31 233 LEU B CA 1
ATOM 5722 C C . LEU B 1 233 ? 12.789 -18.047 -11.43 1 91.31 233 LEU B C 1
ATOM 5724 O O . LEU B 1 233 ? 11.727 -17.453 -11.273 1 91.31 233 LEU B O 1
ATOM 5728 N N . PRO B 1 234 ? 13.883 -17.828 -10.641 1 88.44 234 PRO B N 1
ATOM 5729 C CA . PRO B 1 234 ? 13.812 -16.781 -9.633 1 88.44 234 PRO B CA 1
ATOM 5730 C C . PRO B 1 234 ? 13.414 -15.422 -10.219 1 88.44 234 PRO B C 1
ATOM 5732 O O . PRO B 1 234 ? 13.883 -15.055 -11.297 1 88.44 234 PRO B O 1
ATOM 5735 N N . ASN B 1 235 ? 12.547 -14.734 -9.586 1 88.94 235 ASN B N 1
ATOM 5736 C CA . ASN B 1 235 ? 12.109 -13.383 -9.914 1 88.94 235 ASN B CA 1
ATOM 5737 C C . ASN B 1 235 ? 11.32 -13.359 -11.227 1 88.94 235 ASN B C 1
ATOM 5739 O O . ASN B 1 235 ? 11.219 -12.312 -11.875 1 88.94 235 ASN B O 1
ATOM 5743 N N . ALA B 1 236 ? 10.805 -14.5 -11.648 1 92.75 236 ALA B N 1
ATOM 5744 C CA . ALA B 1 236 ? 10.086 -14.547 -12.922 1 92.75 236 ALA B CA 1
ATOM 5745 C C . ALA B 1 236 ? 8.656 -15.039 -12.719 1 92.75 236 ALA B C 1
ATOM 5747 O O . ALA B 1 236 ? 8.039 -15.562 -13.656 1 92.75 236 ALA B O 1
ATOM 5748 N N . THR B 1 237 ? 8.18 -14.914 -11.523 1 91.62 237 THR B N 1
ATOM 5749 C CA . THR B 1 237 ? 6.852 -15.445 -11.234 1 91.62 237 THR B CA 1
ATOM 5750 C C . THR B 1 237 ? 5.773 -14.641 -11.953 1 91.62 237 THR B C 1
ATOM 5752 O O . THR B 1 237 ? 4.715 -15.18 -12.289 1 91.62 237 THR B O 1
ATOM 5755 N N . HIS B 1 238 ? 6 -13.414 -12.219 1 90.06 238 HIS B N 1
ATOM 5756 C CA . HIS B 1 238 ? 5.02 -12.57 -12.891 1 90.06 238 HIS B CA 1
ATOM 5757 C C . HIS B 1 238 ? 4.871 -12.953 -14.359 1 90.06 238 HIS B C 1
ATOM 5759 O O . HIS B 1 238 ? 3.898 -12.562 -15.008 1 90.06 238 HIS B O 1
ATOM 5765 N N . ILE B 1 239 ? 5.777 -13.812 -14.789 1 92.5 239 ILE B N 1
ATOM 5766 C CA . ILE B 1 239 ? 5.762 -14.234 -16.188 1 92.5 239 ILE B CA 1
ATOM 5767 C C . ILE B 1 239 ? 5.363 -15.711 -16.281 1 92.5 239 ILE B C 1
ATOM 5769 O O . ILE B 1 239 ? 4.527 -16.078 -17.094 1 92.5 239 ILE B O 1
ATOM 5773 N N . LEU B 1 240 ? 5.918 -16.5 -15.375 1 94.94 240 LEU B N 1
ATOM 5774 C CA . LEU B 1 240 ? 5.891 -17.938 -15.578 1 94.94 240 LEU B CA 1
ATOM 5775 C C . LEU B 1 240 ? 4.824 -18.594 -14.695 1 94.94 240 LEU B C 1
ATOM 5777 O O . LEU B 1 240 ? 4.422 -19.734 -14.945 1 94.94 240 LEU B O 1
ATOM 5781 N N . GLN B 1 241 ? 4.348 -17.969 -13.688 1 96 241 GLN B N 1
ATOM 5782 C CA . GLN B 1 241 ? 3.473 -18.609 -12.711 1 96 241 GLN B CA 1
ATOM 5783 C C . GLN B 1 241 ? 2.006 -18.453 -13.102 1 96 241 GLN B C 1
ATOM 5785 O O . GLN B 1 241 ? 1.479 -17.344 -13.133 1 96 241 GLN B O 1
ATOM 5790 N N . PRO B 1 242 ? 1.381 -19.531 -13.367 1 96.88 242 PRO B N 1
ATOM 5791 C CA . PRO B 1 242 ? -0.007 -19.516 -13.836 1 96.88 242 PRO B CA 1
ATOM 5792 C C . PRO B 1 242 ? -0.934 -18.75 -12.898 1 96.88 242 PRO B C 1
ATOM 5794 O O . PRO B 1 242 ? -1.744 -17.938 -13.352 1 96.88 242 PRO B O 1
ATOM 5797 N N . LEU B 1 243 ? -0.828 -18.938 -11.57 1 96.75 243 LEU B N 1
ATOM 5798 C CA . LEU B 1 243 ? -1.72 -18.281 -10.617 1 96.75 243 LEU B CA 1
ATOM 5799 C C . LEU B 1 243 ? -1.535 -16.766 -10.648 1 96.75 243 LEU B C 1
ATOM 5801 O O . LEU B 1 243 ? -2.504 -16.016 -10.508 1 96.75 243 LEU B O 1
ATOM 5805 N N . ASP B 1 244 ? -0.344 -16.281 -10.859 1 93.5 244 ASP B N 1
ATOM 5806 C CA . ASP B 1 244 ? -0.057 -14.844 -10.914 1 93.5 244 ASP B CA 1
ATOM 5807 C C . ASP B 1 244 ? -0.516 -14.25 -12.242 1 93.5 244 ASP B C 1
ATOM 5809 O O . ASP B 1 244 ? -0.983 -13.109 -12.289 1 93.5 244 ASP B O 1
ATOM 5813 N N . VAL B 1 245 ? -0.379 -14.977 -13.289 1 90.88 245 VAL B N 1
ATOM 5814 C CA . VAL B 1 245 ? -0.639 -14.469 -14.633 1 90.88 245 VAL B CA 1
ATOM 5815 C C . VAL B 1 245 ? -2.145 -14.344 -14.859 1 90.88 245 VAL B C 1
ATOM 5817 O O . VAL B 1 245 ? -2.604 -13.398 -15.508 1 90.88 245 VAL B O 1
ATOM 5820 N N . GLY B 1 246 ? -2.926 -15.211 -14.227 1 89.5 246 GLY B N 1
ATOM 5821 C CA . GLY B 1 246 ? -4.32 -15.133 -14.633 1 89.5 246 GLY B CA 1
ATOM 5822 C C . GLY B 1 246 ? -5.289 -15.336 -13.484 1 89.5 246 GLY B C 1
ATOM 5823 O O . GLY B 1 246 ? -6.398 -14.797 -13.5 1 89.5 246 GLY B O 1
ATOM 5824 N N . VAL B 1 247 ? -5.043 -16 -12.5 1 93.12 247 VAL B N 1
ATOM 5825 C CA . VAL B 1 247 ? -6.02 -16.391 -11.492 1 93.12 247 VAL B CA 1
ATOM 5826 C C . VAL B 1 247 ? -6.102 -15.32 -10.406 1 93.12 247 VAL B C 1
ATOM 5828 O O . VAL B 1 247 ? -7.191 -14.875 -10.055 1 93.12 247 VAL B O 1
ATOM 5831 N N . PHE B 1 248 ? -4.988 -14.875 -9.945 1 94.75 248 PHE B N 1
ATOM 5832 C CA . PHE B 1 248 ? -4.961 -13.93 -8.828 1 94.75 248 PHE B CA 1
ATOM 5833 C C . PHE B 1 248 ? -5.613 -12.617 -9.227 1 94.75 248 PHE B C 1
ATOM 5835 O O . PHE B 1 248 ? -6.32 -12 -8.422 1 94.75 248 PHE B O 1
ATOM 5842 N N . GLY B 1 249 ? -5.371 -12.156 -10.445 1 91.5 249 GLY B N 1
ATOM 5843 C CA . GLY B 1 249 ? -6.016 -10.93 -10.891 1 91.5 249 GLY B CA 1
ATOM 5844 C C . GLY B 1 249 ? -7.531 -10.992 -10.828 1 91.5 249 GLY B C 1
ATOM 5845 O O . GLY B 1 249 ? -8.172 -10.062 -10.336 1 91.5 249 GLY B O 1
ATOM 5846 N N . HIS B 1 250 ? -8.016 -12.086 -11.281 1 91.94 250 HIS B N 1
ATOM 5847 C CA . HIS B 1 250 ? -9.453 -12.289 -11.266 1 91.94 250 HIS B CA 1
ATOM 5848 C C . HIS B 1 250 ? -9.984 -12.422 -9.844 1 91.94 250 HIS B C 1
ATOM 5850 O O . HIS B 1 250 ? -11.031 -11.867 -9.508 1 91.94 250 HIS B O 1
ATOM 5856 N N . MET B 1 251 ? -9.266 -13.133 -9.039 1 93.31 251 MET B N 1
ATOM 5857 C CA . MET B 1 251 ? -9.648 -13.344 -7.645 1 93.31 251 MET B CA 1
ATOM 5858 C C . MET B 1 251 ? -9.711 -12.023 -6.891 1 93.31 251 MET B C 1
ATOM 5860 O O . MET B 1 251 ? -10.672 -11.758 -6.168 1 93.31 251 MET B O 1
ATOM 5864 N N . LYS B 1 252 ? -8.711 -11.211 -7.066 1 92.88 252 LYS B N 1
ATOM 5865 C CA . LYS B 1 252 ? -8.648 -9.938 -6.355 1 92.88 252 LYS B CA 1
ATOM 5866 C C . LYS B 1 252 ? -9.734 -8.977 -6.836 1 92.88 252 LYS B C 1
ATOM 5868 O O . LYS B 1 252 ? -10.328 -8.25 -6.039 1 92.88 252 LYS B O 1
ATOM 5873 N N . ARG B 1 253 ? -9.969 -8.938 -8.094 1 90.12 253 ARG B N 1
ATOM 5874 C CA . ARG B 1 253 ? -11.031 -8.102 -8.625 1 90.12 253 ARG B CA 1
ATOM 5875 C C . ARG B 1 253 ? -12.383 -8.492 -8.039 1 90.12 253 ARG B C 1
ATOM 5877 O O . ARG B 1 253 ? -13.156 -7.629 -7.617 1 90.12 253 ARG B O 1
ATOM 5884 N N . SER B 1 254 ? -12.633 -9.75 -8.086 1 91.56 254 SER B N 1
ATOM 5885 C CA . SER B 1 254 ? -13.875 -10.25 -7.516 1 91.56 254 SER B CA 1
ATOM 5886 C C . SER B 1 254 ? -13.969 -9.938 -6.027 1 91.56 254 SER B C 1
ATOM 5888 O O . SER B 1 254 ? -15.023 -9.539 -5.535 1 91.56 254 SER B O 1
ATOM 5890 N N . TYR B 1 255 ? -12.898 -10.086 -5.379 1 93.69 255 TYR B N 1
ATOM 5891 C CA . TYR B 1 255 ? -12.82 -9.82 -3.947 1 93.69 255 TYR B CA 1
ATOM 5892 C C . TYR B 1 255 ? -13.141 -8.359 -3.646 1 93.69 255 TYR B C 1
ATOM 5894 O O . TYR B 1 255 ? -13.977 -8.07 -2.785 1 93.69 255 TYR B O 1
ATOM 5902 N N . TRP B 1 256 ? -12.586 -7.449 -4.348 1 91.62 256 TRP B N 1
ATOM 5903 C CA . TRP B 1 256 ? -12.789 -6.02 -4.121 1 91.62 256 TRP B CA 1
ATOM 5904 C C . TRP B 1 256 ? -14.219 -5.609 -4.453 1 91.62 256 TRP B C 1
ATOM 5906 O O . TRP B 1 256 ? -14.805 -4.773 -3.766 1 91.62 256 TRP B O 1
ATOM 5916 N N . GLU B 1 257 ? -14.711 -6.156 -5.453 1 89.25 257 GLU B N 1
ATOM 5917 C CA . GLU B 1 257 ? -16.109 -5.875 -5.805 1 89.25 257 GLU B CA 1
ATOM 5918 C C . GLU B 1 257 ? -17.062 -6.355 -4.719 1 89.25 257 GLU B C 1
ATOM 5920 O O . GLU B 1 257 ? -18.016 -5.668 -4.379 1 89.25 257 GLU B O 1
ATOM 5925 N N . TYR B 1 258 ? -16.75 -7.535 -4.289 1 90.44 258 TYR B N 1
ATOM 5926 C CA . TYR B 1 258 ? -17.578 -8.07 -3.213 1 90.44 258 TYR B CA 1
ATOM 5927 C C . TYR B 1 258 ? -17.5 -7.191 -1.971 1 90.44 258 TYR B C 1
ATOM 5929 O O . TYR B 1 258 ? -18.516 -6.941 -1.312 1 90.44 258 TYR B O 1
ATOM 5937 N N . LEU B 1 259 ? -16.359 -6.762 -1.616 1 90.75 259 LEU B N 1
ATOM 5938 C CA . LEU B 1 259 ? -16.172 -5.934 -0.428 1 90.75 259 LEU B CA 1
ATOM 5939 C C . LEU B 1 259 ? -16.953 -4.633 -0.544 1 90.75 259 LEU B C 1
ATOM 5941 O O . LEU B 1 259 ? -17.562 -4.184 0.428 1 90.75 259 LEU B O 1
ATOM 5945 N N . ARG B 1 260 ? -16.875 -4.031 -1.646 1 87.94 260 ARG B N 1
ATOM 5946 C CA . ARG B 1 260 ? -17.609 -2.783 -1.854 1 87.94 260 ARG B CA 1
ATOM 5947 C C . ARG B 1 260 ? -19.109 -2.975 -1.646 1 87.94 260 ARG B C 1
ATOM 5949 O O . ARG B 1 260 ? -19.75 -2.156 -0.993 1 87.94 260 ARG B O 1
ATOM 5956 N N . LYS B 1 261 ? -19.609 -4.062 -2.18 1 86.06 261 LYS B N 1
ATOM 5957 C CA . LYS B 1 261 ? -21.031 -4.367 -1.996 1 86.06 261 LYS B CA 1
ATOM 5958 C C . LYS B 1 261 ? -21.344 -4.664 -0.532 1 86.06 261 LYS B C 1
ATOM 5960 O O . LYS B 1 261 ? -22.375 -4.223 -0.011 1 86.06 261 LYS B O 1
ATOM 5965 N N . TRP B 1 262 ? -20.453 -5.398 0.038 1 88.69 262 TRP B N 1
ATOM 5966 C CA . TRP B 1 262 ? -20.641 -5.789 1.431 1 88.69 262 TRP B CA 1
ATOM 5967 C C . TRP B 1 262 ? -20.703 -4.566 2.338 1 88.69 262 TRP B C 1
ATOM 5969 O O . TRP B 1 262 ? -21.547 -4.48 3.232 1 88.69 262 TRP B O 1
ATOM 5979 N N . VAL B 1 263 ? -19.859 -3.637 2.18 1 87.31 263 VAL B N 1
ATOM 5980 C CA . VAL B 1 263 ? -19.797 -2.438 3.008 1 87.31 263 VAL B CA 1
ATOM 5981 C C . VAL B 1 263 ? -21.062 -1.614 2.832 1 87.31 263 VAL B C 1
ATOM 5983 O O . VAL B 1 263 ? -21.562 -1.018 3.789 1 87.31 263 VAL B O 1
ATOM 5986 N N . ALA B 1 264 ? -21.531 -1.538 1.646 1 85.81 264 ALA B N 1
ATOM 5987 C CA . ALA B 1 264 ? -22.75 -0.792 1.372 1 85.81 264 ALA B CA 1
ATOM 5988 C C . ALA B 1 264 ? -23.953 -1.411 2.094 1 85.81 264 ALA B C 1
ATOM 5990 O O . ALA B 1 264 ? -24.844 -0.698 2.557 1 85.81 264 ALA B O 1
ATOM 5991 N N . HIS B 1 265 ? -23.922 -2.684 2.182 1 86.69 265 HIS B N 1
ATOM 5992 C CA . HIS B 1 265 ? -25.031 -3.389 2.807 1 86.69 265 HIS B CA 1
ATOM 5993 C C . HIS B 1 265 ? -24.859 -3.469 4.316 1 86.69 265 HIS B C 1
ATOM 5995 O O . HIS B 1 265 ? -25.828 -3.654 5.055 1 86.69 265 HIS B O 1
ATOM 6001 N N . ASN B 1 266 ? -23.562 -3.396 4.727 1 87.12 266 ASN B N 1
ATOM 6002 C CA . ASN B 1 266 ? -23.234 -3.479 6.148 1 87.12 266 ASN B CA 1
ATOM 6003 C C . ASN B 1 266 ? -22.312 -2.34 6.582 1 87.12 266 ASN B C 1
ATOM 6005 O O . ASN B 1 266 ? -21.219 -2.58 7.082 1 87.12 266 ASN B O 1
ATOM 6009 N N . PRO B 1 267 ? -22.797 -1.155 6.52 1 83.94 267 PRO B N 1
ATOM 6010 C CA . PRO B 1 267 ? -21.922 -0.009 6.781 1 83.94 267 PRO B CA 1
ATOM 6011 C C . PRO B 1 267 ? -21.391 0.014 8.211 1 83.94 267 PRO B C 1
ATOM 6013 O O . PRO B 1 267 ? -20.328 0.59 8.469 1 83.94 267 PRO B O 1
ATOM 6016 N N . GLY B 1 268 ? -22 -0.613 9.133 1 82.69 268 GLY B N 1
ATOM 6017 C CA . GLY B 1 268 ? -21.578 -0.602 10.523 1 82.69 268 GLY B CA 1
ATOM 6018 C C . GLY B 1 268 ? -20.609 -1.725 10.859 1 82.69 268 GLY B C 1
ATOM 6019 O O . GLY B 1 268 ? -19.969 -1.704 11.914 1 82.69 268 GLY B O 1
ATOM 6020 N N . ASP B 1 269 ? -20.453 -2.662 9.969 1 85.81 269 ASP B N 1
ATOM 6021 C CA . ASP B 1 269 ? -19.641 -3.836 10.242 1 85.81 269 ASP B CA 1
ATOM 6022 C C . ASP B 1 269 ? -18.234 -3.666 9.664 1 85.81 269 ASP B C 1
ATOM 6024 O O . ASP B 1 269 ? -18 -2.812 8.805 1 85.81 269 ASP B O 1
ATOM 6028 N N . THR B 1 270 ? -17.328 -4.371 10.32 1 88.25 270 THR B N 1
ATOM 6029 C CA . THR B 1 270 ? -15.953 -4.352 9.859 1 88.25 270 THR B CA 1
ATOM 6030 C C . THR B 1 270 ? -15.469 -5.758 9.531 1 88.25 270 THR B C 1
ATOM 6032 O O . THR B 1 270 ? -15.898 -6.73 10.156 1 88.25 270 THR B O 1
ATOM 6035 N N . ILE B 1 271 ? -14.703 -5.84 8.578 1 90.38 271 ILE B N 1
ATOM 6036 C CA . ILE B 1 271 ? -14.117 -7.125 8.211 1 90.38 271 ILE B CA 1
ATOM 6037 C C . ILE B 1 271 ? -12.875 -7.383 9.062 1 90.38 271 ILE B C 1
ATOM 6039 O O . ILE B 1 271 ? -12 -6.52 9.18 1 90.38 271 ILE B O 1
ATOM 6043 N N . THR B 1 272 ? -12.898 -8.469 9.672 1 89.06 272 THR B N 1
ATOM 6044 C CA . THR B 1 272 ? -11.789 -8.922 10.508 1 89.06 272 THR B CA 1
ATOM 6045 C C . THR B 1 272 ? -11.422 -10.367 10.188 1 89.06 272 THR B C 1
ATOM 6047 O O . THR B 1 272 ? -11.961 -10.953 9.242 1 89.06 272 THR B O 1
ATOM 6050 N N . GLN B 1 273 ? -10.484 -10.875 10.914 1 89.38 273 GLN B N 1
ATOM 6051 C CA . GLN B 1 273 ? -10.094 -12.273 10.734 1 89.38 273 GLN B CA 1
ATOM 6052 C C . GLN B 1 273 ? -11.266 -13.211 11.023 1 89.38 273 GLN B C 1
ATOM 6054 O O . GLN B 1 273 ? -11.297 -14.344 10.531 1 89.38 273 GLN B O 1
ATOM 6059 N N . ARG B 1 274 ? -12.289 -12.68 11.672 1 87.19 274 ARG B N 1
ATOM 6060 C CA . ARG B 1 274 ? -13.422 -13.492 12.086 1 87.19 274 ARG B CA 1
ATOM 6061 C C . ARG B 1 274 ? -14.352 -13.781 10.914 1 87.19 274 ARG B C 1
ATOM 6063 O O . ARG B 1 274 ? -14.984 -14.836 10.859 1 87.19 274 ARG B O 1
ATOM 6070 N N . ASN B 1 275 ? -14.422 -12.883 10.008 1 89.81 275 ASN B N 1
ATOM 6071 C CA . ASN B 1 275 ? -15.43 -13.055 8.969 1 89.81 275 ASN B CA 1
ATOM 6072 C C . ASN B 1 275 ? -14.812 -13.055 7.574 1 89.81 275 ASN B C 1
ATOM 6074 O O . ASN B 1 275 ? -15.508 -13.227 6.574 1 89.81 275 ASN B O 1
ATOM 6078 N N . VAL B 1 276 ? -13.531 -12.914 7.48 1 92.25 276 VAL B N 1
ATOM 6079 C CA . VAL B 1 276 ? -12.867 -12.789 6.184 1 92.25 276 VAL B CA 1
ATOM 6080 C C . VAL B 1 276 ? -12.992 -14.102 5.414 1 92.25 276 VAL B C 1
ATOM 6082 O O . VAL B 1 276 ? -13.094 -14.102 4.188 1 92.25 276 VAL B O 1
ATOM 6085 N N . SER B 1 277 ? -12.992 -15.242 6.109 1 93.69 277 SER B N 1
ATOM 6086 C CA . SER B 1 277 ? -13.078 -16.547 5.457 1 93.69 277 SER B CA 1
ATOM 6087 C C . SER B 1 277 ? -14.406 -16.719 4.727 1 93.69 277 SER B C 1
ATOM 6089 O O . SER B 1 277 ? -14.461 -17.344 3.672 1 93.69 277 SER B O 1
ATOM 6091 N N . ARG B 1 278 ? -15.422 -16.109 5.258 1 91.62 278 ARG B N 1
ATOM 6092 C CA . ARG B 1 278 ? -16.734 -16.156 4.613 1 91.62 278 ARG B CA 1
ATOM 6093 C C . ARG B 1 278 ? -16.719 -15.375 3.305 1 91.62 278 ARG B C 1
ATOM 6095 O O . ARG B 1 278 ? -17.312 -15.805 2.311 1 91.62 278 ARG B O 1
ATOM 6102 N N . ILE B 1 279 ? -16.109 -14.312 3.344 1 91.5 279 ILE B N 1
ATOM 6103 C CA . ILE B 1 279 ? -16.031 -13.469 2.156 1 91.5 279 ILE B CA 1
ATOM 6104 C C . ILE B 1 279 ? -15.242 -14.188 1.066 1 91.5 279 ILE B C 1
ATOM 6106 O O . ILE B 1 279 ? -15.672 -14.242 -0.088 1 91.5 279 ILE B O 1
ATOM 6110 N N . ILE B 1 280 ? -14.133 -14.758 1.452 1 94.06 280 ILE B N 1
ATOM 6111 C CA . ILE B 1 280 ? -13.289 -15.477 0.5 1 94.06 280 ILE B CA 1
ATOM 6112 C C . ILE B 1 280 ? -14.039 -16.703 -0.023 1 94.06 280 ILE B C 1
ATOM 6114 O O . ILE B 1 280 ? -13.906 -17.062 -1.196 1 94.06 280 ILE B O 1
ATOM 6118 N N . GLY B 1 281 ? -14.836 -17.281 0.836 1 93.38 281 GLY B N 1
ATOM 6119 C CA . GLY B 1 281 ? -15.664 -18.406 0.404 1 93.38 281 GLY B CA 1
ATOM 6120 C C . GLY B 1 281 ? -16.609 -18.047 -0.728 1 93.38 281 GLY B C 1
ATOM 6121 O O . GLY B 1 281 ? -16.766 -18.812 -1.673 1 93.38 281 GLY B O 1
ATOM 6122 N N . ASN B 1 282 ? -17.125 -16.891 -0.663 1 89.75 282 ASN B N 1
ATOM 6123 C CA . ASN B 1 282 ? -18.047 -16.438 -1.69 1 89.75 282 ASN B CA 1
ATOM 6124 C C . ASN B 1 282 ? -17.344 -16.188 -3.02 1 89.75 282 ASN B C 1
ATOM 6126 O O . ASN B 1 282 ? -17.906 -16.438 -4.086 1 89.75 282 ASN B O 1
ATOM 6130 N N . ILE B 1 283 ? -16.172 -15.766 -2.928 1 90.94 283 ILE B N 1
ATOM 6131 C CA . ILE B 1 283 ? -15.422 -15.453 -4.141 1 90.94 283 ILE B CA 1
ATOM 6132 C C . ILE B 1 283 ? -14.867 -16.734 -4.746 1 90.94 283 ILE B C 1
ATOM 6134 O O . ILE B 1 283 ? -14.641 -16.812 -5.957 1 90.94 283 ILE B O 1
ATOM 6138 N N . TRP B 1 284 ? -14.625 -17.75 -3.92 1 91.81 284 TRP B N 1
ATOM 6139 C CA . TRP B 1 284 ? -14.023 -18.984 -4.383 1 91.81 284 TRP B CA 1
ATOM 6140 C C . TRP B 1 284 ? -14.914 -19.672 -5.414 1 91.81 284 TRP B C 1
ATOM 6142 O O . TRP B 1 284 ? -14.422 -20.203 -6.414 1 91.81 284 TRP B O 1
ATOM 6152 N N . GLU B 1 285 ? -16.156 -19.484 -5.207 1 82.69 285 GLU B N 1
ATOM 6153 C CA . GLU B 1 285 ? -17.125 -20.062 -6.125 1 82.69 285 GLU B CA 1
ATOM 6154 C C . GLU B 1 285 ? -17.094 -19.375 -7.484 1 82.69 285 GLU B C 1
ATOM 6156 O O . GLU B 1 285 ? -17.266 -20.016 -8.516 1 82.69 285 GLU B O 1
ATOM 6161 N N . ASP B 1 286 ? -16.734 -18.094 -7.43 1 82.81 286 ASP B N 1
ATOM 6162 C CA . ASP B 1 286 ? -16.688 -17.297 -8.656 1 82.81 286 ASP B CA 1
ATOM 6163 C C . ASP B 1 286 ? -15.453 -17.641 -9.477 1 82.81 286 ASP B C 1
ATOM 6165 O O . ASP B 1 286 ? -15.461 -17.5 -10.703 1 82.81 286 ASP B O 1
ATOM 6169 N N . VAL B 1 287 ? -14.438 -18.031 -8.82 1 86.19 287 VAL B N 1
ATOM 6170 C CA . VAL B 1 287 ? -13.156 -18.188 -9.492 1 86.19 287 VAL B CA 1
ATOM 6171 C C . VAL B 1 287 ? -12.922 -19.656 -9.844 1 86.19 287 VAL B C 1
ATOM 6173 O O . VAL B 1 287 ? -12.102 -19.969 -10.711 1 86.19 287 VAL B O 1
ATOM 6176 N N . GLU B 1 288 ? -13.695 -20.484 -9.18 1 89.12 288 GLU B N 1
ATOM 6177 C CA . GLU B 1 288 ? -13.555 -21.906 -9.484 1 89.12 288 GLU B CA 1
ATOM 6178 C C . GLU B 1 288 ? -14.141 -22.25 -10.852 1 89.12 288 GLU B C 1
ATOM 6180 O O . GLU B 1 288 ? -15.164 -22.938 -10.945 1 89.12 288 GLU B O 1
ATOM 6185 N N . ARG B 1 289 ? -13.484 -21.75 -11.883 1 91.5 289 ARG B N 1
ATOM 6186 C CA . ARG B 1 289 ? -13.828 -21.969 -13.281 1 91.5 289 ARG B CA 1
ATOM 6187 C C . ARG B 1 289 ? -12.68 -22.656 -14.023 1 91.5 289 ARG B C 1
ATOM 6189 O O . ARG B 1 289 ? -11.641 -22.047 -14.266 1 91.5 289 ARG B O 1
ATOM 6196 N N . PRO B 1 290 ? -12.883 -23.875 -14.438 1 94.44 290 PRO B N 1
ATOM 6197 C CA . PRO B 1 290 ? -11.812 -24.625 -15.086 1 94.44 290 PRO B CA 1
ATOM 6198 C C . PRO B 1 290 ? -11.242 -23.906 -16.312 1 94.44 290 PRO B C 1
ATOM 6200 O O . PRO B 1 290 ? -10.031 -23.969 -16.562 1 94.44 290 PRO B O 1
ATOM 6203 N N . CYS B 1 291 ? -12.094 -23.219 -16.969 1 94.5 291 CYS B N 1
ATOM 6204 C CA . CYS B 1 291 ? -11.641 -22.531 -18.172 1 94.5 291 CYS B CA 1
ATOM 6205 C C . CYS B 1 291 ? -10.641 -21.438 -17.844 1 94.5 291 CYS B C 1
ATOM 6207 O O . CYS B 1 291 ? -9.648 -21.266 -18.562 1 94.5 291 CYS B O 1
ATOM 6209 N N . LEU B 1 292 ? -10.852 -20.734 -16.797 1 93.94 292 LEU B N 1
ATOM 6210 C CA . LEU B 1 292 ? -9.953 -19.672 -16.359 1 93.94 292 LEU B CA 1
ATOM 6211 C C . LEU B 1 292 ? -8.594 -20.234 -15.961 1 93.94 292 LEU B C 1
ATOM 6213 O O . LEU B 1 292 ? -7.555 -19.688 -16.328 1 93.94 292 LEU B O 1
ATOM 6217 N N . ILE B 1 293 ? -8.617 -21.312 -15.281 1 96.19 293 ILE B N 1
ATOM 6218 C CA . ILE B 1 293 ? -7.395 -21.922 -14.781 1 96.19 293 ILE B CA 1
ATOM 6219 C C . ILE B 1 293 ? -6.598 -22.5 -15.945 1 96.19 293 ILE B C 1
ATOM 6221 O O . ILE B 1 293 ? -5.387 -22.281 -16.047 1 96.19 293 ILE B O 1
ATOM 6225 N N . ARG B 1 294 ? -7.258 -23.219 -16.828 1 97.5 294 ARG B N 1
ATOM 6226 C CA . ARG B 1 294 ? -6.594 -23.812 -17.984 1 97.5 294 ARG B CA 1
ATOM 6227 C C . ARG B 1 294 ? -5.953 -22.719 -18.859 1 97.5 294 ARG B C 1
ATOM 6229 O O . ARG B 1 294 ? -4.836 -22.891 -19.344 1 97.5 294 ARG B O 1
ATOM 6236 N N . LYS B 1 295 ? -6.68 -21.688 -18.984 1 96.25 295 LYS B N 1
ATOM 6237 C CA . LYS B 1 295 ? -6.156 -20.578 -19.766 1 96.25 295 LYS B CA 1
ATOM 6238 C C . LYS B 1 295 ? -4.918 -19.984 -19.125 1 96.25 295 LYS B C 1
ATOM 6240 O O . LYS B 1 295 ? -3.98 -19.578 -19.812 1 96.25 295 LYS B O 1
ATOM 6245 N N . SER B 1 296 ? -4.93 -19.891 -17.828 1 96.12 296 SER B N 1
ATOM 6246 C CA . SER B 1 296 ? -3.793 -19.328 -17.094 1 96.12 296 SER B CA 1
ATOM 6247 C C . SER B 1 296 ? -2.553 -20.203 -17.25 1 96.12 296 SER B C 1
ATOM 6249 O O . SER B 1 296 ? -1.444 -19.688 -17.422 1 96.12 296 SER B O 1
ATOM 6251 N N . PHE B 1 297 ? -2.738 -21.547 -17.234 1 97.94 297 PHE B N 1
ATOM 6252 C CA . PHE B 1 297 ? -1.626 -22.469 -17.438 1 97.94 297 PHE B CA 1
ATOM 6253 C C . PHE B 1 297 ? -1.108 -22.391 -18.875 1 97.94 297 PHE B C 1
ATOM 6255 O O . PHE B 1 297 ? 0.101 -22.453 -19.109 1 97.94 297 PHE B O 1
ATOM 6262 N N . ALA B 1 298 ? -1.997 -22.188 -19.75 1 97.44 298 ALA B N 1
ATOM 6263 C CA . ALA B 1 298 ? -1.622 -22.094 -21.156 1 97.44 298 ALA B CA 1
ATOM 6264 C C . ALA B 1 298 ? -0.903 -20.781 -21.453 1 97.44 298 ALA B C 1
ATOM 6266 O O . ALA B 1 298 ? 0.105 -20.75 -22.156 1 97.44 298 ALA B O 1
ATOM 6267 N N . SER B 1 299 ? -1.413 -19.688 -20.875 1 94.62 299 SER B N 1
ATOM 6268 C CA . SER B 1 299 ? -0.855 -18.359 -21.125 1 94.62 299 SER B CA 1
ATOM 6269 C C . SER B 1 299 ? 0.538 -18.234 -20.516 1 94.62 299 SER B C 1
ATOM 6271 O O . SER B 1 299 ? 1.353 -17.438 -21 1 94.62 299 SER B O 1
ATOM 6273 N N . SER B 1 300 ? 0.821 -18.984 -19.484 1 96.06 300 SER B N 1
ATOM 6274 C CA . SER B 1 300 ? 2.145 -18.953 -18.859 1 96.06 300 SER B CA 1
ATOM 6275 C C . SER B 1 300 ? 3.086 -19.938 -19.547 1 96.06 300 SER B C 1
ATOM 6277 O O . SER B 1 300 ? 4.27 -20.016 -19.203 1 96.06 300 SER B O 1
ATOM 6279 N N . GLY B 1 301 ? 2.586 -20.703 -20.406 1 96.75 301 GLY B N 1
ATOM 6280 C CA . GLY B 1 301 ? 3.389 -21.656 -21.156 1 96.75 301 GLY B CA 1
ATOM 6281 C C . GLY B 1 301 ? 3.666 -22.938 -20.375 1 96.75 301 GLY B C 1
ATOM 6282 O O . GLY B 1 301 ? 4.477 -23.766 -20.812 1 96.75 301 GLY B O 1
ATOM 6283 N N . ILE B 1 302 ? 3.021 -23.125 -19.281 1 97.44 302 ILE B N 1
ATOM 6284 C CA . ILE B 1 302 ? 3.318 -24.266 -18.422 1 97.44 302 ILE B CA 1
ATOM 6285 C C . ILE B 1 302 ? 2.646 -25.516 -18.969 1 97.44 302 ILE B C 1
ATOM 6287 O O . ILE B 1 302 ? 3.25 -26.594 -18.984 1 97.44 302 ILE B O 1
ATOM 6291 N N . PHE B 1 303 ? 1.395 -25.375 -19.406 1 97.62 303 PHE B N 1
ATOM 6292 C CA . PHE B 1 303 ? 0.729 -26.547 -19.984 1 97.62 303 PHE B CA 1
ATOM 6293 C C . PHE B 1 303 ? -0.267 -26.125 -21.047 1 97.62 303 PHE B C 1
ATOM 6295 O O . PHE B 1 303 ? -1.229 -25.406 -20.766 1 97.62 303 PHE B O 1
ATOM 6302 N N . PRO B 1 304 ? -0.235 -26.703 -22.328 1 96.62 304 PRO B N 1
ATOM 6303 C CA . PRO B 1 304 ? 0.917 -27.469 -22.812 1 96.62 304 PRO B CA 1
ATOM 6304 C C . PRO B 1 304 ? 2.217 -26.672 -22.766 1 96.62 304 PRO B C 1
ATOM 6306 O O . PRO B 1 304 ? 2.191 -25.438 -22.828 1 96.62 304 PRO B O 1
ATOM 6309 N N . VAL B 1 305 ? 3.279 -27.391 -22.516 1 97.06 305 VAL B N 1
ATOM 6310 C CA . VAL B 1 305 ? 4.566 -26.703 -22.438 1 97.06 305 VAL B CA 1
ATOM 6311 C C . VAL B 1 305 ? 4.84 -25.969 -23.75 1 97.06 305 VAL B C 1
ATOM 6313 O O . VAL B 1 305 ? 4.926 -26.594 -24.812 1 97.06 305 VAL B O 1
ATOM 6316 N N . ASN B 1 306 ? 4.816 -24.656 -23.625 1 95.94 306 ASN B N 1
ATOM 6317 C CA . ASN B 1 306 ? 4.969 -23.812 -24.812 1 95.94 306 ASN B CA 1
ATOM 6318 C C . ASN B 1 306 ? 5.73 -22.531 -24.5 1 95.94 306 ASN B C 1
ATOM 6320 O O . ASN B 1 306 ? 5.141 -21.547 -24.047 1 95.94 306 ASN B O 1
ATOM 6324 N N . ARG B 1 307 ? 6.957 -22.516 -24.875 1 94.38 307 ARG B N 1
ATOM 6325 C CA . ARG B 1 307 ? 7.793 -21.344 -24.656 1 94.38 307 ARG B CA 1
ATOM 6326 C C . ARG B 1 307 ? 7.254 -20.141 -25.406 1 94.38 307 ARG B C 1
ATOM 6328 O O . ARG B 1 307 ? 7.367 -19 -24.938 1 94.38 307 ARG B O 1
ATOM 6335 N N . ALA B 1 308 ? 6.641 -20.297 -26.484 1 92.94 308 ALA B N 1
ATOM 6336 C CA . ALA B 1 308 ? 6.184 -19.234 -27.375 1 92.94 308 ALA B CA 1
ATOM 6337 C C . ALA B 1 308 ? 5 -18.484 -26.766 1 92.94 308 ALA B C 1
ATOM 6339 O O . ALA B 1 308 ? 4.641 -17.406 -27.234 1 92.94 308 ALA B O 1
ATOM 6340 N N . ALA B 1 309 ? 4.395 -19.047 -25.766 1 92.44 309 ALA B N 1
ATOM 6341 C CA . ALA B 1 309 ? 3.283 -18.375 -25.094 1 92.44 309 ALA B CA 1
ATOM 6342 C C . ALA B 1 309 ? 3.746 -17.078 -24.422 1 92.44 309 ALA B C 1
ATOM 6344 O O . ALA B 1 309 ? 2.947 -16.172 -24.203 1 92.44 309 ALA B O 1
ATOM 6345 N N . ILE B 1 310 ? 5.02 -16.984 -24.078 1 91.25 310 ILE B N 1
ATOM 6346 C CA . ILE B 1 310 ? 5.59 -15.812 -23.438 1 91.25 310 ILE B CA 1
ATOM 6347 C C . ILE B 1 310 ? 6.203 -14.891 -24.484 1 91.25 310 ILE B C 1
ATOM 6349 O O . ILE B 1 310 ? 7.172 -15.258 -25.156 1 91.25 310 ILE B O 1
ATOM 6353 N N . THR B 1 311 ? 5.629 -13.758 -24.547 1 87.44 311 THR B N 1
ATOM 6354 C CA . THR B 1 311 ? 6.121 -12.789 -25.516 1 87.44 311 THR B CA 1
ATOM 6355 C C . THR B 1 311 ? 7.434 -12.172 -25.047 1 87.44 311 THR B C 1
ATOM 6357 O O . THR B 1 311 ? 7.676 -12.062 -23.844 1 87.44 311 THR B O 1
ATOM 6360 N N . ASP B 1 312 ? 8.188 -11.695 -25.953 1 86.5 312 ASP B N 1
ATOM 6361 C CA . ASP B 1 312 ? 9.508 -11.141 -25.656 1 86.5 312 ASP B CA 1
ATOM 6362 C C . ASP B 1 312 ? 9.391 -9.773 -24.984 1 86.5 312 ASP B C 1
ATOM 6364 O O . ASP B 1 312 ? 10.344 -9.289 -24.375 1 86.5 312 ASP B O 1
ATOM 6368 N N . ASP B 1 313 ? 8.297 -9.172 -25.094 1 86.5 313 ASP B N 1
ATOM 6369 C CA . ASP B 1 313 ? 8.094 -7.859 -24.484 1 86.5 313 ASP B CA 1
ATOM 6370 C C . ASP B 1 313 ? 8.234 -7.934 -22.953 1 86.5 313 ASP B C 1
ATOM 6372 O O . ASP B 1 313 ? 8.617 -6.953 -22.312 1 86.5 313 ASP B O 1
ATOM 6376 N N . LYS B 1 314 ? 7.977 -9.102 -22.422 1 88.19 314 LYS B N 1
ATOM 6377 C CA . LYS B 1 314 ? 8 -9.266 -20.969 1 88.19 314 LYS B CA 1
ATOM 6378 C C . LYS B 1 314 ? 9.438 -9.273 -20.438 1 88.19 314 LYS B C 1
ATOM 6380 O O . LYS B 1 314 ? 9.664 -9.039 -19.25 1 88.19 314 LYS B O 1
ATOM 6385 N N . THR B 1 315 ? 10.461 -9.531 -21.297 1 90.56 315 THR B N 1
ATOM 6386 C CA . THR B 1 315 ? 11.852 -9.602 -20.859 1 90.56 315 THR B CA 1
ATOM 6387 C C . THR B 1 315 ? 12.641 -8.398 -21.359 1 90.56 315 THR B C 1
ATOM 6389 O O . THR B 1 315 ? 13.852 -8.32 -21.156 1 90.56 315 THR B O 1
ATOM 6392 N N . MET B 1 316 ? 11.977 -7.465 -21.938 1 88.94 316 MET B N 1
ATOM 6393 C CA . MET B 1 316 ? 12.641 -6.312 -22.547 1 88.94 316 MET B CA 1
ATOM 6394 C C . MET B 1 316 ? 13.281 -5.434 -21.484 1 88.94 316 MET B C 1
ATOM 6396 O O . MET B 1 316 ? 14.289 -4.773 -21.734 1 88.94 316 MET B O 1
ATOM 6400 N N . PRO B 1 317 ? 12.75 -5.375 -20.344 1 89.19 317 PRO B N 1
ATOM 6401 C CA . PRO B 1 317 ? 13.398 -4.566 -19.297 1 89.19 317 PRO B CA 1
ATOM 6402 C C . PRO B 1 317 ? 14.828 -5.016 -19.016 1 89.19 317 PRO B C 1
ATOM 6404 O O . PRO B 1 317 ? 15.648 -4.211 -18.562 1 89.19 317 PRO B O 1
ATOM 6407 N N . SER B 1 318 ? 15.125 -6.246 -19.266 1 90.38 318 SER B N 1
ATOM 6408 C CA . SER B 1 318 ? 16.453 -6.777 -18.984 1 90.38 318 SER B CA 1
ATOM 6409 C C . SER B 1 318 ? 17.5 -6.141 -19.875 1 90.38 318 SER B C 1
ATOM 6411 O O . SER B 1 318 ? 18.703 -6.188 -19.578 1 90.38 318 SER B O 1
ATOM 6413 N N . LEU B 1 319 ? 17.094 -5.574 -20.938 1 88.38 319 LEU B N 1
ATOM 6414 C CA . LEU B 1 319 ? 18.016 -4.957 -21.891 1 88.38 319 LEU B CA 1
ATOM 6415 C C . LEU B 1 319 ? 18.688 -3.738 -21.281 1 88.38 319 LEU B C 1
ATOM 6417 O O . LEU B 1 319 ? 19.734 -3.295 -21.766 1 88.38 319 LEU B O 1
ATOM 6421 N N . THR B 1 320 ? 18.031 -3.248 -20.281 1 87.62 320 THR B N 1
ATOM 6422 C CA . THR B 1 320 ? 18.641 -2.121 -19.578 1 87.62 320 THR B CA 1
ATOM 6423 C C . THR B 1 320 ? 19.859 -2.57 -18.797 1 87.62 320 THR B C 1
ATOM 6425 O O . THR B 1 320 ? 20.766 -1.777 -18.547 1 87.62 320 THR B O 1
ATOM 6428 N N . PHE B 1 321 ? 19.922 -3.869 -18.438 1 84.25 321 PHE B N 1
ATOM 6429 C CA . PHE B 1 321 ? 20.984 -4.379 -17.594 1 84.25 321 PHE B CA 1
ATOM 6430 C C . PHE B 1 321 ? 21.953 -5.246 -18.406 1 84.25 321 PHE B C 1
ATOM 6432 O O . PHE B 1 321 ? 21.594 -6.344 -18.828 1 84.25 321 PHE B O 1
ATOM 6439 N N . SER B 1 322 ? 22.766 -4.762 -19.422 1 71.81 322 SER B N 1
ATOM 6440 C CA . SER B 1 322 ? 23.609 -5.543 -20.312 1 71.81 322 SER B CA 1
ATOM 6441 C C . SER B 1 322 ? 24.922 -5.918 -19.641 1 71.81 322 SER B C 1
ATOM 6443 O O . SER B 1 322 ? 25.453 -5.152 -18.844 1 71.81 322 SER B O 1
ATOM 6445 N N . GLU B 1 323 ? 25.203 -7.293 -19.562 1 58.16 323 GLU B N 1
ATOM 6446 C CA . GLU B 1 323 ? 26.5 -7.805 -19.109 1 58.16 323 GLU B CA 1
ATOM 6447 C C . GLU B 1 323 ? 27.609 -7.418 -20.078 1 58.16 323 GLU B C 1
ATOM 6449 O O . GLU B 1 323 ? 27.375 -7.273 -21.281 1 58.16 323 GLU B O 1
ATOM 6454 N N . GLU B 1 324 ? 28.641 -6.82 -19.625 1 48.5 324 GLU B N 1
ATOM 6455 C CA . GLU B 1 324 ? 29.844 -6.66 -20.438 1 48.5 324 GLU B CA 1
ATOM 6456 C C . GLU B 1 324 ? 30.25 -7.98 -21.078 1 48.5 324 GLU B C 1
ATOM 6458 O O . GLU B 1 324 ? 30.625 -8.922 -20.391 1 48.5 324 GLU B O 1
ATOM 6463 N N . LYS B 1 325 ? 29.703 -8.625 -22.047 1 41.19 325 LYS B N 1
ATOM 6464 C CA . LYS B 1 325 ? 30.609 -9.594 -22.641 1 41.19 325 LYS B CA 1
ATOM 6465 C C . LYS B 1 325 ? 31.938 -8.93 -23.031 1 41.19 325 LYS B C 1
ATOM 6467 O O . LYS B 1 325 ? 31.953 -7.836 -23.594 1 41.19 325 LYS B O 1
ATOM 6472 N N . SER B 1 326 ? 32.938 -9.172 -22.234 1 35.22 326 SER B N 1
ATOM 6473 C CA . SER B 1 326 ? 34.281 -8.922 -22.719 1 35.22 326 SER B CA 1
ATOM 6474 C C . SER B 1 326 ? 34.406 -9.281 -24.203 1 35.22 326 SER B C 1
ATOM 6476 O O . SER B 1 326 ? 34.312 -10.453 -24.562 1 35.22 326 SER B O 1
ATOM 6478 N N . ASP B 1 327 ? 33.812 -8.766 -25.047 1 34.41 327 ASP B N 1
ATOM 6479 C CA . ASP B 1 327 ? 34.312 -8.969 -26.406 1 34.41 327 ASP B CA 1
ATOM 6480 C C . ASP B 1 327 ? 35.844 -8.852 -26.453 1 34.41 327 ASP B C 1
ATOM 6482 O O . ASP B 1 327 ? 36.406 -7.754 -26.375 1 34.41 327 ASP B O 1
ATOM 6486 N N . THR B 1 328 ? 36.531 -9.875 -25.766 1 32.88 328 THR B N 1
ATOM 6487 C CA . THR B 1 328 ? 37.875 -10.086 -26.297 1 32.88 328 THR B CA 1
ATOM 6488 C C . THR B 1 328 ? 37.844 -10.289 -27.812 1 32.88 328 THR B C 1
ATOM 6490 O O . THR B 1 328 ? 37.625 -11.406 -28.281 1 32.88 328 THR B O 1
ATOM 6493 N N . THR B 1 329 ? 37.062 -9.719 -28.516 1 31.05 329 THR B N 1
ATOM 6494 C CA . THR B 1 329 ? 37.406 -9.75 -29.938 1 31.05 329 THR B CA 1
ATOM 6495 C C . THR B 1 329 ? 38.875 -9.469 -30.156 1 31.05 329 THR B C 1
ATOM 6497 O O . THR B 1 329 ? 39.375 -8.414 -29.766 1 31.05 329 THR B O 1
ATOM 6500 N N . SER B 1 330 ? 39.688 -10.609 -30.094 1 29.81 330 SER B N 1
ATOM 6501 C CA . SER B 1 330 ? 40.969 -10.617 -30.797 1 29.81 330 SER B CA 1
ATOM 6502 C C . SER B 1 330 ? 40.875 -9.914 -32.125 1 29.81 330 SER B C 1
ATOM 6504 O O . SER B 1 330 ? 40.031 -10.258 -32.969 1 29.81 330 SER B O 1
ATOM 6506 N N . THR B 1 331 ? 41.125 -8.703 -32.188 1 31.09 331 THR B N 1
ATOM 6507 C CA . THR B 1 331 ? 41.469 -7.922 -33.375 1 31.09 331 THR B CA 1
ATOM 6508 C C . THR B 1 331 ? 42.375 -8.719 -34.312 1 31.09 331 THR B C 1
ATOM 6510 O O . THR B 1 331 ? 43.594 -8.789 -34.094 1 31.09 331 THR B O 1
ATOM 6513 N N . ALA B 1 332 ? 42 -10.023 -34.688 1 27.83 332 ALA B N 1
ATOM 6514 C CA . ALA B 1 332 ? 42.812 -10.445 -35.844 1 27.83 332 ALA B CA 1
ATOM 6515 C C . ALA B 1 332 ? 42.719 -9.422 -36.969 1 27.83 332 ALA B C 1
ATOM 6517 O O . ALA B 1 332 ? 41.594 -9.016 -37.344 1 27.83 332 ALA B O 1
ATOM 6518 N N . HIS B 1 333 ? 43.688 -8.531 -37.094 1 28.81 333 HIS B N 1
ATOM 6519 C CA . HIS B 1 333 ? 44.094 -7.566 -38.125 1 28.81 333 HIS B CA 1
ATOM 6520 C C . HIS B 1 333 ? 44.031 -8.188 -39.531 1 28.81 333 HIS B C 1
ATOM 6522 O O . HIS B 1 333 ? 45.062 -8.602 -40.062 1 28.81 333 HIS B O 1
ATOM 6528 N N . ASP B 1 334 ? 43.062 -9.062 -39.875 1 27.02 334 ASP B N 1
ATOM 6529 C CA . ASP B 1 334 ? 43.312 -9.406 -41.281 1 27.02 334 ASP B CA 1
ATOM 6530 C C . ASP B 1 334 ? 43.25 -8.156 -42.156 1 27.02 334 ASP B C 1
ATOM 6532 O O . ASP B 1 334 ? 42.469 -7.246 -41.906 1 27.02 334 ASP B O 1
ATOM 6536 N N . GLY B 1 335 ? 44.375 -7.84 -42.906 1 25.48 335 GLY B N 1
ATOM 6537 C CA . GLY B 1 335 ? 44.906 -6.824 -43.781 1 25.48 335 GLY B CA 1
ATOM 6538 C C . GLY B 1 335 ? 43.938 -6.422 -44.875 1 25.48 335 GLY B C 1
ATOM 6539 O O . GLY B 1 335 ? 44.062 -5.355 -45.469 1 25.48 335 GLY B O 1
ATOM 6540 N N . SER B 1 336 ? 43.375 -7.426 -45.594 1 27.53 336 SER B N 1
ATOM 6541 C CA . SER B 1 336 ? 43.219 -7.062 -47 1 27.53 336 SER B CA 1
ATOM 6542 C C . SER B 1 336 ? 42.031 -6.133 -47.188 1 27.53 336 SER B C 1
ATOM 6544 O O . SER B 1 336 ? 40.875 -6.531 -46.969 1 27.53 336 SER B O 1
ATOM 6546 N N . SER B 1 337 ? 42.125 -4.91 -46.75 1 27.64 337 SER B N 1
ATOM 6547 C CA . SER B 1 337 ? 41.125 -3.832 -46.875 1 27.64 337 SER B CA 1
ATOM 6548 C C . SER B 1 337 ? 40.812 -3.521 -48.312 1 27.64 337 SER B C 1
ATOM 6550 O O . SER B 1 337 ? 41.562 -2.826 -49 1 27.64 337 SER B O 1
ATOM 6552 N N . THR B 1 338 ? 40.469 -4.59 -49.156 1 28.77 338 THR B N 1
ATOM 6553 C CA . THR B 1 338 ? 40.188 -4.102 -50.5 1 28.77 338 THR B CA 1
ATOM 6554 C C . THR B 1 338 ? 39.156 -3.002 -50.5 1 28.77 338 THR B C 1
ATOM 6556 O O . THR B 1 338 ? 38.125 -3.123 -49.812 1 28.77 338 THR B O 1
ATOM 6559 N N . PRO B 1 339 ? 39.531 -1.825 -51.031 1 28.3 339 PRO B N 1
ATOM 6560 C CA . PRO B 1 339 ? 38.781 -0.575 -51.094 1 28.3 339 PRO B CA 1
ATOM 6561 C C . PRO B 1 339 ? 37.438 -0.721 -51.812 1 28.3 339 PRO B C 1
ATOM 6563 O O . PRO B 1 339 ? 37.438 -1.052 -53 1 28.3 339 PRO B O 1
ATOM 6566 N N . ARG B 1 340 ? 36.562 -1.547 -51.406 1 27.95 340 ARG B N 1
ATOM 6567 C CA . ARG B 1 340 ? 35.375 -1.581 -52.25 1 27.95 340 ARG B CA 1
ATOM 6568 C C . ARG B 1 340 ? 34.875 -0.174 -52.531 1 27.95 340 ARG B C 1
ATOM 6570 O O . ARG B 1 340 ? 35 0.717 -51.688 1 27.95 340 ARG B O 1
ATOM 6577 N N . ALA B 1 341 ? 34.656 0.134 -53.781 1 28.64 341 ALA B N 1
ATOM 6578 C CA . ALA B 1 341 ? 34.219 1.352 -54.438 1 28.64 341 ALA B CA 1
ATOM 6579 C C . ALA B 1 341 ? 32.969 1.929 -53.781 1 28.64 341 ALA B C 1
ATOM 6581 O O . ALA B 1 341 ? 32.031 1.192 -53.438 1 28.64 341 ALA B O 1
ATOM 6582 N N . HIS B 1 342 ? 33.156 2.986 -52.969 1 28.08 342 HIS B N 1
ATOM 6583 C CA . HIS B 1 342 ? 32.188 3.785 -52.219 1 28.08 342 HIS B CA 1
ATOM 6584 C C . HIS B 1 342 ? 31.062 4.293 -53.125 1 28.08 342 HIS B C 1
ATOM 6586 O O . HIS B 1 342 ? 31.312 5.078 -54.031 1 28.08 342 HIS B O 1
ATOM 6592 N N . THR B 1 343 ? 30.312 3.379 -53.781 1 32.19 343 THR B N 1
ATOM 6593 C CA . THR B 1 343 ? 29.25 4.016 -54.562 1 32.19 343 THR B CA 1
ATOM 6594 C C . THR B 1 343 ? 28.578 5.125 -53.75 1 32.19 343 THR B C 1
ATOM 6596 O O . THR B 1 343 ? 28.312 4.957 -52.562 1 32.19 343 THR B O 1
ATOM 6599 N N . PRO B 1 344 ? 28.641 6.375 -54.312 1 31.27 344 PRO B N 1
ATOM 6600 C CA . PRO B 1 344 ? 28.094 7.562 -53.656 1 31.27 344 PRO B CA 1
ATOM 6601 C C . PRO B 1 344 ? 26.641 7.367 -53.188 1 31.27 344 PRO B C 1
ATOM 6603 O O . PRO B 1 344 ? 25.781 7.035 -54 1 31.27 344 PRO B O 1
ATOM 6606 N N . VAL B 1 345 ? 26.391 6.559 -52.219 1 30.66 345 VAL B N 1
ATOM 6607 C CA . VAL B 1 345 ? 25.016 6.488 -51.75 1 30.66 345 VAL B CA 1
ATOM 6608 C C . VAL B 1 345 ? 24.453 7.898 -51.562 1 30.66 345 VAL B C 1
ATOM 6610 O O . VAL B 1 345 ? 25.141 8.797 -51.094 1 30.66 345 VAL B O 1
ATOM 6613 N N . THR B 1 346 ? 23.641 8.328 -52.531 1 33.34 346 THR B N 1
ATOM 6614 C CA . THR B 1 346 ? 22.875 9.57 -52.438 1 33.34 346 THR B CA 1
ATOM 6615 C C . THR B 1 346 ? 22.516 9.891 -51 1 33.34 346 THR B C 1
ATOM 6617 O O . THR B 1 346 ? 22.141 9 -50.219 1 33.34 346 THR B O 1
ATOM 6620 N N . PRO B 1 347 ? 23.125 11.039 -50.5 1 31.86 347 PRO B N 1
ATOM 6621 C CA . PRO B 1 347 ? 22.891 11.375 -49.094 1 31.86 347 PRO B CA 1
ATOM 6622 C C . PRO B 1 347 ? 21.422 11.242 -48.719 1 31.86 347 PRO B C 1
ATOM 6624 O O . PRO B 1 347 ? 20.562 11.906 -49.281 1 31.86 347 PRO B O 1
ATOM 6627 N N . GLU B 1 348 ? 20.812 10.109 -48.812 1 32.62 348 GLU B N 1
ATOM 6628 C CA . GLU B 1 348 ? 19.5 10.117 -48.188 1 32.62 348 GLU B CA 1
ATOM 6629 C C . GLU B 1 348 ? 19.422 11.141 -47.062 1 32.62 348 GLU B C 1
ATOM 6631 O O . GLU B 1 348 ? 20.391 11.352 -46.344 1 32.62 348 GLU B O 1
ATOM 6636 N N . ALA B 1 349 ? 18.562 12.219 -47.25 1 31.39 349 ALA B N 1
ATOM 6637 C CA . ALA B 1 349 ? 18.297 13.281 -46.281 1 31.39 349 ALA B CA 1
ATOM 6638 C C . ALA B 1 349 ? 18.484 12.773 -44.844 1 31.39 349 ALA B C 1
ATOM 6640 O O . ALA B 1 349 ? 17.672 11.984 -44.344 1 31.39 349 ALA B O 1
ATOM 6641 N N . GLN B 1 350 ? 19.578 12.328 -44.438 1 37.22 350 GLN B N 1
ATOM 6642 C CA . GLN B 1 350 ? 19.906 12.031 -43.031 1 37.22 350 GLN B CA 1
ATOM 6643 C C . GLN B 1 350 ? 19.266 13.055 -42.094 1 37.22 350 GLN B C 1
ATOM 6645 O O . GLN B 1 350 ? 19.672 14.219 -42.094 1 37.22 350 GLN B O 1
ATOM 6650 N N . SER B 1 351 ? 17.938 13.32 -42.219 1 42.12 351 SER B N 1
ATOM 6651 C CA . SER B 1 351 ? 17.281 14.195 -41.25 1 42.12 351 SER B CA 1
ATOM 6652 C C . SER B 1 351 ? 18.078 14.281 -39.938 1 42.12 351 SER B C 1
ATOM 6654 O O . SER B 1 351 ? 18.469 13.25 -39.375 1 42.12 351 SER B O 1
ATOM 6656 N N . SER B 1 352 ? 18.953 15.125 -39.812 1 47.97 352 SER B N 1
ATOM 6657 C CA . SER B 1 352 ? 19.781 15.547 -38.688 1 47.97 352 SER B CA 1
ATOM 6658 C C . SER B 1 352 ? 19.016 15.422 -37.375 1 47.97 352 SER B C 1
ATOM 6660 O O . SER B 1 352 ? 18.156 16.234 -37.062 1 47.97 352 SER B O 1
ATOM 6662 N N . VAL B 1 353 ? 18.609 14.297 -37.125 1 59.59 353 VAL B N 1
ATOM 6663 C CA . VAL B 1 353 ? 18.078 14.094 -35.781 1 59.59 353 VAL B CA 1
ATOM 6664 C C . VAL B 1 353 ? 18.922 14.883 -34.781 1 59.59 353 VAL B C 1
ATOM 6666 O O . VAL B 1 353 ? 20.141 14.734 -34.719 1 59.59 353 VAL B O 1
ATOM 6669 N N . SER B 1 354 ? 18.391 16.094 -34.438 1 68.44 354 SER B N 1
ATOM 6670 C CA . SER B 1 354 ? 19.016 16.953 -33.438 1 68.44 354 SER B CA 1
ATOM 6671 C C . SER B 1 354 ? 19.672 16.141 -32.344 1 68.44 354 SER B C 1
ATOM 6673 O O . SER B 1 354 ? 19.234 15.031 -32.031 1 68.44 354 SER B O 1
ATOM 6675 N N . VAL B 1 355 ? 20.938 16.297 -32.125 1 74.69 355 VAL B N 1
ATOM 6676 C CA . VAL B 1 355 ? 21.703 15.727 -31.031 1 74.69 355 VAL B CA 1
ATOM 6677 C C . VAL B 1 355 ? 20.828 15.672 -29.781 1 74.69 355 VAL B C 1
ATOM 6679 O O . VAL B 1 355 ? 20.875 14.711 -29.016 1 74.69 355 VAL B O 1
ATOM 6682 N N . HIS B 1 356 ? 19.906 16.594 -29.766 1 73.94 356 HIS B N 1
ATOM 6683 C CA . HIS B 1 356 ? 19.047 16.672 -28.594 1 73.94 356 HIS B CA 1
ATOM 6684 C C . HIS B 1 356 ? 17.969 15.602 -28.625 1 73.94 356 HIS B C 1
ATOM 6686 O O . HIS B 1 356 ? 17.562 15.086 -27.578 1 73.94 356 HIS B O 1
ATOM 6692 N N . LEU B 1 357 ? 17.578 15.289 -29.781 1 76.12 357 LEU B N 1
ATOM 6693 C CA . LEU B 1 357 ? 16.609 14.211 -29.906 1 76.12 357 LEU B CA 1
ATOM 6694 C C . LEU B 1 357 ? 17.234 12.867 -29.547 1 76.12 357 LEU B C 1
ATOM 6696 O O . LEU B 1 357 ? 16.594 12.039 -28.891 1 76.12 357 LEU B O 1
ATOM 6700 N N . LYS B 1 358 ? 18.453 12.688 -29.984 1 75.56 358 LYS B N 1
ATOM 6701 C CA . LYS B 1 358 ? 19.156 11.445 -29.672 1 75.56 358 LYS B CA 1
ATOM 6702 C C . LYS B 1 358 ? 19.359 11.297 -28.156 1 75.56 358 LYS B C 1
ATOM 6704 O O . LYS B 1 358 ? 19.203 10.203 -27.609 1 75.56 358 LYS B O 1
ATOM 6709 N N . ARG B 1 359 ? 19.641 12.344 -27.594 1 75.25 359 ARG B N 1
ATOM 6710 C CA . ARG B 1 359 ? 19.859 12.32 -26.156 1 75.25 359 ARG B CA 1
ATOM 6711 C C . ARG B 1 359 ? 18.562 12.055 -25.406 1 75.25 359 ARG B C 1
ATOM 6713 O O . ARG B 1 359 ? 18.547 11.336 -24.406 1 75.25 359 ARG B O 1
ATOM 6720 N N . ALA B 1 360 ? 17.562 12.609 -25.953 1 74.06 360 ALA B N 1
ATOM 6721 C CA . ALA B 1 360 ? 16.25 12.477 -25.297 1 74.06 360 ALA B CA 1
ATOM 6722 C C . ALA B 1 360 ? 15.711 11.055 -25.438 1 74.06 360 ALA B C 1
ATOM 6724 O O . ALA B 1 360 ? 14.945 10.594 -24.594 1 74.06 360 ALA B O 1
ATOM 6725 N N . THR B 1 361 ? 16.203 10.406 -26.453 1 75.81 361 THR B N 1
ATOM 6726 C CA . THR B 1 361 ? 15.664 9.07 -26.719 1 75.81 361 THR B CA 1
ATOM 6727 C C . THR B 1 361 ? 16.656 7.996 -26.281 1 75.81 361 THR B C 1
ATOM 6729 O O . THR B 1 361 ? 16.469 6.812 -26.578 1 75.81 361 THR B O 1
ATOM 6732 N N . ALA B 1 362 ? 17.688 8.523 -25.625 1 78.75 362 ALA B N 1
ATOM 6733 C CA . ALA B 1 362 ? 18.703 7.559 -25.172 1 78.75 362 ALA B CA 1
ATOM 6734 C C . ALA B 1 362 ? 18.125 6.613 -24.125 1 78.75 362 ALA B C 1
ATOM 6736 O O . ALA B 1 362 ? 17.422 7.043 -23.219 1 78.75 362 ALA B O 1
ATOM 6737 N N . LEU B 1 363 ? 18.281 5.367 -24.391 1 79.94 363 LEU B N 1
ATOM 6738 C CA . LEU B 1 363 ? 17.781 4.352 -23.484 1 79.94 363 LEU B CA 1
ATOM 6739 C C . LEU B 1 363 ? 18.719 4.168 -22.297 1 79.94 363 LEU B C 1
ATOM 6741 O O . LEU B 1 363 ? 19.938 4.129 -22.453 1 79.94 363 LEU B O 1
ATOM 6745 N N . PRO B 1 364 ? 18.156 4.16 -21.156 1 79.38 364 PRO B N 1
ATOM 6746 C CA . PRO B 1 364 ? 18.984 3.918 -19.984 1 79.38 364 PRO B CA 1
ATOM 6747 C C . PRO B 1 364 ? 19.688 2.564 -20.016 1 79.38 364 PRO B C 1
ATOM 6749 O O . PRO B 1 364 ? 19.125 1.582 -20.5 1 79.38 364 PRO B O 1
ATOM 6752 N N . SER B 1 365 ? 20.953 2.488 -19.672 1 79.75 365 SER B N 1
ATOM 6753 C CA . SER B 1 365 ? 21.734 1.253 -19.641 1 79.75 365 SER B CA 1
ATOM 6754 C C . SER B 1 365 ? 22.688 1.226 -18.438 1 79.75 365 SER B C 1
ATOM 6756 O O . SER B 1 365 ? 23.156 2.27 -18 1 79.75 365 SER B O 1
ATOM 6758 N N . VAL B 1 366 ? 22.703 0.112 -17.781 1 81.62 366 VAL B N 1
ATOM 6759 C CA . VAL B 1 366 ? 23.594 -0.033 -16.641 1 81.62 366 VAL B CA 1
ATOM 6760 C C . VAL B 1 366 ? 24.438 -1.298 -16.797 1 81.62 366 VAL B C 1
ATOM 6762 O O . VAL B 1 366 ? 23.938 -2.334 -17.234 1 81.62 366 VAL B O 1
ATOM 6765 N N . ARG B 1 367 ? 25.703 -1.121 -16.5 1 69.12 367 ARG B N 1
ATOM 6766 C CA . ARG B 1 367 ? 26.594 -2.277 -16.5 1 69.12 367 ARG B CA 1
ATOM 6767 C C . ARG B 1 367 ? 26.562 -2.998 -15.156 1 69.12 367 ARG B C 1
ATOM 6769 O O . ARG B 1 367 ? 26.719 -2.373 -14.109 1 69.12 367 ARG B O 1
ATOM 6776 N N . VAL B 1 368 ? 25.969 -4.18 -15.188 1 65.94 368 VAL B N 1
ATOM 6777 C CA . VAL B 1 368 ? 25.781 -4.914 -13.938 1 65.94 368 VAL B CA 1
ATOM 6778 C C . VAL B 1 368 ? 27.062 -5.695 -13.609 1 65.94 368 VAL B C 1
ATOM 6780 O O . VAL B 1 368 ? 27.625 -6.375 -14.469 1 65.94 368 VAL B O 1
ATOM 6783 N N . GLU B 1 369 ? 27.75 -5.336 -12.523 1 60.25 369 GLU B N 1
ATOM 6784 C CA . GLU B 1 369 ? 28.844 -6.18 -12.078 1 60.25 369 GLU B CA 1
ATOM 6785 C C . GLU B 1 369 ? 28.344 -7.465 -11.43 1 60.25 369 GLU B C 1
ATOM 6787 O O . GLU B 1 369 ? 27.281 -7.473 -10.805 1 60.25 369 GLU B O 1
ATOM 6792 N N . LYS B 1 370 ? 28.719 -8.695 -11.828 1 54.59 370 LYS B N 1
ATOM 6793 C CA . LYS B 1 370 ? 28.375 -10.094 -11.562 1 54.59 370 LYS B CA 1
ATOM 6794 C C . LYS B 1 370 ? 28.328 -10.367 -10.062 1 54.59 370 LYS B C 1
ATOM 6796 O O . LYS B 1 370 ? 28.188 -11.523 -9.648 1 54.59 370 LYS B O 1
ATOM 6801 N N . LYS B 1 371 ? 28.578 -9.562 -9.008 1 51.5 371 LYS B N 1
ATOM 6802 C CA . LYS B 1 371 ? 28.875 -10.172 -7.715 1 51.5 371 LYS B CA 1
ATOM 6803 C C . LYS B 1 371 ? 27.594 -10.414 -6.914 1 51.5 371 LYS B C 1
ATOM 6805 O O . LYS B 1 371 ? 27.125 -9.523 -6.195 1 51.5 371 LYS B O 1
ATOM 6810 N N . ALA B 1 372 ? 26.672 -11.117 -7.336 1 53.41 372 ALA B N 1
ATOM 6811 C CA . ALA B 1 372 ? 25.5 -11.266 -6.492 1 53.41 372 ALA B CA 1
ATOM 6812 C C . ALA B 1 372 ? 25.766 -12.234 -5.34 1 53.41 372 ALA B C 1
ATOM 6814 O O . ALA B 1 372 ? 26.594 -13.141 -5.461 1 53.41 372 ALA B O 1
ATOM 6815 N N . ARG B 1 373 ? 25.328 -12.055 -4.113 1 53.25 373 ARG B N 1
ATOM 6816 C CA . ARG B 1 373 ? 25.406 -12.945 -2.963 1 53.25 373 ARG B CA 1
ATOM 6817 C C . ARG B 1 373 ? 24.766 -14.297 -3.268 1 53.25 373 ARG B C 1
ATOM 6819 O O . ARG B 1 373 ? 23.672 -14.359 -3.826 1 53.25 373 ARG B O 1
ATOM 6826 N N . ARG B 1 374 ? 25.562 -15.305 -3.166 1 58.09 374 ARG B N 1
ATOM 6827 C CA . ARG B 1 374 ? 25.156 -16.688 -3.398 1 58.09 374 ARG B CA 1
ATOM 6828 C C . ARG B 1 374 ? 24.125 -17.125 -2.361 1 58.09 374 ARG B C 1
ATOM 6830 O O . ARG B 1 374 ? 24.453 -17.266 -1.179 1 58.09 374 ARG B O 1
ATOM 6837 N N . ARG B 1 375 ? 22.766 -17.062 -2.613 1 64.38 375 ARG B N 1
ATOM 6838 C CA . ARG B 1 375 ? 21.734 -17.625 -1.753 1 64.38 375 ARG B CA 1
ATOM 6839 C C . ARG B 1 375 ? 21.484 -19.094 -2.084 1 64.38 375 ARG B C 1
ATOM 6841 O O . ARG B 1 375 ? 21.672 -19.516 -3.225 1 64.38 375 ARG B O 1
ATOM 6848 N N . LEU B 1 376 ? 21.234 -19.797 -0.985 1 66.62 376 LEU B N 1
ATOM 6849 C CA . LEU B 1 376 ? 20.969 -21.219 -1.132 1 66.62 376 LEU B CA 1
ATOM 6850 C C . LEU B 1 376 ? 19.938 -21.484 -2.223 1 66.62 376 LEU B C 1
ATOM 6852 O O . LEU B 1 376 ? 20.094 -22.422 -3.016 1 66.62 376 LEU B O 1
ATOM 6856 N N . CYS B 1 377 ? 18.969 -20.672 -2.35 1 66.31 377 CYS B N 1
ATOM 6857 C CA . CYS B 1 377 ? 17.891 -20.891 -3.297 1 66.31 377 CYS B CA 1
ATOM 6858 C C . CYS B 1 377 ? 18.391 -20.781 -4.734 1 66.31 377 CYS B C 1
ATOM 6860 O O . CYS B 1 377 ? 17.844 -21.406 -5.637 1 66.31 377 CYS B O 1
ATOM 6862 N N . ASN B 1 378 ? 19.375 -20.062 -4.855 1 68 378 ASN B N 1
ATOM 6863 C CA . ASN B 1 378 ? 19.906 -19.859 -6.199 1 68 378 ASN B CA 1
ATOM 6864 C C . ASN B 1 378 ? 20.812 -21.031 -6.609 1 68 378 ASN B C 1
ATOM 6866 O O . ASN B 1 378 ? 21.078 -21.219 -7.797 1 68 378 ASN B O 1
ATOM 6870 N N . GLU B 1 379 ? 21.203 -21.766 -5.617 1 71.19 379 GLU B N 1
ATOM 6871 C CA . GLU B 1 379 ? 22.125 -22.859 -5.879 1 71.19 379 GLU B CA 1
ATOM 6872 C C . GLU B 1 379 ? 21.391 -24.172 -6.102 1 71.19 379 GLU B C 1
ATOM 6874 O O . GLU B 1 379 ? 21.953 -25.125 -6.641 1 71.19 379 GLU B O 1
ATOM 6879 N N . LEU B 1 380 ? 20.188 -24.172 -5.773 1 75.25 380 LEU B N 1
ATOM 6880 C CA . LEU B 1 380 ? 19.406 -25.406 -5.883 1 75.25 380 LEU B CA 1
ATOM 6881 C C . LEU B 1 380 ? 18.922 -25.625 -7.312 1 75.25 380 LEU B C 1
ATOM 6883 O O . LEU B 1 380 ? 18.594 -24.656 -8.008 1 75.25 380 LEU B O 1
ATOM 6887 N N . PRO B 1 381 ? 18.953 -26.891 -7.688 1 77.19 381 PRO B N 1
ATOM 6888 C CA . PRO B 1 381 ? 18.297 -27.172 -8.969 1 77.19 381 PRO B CA 1
ATOM 6889 C C . PRO B 1 381 ? 16.812 -26.844 -8.969 1 77.19 381 PRO B C 1
ATOM 6891 O O . PRO B 1 381 ? 16.234 -26.578 -7.914 1 77.19 381 PRO B O 1
ATOM 6894 N N . TYR B 1 382 ? 16.281 -26.859 -10.125 1 83.25 382 TYR B N 1
ATOM 6895 C CA . TYR B 1 382 ? 14.867 -26.516 -10.25 1 83.25 382 TYR B CA 1
ATOM 6896 C C . TYR B 1 382 ? 13.992 -27.594 -9.617 1 83.25 382 TYR B C 1
ATOM 6898 O O . TYR B 1 382 ? 12.953 -27.297 -9.016 1 83.25 382 TYR B O 1
ATOM 6906 N N . CYS B 1 383 ? 14.43 -28.781 -9.781 1 82 383 CYS B N 1
ATOM 6907 C CA . CYS B 1 383 ? 13.703 -29.859 -9.109 1 82 383 CYS B CA 1
ATOM 6908 C C . CYS B 1 383 ? 14.211 -30.047 -7.684 1 82 383 CYS B C 1
ATOM 6910 O O . CYS B 1 383 ? 15.273 -30.641 -7.477 1 82 383 CYS B O 1
ATOM 6912 N N . CYS B 1 384 ? 13.469 -29.734 -6.738 1 79.88 384 CYS B N 1
ATOM 6913 C CA . CYS B 1 384 ? 13.898 -29.703 -5.344 1 79.88 384 CYS B CA 1
ATOM 6914 C C . CYS B 1 384 ? 13.922 -31.109 -4.746 1 79.88 384 CYS B C 1
ATOM 6916 O O . CYS B 1 384 ? 14.531 -31.328 -3.695 1 79.88 384 CYS B O 1
ATOM 6918 N N . THR B 1 385 ? 13.305 -31.984 -5.371 1 80.56 385 THR B N 1
ATOM 6919 C CA . THR B 1 385 ? 13.258 -33.344 -4.836 1 80.56 385 THR B CA 1
ATOM 6920 C C . THR B 1 385 ? 14.305 -34.219 -5.504 1 80.56 385 THR B C 1
ATOM 6922 O O . THR B 1 385 ? 14.352 -35.438 -5.258 1 80.56 385 THR B O 1
ATOM 6925 N N . SER B 1 386 ? 15.086 -33.656 -6.332 1 83.31 386 SER B N 1
ATOM 6926 C CA . SER B 1 386 ? 16.188 -34.406 -6.906 1 83.31 386 SER B CA 1
ATOM 6927 C C . SER B 1 386 ? 17.234 -34.781 -5.848 1 83.31 386 SER B C 1
ATOM 6929 O O . SER B 1 386 ? 17.359 -34.094 -4.836 1 83.31 386 SER B O 1
ATOM 6931 N N . PRO B 1 387 ? 17.828 -35.875 -6.074 1 82 387 PRO B N 1
ATOM 6932 C CA . PRO B 1 387 ? 18.859 -36.25 -5.105 1 82 387 PRO B CA 1
ATOM 6933 C C . PRO B 1 387 ? 19.906 -35.188 -4.91 1 82 387 PRO B C 1
ATOM 6935 O O . PRO B 1 387 ? 20.359 -34.938 -3.787 1 82 387 PRO B O 1
ATOM 6938 N N . SER B 1 388 ? 20.219 -34.562 -5.938 1 80 388 SER B N 1
ATOM 6939 C CA . SER B 1 388 ? 21.203 -33.5 -5.844 1 80 388 SER B CA 1
ATOM 6940 C C . SER B 1 388 ? 20.703 -32.344 -4.977 1 80 388 SER B C 1
ATOM 6942 O O . SER B 1 388 ? 21.453 -31.781 -4.176 1 80 388 SER B O 1
ATOM 6944 N N . ALA B 1 389 ? 19.484 -32 -5.156 1 80.56 389 ALA B N 1
ATOM 6945 C CA . ALA B 1 389 ? 18.906 -30.906 -4.375 1 80.56 389 ALA B CA 1
ATOM 6946 C C . ALA B 1 389 ? 18.828 -31.281 -2.895 1 80.56 389 ALA B C 1
ATOM 6948 O O . ALA B 1 389 ? 19.156 -30.469 -2.027 1 80.56 389 ALA B O 1
ATOM 6949 N N . ILE B 1 390 ? 18.422 -32.469 -2.576 1 80.88 390 ILE B N 1
ATOM 6950 C CA . ILE B 1 390 ? 18.266 -32.938 -1.209 1 80.88 390 ILE B CA 1
ATOM 6951 C C . ILE B 1 390 ? 19.625 -33 -0.522 1 80.88 390 ILE B C 1
ATOM 6953 O O . ILE B 1 390 ? 19.766 -32.594 0.636 1 80.88 390 ILE B O 1
ATOM 6957 N N . ASN B 1 391 ? 20.578 -33.406 -1.312 1 77.81 391 ASN B N 1
ATOM 6958 C CA . ASN B 1 391 ? 21.922 -33.438 -0.762 1 77.81 391 ASN B CA 1
ATOM 6959 C C . ASN B 1 391 ? 22.469 -32.062 -0.48 1 77.81 391 ASN B C 1
ATOM 6961 O O . ASN B 1 391 ? 23.141 -31.828 0.533 1 77.81 391 ASN B O 1
ATOM 6965 N N . THR B 1 392 ? 22.203 -31.203 -1.336 1 77.62 392 THR B N 1
ATOM 6966 C CA . THR B 1 392 ? 22.688 -29.844 -1.172 1 77.62 392 THR B CA 1
ATOM 6967 C C . THR B 1 392 ? 22.078 -29.203 0.078 1 77.62 392 THR B C 1
ATOM 6969 O O . THR B 1 392 ? 22.781 -28.531 0.835 1 77.62 392 THR B O 1
ATOM 6972 N N . ILE B 1 393 ? 20.875 -29.359 0.269 1 76.69 393 ILE B N 1
ATOM 6973 C CA . ILE B 1 393 ? 20.219 -28.766 1.425 1 76.69 393 ILE B CA 1
ATOM 6974 C C . ILE B 1 393 ? 20.719 -29.422 2.705 1 76.69 393 ILE B C 1
ATOM 6976 O O . ILE B 1 393 ? 20.906 -28.766 3.725 1 76.69 393 ILE B O 1
ATOM 6980 N N . LYS B 1 394 ? 20.875 -30.688 2.609 1 73.19 394 LYS B N 1
ATOM 6981 C CA . LYS B 1 394 ? 21.406 -31.422 3.752 1 73.19 394 LYS B CA 1
ATOM 6982 C C . LYS B 1 394 ? 22.781 -30.891 4.152 1 73.19 394 LYS B C 1
ATOM 6984 O O . LYS B 1 394 ? 23.031 -30.672 5.336 1 73.19 394 LYS B O 1
ATOM 6989 N N . ASP B 1 395 ? 23.516 -30.641 3.145 1 73.31 395 ASP B N 1
ATOM 6990 C CA . ASP B 1 395 ? 24.859 -30.125 3.393 1 73.31 395 ASP B CA 1
ATOM 6991 C C . ASP B 1 395 ? 24.812 -28.719 3.99 1 73.31 395 ASP B C 1
ATOM 6993 O O . ASP B 1 395 ? 25.609 -28.391 4.871 1 73.31 395 ASP B O 1
ATOM 6997 N N . SER B 1 396 ? 23.953 -27.969 3.438 1 75.69 396 SER B N 1
ATOM 6998 C CA . SER B 1 396 ? 23.812 -26.594 3.941 1 75.69 396 SER B CA 1
ATOM 6999 C C . SER B 1 396 ? 23.359 -26.594 5.398 1 75.69 396 SER B C 1
ATOM 7001 O O . SER B 1 396 ? 23.844 -25.797 6.203 1 75.69 396 SER B O 1
ATOM 7003 N N . LEU B 1 397 ? 22.422 -27.453 5.688 1 70 397 LEU B N 1
ATOM 7004 C CA . LEU B 1 397 ? 21.938 -27.562 7.059 1 70 397 LEU B CA 1
ATOM 7005 C C . LEU B 1 397 ? 23.047 -28.031 7.992 1 70 397 LEU B C 1
ATOM 7007 O O . LEU B 1 397 ? 23.188 -27.516 9.109 1 70 397 LEU B O 1
ATOM 7011 N N . LEU B 1 398 ? 23.766 -28.938 7.457 1 66 398 LEU B N 1
ATOM 7012 C CA . LEU B 1 398 ? 24.875 -29.453 8.242 1 66 398 LEU B CA 1
ATOM 7013 C C . LEU B 1 398 ? 25.922 -28.359 8.484 1 66 398 LEU B C 1
ATOM 7015 O O . LEU B 1 398 ? 26.469 -28.266 9.578 1 66 398 LEU B O 1
ATOM 7019 N N . SER B 1 399 ? 26.141 -27.594 7.52 1 68.75 399 SER B N 1
ATOM 7020 C CA . SER B 1 399 ? 27.109 -26.5 7.633 1 68.75 399 SER B CA 1
ATOM 7021 C C . SER B 1 399 ? 26.641 -25.453 8.633 1 68.75 399 SER B C 1
ATOM 7023 O O . SER B 1 399 ? 27.438 -24.922 9.406 1 68.75 399 SER B O 1
ATOM 7025 N N . LYS B 1 400 ? 25.422 -25.141 8.508 1 67.19 400 LYS B N 1
ATOM 7026 C CA . LYS B 1 400 ? 24.859 -24.156 9.445 1 67.19 400 LYS B CA 1
ATOM 7027 C C . LYS B 1 400 ? 24.938 -24.672 10.875 1 67.19 400 LYS B C 1
ATOM 7029 O O . LYS B 1 400 ? 25.25 -23.922 11.797 1 67.19 400 LYS B O 1
ATOM 7034 N N . CYS B 1 401 ? 24.609 -25.969 11.016 1 59.72 401 CYS B N 1
ATOM 7035 C CA . CYS B 1 401 ? 24.703 -26.594 12.328 1 59.72 401 CYS B CA 1
ATOM 7036 C C . CYS B 1 401 ? 26.141 -26.578 12.836 1 59.72 401 CYS B C 1
ATOM 7038 O O . CYS B 1 401 ? 26.391 -26.281 14.008 1 59.72 401 CYS B O 1
ATOM 7040 N N . ARG B 1 402 ? 26.953 -26.766 11.891 1 57.88 402 ARG B N 1
ATOM 7041 C CA . ARG B 1 402 ? 28.375 -26.75 12.25 1 57.88 402 ARG B CA 1
ATOM 7042 C C . ARG B 1 402 ? 28.828 -25.344 12.609 1 57.88 402 ARG B C 1
ATOM 7044 O O . ARG B 1 402 ? 29.578 -25.156 13.57 1 57.88 402 ARG B O 1
ATOM 7051 N N . SER B 1 403 ? 28.406 -24.438 11.805 1 66.38 403 SER B N 1
ATOM 7052 C CA . SER B 1 403 ? 28.766 -23.047 12.07 1 66.38 403 SER B CA 1
ATOM 7053 C C . SER B 1 403 ? 28.219 -22.578 13.406 1 66.38 403 SER B C 1
ATOM 7055 O O . SER B 1 403 ? 28.906 -21.891 14.164 1 66.38 403 SER B O 1
ATOM 7057 N N . LYS B 1 404 ? 27.016 -22.875 13.602 1 63.91 404 LYS B N 1
ATOM 7058 C CA . LYS B 1 404 ? 26.406 -22.531 14.883 1 63.91 404 LYS B CA 1
ATOM 7059 C C . LYS B 1 404 ? 27.156 -23.203 16.031 1 63.91 404 LYS B C 1
ATOM 7061 O O . LYS B 1 404 ? 27.391 -22.578 17.062 1 63.91 404 LYS B O 1
ATOM 7066 N N . ALA B 1 405 ? 27.453 -24.469 15.82 1 58.41 405 ALA B N 1
ATOM 7067 C CA . ALA B 1 405 ? 28.203 -25.203 16.828 1 58.41 405 ALA B CA 1
ATOM 7068 C C . ALA B 1 405 ? 29.578 -24.562 17.062 1 58.41 405 ALA B C 1
ATOM 7070 O O . ALA B 1 405 ? 30.016 -24.438 18.203 1 58.41 405 ALA B O 1
ATOM 7071 N N . ARG B 1 406 ? 30.109 -24.141 15.984 1 61.19 406 ARG B N 1
ATOM 7072 C CA . ARG B 1 406 ? 31.406 -23.484 16.094 1 61.19 406 ARG B CA 1
ATOM 7073 C C . ARG B 1 406 ? 31.297 -22.141 16.812 1 61.19 406 ARG B C 1
ATOM 7075 O O . ARG B 1 406 ? 32.125 -21.812 17.656 1 61.19 406 ARG B O 1
ATOM 7082 N N . LYS B 1 407 ? 30.344 -21.422 16.406 1 64.31 407 LYS B N 1
ATOM 7083 C CA . LYS B 1 407 ? 30.141 -20.125 17.047 1 64.31 407 LYS B CA 1
ATOM 7084 C C . LYS B 1 407 ? 29.828 -20.297 18.531 1 64.31 407 LYS B C 1
ATOM 7086 O O . LYS B 1 407 ? 30.312 -19.516 19.359 1 64.31 407 LYS B O 1
ATOM 7091 N N . GLU B 1 408 ? 29.031 -21.266 18.812 1 61.12 408 GLU B N 1
ATOM 7092 C CA . GLU B 1 408 ? 28.734 -21.578 20.203 1 61.12 408 GLU B CA 1
ATOM 7093 C C . GLU B 1 408 ? 29.984 -22 20.953 1 61.12 408 GLU B C 1
ATOM 7095 O O . GLU B 1 408 ? 30.203 -21.609 22.109 1 61.12 408 GLU B O 1
ATOM 7100 N N . LEU B 1 409 ? 30.781 -22.734 20.281 1 60.38 409 LEU B N 1
ATOM 7101 C CA . LEU B 1 409 ? 32.062 -23.156 20.859 1 60.38 409 LEU B CA 1
ATOM 7102 C C . LEU B 1 409 ? 32.969 -21.953 21.062 1 60.38 409 LEU B C 1
ATOM 7104 O O . LEU B 1 409 ? 33.656 -21.844 22.094 1 60.38 409 LEU B O 1
ATOM 7108 N N . LEU B 1 410 ? 32.938 -21.172 20.062 1 62.94 410 LEU B N 1
ATOM 7109 C CA . LEU B 1 410 ? 33.781 -19.969 20.172 1 62.94 410 LEU B CA 1
ATOM 7110 C C . LEU B 1 410 ? 33.25 -19.047 21.266 1 62.94 410 LEU B C 1
ATOM 7112 O O . LEU B 1 410 ? 34.062 -18.469 22.016 1 62.94 410 LEU B O 1
ATOM 7116 N N . ALA B 1 411 ? 32.094 -18.875 21.25 1 62.69 411 ALA B N 1
ATOM 7117 C CA . ALA B 1 411 ? 31.484 -18.078 22.328 1 62.69 411 ALA B CA 1
ATOM 7118 C C . ALA B 1 411 ? 31.812 -18.656 23.688 1 62.69 411 ALA B C 1
ATOM 7120 O O . ALA B 1 411 ? 32.125 -17.922 24.625 1 62.69 411 ALA B O 1
ATOM 7121 N N . LYS B 1 412 ? 31.766 -19.875 23.844 1 58.03 412 LYS B N 1
ATOM 7122 C CA . LYS B 1 412 ? 32.125 -20.578 25.062 1 58.03 412 LYS B CA 1
ATOM 7123 C C . LYS B 1 412 ? 33.625 -20.391 25.375 1 58.03 412 LYS B C 1
ATOM 7125 O O . LYS B 1 412 ? 34 -20.156 26.516 1 58.03 412 LYS B O 1
ATOM 7130 N N . LYS B 1 413 ? 34.375 -20.469 24.375 1 58.22 413 LYS B N 1
ATOM 7131 C CA . LYS B 1 413 ? 35.812 -20.266 24.547 1 58.22 413 LYS B CA 1
ATOM 7132 C C . LYS B 1 413 ? 36.094 -18.828 24.969 1 58.22 413 LYS B C 1
ATOM 7134 O O . LYS B 1 413 ? 36.938 -18.578 25.844 1 58.22 413 LYS B O 1
ATOM 7139 N N . ARG B 1 414 ? 35.531 -17.984 24.266 1 59.94 414 ARG B N 1
ATOM 7140 C CA . ARG B 1 414 ? 35.688 -16.578 24.625 1 59.94 414 ARG B CA 1
ATOM 7141 C C . ARG B 1 414 ? 35.25 -16.328 26.062 1 59.94 414 ARG B C 1
ATOM 7143 O O . ARG B 1 414 ? 35.906 -15.578 26.797 1 59.94 414 ARG B O 1
ATOM 7150 N N . TYR B 1 415 ? 34.156 -16.906 26.344 1 55.03 415 TYR B N 1
ATOM 7151 C CA . TYR B 1 415 ? 33.688 -16.828 27.719 1 55.03 415 TYR B CA 1
ATOM 7152 C C . TYR B 1 415 ? 34.688 -17.406 28.703 1 55.03 415 TYR B C 1
ATOM 7154 O O . TYR B 1 415 ? 34.969 -16.797 29.734 1 55.03 415 TYR B O 1
ATOM 7162 N N . LEU B 1 416 ? 35.219 -18.5 28.328 1 54.34 416 LEU B N 1
ATOM 7163 C CA . LEU B 1 416 ? 36.219 -19.172 29.156 1 54.34 416 LEU B CA 1
ATOM 7164 C C . LEU B 1 416 ? 37.531 -18.375 29.188 1 54.34 416 LEU B C 1
ATOM 7166 O O . LEU B 1 416 ? 38.188 -18.281 30.219 1 54.34 416 LEU B O 1
ATOM 7170 N N . GLN B 1 417 ? 37.906 -17.953 28.078 1 52.44 417 GLN B N 1
ATOM 7171 C CA . GLN B 1 417 ? 39.094 -17.125 28 1 52.44 417 GLN B CA 1
ATOM 7172 C C . GLN B 1 417 ? 38.938 -15.828 28.766 1 52.44 417 GLN B C 1
ATOM 7174 O O . GLN B 1 417 ? 39.844 -15.375 29.438 1 52.44 417 GLN B O 1
ATOM 7179 N N . ARG B 1 418 ? 37.875 -15.203 28.422 1 48.31 418 ARG B N 1
ATOM 7180 C CA . ARG B 1 418 ? 37.562 -14 29.203 1 48.31 418 ARG B CA 1
ATOM 7181 C C . ARG B 1 418 ? 37.531 -14.312 30.688 1 48.31 418 ARG B C 1
ATOM 7183 O O . ARG B 1 418 ? 38 -13.508 31.5 1 48.31 418 ARG B O 1
ATOM 7190 N N . LYS B 1 419 ? 37 -15.398 30.922 1 46.16 419 LYS B N 1
ATOM 7191 C CA . LYS B 1 419 ? 37.062 -15.883 32.312 1 46.16 419 LYS B CA 1
ATOM 7192 C C . LYS B 1 419 ? 38.5 -16.266 32.688 1 46.16 419 LYS B C 1
ATOM 7194 O O . LYS B 1 419 ? 38.906 -16.125 33.844 1 46.16 419 LYS B O 1
ATOM 7199 N N . GLY B 1 420 ? 39.156 -16.922 31.797 1 39.53 420 GLY B N 1
ATOM 7200 C CA . GLY B 1 420 ? 40.562 -17.266 32.062 1 39.53 420 GLY B CA 1
ATOM 7201 C C . GLY B 1 420 ? 41.5 -16.078 31.984 1 39.53 420 GLY B C 1
ATOM 7202 O O . GLY B 1 420 ? 42.688 -16.188 32.281 1 39.53 420 GLY B O 1
ATOM 7203 N N . THR B 1 421 ? 41.312 -15.211 30.969 1 36.38 421 THR B N 1
ATOM 7204 C CA . THR B 1 421 ? 42.156 -14.023 31.109 1 36.38 421 THR B CA 1
ATOM 7205 C C . THR B 1 421 ? 41.906 -13.344 32.469 1 36.38 421 THR B C 1
ATOM 7207 O O . THR B 1 421 ? 40.844 -12.758 32.688 1 36.38 421 THR B O 1
ATOM 7210 N N . GLU B 1 422 ? 42.406 -13.914 33.406 1 34.22 422 GLU B N 1
ATOM 7211 C CA . GLU B 1 422 ? 42.656 -13.445 34.781 1 34.22 422 GLU B CA 1
ATOM 7212 C C . GLU B 1 422 ? 43.062 -11.969 34.781 1 34.22 422 GLU B C 1
ATOM 7214 O O . GLU B 1 422 ? 43.969 -11.562 34.062 1 34.22 422 GLU B O 1
ATOM 7219 N N . CYS B 1 423 ? 42.156 -11.047 34.812 1 32.19 423 CYS B N 1
ATOM 7220 C CA . CYS B 1 423 ? 42.625 -9.703 35.156 1 32.19 423 CYS B CA 1
ATOM 7221 C C . CYS B 1 423 ? 43.875 -9.734 36 1 32.19 423 CYS B C 1
ATOM 7223 O O . CYS B 1 423 ? 43.938 -10.469 37 1 32.19 423 CYS B O 1
ATOM 7225 N N . PRO B 1 424 ? 44.969 -9.453 35.406 1 33.34 424 PRO B N 1
ATOM 7226 C CA . PRO B 1 424 ? 46.125 -9.43 36.312 1 33.34 424 PRO B CA 1
ATOM 7227 C C . PRO B 1 424 ? 45.781 -8.883 37.688 1 33.34 424 PRO B C 1
ATOM 7229 O O . PRO B 1 424 ? 45.031 -7.898 37.812 1 33.34 424 PRO B O 1
ATOM 7232 N N . LEU B 1 425 ? 45.625 -9.602 38.688 1 31.92 425 LEU B N 1
ATOM 7233 C CA . LEU B 1 425 ? 45.594 -9.016 40 1 31.92 425 LEU B CA 1
ATOM 7234 C C . LEU B 1 425 ? 46.594 -7.879 40.125 1 31.92 425 LEU B C 1
ATOM 7236 O O . LEU B 1 425 ? 47.656 -7.914 39.5 1 31.92 425 LEU B O 1
ATOM 7240 N N . PRO B 1 426 ? 46.125 -6.562 40.344 1 32.59 426 PRO B N 1
ATOM 7241 C CA . PRO B 1 426 ? 47.25 -5.66 40.562 1 32.59 426 PRO B CA 1
ATOM 7242 C C . PRO B 1 426 ? 48.438 -6.348 41.281 1 32.59 426 PRO B C 1
ATOM 7244 O O . PRO B 1 426 ? 48.219 -7.312 42 1 32.59 426 PRO B O 1
ATOM 7247 N N . LYS B 1 427 ? 49.594 -6.477 40.719 1 33.38 427 LYS B N 1
ATOM 7248 C CA . LYS B 1 427 ? 50.781 -7.016 41.375 1 33.38 427 LYS B CA 1
ATOM 7249 C C . LYS B 1 427 ? 50.781 -6.66 42.875 1 33.38 427 LYS B C 1
ATOM 7251 O O . LYS B 1 427 ? 51.562 -7.23 43.656 1 33.38 427 LYS B O 1
ATOM 7256 N N . ASN B 1 428 ? 50.406 -5.227 43.125 1 32.19 428 ASN B N 1
ATOM 7257 C CA . ASN B 1 428 ? 50.594 -5.035 44.531 1 32.19 428 ASN B CA 1
ATOM 7258 C C . ASN B 1 428 ? 49.531 -5.738 45.375 1 32.19 428 ASN B C 1
ATOM 7260 O O . ASN B 1 428 ? 48.312 -5.57 45.094 1 32.19 428 ASN B O 1
ATOM 7264 N N . GLU B 1 429 ? 49.594 -6.973 45.812 1 35.72 429 GLU B N 1
ATOM 7265 C CA . GLU B 1 429 ? 49 -7.855 46.812 1 35.72 429 GLU B CA 1
ATOM 7266 C C . GLU B 1 429 ? 48.094 -7.07 47.781 1 35.72 429 GLU B C 1
ATOM 7268 O O . GLU B 1 429 ? 47.219 -7.633 48.406 1 35.72 429 GLU B O 1
ATOM 7273 N N . SER B 1 430 ? 48.5 -5.77 48.062 1 36.78 430 SER B N 1
ATOM 7274 C CA . SER B 1 430 ? 48.094 -5.188 49.344 1 36.78 430 SER B CA 1
ATOM 7275 C C . SER B 1 430 ? 46.719 -4.527 49.219 1 36.78 430 SER B C 1
ATOM 7277 O O . SER B 1 430 ? 46.062 -4.258 50.25 1 36.78 430 SER B O 1
ATOM 7279 N N . GLN B 1 431 ? 46.344 -3.842 48.031 1 41 431 GLN B N 1
ATOM 7280 C CA . GLN B 1 431 ? 45.219 -2.967 48.281 1 41 431 GLN B CA 1
ATOM 7281 C C . GLN B 1 431 ? 43.906 -3.729 48.156 1 41 431 GLN B C 1
ATOM 7283 O O . GLN B 1 431 ? 43.625 -4.367 47.125 1 41 431 GLN B O 1
ATOM 7288 N N . GLU B 1 432 ? 43.156 -4.199 49.188 1 49.28 432 GLU B N 1
ATOM 7289 C CA . GLU B 1 432 ? 41.875 -4.824 49.5 1 49.28 432 GLU B CA 1
ATOM 7290 C C . GLU B 1 432 ? 40.75 -4.227 48.656 1 49.28 432 GLU B C 1
ATOM 7292 O O . GLU B 1 432 ? 40.594 -3.006 48.594 1 49.28 432 GLU B O 1
ATOM 7297 N N . CYS B 1 433 ? 40.406 -4.785 47.5 1 55.88 433 CYS B N 1
ATOM 7298 C CA . CYS B 1 433 ? 39.25 -4.328 46.719 1 55.88 433 CYS B CA 1
ATOM 7299 C C . CYS B 1 433 ? 38 -4.246 47.594 1 55.88 433 CYS B C 1
ATOM 7301 O O . CYS B 1 433 ? 37.531 -5.258 48.125 1 55.88 433 CYS B O 1
ATOM 7303 N N . ARG B 1 434 ? 37.625 -3.008 48.156 1 66.06 434 ARG B N 1
ATOM 7304 C CA . ARG B 1 434 ? 36.469 -2.732 48.969 1 66.06 434 ARG B CA 1
ATOM 7305 C C . ARG B 1 434 ? 35.375 -1.992 48.188 1 66.06 434 ARG B C 1
ATOM 7307 O O . ARG B 1 434 ? 35.688 -1.184 47.312 1 66.06 434 ARG B O 1
ATOM 7314 N N . CYS B 1 435 ? 34.125 -2.387 48.344 1 66.94 435 CYS B N 1
ATOM 7315 C CA . CYS B 1 435 ? 33.031 -1.566 47.844 1 66.94 435 CYS B CA 1
ATOM 7316 C C . CYS B 1 435 ? 33.125 -0.154 48.406 1 66.94 435 CYS B C 1
ATOM 7318 O O . CYS B 1 435 ? 33.094 0.031 49.625 1 66.94 435 CYS B O 1
ATOM 7320 N N . PRO B 1 436 ? 33.375 0.781 47.469 1 71.88 436 PRO B N 1
ATOM 7321 C CA . PRO B 1 436 ? 33.531 2.135 48 1 71.88 436 PRO B CA 1
ATOM 7322 C C . PRO B 1 436 ? 32.312 2.58 48.812 1 71.88 436 PRO B C 1
ATOM 7324 O O . PRO B 1 436 ? 32.375 3.533 49.594 1 71.88 436 PRO B O 1
ATOM 7327 N N . ILE B 1 437 ? 31.203 1.853 48.625 1 71.94 437 ILE B N 1
ATOM 7328 C CA . ILE B 1 437 ? 30 2.26 49.344 1 71.94 437 ILE B CA 1
ATOM 7329 C C . ILE B 1 437 ? 29.938 1.56 50.688 1 71.94 437 ILE B C 1
ATOM 7331 O O . ILE B 1 437 ? 29.812 2.213 51.719 1 71.94 437 ILE B O 1
ATOM 7335 N N . CYS B 1 438 ? 30.016 0.251 50.719 1 68.94 438 CYS B N 1
ATOM 7336 C CA . CYS B 1 438 ? 29.875 -0.445 51.969 1 68.94 438 CYS B CA 1
ATOM 7337 C C . CYS B 1 438 ? 31.234 -0.792 52.562 1 68.94 438 CYS B C 1
ATOM 7339 O O . CYS B 1 438 ? 31.328 -1.177 53.719 1 68.94 438 CYS B O 1
ATOM 7341 N N . GLY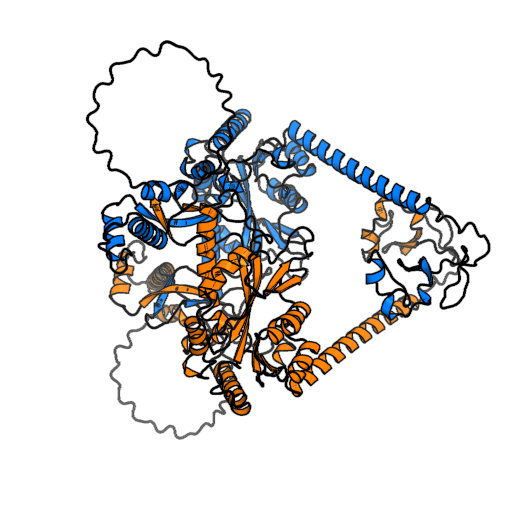 B 1 439 ? 32.375 -0.554 51.844 1 72.5 439 GLY B N 1
ATOM 7342 C CA . GLY B 1 439 ? 33.75 -0.749 52.312 1 72.5 439 GLY B CA 1
ATOM 7343 C C . GLY B 1 439 ? 34.125 -2.211 52.406 1 72.5 439 GLY B C 1
ATOM 7344 O O . GLY B 1 439 ? 35.219 -2.535 52.875 1 72.5 439 GLY B O 1
ATOM 7345 N N . LYS B 1 440 ? 33.156 -3.051 52.125 1 70.25 440 LYS B N 1
ATOM 7346 C CA . LYS B 1 440 ? 33.438 -4.469 52.312 1 70.25 440 LYS B CA 1
ATOM 7347 C C . LYS B 1 440 ? 34.375 -4.973 51.219 1 70.25 440 LYS B C 1
ATOM 7349 O O . LYS B 1 440 ? 34.281 -4.547 50.062 1 70.25 440 LYS B O 1
ATOM 7354 N N . LYS B 1 441 ? 35.312 -5.75 51.594 1 68.69 441 LYS B N 1
ATOM 7355 C CA . LYS B 1 441 ? 36.344 -6.32 50.719 1 68.69 441 LYS B CA 1
ATOM 7356 C C . LYS B 1 441 ? 35.781 -7.418 49.812 1 68.69 441 LYS B C 1
ATOM 7358 O O . LYS B 1 441 ? 34.875 -8.141 50.219 1 68.69 441 LYS B O 1
ATOM 7363 N N . TYR B 1 442 ? 36.281 -7.246 48.562 1 62.75 442 TYR B N 1
ATOM 7364 C CA . TYR B 1 442 ? 35.906 -8.359 47.688 1 62.75 442 TYR B CA 1
ATOM 7365 C C . TYR B 1 442 ? 36.344 -9.688 48.312 1 62.75 442 TYR B C 1
ATOM 7367 O O . TYR B 1 442 ? 37.531 -9.875 48.594 1 62.75 442 TYR B O 1
ATOM 7375 N N . GLU B 1 443 ? 35.531 -10.484 48.875 1 58.53 443 GLU B N 1
ATOM 7376 C CA . GLU B 1 443 ? 35.844 -11.852 49.281 1 58.53 443 GLU B CA 1
ATOM 7377 C C . GLU B 1 443 ? 35.312 -12.867 48.25 1 58.53 443 GLU B C 1
ATOM 7379 O O . GLU B 1 443 ? 34.156 -12.781 47.844 1 58.53 443 GLU B O 1
ATOM 7384 N N . ASP B 1 444 ? 36.156 -13.539 47.531 1 50.59 444 ASP B N 1
ATOM 7385 C CA . ASP B 1 444 ? 35.844 -14.562 46.562 1 50.59 444 ASP B CA 1
ATOM 7386 C C . ASP B 1 444 ? 34.688 -15.438 47.062 1 50.59 444 ASP B C 1
ATOM 7388 O O . ASP B 1 444 ? 33.969 -16.031 46.25 1 50.59 444 ASP B O 1
ATOM 7392 N N . SER B 1 445 ? 34.469 -15.578 48.312 1 47.88 445 SER B N 1
ATOM 7393 C CA . SER B 1 445 ? 33.531 -16.531 48.875 1 47.88 445 SER B CA 1
ATOM 7394 C C . SER B 1 445 ? 32.094 -16 48.812 1 47.88 445 SER B C 1
ATOM 7396 O O . SER B 1 445 ? 31.141 -16.766 48.938 1 47.88 445 SER B O 1
ATOM 7398 N N . VAL B 1 446 ? 31.891 -14.68 48.781 1 46.5 446 VAL B N 1
ATOM 7399 C CA . VAL B 1 446 ? 30.516 -14.164 48.875 1 46.5 446 VAL B CA 1
ATOM 7400 C C . VAL B 1 446 ? 30.031 -13.703 47.5 1 46.5 446 VAL B C 1
ATOM 7402 O O . VAL B 1 446 ? 30.641 -12.812 46.906 1 46.5 446 VAL B O 1
ATOM 7405 N N . LYS B 1 447 ? 29.234 -14.578 46.812 1 47.25 447 LYS B N 1
ATOM 7406 C CA . LYS B 1 447 ? 28.594 -14.375 45.5 1 47.25 447 LYS B CA 1
ATOM 7407 C C . LYS B 1 447 ? 27.719 -13.125 45.5 1 47.25 447 LYS B C 1
ATOM 7409 O O . LYS B 1 447 ? 26.484 -13.227 45.594 1 47.25 447 LYS B O 1
ATOM 7414 N N . VAL B 1 448 ? 28.125 -12.023 46.062 1 52.28 448 VAL B N 1
ATOM 7415 C CA . VAL B 1 448 ? 27.359 -10.789 45.906 1 52.28 448 VAL B CA 1
ATOM 7416 C C . VAL B 1 448 ? 27.656 -10.172 44.562 1 52.28 448 VAL B C 1
ATOM 7418 O O . VAL B 1 448 ? 28.766 -10.312 44.031 1 52.28 448 VAL B O 1
ATOM 7421 N N . GLY B 1 449 ? 26.562 -9.984 43.688 1 59.69 449 GLY B N 1
ATOM 7422 C CA . GLY B 1 449 ? 26.703 -9.375 42.375 1 59.69 449 GLY B CA 1
ATOM 7423 C C . GLY B 1 449 ? 27.484 -8.078 42.406 1 59.69 449 GLY B C 1
ATOM 7424 O O . GLY B 1 449 ? 27.234 -7.207 43.25 1 59.69 449 GLY B O 1
ATOM 7425 N N . TRP B 1 450 ? 28.719 -8.141 41.812 1 63.88 450 TRP B N 1
ATOM 7426 C CA . TRP B 1 450 ? 29.531 -6.938 41.656 1 63.88 450 TRP B CA 1
ATOM 7427 C C . TRP B 1 450 ? 29.406 -6.387 40.219 1 63.88 450 TRP B C 1
ATOM 7429 O O . TRP B 1 450 ? 29.203 -7.141 39.281 1 63.88 450 TRP B O 1
ATOM 7439 N N . VAL B 1 451 ? 29.297 -5.105 40.156 1 68.5 451 VAL B N 1
ATOM 7440 C CA . VAL B 1 451 ? 29.359 -4.406 38.875 1 68.5 451 VAL B CA 1
ATOM 7441 C C . VAL B 1 451 ? 30.547 -3.451 38.875 1 68.5 451 VAL B C 1
ATOM 7443 O O . VAL B 1 451 ? 30.812 -2.773 39.875 1 68.5 451 VAL B O 1
ATOM 7446 N N . GLY B 1 452 ? 31.391 -3.514 37.812 1 66.94 452 GLY B N 1
ATOM 7447 C CA . GLY B 1 452 ? 32.562 -2.678 37.688 1 66.94 452 GLY B CA 1
ATOM 7448 C C . GLY B 1 452 ? 32.344 -1.467 36.781 1 66.94 452 GLY B C 1
ATOM 7449 O O . GLY B 1 452 ? 31.672 -1.562 35.781 1 66.94 452 GLY B O 1
ATOM 7450 N N . CYS B 1 453 ? 32.844 -0.265 37.219 1 64.56 453 CYS B N 1
ATOM 7451 C CA . CYS B 1 453 ? 32.844 0.936 36.406 1 64.56 453 CYS B CA 1
ATOM 7452 C C . CYS B 1 453 ? 33.844 0.798 35.25 1 64.56 453 CYS B C 1
ATOM 7454 O O . CYS B 1 453 ? 35 0.429 35.469 1 64.56 453 CYS B O 1
ATOM 7456 N N . ASP B 1 454 ? 33.469 1.109 34.031 1 65.25 454 ASP B N 1
ATOM 7457 C CA . ASP B 1 454 ? 34.281 0.954 32.844 1 65.25 454 ASP B CA 1
ATOM 7458 C C . ASP B 1 454 ? 35.312 2.09 32.75 1 65.25 454 ASP B C 1
ATOM 7460 O O . ASP B 1 454 ? 36.219 2.041 31.906 1 65.25 454 ASP B O 1
ATOM 7464 N N . SER B 1 455 ? 35.25 3.143 33.594 1 67.56 455 SER B N 1
ATOM 7465 C CA . SER B 1 455 ? 36.219 4.238 33.594 1 67.56 455 SER B CA 1
ATOM 7466 C C . SER B 1 455 ? 37.219 4.074 34.688 1 67.56 455 SER B C 1
ATOM 7468 O O . SER B 1 455 ? 38.438 3.957 34.438 1 67.56 455 SER B O 1
ATOM 7470 N N . CYS B 1 456 ? 36.875 4 36 1 65.44 456 CYS B N 1
ATOM 7471 C CA . CYS B 1 456 ? 37.812 4.02 37.125 1 65.44 456 CYS B CA 1
ATOM 7472 C C . CYS B 1 456 ? 38.156 2.607 37.594 1 65.44 456 CYS B C 1
ATOM 7474 O O . CYS B 1 456 ? 38.969 2.418 38.469 1 65.44 456 CYS B O 1
ATOM 7476 N N . ASN B 1 457 ? 37.562 1.565 37 1 67.31 457 ASN B N 1
ATOM 7477 C CA . ASN B 1 457 ? 37.781 0.146 37.25 1 67.31 457 ASN B CA 1
ATOM 7478 C C . ASN B 1 457 ? 37.5 -0.217 38.719 1 67.31 457 ASN B C 1
ATOM 7480 O O . ASN B 1 457 ? 38 -1.23 39.219 1 67.31 457 ASN B O 1
ATOM 7484 N N . GLN B 1 458 ? 36.719 0.682 39.469 1 68.69 458 GLN B N 1
ATOM 7485 C CA . GLN B 1 458 ? 36.281 0.332 40.812 1 68.69 458 GLN B CA 1
ATOM 7486 C C . GLN B 1 458 ? 35.062 -0.579 40.781 1 68.69 458 GLN B C 1
ATOM 7488 O O . GLN B 1 458 ? 34.156 -0.407 39.969 1 68.69 458 GLN B O 1
ATOM 7493 N N . TRP B 1 459 ? 34.969 -1.569 41.688 1 68.81 459 TRP B N 1
ATOM 7494 C CA . TRP B 1 459 ? 33.906 -2.555 41.719 1 68.81 459 TRP B CA 1
ATOM 7495 C C . TRP B 1 459 ? 32.969 -2.283 42.875 1 68.81 459 TRP B C 1
ATOM 7497 O O . TRP B 1 459 ? 33.406 -1.938 43.969 1 68.81 459 TRP B O 1
ATOM 7507 N N . TYR B 1 460 ? 31.625 -2.248 42.594 1 69.5 460 TYR B N 1
ATOM 7508 C CA . TYR B 1 460 ? 30.578 -1.973 43.562 1 69.5 460 TYR B CA 1
ATOM 7509 C C . TYR B 1 460 ? 29.703 -3.203 43.781 1 69.5 460 TYR B C 1
ATOM 7511 O O . TYR B 1 460 ? 29.516 -4.016 42.875 1 69.5 460 TYR B O 1
ATOM 7519 N N . HIS B 1 461 ? 29.234 -3.391 45 1 68.44 461 HIS B N 1
ATOM 7520 C CA . HIS B 1 461 ? 28.141 -4.332 45.188 1 68.44 461 HIS B CA 1
ATOM 7521 C C . HIS B 1 461 ? 26.875 -3.879 44.469 1 68.44 461 HIS B C 1
ATOM 7523 O O . HIS B 1 461 ? 26.484 -2.711 44.562 1 68.44 461 HIS B O 1
ATOM 7529 N N . ILE B 1 462 ? 26.375 -4.781 43.688 1 69.06 462 ILE B N 1
ATOM 7530 C CA . ILE B 1 462 ? 25.109 -4.465 43.031 1 69.06 462 ILE B CA 1
ATOM 7531 C C . ILE B 1 462 ? 24.078 -4.059 44.094 1 69.06 462 ILE B C 1
ATOM 7533 O O . ILE B 1 462 ? 23.297 -3.125 43.906 1 69.06 462 ILE B O 1
ATOM 7537 N N . SER B 1 463 ? 24.109 -4.594 45.219 1 66.69 463 SER B N 1
ATOM 7538 C CA . SER B 1 463 ? 23.203 -4.309 46.344 1 66.69 463 SER B CA 1
ATOM 7539 C C . SER B 1 463 ? 23.5 -2.947 46.938 1 66.69 463 SER B C 1
ATOM 7541 O O . SER B 1 463 ? 22.625 -2.35 47.594 1 66.69 463 SER B O 1
ATOM 7543 N N . CYS B 1 464 ? 24.703 -2.389 46.844 1 65.62 464 CYS B N 1
ATOM 7544 C CA . CYS B 1 464 ? 25.078 -1.124 47.469 1 65.62 464 CYS B CA 1
ATOM 7545 C C . CYS B 1 464 ? 24.797 0.047 46.562 1 65.62 464 CYS B C 1
ATOM 7547 O O . CYS B 1 464 ? 24.906 1.207 46.938 1 65.62 464 CYS B O 1
ATOM 7549 N N . MET B 1 465 ? 24.578 -0.225 45.312 1 62.41 465 MET B N 1
ATOM 7550 C CA . MET B 1 465 ? 24.297 0.835 44.344 1 62.41 465 MET B CA 1
ATOM 7551 C C . MET B 1 465 ? 22.859 1.343 44.5 1 62.41 465 MET B C 1
ATOM 7553 O O . MET B 1 465 ? 21.969 0.589 44.906 1 62.41 465 MET B O 1
ATOM 7557 N N . PRO B 1 466 ? 22.594 2.736 44.438 1 56.16 466 PRO B N 1
ATOM 7558 C CA . PRO B 1 466 ? 21.219 3.203 44.531 1 56.16 466 PRO B CA 1
ATOM 7559 C C . PRO B 1 466 ? 20.281 2.514 43.531 1 56.16 466 PRO B C 1
ATOM 7561 O O . PRO B 1 466 ? 20.703 2.186 42.438 1 56.16 466 PRO B O 1
ATOM 7564 N N . ALA B 1 467 ? 19.172 1.969 43.969 1 49.28 467 ALA B N 1
ATOM 7565 C CA . ALA B 1 467 ? 18.156 1.164 43.281 1 49.28 467 ALA B CA 1
ATOM 7566 C C . ALA B 1 467 ? 17.844 1.734 41.906 1 49.28 467 ALA B C 1
ATOM 7568 O O . ALA B 1 467 ? 17.5 0.989 40.969 1 49.28 467 ALA B O 1
ATOM 7569 N N . ASP B 1 468 ? 17.891 3.047 41.688 1 46.84 468 ASP B N 1
ATOM 7570 C CA . ASP B 1 468 ? 17.453 3.674 40.438 1 46.84 468 ASP B CA 1
ATOM 7571 C C . ASP B 1 468 ? 18.406 3.328 39.281 1 46.84 468 ASP B C 1
ATOM 7573 O O . ASP B 1 468 ? 18.031 3.391 38.125 1 46.84 468 ASP B O 1
ATOM 7577 N N . ILE B 1 469 ? 19.672 3.07 39.531 1 47.12 469 ILE B N 1
ATOM 7578 C CA . ILE B 1 469 ? 20.672 2.922 38.469 1 47.12 469 ILE B CA 1
ATOM 7579 C C . ILE B 1 469 ? 20.719 1.474 38 1 47.12 469 ILE B C 1
ATOM 7581 O O . ILE B 1 469 ? 21.031 1.206 36.844 1 47.12 469 ILE B O 1
ATOM 7585 N N . VAL B 1 470 ? 20.484 0.542 38.844 1 43.47 470 VAL B N 1
ATOM 7586 C CA . VAL B 1 470 ? 20.656 -0.859 38.469 1 43.47 470 VAL B CA 1
ATOM 7587 C C . VAL B 1 470 ? 19.469 -1.336 37.625 1 43.47 470 VAL B C 1
ATOM 7589 O O . VAL B 1 470 ? 18.469 -1.808 38.188 1 43.47 470 VAL B O 1
ATOM 7592 N N . THR B 1 471 ? 18.828 -0.489 36.844 1 39.84 471 THR B N 1
ATOM 7593 C CA . THR B 1 471 ? 17.75 -1.051 36.031 1 39.84 471 THR B CA 1
ATOM 7594 C C . THR B 1 471 ? 18.281 -2.146 35.125 1 39.84 471 THR B C 1
ATOM 7596 O O . THR B 1 471 ? 19.469 -2.188 34.812 1 39.84 471 THR B O 1
ATOM 7599 N N . ALA B 1 472 ? 17.406 -3.176 34.781 1 40.06 472 ALA B N 1
ATOM 7600 C CA . ALA B 1 472 ? 17.625 -4.258 33.812 1 40.06 472 ALA B CA 1
ATOM 7601 C C . ALA B 1 472 ? 18.344 -3.748 32.562 1 40.06 472 ALA B C 1
ATOM 7603 O O . ALA B 1 472 ? 19.047 -4.504 31.891 1 40.06 472 ALA B O 1
ATOM 7604 N N . LYS B 1 473 ? 18.234 -2.492 32.188 1 42.56 473 LYS B N 1
ATOM 7605 C CA . LYS B 1 473 ? 18.891 -1.898 31.016 1 42.56 473 LYS B CA 1
ATOM 7606 C C . LYS B 1 473 ? 20.406 -1.854 31.203 1 42.56 473 LYS B C 1
ATOM 7608 O O . LYS B 1 473 ? 21.156 -1.997 30.234 1 42.56 473 LYS B O 1
ATOM 7613 N N . MET B 1 474 ? 20.922 -1.724 32.344 1 41.94 474 MET B N 1
ATOM 7614 C CA . MET B 1 474 ? 22.359 -1.677 32.625 1 41.94 474 MET B CA 1
ATOM 7615 C C . MET B 1 474 ? 23.016 -3.025 32.344 1 41.94 474 MET B C 1
ATOM 7617 O O . MET B 1 474 ? 24.141 -3.082 31.844 1 41.94 474 MET B O 1
ATOM 7621 N N . LEU B 1 475 ? 22.266 -4.004 32.75 1 42.88 475 LEU B N 1
ATOM 7622 C CA . LEU B 1 475 ? 22.875 -5.316 32.562 1 42.88 475 LEU B CA 1
ATOM 7623 C C . LEU B 1 475 ? 23.031 -5.641 31.078 1 42.88 475 LEU B C 1
ATOM 7625 O O . LEU B 1 475 ? 23.828 -6.5 30.703 1 42.88 475 LEU B O 1
ATOM 7629 N N . ARG B 1 476 ? 22.25 -5.008 30.312 1 42.28 476 ARG B N 1
ATOM 7630 C CA . ARG B 1 476 ? 22.328 -5.195 28.859 1 42.28 476 ARG B CA 1
ATOM 7631 C C . ARG B 1 476 ? 23.297 -4.199 28.234 1 42.28 476 ARG B C 1
ATOM 7633 O O . ARG B 1 476 ? 23.672 -4.324 27.062 1 42.28 476 ARG B O 1
ATOM 7640 N N . LYS B 1 477 ? 23.594 -3.031 28.938 1 45.88 477 LYS B N 1
ATOM 7641 C CA . LYS B 1 477 ? 24.547 -2.09 28.359 1 45.88 477 LYS B CA 1
ATOM 7642 C C . LYS B 1 477 ? 25.984 -2.57 28.562 1 45.88 477 LYS B C 1
ATOM 7644 O O . LYS B 1 477 ? 26.328 -3.084 29.625 1 45.88 477 LYS B O 1
ATOM 7649 N N . LYS B 1 478 ? 26.812 -2.59 27.562 1 52.72 478 LYS B N 1
ATOM 7650 C CA . LYS B 1 478 ? 28.203 -3.023 27.469 1 52.72 478 LYS B CA 1
ATOM 7651 C C . LYS B 1 478 ? 29.094 -2.195 28.375 1 52.72 478 LYS B C 1
ATOM 7653 O O . LYS B 1 478 ? 30.094 -2.699 28.891 1 52.72 478 LYS B O 1
ATOM 7658 N N . GLU B 1 479 ? 28.859 -0.884 28.578 1 57.59 479 GLU B N 1
ATOM 7659 C CA . GLU B 1 479 ? 29.75 -0.092 29.422 1 57.59 479 GLU B CA 1
ATOM 7660 C C . GLU B 1 479 ? 28.984 0.587 30.547 1 57.59 479 GLU B C 1
ATOM 7662 O O . GLU B 1 479 ? 27.859 1.055 30.359 1 57.59 479 GLU B O 1
ATOM 7667 N N . TRP B 1 480 ? 29.297 0.387 31.875 1 64 480 TRP B N 1
ATOM 7668 C CA . TRP B 1 480 ? 28.766 1.048 33.062 1 64 480 TRP B CA 1
ATOM 7669 C C . TRP B 1 480 ? 29.828 1.886 33.75 1 64 480 TRP B C 1
ATOM 7671 O O . TRP B 1 480 ? 30.984 1.467 33.844 1 64 480 TRP B O 1
ATOM 7681 N N . PHE B 1 481 ? 29.469 3.281 34.156 1 69 481 PHE B N 1
ATOM 7682 C CA . PHE B 1 481 ? 30.375 4.207 34.844 1 69 481 PHE B CA 1
ATOM 7683 C C . PHE B 1 481 ? 29.828 4.559 36.219 1 69 481 PHE B C 1
ATOM 7685 O O . PHE B 1 481 ? 28.625 4.781 36.406 1 69 481 PHE B O 1
ATOM 7692 N N . CYS B 1 482 ? 30.5 4.461 37.312 1 63.56 482 CYS B N 1
ATOM 7693 C CA . CYS B 1 482 ? 30.125 4.754 38.688 1 63.56 482 CYS B CA 1
ATOM 7694 C C . CYS B 1 482 ? 29.859 6.242 38.875 1 63.56 482 CYS B C 1
ATOM 7696 O O . CYS B 1 482 ? 30.172 7.051 38 1 63.56 482 CYS B O 1
ATOM 7698 N N . SER B 1 483 ? 29.203 6.664 39.969 1 66.31 483 SER B N 1
ATOM 7699 C CA . SER B 1 483 ? 28.797 8.023 40.281 1 66.31 483 SER B CA 1
ATOM 7700 C C . SER B 1 483 ? 29.953 9 40.188 1 66.31 483 SER B C 1
ATOM 7702 O O . SER B 1 483 ? 29.766 10.172 39.844 1 66.31 483 SER B O 1
ATOM 7704 N N . SER B 1 484 ? 31.219 8.492 40.375 1 63.09 484 SER B N 1
ATOM 7705 C CA . SER B 1 484 ? 32.375 9.391 40.344 1 63.09 484 SER B CA 1
ATOM 7706 C C . SER B 1 484 ? 32.938 9.531 38.938 1 63.09 484 SER B C 1
ATOM 7708 O O . SER B 1 484 ? 33.656 10.477 38.656 1 63.09 484 SER B O 1
ATOM 7710 N N . CYS B 1 485 ? 32.688 8.484 38.125 1 61.44 485 CYS B N 1
ATOM 7711 C CA . CYS B 1 485 ? 33.219 8.531 36.75 1 61.44 485 CYS B CA 1
ATOM 7712 C C . CYS B 1 485 ? 32.156 9.039 35.781 1 61.44 485 CYS B C 1
ATOM 7714 O O . CYS B 1 485 ? 32.469 9.266 34.594 1 61.44 485 CYS B O 1
ATOM 7716 N N . LYS B 1 486 ? 30.938 9.234 36.125 1 57 486 LYS B N 1
ATOM 7717 C CA . LYS B 1 486 ? 29.969 9.867 35.25 1 57 486 LYS B CA 1
ATOM 7718 C C . LYS B 1 486 ? 30.297 11.344 35.031 1 57 486 LYS B C 1
ATOM 7720 O O . LYS B 1 486 ? 30.734 12.031 35.938 1 57 486 LYS B O 1
#